Protein AF-A0AA36JEC7-F1 (afdb_monomer)

Structure (mmCIF, N/CA/C/O backbone):
data_AF-A0AA36JEC7-F1
#
_entry.id   AF-A0AA36JEC7-F1
#
loop_
_atom_site.group_PDB
_atom_site.id
_atom_site.type_symbol
_atom_site.label_atom_id
_atom_site.label_alt_id
_atom_site.label_comp_id
_atom_site.label_asym_id
_atom_site.label_entity_id
_atom_site.label_seq_id
_atom_site.pdbx_PDB_ins_code
_atom_site.Cartn_x
_atom_site.Cartn_y
_atom_site.Cartn_z
_atom_site.occupancy
_atom_site.B_iso_or_equiv
_atom_site.auth_seq_id
_atom_site.auth_comp_id
_atom_site.auth_asym_id
_atom_site.auth_atom_id
_atom_site.pdbx_PDB_model_num
ATOM 1 N N . MET A 1 1 ? -15.968 -24.043 -24.966 1.00 36.78 1 MET A N 1
ATOM 2 C CA . MET A 1 1 ? -15.669 -25.177 -24.062 1.00 36.78 1 MET A CA 1
ATOM 3 C C . MET A 1 1 ? -14.288 -25.679 -24.437 1.00 36.78 1 MET A C 1
ATOM 5 O O . MET A 1 1 ? -14.035 -25.764 -25.632 1.00 36.78 1 MET A O 1
ATOM 9 N N . ALA A 1 2 ? -13.399 -25.925 -23.476 1.00 40.94 2 ALA A N 1
ATOM 10 C CA . ALA A 1 2 ? -12.090 -26.509 -23.772 1.00 40.94 2 ALA A CA 1
ATOM 11 C C . ALA A 1 2 ? -12.244 -28.004 -24.100 1.00 40.94 2 ALA A C 1
ATOM 13 O O . ALA A 1 2 ? -13.097 -28.666 -23.509 1.00 40.94 2 ALA A O 1
ATOM 14 N N . ASP A 1 3 ? -11.434 -28.514 -25.027 1.00 47.47 3 ASP A N 1
ATOM 15 C CA . ASP A 1 3 ? -11.364 -29.946 -25.326 1.00 47.47 3 ASP A CA 1
ATOM 16 C C . ASP A 1 3 ? -10.766 -30.691 -24.113 1.00 47.47 3 ASP A C 1
ATOM 18 O O . ASP A 1 3 ? -9.624 -30.404 -23.741 1.00 47.47 3 ASP A O 1
ATOM 22 N N . PRO A 1 4 ? -11.502 -31.620 -23.469 1.00 51.22 4 PRO A N 1
ATOM 23 C CA . PRO A 1 4 ? -11.009 -32.352 -22.304 1.00 51.22 4 PRO A CA 1
ATOM 24 C C . PRO A 1 4 ? -9.885 -33.355 -22.625 1.00 51.22 4 PRO A C 1
ATOM 26 O O . PRO A 1 4 ? -9.346 -33.945 -21.691 1.00 51.22 4 PRO A O 1
ATOM 29 N N . MET A 1 5 ? -9.532 -33.561 -23.900 1.00 51.28 5 MET A N 1
ATOM 30 C CA . MET A 1 5 ? -8.437 -34.442 -24.333 1.00 51.28 5 MET A CA 1
ATOM 31 C C . MET A 1 5 ? -7.122 -33.703 -24.643 1.00 51.28 5 MET A C 1
ATOM 33 O O . MET A 1 5 ? -6.119 -34.354 -24.934 1.00 51.28 5 MET A O 1
ATOM 37 N N . ALA A 1 6 ? -7.090 -32.368 -24.582 1.00 64.62 6 ALA A N 1
ATOM 38 C CA . ALA A 1 6 ? -5.871 -31.593 -24.818 1.00 64.62 6 ALA A CA 1
ATOM 39 C C . ALA A 1 6 ? -4.955 -31.566 -23.575 1.00 64.62 6 ALA A C 1
ATOM 41 O O . ALA A 1 6 ? -5.417 -31.301 -22.462 1.00 64.62 6 ALA A O 1
ATOM 42 N N . GLU A 1 7 ? -3.647 -31.789 -23.760 1.00 77.06 7 GLU A N 1
ATOM 43 C CA . GLU A 1 7 ? -2.665 -31.670 -22.671 1.00 77.06 7 GLU A CA 1
ATOM 44 C C . GLU A 1 7 ? -2.658 -30.249 -22.062 1.00 77.06 7 GLU A C 1
ATOM 46 O O . GLU A 1 7 ? -2.837 -29.261 -22.784 1.00 77.06 7 GLU A O 1
ATOM 51 N N . PRO A 1 8 ? -2.450 -30.113 -20.735 1.00 85.75 8 PRO A N 1
ATOM 52 C CA . PRO A 1 8 ? -2.429 -28.813 -20.076 1.00 85.75 8 PRO A CA 1
ATOM 53 C C . PRO A 1 8 ? -1.272 -27.951 -20.580 1.00 85.75 8 PRO A C 1
ATOM 55 O O . PRO A 1 8 ? -0.126 -28.399 -20.654 1.00 85.75 8 PRO A O 1
ATOM 58 N N . LEU A 1 9 ? -1.548 -26.673 -20.842 1.00 90.94 9 LEU A N 1
ATOM 59 C CA . LEU A 1 9 ? -0.492 -25.701 -21.094 1.00 90.94 9 LEU A CA 1
ATOM 60 C C . LEU A 1 9 ? 0.355 -25.561 -19.823 1.00 90.94 9 LEU A C 1
ATOM 62 O O . LEU A 1 9 ? -0.188 -25.334 -18.742 1.00 90.94 9 LEU A O 1
ATOM 66 N N . ARG A 1 10 ? 1.681 -25.667 -19.942 1.00 94.62 10 ARG A N 1
ATOM 67 C CA . ARG A 1 10 ? 2.598 -25.557 -18.800 1.00 94.62 10 ARG A CA 1
ATOM 68 C C . ARG A 1 10 ? 3.434 -24.295 -18.894 1.00 94.62 10 ARG A C 1
ATOM 70 O O . ARG A 1 10 ? 4.237 -24.149 -19.820 1.00 94.62 10 ARG A O 1
ATOM 77 N N . VAL A 1 11 ? 3.272 -23.400 -17.925 1.00 95.31 11 VAL A N 1
ATOM 78 C CA . VAL A 1 11 ? 4.006 -22.129 -17.861 1.00 95.31 11 VAL A CA 1
ATOM 79 C C . VAL A 1 11 ? 4.876 -22.104 -16.610 1.00 95.31 11 VAL A C 1
ATOM 81 O O . VAL A 1 11 ? 4.378 -22.226 -15.492 1.00 95.31 11 VAL A O 1
ATOM 84 N N . ALA A 1 12 ? 6.185 -21.944 -16.789 1.00 96.38 12 ALA A N 1
ATOM 85 C CA . ALA A 1 12 ? 7.120 -21.732 -15.691 1.00 96.38 12 ALA A CA 1
ATOM 86 C C . ALA A 1 12 ? 7.518 -20.253 -15.624 1.00 96.38 12 ALA A C 1
ATOM 88 O O . ALA A 1 12 ? 7.924 -19.682 -16.633 1.00 96.38 12 ALA A O 1
ATOM 89 N N . ILE A 1 13 ? 7.438 -19.636 -14.445 1.00 95.50 13 ILE A N 1
ATOM 90 C CA . ILE A 1 13 ? 7.858 -18.250 -14.204 1.00 95.50 13 ILE A CA 1
ATOM 91 C C . ILE A 1 13 ? 9.059 -18.231 -13.256 1.00 95.50 13 ILE A C 1
ATOM 93 O O . ILE A 1 13 ? 8.989 -18.739 -12.139 1.00 95.50 13 ILE A O 1
ATOM 97 N N . LEU A 1 14 ? 10.150 -17.597 -13.683 1.00 93.56 14 LEU A N 1
ATOM 98 C CA . LEU A 1 14 ? 11.323 -17.281 -12.871 1.00 93.56 14 LEU A CA 1
ATOM 99 C C . LEU A 1 14 ? 11.268 -15.799 -12.490 1.00 93.56 14 LEU A C 1
ATOM 101 O O . LEU A 1 14 ? 11.378 -14.943 -13.369 1.00 93.56 14 LEU A O 1
ATOM 105 N N . GLY A 1 15 ? 11.149 -15.451 -11.208 1.00 87.12 15 GLY A N 1
ATOM 106 C CA . GLY A 1 15 ? 11.105 -14.028 -10.868 1.00 87.12 15 GLY A CA 1
ATOM 107 C C . GLY A 1 15 ? 11.017 -13.645 -9.398 1.00 87.12 15 GLY A C 1
ATOM 108 O O . GLY A 1 15 ? 11.191 -14.452 -8.486 1.00 87.12 15 GLY A O 1
ATOM 109 N N . GLN A 1 16 ? 10.822 -12.346 -9.181 1.00 70.69 16 GLN A N 1
ATOM 110 C CA . GLN A 1 16 ? 10.710 -11.696 -7.873 1.00 70.69 16 GLN A CA 1
ATOM 111 C C . GLN A 1 16 ? 10.069 -10.304 -8.024 1.00 70.69 16 GLN A C 1
ATOM 113 O O . GLN A 1 16 ? 10.187 -9.688 -9.084 1.00 70.69 16 GLN A O 1
ATOM 118 N N . LYS A 1 17 ? 9.518 -9.770 -6.923 1.00 64.19 17 LYS A N 1
ATOM 119 C CA . LYS A 1 17 ? 8.883 -8.437 -6.814 1.00 64.19 17 LYS A CA 1
ATOM 120 C C . LYS A 1 17 ? 7.542 -8.287 -7.556 1.00 64.19 17 LYS A C 1
ATOM 122 O O . LYS A 1 17 ? 7.031 -9.222 -8.164 1.00 64.19 17 LYS A O 1
ATOM 127 N N . ASP A 1 18 ? 6.995 -7.077 -7.479 1.00 59.81 18 ASP A N 1
ATOM 128 C CA . ASP A 1 18 ? 5.621 -6.698 -7.828 1.00 59.81 18 ASP A CA 1
ATOM 129 C C . ASP A 1 18 ? 5.268 -6.952 -9.301 1.00 59.81 18 ASP A C 1
ATOM 131 O O . ASP A 1 18 ? 4.199 -7.476 -9.594 1.00 59.81 18 ASP A O 1
ATOM 135 N N . ALA A 1 19 ? 6.193 -6.682 -10.232 1.00 66.00 19 ALA A N 1
ATOM 136 C CA . ALA A 1 19 ? 5.978 -6.907 -11.667 1.00 66.00 19 ALA A CA 1
ATOM 137 C C . ALA A 1 19 ? 5.624 -8.370 -12.003 1.00 66.00 19 ALA A C 1
ATOM 139 O O . ALA A 1 19 ? 4.807 -8.625 -12.885 1.00 66.00 19 ALA A O 1
ATOM 140 N N . MET A 1 20 ? 6.190 -9.338 -11.272 1.00 79.06 20 MET A N 1
ATOM 141 C CA . MET A 1 20 ? 5.832 -10.749 -11.429 1.00 79.06 20 MET A CA 1
ATOM 142 C C . MET A 1 20 ? 4.420 -11.037 -10.904 1.00 79.06 20 MET A C 1
ATOM 144 O O . MET A 1 20 ? 3.704 -11.830 -11.504 1.00 79.06 20 MET A O 1
ATOM 148 N N . ILE A 1 21 ? 4.008 -10.397 -9.806 1.00 72.56 21 ILE A N 1
ATOM 149 C CA . ILE A 1 21 ? 2.700 -10.622 -9.173 1.00 72.56 21 ILE A CA 1
ATOM 150 C C . ILE A 1 21 ? 1.562 -10.192 -10.107 1.00 72.56 21 ILE A C 1
ATOM 152 O O . ILE A 1 21 ? 0.621 -10.960 -10.290 1.00 72.56 21 ILE A O 1
ATOM 156 N N . PHE A 1 22 ? 1.686 -9.043 -10.778 1.00 68.50 22 PHE A N 1
ATOM 157 C CA . PHE A 1 22 ? 0.723 -8.624 -11.806 1.00 68.50 22 PHE A CA 1
ATOM 158 C C . PHE A 1 22 ? 0.613 -9.654 -12.947 1.00 68.50 22 PHE A C 1
ATOM 160 O O . PHE A 1 22 ? -0.483 -10.085 -13.302 1.00 68.50 22 PHE A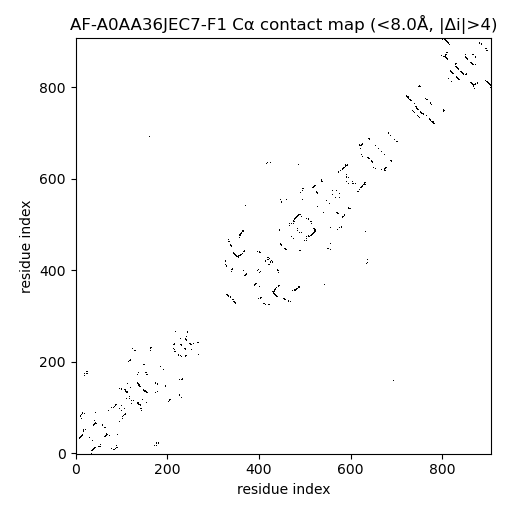 O 1
ATOM 167 N N . CYS A 1 23 ? 1.743 -10.175 -13.438 1.00 78.81 23 CYS A N 1
ATOM 168 C CA . CYS A 1 23 ? 1.750 -11.215 -14.475 1.00 78.81 23 CYS A CA 1
ATOM 169 C C . CYS A 1 23 ? 1.115 -12.547 -14.008 1.00 78.81 23 CYS A C 1
ATOM 171 O O . CYS A 1 23 ? 0.463 -13.233 -14.797 1.00 78.81 23 CYS A O 1
ATOM 173 N N . LEU A 1 24 ? 1.241 -12.912 -12.724 1.00 82.06 24 LEU A N 1
ATOM 174 C CA . LEU A 1 24 ? 0.583 -14.100 -12.155 1.00 82.06 24 LEU A CA 1
ATOM 175 C C . LEU A 1 24 ? -0.949 -13.982 -12.146 1.00 82.06 24 LEU A C 1
ATOM 177 O O . LEU A 1 24 ? -1.633 -14.988 -12.363 1.00 82.06 24 LEU A O 1
ATOM 181 N N . PHE A 1 25 ? -1.491 -12.777 -11.941 1.00 77.06 25 PHE A N 1
ATOM 182 C CA . PHE A 1 25 ? -2.933 -12.532 -12.035 1.00 77.06 25 PHE A CA 1
ATOM 183 C C . PHE A 1 25 ? -3.448 -12.638 -13.476 1.00 77.06 25 PHE A C 1
ATOM 185 O O . PHE A 1 25 ? -4.511 -13.218 -13.695 1.00 77.06 25 PHE A O 1
ATOM 192 N N . GLN A 1 26 ? -2.676 -12.196 -14.473 1.00 81.00 26 GLN A N 1
ATOM 193 C CA . GLN A 1 26 ? -3.051 -12.340 -15.889 1.00 81.00 26 GLN A CA 1
ATOM 194 C C . GLN A 1 26 ? -3.191 -13.819 -16.318 1.00 81.00 26 GLN A C 1
ATOM 196 O O . GLN A 1 26 ? -4.100 -14.169 -17.073 1.00 81.00 26 GLN A O 1
ATOM 201 N N . LEU A 1 27 ? -2.384 -14.733 -15.759 1.00 83.25 27 LEU A N 1
ATOM 202 C CA . LEU A 1 27 ? -2.517 -16.181 -16.005 1.00 83.25 27 LEU A CA 1
ATOM 203 C C . LEU A 1 27 ? -3.838 -16.792 -15.496 1.00 83.25 27 LEU A C 1
ATOM 205 O O . LEU A 1 27 ? -4.262 -17.830 -16.011 1.00 83.25 27 LEU A O 1
ATOM 209 N N . VAL A 1 28 ? -4.541 -16.146 -14.558 1.00 75.69 28 VAL A N 1
ATOM 210 C CA . VAL A 1 28 ? -5.860 -16.612 -14.085 1.00 75.69 28 VAL A CA 1
ATOM 211 C C . VAL A 1 28 ? -6.880 -16.588 -15.228 1.00 75.69 28 VAL A C 1
ATOM 213 O O . VAL A 1 28 ? -7.680 -17.515 -15.360 1.00 75.69 28 VAL A O 1
ATOM 216 N N . GLN A 1 29 ? -6.810 -15.584 -16.110 1.00 72.00 29 GLN A N 1
ATOM 217 C CA . GLN A 1 29 ? -7.701 -15.473 -17.272 1.00 72.00 29 GLN A CA 1
ATOM 218 C C . GLN A 1 29 ? -7.450 -16.585 -18.298 1.00 72.00 29 GLN A C 1
ATOM 220 O O . GLN A 1 29 ? -8.383 -17.130 -18.888 1.00 72.00 29 GLN A O 1
ATOM 225 N N . VAL A 1 30 ? -6.192 -17.002 -18.460 1.00 74.06 30 VAL A N 1
ATOM 226 C CA . VAL A 1 30 ? -5.835 -18.132 -19.328 1.00 74.06 30 VAL A CA 1
ATOM 227 C C . VAL A 1 30 ? -6.389 -19.443 -18.766 1.00 74.06 30 VAL A C 1
ATOM 229 O O . VAL A 1 30 ? -6.991 -20.217 -19.511 1.00 74.06 30 VAL A O 1
ATOM 232 N N . ARG A 1 31 ? -6.294 -19.654 -17.445 1.00 76.44 31 ARG A N 1
ATOM 233 C CA . ARG A 1 31 ? -6.852 -20.834 -16.754 1.00 76.44 31 ARG A CA 1
ATOM 234 C C . ARG A 1 31 ? -8.376 -20.967 -16.892 1.00 76.44 31 ARG A C 1
ATOM 236 O O . ARG A 1 31 ? -8.892 -22.077 -16.801 1.00 76.44 31 ARG A O 1
ATOM 243 N N . ARG A 1 32 ? -9.103 -19.865 -17.127 1.00 71.88 32 ARG A N 1
ATOM 244 C CA . ARG A 1 32 ? -10.553 -19.878 -17.416 1.00 71.88 32 ARG A CA 1
ATOM 245 C C . ARG A 1 32 ? -10.886 -20.412 -18.815 1.00 71.88 32 ARG A C 1
ATOM 247 O O . ARG A 1 32 ? -11.977 -20.938 -19.015 1.00 71.88 32 ARG A O 1
ATOM 254 N N . THR A 1 33 ? -9.980 -20.273 -19.787 1.00 71.00 33 THR A N 1
ATOM 255 C CA . THR A 1 33 ? -10.244 -20.608 -21.204 1.00 71.00 33 THR A CA 1
ATOM 256 C C . THR A 1 33 ? -9.598 -21.914 -21.665 1.00 71.00 33 THR A C 1
ATOM 258 O O . THR A 1 33 ? -10.092 -22.530 -22.611 1.00 71.00 33 THR A O 1
ATOM 261 N N . ARG A 1 34 ? -8.527 -22.365 -21.000 1.00 77.38 34 ARG A N 1
ATOM 262 C CA . ARG A 1 34 ? -7.841 -23.639 -21.269 1.00 77.38 34 ARG A CA 1
ATOM 263 C C . ARG A 1 34 ? -7.213 -24.221 -20.003 1.00 77.38 34 ARG A C 1
ATOM 265 O O . ARG A 1 34 ? -6.954 -23.499 -19.043 1.00 77.38 34 ARG A O 1
ATOM 272 N N . SER A 1 35 ? -6.928 -25.523 -20.025 1.00 86.88 35 SER A N 1
ATOM 273 C CA . SER A 1 35 ? -6.187 -26.177 -18.943 1.00 86.88 35 SER A CA 1
ATOM 274 C C . SER A 1 35 ? -4.774 -25.587 -18.843 1.00 86.88 35 SER A C 1
ATOM 276 O O . SER A 1 35 ? -4.058 -25.518 -19.843 1.00 86.88 35 SER A O 1
ATOM 278 N N . LEU A 1 36 ? -4.404 -25.120 -17.648 1.00 90.88 36 LEU A N 1
ATOM 279 C CA . LEU A 1 36 ? -3.156 -24.413 -17.371 1.00 90.88 36 LEU A CA 1
ATOM 280 C C . LEU A 1 36 ? -2.564 -24.896 -16.044 1.00 90.88 36 LEU A C 1
ATOM 282 O O . LEU A 1 36 ? -3.201 -24.787 -14.994 1.00 90.88 36 LEU A O 1
ATOM 286 N N . GLU A 1 37 ? -1.316 -25.346 -16.094 1.00 94.25 37 GLU A N 1
ATOM 287 C CA . GLU A 1 37 ? -0.468 -25.588 -14.930 1.00 94.25 37 GLU A CA 1
ATOM 288 C C . GLU A 1 37 ? 0.609 -24.496 -14.864 1.00 94.25 37 GLU A C 1
ATOM 290 O O . GLU A 1 37 ? 1.239 -24.162 -15.872 1.00 94.25 37 GLU A O 1
ATOM 295 N N . VAL A 1 38 ? 0.838 -23.942 -13.669 1.00 95.56 38 VAL A N 1
ATOM 296 C CA . VAL A 1 38 ? 1.826 -22.876 -13.442 1.00 95.56 38 VAL A CA 1
ATOM 297 C C . VAL A 1 38 ? 2.806 -23.293 -12.352 1.00 95.56 38 VAL A C 1
ATOM 299 O O . VAL A 1 38 ? 2.386 -23.682 -11.258 1.00 95.56 38 VAL A O 1
ATOM 302 N N . LEU A 1 39 ? 4.101 -23.164 -12.646 1.00 95.62 39 LEU A N 1
ATOM 303 C CA . LEU A 1 39 ? 5.200 -23.288 -11.689 1.00 95.62 39 LEU A CA 1
ATOM 304 C C . LEU A 1 39 ? 5.894 -21.934 -11.523 1.00 95.62 39 LEU A C 1
ATOM 306 O O . LEU A 1 39 ? 6.342 -21.338 -12.498 1.00 95.62 39 LEU A O 1
ATOM 310 N N . VAL A 1 40 ? 6.041 -21.469 -10.287 1.00 94.44 40 VAL A N 1
ATOM 311 C CA . VAL A 1 40 ? 6.706 -20.207 -9.949 1.00 94.44 40 VAL A CA 1
ATOM 312 C C . VAL A 1 40 ? 7.967 -20.488 -9.140 1.00 94.44 40 VAL A C 1
ATOM 314 O O . VAL A 1 40 ? 7.918 -21.068 -8.056 1.00 94.44 40 VAL A O 1
ATOM 317 N N . LEU A 1 41 ? 9.110 -20.043 -9.655 1.00 92.00 41 LEU A N 1
ATOM 318 C CA . LEU A 1 41 ? 10.416 -20.167 -9.018 1.00 92.00 41 LEU A CA 1
ATOM 319 C C . LEU A 1 41 ? 10.893 -18.786 -8.564 1.00 92.00 41 LEU A C 1
ATOM 321 O O . LEU A 1 41 ? 11.171 -17.911 -9.385 1.00 92.00 41 LEU A O 1
ATOM 325 N N . SER A 1 42 ? 11.031 -18.597 -7.250 1.00 89.00 42 SER A N 1
ATOM 326 C CA . SER A 1 42 ? 11.587 -17.369 -6.664 1.00 89.00 42 SER A CA 1
ATOM 327 C C . SER A 1 42 ? 13.026 -17.579 -6.164 1.00 89.00 42 SER A C 1
ATOM 329 O O . SER A 1 42 ? 13.384 -18.690 -5.760 1.00 89.00 42 SER A O 1
ATOM 331 N N . PRO A 1 43 ? 13.894 -16.547 -6.166 1.00 80.88 43 PRO A N 1
ATOM 332 C CA . PRO A 1 43 ? 15.241 -16.657 -5.612 1.00 80.88 43 PRO A CA 1
ATOM 333 C C . PRO A 1 43 ? 15.204 -16.729 -4.073 1.00 80.88 43 PRO A C 1
ATOM 335 O O . PRO A 1 43 ? 14.159 -16.528 -3.455 1.00 80.88 43 PRO A O 1
ATOM 338 N N . LYS A 1 44 ? 16.358 -17.010 -3.447 1.00 66.31 44 LYS A N 1
ATOM 339 C CA . LYS A 1 44 ? 16.520 -17.063 -1.980 1.00 66.31 44 LYS A CA 1
ATOM 340 C C . LYS A 1 44 ? 15.936 -15.812 -1.297 1.00 66.31 44 LYS A C 1
ATOM 342 O O . LYS A 1 44 ? 16.159 -14.701 -1.774 1.00 66.31 44 LYS A O 1
ATOM 347 N N . GLU A 1 45 ? 15.273 -16.021 -0.155 1.00 50.88 45 GLU A N 1
ATOM 348 C CA . GLU A 1 45 ? 14.738 -14.976 0.730 1.00 50.88 45 GLU A CA 1
ATOM 349 C C . GLU A 1 45 ? 15.720 -13.808 0.912 1.00 50.88 45 GLU A C 1
ATOM 351 O O . GLU A 1 45 ? 16.893 -14.000 1.256 1.00 50.88 45 GLU A O 1
ATOM 356 N N . GLN A 1 46 ? 15.227 -12.592 0.675 1.00 45.81 46 GLN A N 1
ATOM 357 C CA . GLN A 1 46 ? 15.972 -11.365 0.935 1.00 45.81 46 GLN A CA 1
ATOM 358 C C . GLN A 1 46 ? 15.821 -10.964 2.406 1.00 45.81 46 GLN A C 1
ATOM 360 O O . GLN A 1 46 ? 14.780 -11.170 3.020 1.00 45.81 46 GLN A O 1
ATOM 365 N N . THR A 1 47 ? 16.846 -10.318 2.961 1.00 35.03 47 THR A N 1
ATOM 366 C CA . THR A 1 47 ? 16.859 -9.796 4.342 1.00 35.03 47 THR A CA 1
ATOM 367 C C . THR A 1 47 ? 15.958 -8.572 4.558 1.00 35.03 47 THR A C 1
ATOM 369 O O . THR A 1 47 ? 15.973 -7.980 5.633 1.00 35.03 47 THR A O 1
ATOM 372 N N . VAL A 1 48 ? 15.207 -8.163 3.535 1.00 39.41 48 VAL A N 1
ATOM 373 C CA . VAL A 1 48 ? 14.222 -7.081 3.570 1.00 39.41 48 VAL A CA 1
ATOM 374 C C . VAL A 1 48 ? 12.909 -7.674 3.055 1.00 39.41 48 VAL A C 1
ATOM 376 O O . VAL A 1 48 ? 12.928 -8.250 1.963 1.00 39.41 48 VAL A O 1
ATOM 379 N N . PRO A 1 49 ? 11.794 -7.575 3.801 1.00 34.75 49 PRO A N 1
ATOM 380 C CA . PRO A 1 49 ? 10.522 -8.110 3.337 1.00 34.75 49 PRO A CA 1
ATOM 381 C C . PRO A 1 49 ? 10.078 -7.376 2.059 1.00 34.75 49 PRO A C 1
ATOM 383 O O . PRO A 1 49 ? 10.126 -6.142 2.028 1.00 34.75 49 PRO A O 1
ATOM 386 N N . PRO A 1 50 ? 9.671 -8.100 0.999 1.00 43.78 50 PRO A N 1
ATOM 387 C CA . PRO A 1 50 ? 9.046 -7.485 -0.164 1.00 43.78 50 PRO A CA 1
ATOM 388 C C . PRO A 1 50 ? 7.682 -6.882 0.202 1.00 43.78 50 PRO A C 1
ATOM 390 O O . PRO A 1 50 ? 7.068 -7.245 1.204 1.00 43.78 50 PRO A O 1
ATOM 393 N N . SER A 1 51 ? 7.197 -5.988 -0.655 1.00 40.72 51 SER A N 1
ATOM 394 C CA . SER A 1 51 ? 5.865 -5.367 -0.615 1.00 40.72 51 SER A CA 1
ATOM 395 C C . SER A 1 51 ? 4.714 -6.381 -0.592 1.00 40.72 51 SER A C 1
ATOM 397 O O . SER A 1 51 ? 3.665 -6.095 -0.021 1.00 40.72 51 SER A O 1
ATOM 399 N N . ALA A 1 52 ? 4.914 -7.565 -1.176 1.00 48.56 52 ALA A N 1
ATOM 400 C CA . ALA A 1 52 ? 3.968 -8.675 -1.155 1.00 48.56 52 ALA A CA 1
ATOM 401 C C . ALA A 1 52 ? 4.693 -10.033 -1.172 1.00 48.56 52 ALA A C 1
ATOM 403 O O . ALA A 1 52 ? 5.764 -10.179 -1.769 1.00 48.56 52 ALA A O 1
ATOM 404 N N . ASP A 1 53 ? 4.096 -11.034 -0.520 1.00 67.06 53 ASP A N 1
ATOM 405 C CA . ASP A 1 53 ? 4.619 -12.401 -0.461 1.00 67.06 53 ASP A CA 1
ATOM 406 C C . ASP A 1 53 ? 4.176 -13.224 -1.683 1.00 67.06 53 ASP A C 1
ATOM 408 O O . ASP A 1 53 ? 3.005 -13.573 -1.845 1.00 67.06 53 ASP A O 1
ATOM 412 N N . VAL A 1 54 ? 5.147 -13.567 -2.531 1.00 73.62 54 VAL A N 1
ATOM 413 C CA . VAL A 1 54 ? 4.956 -14.402 -3.725 1.00 73.62 54 VAL A CA 1
ATOM 414 C C . VAL A 1 54 ? 4.408 -15.786 -3.372 1.00 73.62 54 VAL A C 1
ATOM 416 O O . VAL A 1 54 ? 3.573 -16.300 -4.115 1.00 73.62 54 VAL A O 1
ATOM 419 N N . ALA A 1 55 ? 4.841 -16.390 -2.260 1.00 75.50 55 ALA A N 1
ATOM 420 C CA . ALA A 1 55 ? 4.391 -17.723 -1.865 1.00 75.50 55 ALA A CA 1
ATOM 421 C C . ALA A 1 55 ? 2.897 -17.708 -1.506 1.00 75.50 55 ALA A C 1
ATOM 423 O O . ALA A 1 55 ? 2.133 -18.552 -1.978 1.00 75.50 55 ALA A O 1
ATOM 424 N N . ALA A 1 56 ? 2.462 -16.693 -0.751 1.00 68.00 56 ALA A N 1
ATOM 425 C CA . ALA A 1 56 ? 1.054 -16.471 -0.432 1.00 68.00 56 ALA A CA 1
ATOM 426 C C . ALA A 1 56 ? 0.194 -16.227 -1.686 1.00 68.00 56 ALA A C 1
ATOM 428 O O . ALA A 1 56 ? -0.892 -16.801 -1.795 1.00 68.00 56 ALA A O 1
ATOM 429 N N . VAL A 1 57 ? 0.677 -15.443 -2.661 1.00 72.25 57 VAL A N 1
ATOM 430 C CA . VAL A 1 57 ? -0.028 -15.233 -3.943 1.00 72.25 57 VAL A CA 1
ATOM 431 C C . VAL A 1 57 ? -0.158 -16.546 -4.719 1.00 72.25 57 VAL A C 1
ATOM 433 O O . VAL A 1 57 ? -1.260 -16.897 -5.132 1.00 72.25 57 VAL A O 1
ATOM 436 N N . CYS A 1 58 ? 0.925 -17.313 -4.874 1.00 78.44 58 CYS A N 1
ATOM 437 C CA . CYS A 1 58 ? 0.885 -18.585 -5.603 1.00 78.44 58 CYS A CA 1
ATOM 438 C C . CYS A 1 58 ? -0.055 -19.599 -4.939 1.00 78.44 58 CYS A C 1
ATOM 440 O O . CYS A 1 58 ? -0.847 -20.235 -5.630 1.00 78.44 58 CYS A O 1
ATOM 442 N N . SER A 1 59 ? -0.025 -19.690 -3.605 1.00 73.12 59 SER A N 1
ATOM 443 C CA . SER A 1 59 ? -0.956 -20.509 -2.819 1.00 73.12 59 SER A CA 1
ATOM 444 C C . SER A 1 59 ? -2.414 -20.092 -3.057 1.00 73.12 59 SER A C 1
ATOM 446 O O . SER A 1 59 ? -3.255 -20.932 -3.371 1.00 73.12 59 SER A O 1
ATOM 448 N N . THR A 1 60 ? -2.699 -18.784 -3.027 1.00 70.62 60 THR A N 1
ATOM 449 C CA . THR A 1 60 ? -4.044 -18.223 -3.270 1.00 70.62 60 THR A CA 1
ATOM 450 C C . THR A 1 60 ? -4.565 -18.526 -4.679 1.00 70.62 60 THR A C 1
ATOM 452 O O . THR A 1 60 ? -5.752 -18.780 -4.854 1.00 70.62 60 THR A O 1
ATOM 455 N N . LEU A 1 61 ? -3.688 -18.522 -5.687 1.00 74.62 61 LEU A N 1
ATOM 456 C CA . LEU A 1 61 ? -4.038 -18.816 -7.084 1.00 74.62 61 LEU A CA 1
ATOM 457 C C . LEU A 1 61 ? -3.997 -20.320 -7.423 1.00 74.62 61 LEU A C 1
ATOM 459 O O . LEU A 1 61 ? -4.330 -20.714 -8.544 1.00 74.62 61 LEU A O 1
ATOM 463 N N . GLY A 1 62 ? -3.599 -21.175 -6.475 1.00 81.19 62 GLY A N 1
ATOM 464 C CA . GLY A 1 62 ? -3.429 -22.612 -6.690 1.00 81.19 62 GLY A CA 1
ATOM 465 C C . GLY A 1 62 ? -2.349 -22.937 -7.729 1.00 81.19 62 GLY A C 1
ATOM 466 O O . GLY A 1 62 ? -2.559 -23.818 -8.565 1.00 81.19 62 GLY A O 1
ATOM 467 N N . TYR A 1 63 ? -1.239 -22.195 -7.714 1.00 90.25 63 TYR A N 1
ATOM 468 C CA . TYR A 1 63 ? -0.047 -22.420 -8.536 1.00 90.25 63 TYR A CA 1
ATOM 469 C C . TYR A 1 63 ? 1.045 -23.127 -7.724 1.00 90.25 63 TYR A C 1
ATOM 471 O O . TYR A 1 63 ? 1.170 -22.918 -6.516 1.00 90.25 63 TYR A O 1
ATOM 479 N N . GLN A 1 64 ? 1.879 -23.932 -8.384 1.00 91.75 64 GLN A N 1
ATOM 480 C CA . GLN A 1 64 ? 3.044 -24.531 -7.734 1.00 91.75 64 GLN A CA 1
ATOM 481 C C . GLN A 1 64 ? 4.091 -23.441 -7.482 1.00 91.75 64 GLN A C 1
ATOM 483 O O . GLN A 1 64 ? 4.392 -22.653 -8.376 1.00 91.75 64 GLN A O 1
ATOM 488 N N . HIS A 1 65 ? 4.676 -23.395 -6.285 1.00 92.75 65 HIS A N 1
ATOM 489 C CA . HIS A 1 65 ? 5.734 -22.442 -5.942 1.00 92.75 65 HIS A CA 1
ATOM 490 C C . HIS A 1 65 ? 6.880 -23.136 -5.218 1.00 92.75 65 HIS A C 1
ATOM 492 O O . HIS A 1 65 ? 6.650 -23.965 -4.337 1.00 92.75 65 HIS A O 1
ATOM 498 N N . CYS A 1 66 ? 8.121 -22.783 -5.561 1.00 87.62 66 CYS A N 1
ATOM 499 C CA . CYS A 1 66 ? 9.266 -23.125 -4.726 1.00 87.62 66 CYS A CA 1
ATOM 500 C C . CYS A 1 66 ? 10.390 -22.075 -4.787 1.00 87.62 66 CYS A C 1
ATOM 502 O O . CYS A 1 66 ? 10.504 -21.259 -5.707 1.00 87.62 66 CYS A O 1
ATOM 504 N N . VAL A 1 67 ? 11.247 -22.091 -3.762 1.00 86.44 67 VAL A N 1
ATOM 505 C CA . VAL A 1 67 ? 12.379 -21.167 -3.625 1.00 86.44 67 VAL A CA 1
ATOM 506 C C . VAL A 1 67 ? 13.643 -21.817 -4.191 1.00 86.44 67 VAL A C 1
ATOM 508 O O . VAL A 1 67 ? 14.345 -22.560 -3.501 1.00 86.44 67 VAL A O 1
ATOM 511 N N . ALA A 1 68 ? 13.970 -21.522 -5.448 1.00 84.75 68 ALA A N 1
ATOM 512 C CA . ALA A 1 68 ? 15.134 -22.081 -6.131 1.00 84.75 68 ALA A CA 1
ATOM 513 C C . ALA A 1 68 ? 16.434 -21.390 -5.674 1.00 84.75 68 ALA A C 1
ATOM 515 O O . ALA A 1 68 ? 16.823 -20.335 -6.180 1.00 84.75 68 ALA A O 1
ATOM 516 N N . ARG A 1 69 ? 17.150 -21.987 -4.713 1.00 80.31 69 ARG A N 1
ATOM 517 C CA . ARG A 1 69 ? 18.367 -21.403 -4.105 1.00 80.31 69 ARG A CA 1
ATOM 518 C C . ARG A 1 69 ? 19.627 -21.537 -4.970 1.00 80.31 69 ARG A C 1
ATOM 520 O O . ARG A 1 69 ? 20.520 -20.703 -4.861 1.00 80.31 69 ARG A O 1
ATOM 527 N N . THR A 1 70 ? 19.699 -22.542 -5.841 1.00 84.00 70 THR A N 1
ATOM 528 C CA . THR A 1 70 ? 20.846 -22.829 -6.731 1.00 84.00 70 THR A CA 1
ATOM 529 C C . THR A 1 70 ? 20.385 -22.933 -8.187 1.00 84.00 70 THR A C 1
ATOM 531 O O . THR A 1 70 ? 19.183 -22.912 -8.439 1.00 84.00 70 THR A O 1
ATOM 534 N N . ASN A 1 71 ? 21.30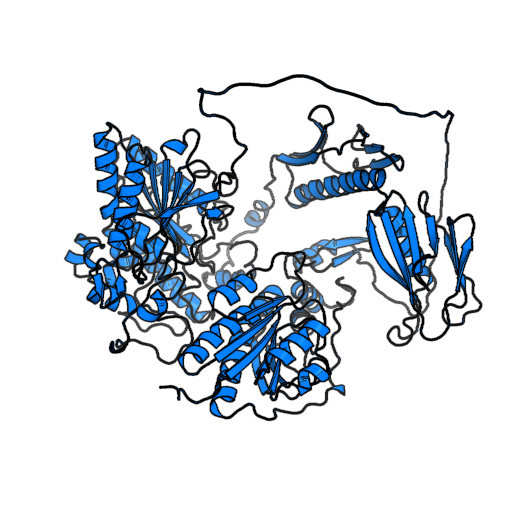8 -22.986 -9.153 1.00 85.31 71 ASN A N 1
ATOM 535 C CA . ASN A 1 71 ? 20.938 -23.225 -10.555 1.00 85.31 71 ASN A CA 1
ATOM 536 C C . ASN A 1 71 ? 20.491 -24.678 -10.778 1.00 85.31 71 ASN A C 1
ATOM 538 O O . ASN A 1 71 ? 19.560 -24.910 -11.538 1.00 85.31 71 ASN A O 1
ATOM 542 N N . ALA A 1 72 ? 21.082 -25.632 -10.047 1.00 87.88 72 ALA A N 1
ATOM 543 C CA . ALA A 1 72 ? 20.679 -27.037 -10.078 1.00 87.88 72 ALA A CA 1
ATOM 544 C C . ALA A 1 72 ? 19.196 -27.224 -9.705 1.00 87.88 72 ALA A C 1
ATOM 546 O O . ALA A 1 72 ? 18.487 -27.920 -10.416 1.00 87.88 72 ALA A O 1
ATOM 547 N N . MET A 1 73 ? 18.700 -26.517 -8.678 1.00 89.38 73 MET A N 1
ATOM 548 C CA . MET A 1 73 ? 17.271 -26.546 -8.322 1.00 89.38 73 MET A CA 1
ATOM 549 C C . MET A 1 73 ? 16.364 -25.994 -9.431 1.00 89.38 73 MET A C 1
ATOM 551 O O . MET A 1 73 ? 15.238 -26.460 -9.578 1.00 89.38 73 MET A O 1
ATOM 555 N N . VAL A 1 74 ? 16.822 -24.996 -10.201 1.00 91.81 74 VAL A N 1
ATOM 556 C CA . VAL A 1 74 ? 16.063 -24.490 -11.360 1.00 91.81 74 VAL A CA 1
ATOM 557 C C . VAL A 1 74 ? 16.008 -25.571 -12.433 1.00 91.81 74 VAL A C 1
ATOM 559 O O . VAL A 1 74 ? 14.923 -25.897 -12.896 1.00 91.81 74 VAL A O 1
ATOM 562 N N . LEU A 1 75 ? 17.157 -26.154 -12.784 1.00 93.88 75 LEU A N 1
ATOM 563 C CA . LEU A 1 75 ? 17.252 -27.218 -13.780 1.00 93.88 75 LEU A CA 1
ATOM 564 C C . LEU A 1 75 ? 16.351 -28.408 -13.422 1.00 93.88 75 LEU A C 1
ATOM 566 O O . LEU A 1 75 ? 15.512 -28.786 -14.229 1.00 93.88 75 LEU A O 1
ATOM 570 N N . GLU A 1 76 ? 16.457 -28.925 -12.198 1.00 93.62 76 GLU A N 1
ATOM 571 C CA . GLU A 1 76 ? 15.636 -30.023 -11.673 1.00 93.62 76 GLU A CA 1
ATOM 572 C C . GLU A 1 76 ? 14.132 -29.707 -11.744 1.00 93.62 76 GLU A C 1
ATOM 574 O O . GLU A 1 76 ? 13.355 -30.487 -12.295 1.00 93.62 76 GLU A O 1
ATOM 579 N N . SER A 1 77 ? 13.722 -28.521 -11.275 1.00 93.88 77 SER A N 1
ATOM 580 C CA . SER A 1 77 ? 12.311 -28.107 -11.288 1.00 93.88 77 SER A CA 1
ATOM 581 C C . SER A 1 77 ? 11.754 -27.991 -12.713 1.00 93.88 77 SER A C 1
ATOM 583 O O . SER A 1 77 ? 10.630 -28.414 -12.976 1.00 93.88 77 SER A O 1
ATOM 585 N N . ILE A 1 78 ? 12.538 -27.449 -13.653 1.00 95.75 78 ILE A N 1
ATOM 586 C CA . ILE A 1 78 ? 12.140 -27.310 -15.062 1.00 95.75 78 ILE A CA 1
ATOM 587 C C . ILE A 1 78 ? 12.126 -28.673 -15.776 1.00 95.75 78 ILE A C 1
ATOM 589 O O . ILE A 1 78 ? 11.189 -28.943 -16.526 1.00 95.75 78 ILE A O 1
ATOM 593 N N . GLN A 1 79 ? 13.082 -29.567 -15.494 1.00 95.00 79 GLN A N 1
ATOM 594 C CA . GLN A 1 79 ? 13.101 -30.947 -16.008 1.00 95.00 79 GLN A CA 1
ATOM 595 C C . GLN A 1 79 ? 11.895 -31.769 -15.535 1.00 95.00 79 GLN A C 1
ATOM 597 O O . GLN A 1 79 ? 11.334 -32.543 -16.314 1.00 95.00 79 GLN A O 1
ATOM 602 N N . GLN A 1 80 ? 11.492 -31.605 -14.272 1.00 94.19 80 GLN A N 1
ATOM 603 C CA . GLN A 1 80 ? 10.331 -32.286 -13.704 1.00 94.19 80 GLN A CA 1
ATOM 604 C C . GLN A 1 80 ? 9.017 -31.729 -14.266 1.00 94.19 80 GLN A C 1
ATOM 606 O O . GLN A 1 80 ? 8.137 -32.498 -14.653 1.00 94.19 80 GLN A O 1
ATOM 611 N N . PHE A 1 81 ? 8.884 -30.401 -14.322 1.00 95.44 81 PHE A N 1
ATOM 612 C CA . PHE A 1 81 ? 7.649 -29.736 -14.736 1.00 95.44 81 PHE A CA 1
ATOM 613 C C . PHE A 1 81 ? 7.413 -29.800 -16.252 1.00 95.44 81 PHE A C 1
ATOM 615 O O . PHE A 1 81 ? 6.276 -29.985 -16.684 1.00 95.44 81 PHE A O 1
ATOM 622 N N . LYS A 1 82 ? 8.479 -29.721 -17.061 1.00 94.06 82 LYS A N 1
ATOM 623 C CA . LYS A 1 82 ? 8.438 -29.694 -18.536 1.00 94.06 82 LYS A CA 1
ATOM 624 C C . LYS A 1 82 ? 7.526 -28.577 -19.076 1.00 94.06 82 LYS A C 1
ATOM 626 O O . LYS A 1 82 ? 6.483 -28.868 -19.663 1.00 94.06 82 LYS A O 1
ATOM 631 N N . PRO A 1 83 ? 7.864 -27.296 -18.838 1.00 94.75 83 PRO A N 1
ATOM 632 C CA . PRO A 1 83 ? 7.079 -26.184 -19.353 1.00 94.75 83 PRO A CA 1
ATOM 633 C C . PRO A 1 83 ? 7.101 -26.127 -20.884 1.00 94.75 83 PRO A C 1
ATOM 635 O O . PRO A 1 83 ? 8.115 -26.396 -21.523 1.00 94.75 83 PRO A O 1
ATOM 638 N N . SER A 1 84 ? 5.979 -25.702 -21.458 1.00 92.06 84 SER A N 1
ATOM 639 C CA . SER A 1 84 ? 5.879 -25.266 -22.856 1.00 92.06 84 SER A CA 1
ATOM 640 C C . SER A 1 84 ? 6.356 -23.822 -23.055 1.00 92.06 84 SER A C 1
ATOM 642 O O . SER A 1 84 ? 6.838 -23.486 -24.135 1.00 92.06 84 SER A O 1
ATOM 644 N N . LEU A 1 85 ? 6.234 -22.988 -22.013 1.00 94.88 85 LEU A N 1
ATOM 645 C CA . LEU A 1 85 ? 6.691 -21.599 -21.985 1.00 94.88 85 LEU A CA 1
ATOM 646 C C . LEU A 1 85 ? 7.443 -21.319 -20.676 1.00 94.88 85 LEU A C 1
ATOM 648 O O . LEU A 1 85 ? 6.898 -21.516 -19.586 1.00 94.88 85 LEU A O 1
ATOM 652 N N . LEU A 1 86 ? 8.670 -20.815 -20.788 1.00 97.12 86 LEU A N 1
ATOM 653 C CA . LEU A 1 86 ? 9.481 -20.327 -19.678 1.00 97.12 86 LEU A CA 1
ATOM 654 C C . LEU A 1 86 ? 9.530 -18.801 -19.736 1.00 97.12 86 LEU A C 1
ATOM 656 O O . LEU A 1 86 ? 9.978 -18.225 -20.725 1.00 97.12 86 LEU A O 1
ATOM 660 N N . VAL A 1 87 ? 9.097 -18.143 -18.666 1.00 96.94 87 VAL A N 1
ATOM 661 C CA . VAL A 1 87 ? 9.076 -16.684 -18.552 1.00 96.94 87 VAL A CA 1
ATOM 662 C C . VAL A 1 87 ? 10.024 -16.239 -17.446 1.00 96.94 87 VAL A C 1
ATOM 664 O O . VAL A 1 87 ? 9.906 -16.671 -16.303 1.00 96.94 87 VAL A O 1
ATOM 667 N N . SER A 1 88 ? 10.942 -15.332 -17.755 1.00 95.12 88 SER A N 1
ATOM 668 C CA . SER A 1 88 ? 11.792 -14.647 -16.782 1.00 95.12 88 SER A CA 1
ATOM 669 C C . SER A 1 88 ? 11.289 -13.221 -16.540 1.00 95.12 88 SER A C 1
ATOM 671 O O . SER A 1 88 ? 11.039 -12.472 -17.484 1.00 95.12 88 SER A O 1
ATOM 673 N N . ILE A 1 89 ? 11.140 -12.833 -15.271 1.00 91.94 89 ILE A N 1
ATOM 674 C CA . ILE A 1 89 ? 10.725 -11.490 -14.841 1.00 91.94 89 ILE A CA 1
ATOM 675 C C . ILE A 1 89 ? 11.640 -11.046 -13.695 1.00 91.94 89 ILE A C 1
ATOM 677 O O . ILE A 1 89 ? 11.510 -11.499 -12.556 1.00 91.94 89 ILE A O 1
ATOM 681 N N . LEU A 1 90 ? 12.586 -10.145 -13.986 1.00 85.00 90 LEU A N 1
ATOM 682 C CA . LEU A 1 90 ? 13.560 -9.613 -13.013 1.00 85.00 90 LEU A CA 1
ATOM 683 C C . LEU A 1 90 ? 14.402 -10.694 -12.295 1.00 85.00 90 LEU A C 1
ATOM 685 O O . LEU A 1 90 ? 14.828 -10.516 -11.142 1.00 85.00 90 LEU A O 1
ATOM 689 N N . TRP A 1 91 ? 14.651 -11.824 -12.964 1.00 88.25 91 TRP A N 1
ATOM 690 C CA . TRP A 1 91 ? 15.424 -12.935 -12.416 1.00 88.25 91 TRP A CA 1
ATOM 691 C C . TRP A 1 91 ? 16.902 -12.543 -12.209 1.00 88.25 91 TRP A C 1
ATOM 693 O O . TRP A 1 91 ? 17.561 -12.089 -13.141 1.00 88.25 91 TRP A O 1
ATOM 703 N N . PRO A 1 92 ? 17.480 -12.705 -11.001 1.00 80.81 92 PRO A N 1
ATOM 704 C CA . PRO A 1 92 ? 18.782 -12.117 -10.671 1.00 80.81 92 PRO A CA 1
ATOM 705 C C . PRO A 1 92 ? 19.996 -12.964 -11.095 1.00 80.81 92 PRO A C 1
ATOM 707 O O . PRO A 1 92 ? 21.113 -12.683 -10.655 1.00 80.81 92 PRO A O 1
ATOM 710 N N . ARG A 1 93 ? 19.802 -14.038 -11.869 1.00 85.19 93 ARG A N 1
ATOM 711 C CA . ARG A 1 93 ? 20.846 -15.006 -12.248 1.00 85.19 93 ARG A CA 1
ATOM 712 C C . ARG A 1 93 ? 20.757 -15.355 -13.725 1.00 85.19 93 ARG A C 1
ATOM 714 O O . ARG A 1 93 ? 19.685 -15.305 -14.314 1.00 85.19 93 ARG A O 1
ATOM 721 N N . ARG A 1 94 ? 21.885 -15.781 -14.294 1.00 87.06 94 ARG A N 1
ATOM 722 C CA . ARG A 1 94 ? 21.952 -16.280 -15.667 1.00 87.06 94 ARG A CA 1
ATOM 723 C C . ARG A 1 94 ? 21.221 -17.620 -15.737 1.00 87.06 94 ARG A C 1
ATOM 725 O O . ARG A 1 94 ? 21.539 -18.520 -14.956 1.00 87.06 94 ARG A O 1
ATOM 732 N N . VAL A 1 95 ? 20.250 -17.740 -16.637 1.00 90.62 95 VAL A N 1
ATOM 733 C CA . VAL A 1 95 ? 19.608 -19.021 -16.952 1.00 90.62 95 VAL A CA 1
ATOM 734 C C . VAL A 1 95 ? 20.531 -19.748 -17.922 1.00 90.62 95 VAL A C 1
ATOM 736 O O . VAL A 1 95 ? 20.920 -19.188 -18.943 1.00 90.62 95 VAL A O 1
ATOM 739 N N . GLN A 1 96 ? 20.983 -20.940 -17.536 1.00 89.81 96 GLN A N 1
ATOM 740 C CA . GLN A 1 96 ? 22.003 -21.668 -18.287 1.00 89.81 96 GLN A CA 1
ATOM 741 C C . GLN A 1 96 ? 21.389 -22.399 -19.486 1.00 89.81 96 GLN A C 1
ATOM 743 O O . GLN A 1 96 ? 20.180 -22.644 -19.519 1.00 89.81 96 GLN A O 1
ATOM 748 N N . ARG A 1 97 ? 22.227 -22.744 -20.468 1.00 91.50 97 ARG A N 1
ATOM 749 C CA . ARG A 1 97 ? 21.801 -23.341 -21.738 1.00 91.50 97 ARG A CA 1
ATOM 750 C C . ARG A 1 97 ? 20.995 -24.629 -21.532 1.00 91.50 97 ARG A C 1
ATOM 752 O O . ARG A 1 97 ? 19.961 -24.798 -22.165 1.00 91.50 97 ARG A O 1
ATOM 759 N N . GLU A 1 98 ? 21.380 -25.445 -20.553 1.00 93.38 98 GLU A N 1
ATOM 760 C CA . GLU A 1 98 ? 20.716 -26.701 -20.181 1.00 93.38 98 GLU A CA 1
ATOM 761 C C . GLU A 1 98 ? 19.287 -26.507 -19.649 1.00 93.38 98 GLU A C 1
ATOM 763 O O . GLU A 1 98 ? 18.527 -27.467 -19.600 1.00 93.38 98 GLU A O 1
ATOM 768 N N . VAL A 1 99 ? 18.913 -25.290 -19.232 1.00 93.69 99 VAL A N 1
ATOM 769 C CA . VAL A 1 99 ? 17.533 -24.935 -18.853 1.00 93.69 99 VAL A CA 1
ATOM 770 C C . VAL A 1 99 ? 16.758 -24.394 -20.054 1.00 93.69 99 VAL A C 1
ATOM 772 O O . VAL A 1 99 ? 15.579 -24.703 -20.203 1.00 93.69 99 VAL A O 1
ATOM 775 N N . LEU A 1 100 ? 17.411 -23.603 -20.913 1.00 93.88 100 LEU A N 1
ATOM 776 C CA . LEU A 1 100 ? 16.794 -23.036 -22.117 1.00 93.88 100 LEU A CA 1
ATOM 777 C C . LEU A 1 100 ? 16.429 -24.127 -23.135 1.00 93.88 100 LEU A C 1
ATOM 779 O O . LEU A 1 100 ? 15.349 -24.082 -23.710 1.00 93.88 100 LEU A O 1
ATOM 783 N N . ASP A 1 101 ? 17.277 -25.145 -23.296 1.00 93.31 101 ASP A N 1
ATOM 784 C CA . ASP A 1 101 ? 17.049 -26.256 -24.234 1.00 93.31 101 ASP A CA 1
ATOM 785 C C . ASP A 1 101 ? 15.926 -27.225 -23.799 1.00 93.31 101 ASP A C 1
ATOM 787 O O . ASP A 1 101 ? 15.552 -28.116 -24.560 1.00 93.31 101 ASP A O 1
ATOM 791 N N . LEU A 1 102 ? 15.362 -27.066 -22.593 1.00 93.06 102 LEU A N 1
ATOM 792 C CA . LEU A 1 102 ? 14.253 -27.891 -22.085 1.00 93.06 102 LEU A CA 1
ATOM 793 C C . LEU A 1 102 ? 12.861 -27.341 -22.416 1.00 93.06 102 LEU A C 1
ATOM 795 O O . LEU A 1 102 ? 11.870 -28.026 -22.164 1.00 93.06 102 LEU A O 1
ATOM 799 N N . CYS A 1 103 ? 12.767 -26.112 -22.922 1.00 89.88 103 CYS A N 1
ATOM 800 C CA . CYS A 1 103 ? 11.503 -25.417 -23.128 1.00 89.88 103 CYS A CA 1
ATOM 801 C C . CYS A 1 103 ? 11.480 -24.772 -24.516 1.00 89.88 103 CYS A C 1
ATOM 803 O O . CYS A 1 103 ? 12.391 -24.027 -24.869 1.00 89.88 103 CYS A O 1
ATOM 805 N N . ARG A 1 104 ? 10.424 -25.041 -25.298 1.00 85.00 104 ARG A N 1
ATOM 806 C CA . ARG A 1 104 ? 10.298 -24.570 -26.691 1.00 85.00 104 ARG A CA 1
ATOM 807 C C . ARG A 1 104 ? 10.447 -23.054 -26.796 1.00 85.00 104 ARG A C 1
ATOM 809 O O . ARG A 1 104 ? 11.195 -22.562 -27.634 1.00 85.00 104 ARG A O 1
ATOM 816 N N . ASP A 1 105 ? 9.724 -22.335 -25.945 1.00 93.88 105 ASP A N 1
ATOM 817 C CA . ASP A 1 105 ? 9.747 -20.884 -25.900 1.00 93.88 105 ASP A CA 1
ATOM 818 C C . ASP A 1 105 ? 10.256 -20.419 -24.534 1.00 93.88 105 ASP A C 1
ATOM 820 O O . ASP A 1 105 ? 9.691 -20.747 -23.490 1.00 93.88 105 ASP A O 1
ATOM 824 N N . CYS A 1 106 ? 11.339 -19.645 -24.548 1.00 96.56 106 CYS A N 1
ATOM 825 C CA . CYS A 1 106 ? 11.897 -18.984 -23.375 1.00 96.56 106 CYS A CA 1
ATOM 826 C C . CYS A 1 106 ? 11.896 -17.472 -23.627 1.00 96.56 106 CYS A C 1
ATOM 828 O O . CYS A 1 106 ? 12.504 -17.019 -24.599 1.00 96.56 106 CYS A O 1
ATOM 830 N N . ILE A 1 107 ? 11.236 -16.691 -22.772 1.00 97.44 107 ILE A N 1
ATOM 831 C CA . ILE A 1 107 ? 11.098 -15.232 -22.909 1.00 97.44 107 ILE A CA 1
ATOM 832 C C . ILE A 1 107 ? 11.440 -14.499 -21.613 1.00 97.44 107 ILE A C 1
ATOM 834 O O . ILE A 1 107 ? 11.206 -15.004 -20.519 1.00 97.44 107 ILE A O 1
ATOM 838 N N . ASN A 1 108 ? 11.980 -13.289 -21.724 1.00 96.56 108 ASN A N 1
ATOM 839 C CA . ASN A 1 108 ? 12.307 -12.436 -20.585 1.00 96.56 108 ASN A CA 1
ATOM 840 C C . ASN A 1 108 ? 11.666 -11.055 -20.735 1.00 96.56 108 ASN A C 1
ATOM 842 O O . ASN A 1 108 ? 11.727 -10.449 -21.806 1.00 96.56 108 ASN A O 1
ATOM 846 N N . PHE A 1 109 ? 11.087 -10.565 -19.640 1.00 95.81 109 PHE A N 1
ATOM 847 C CA . PHE A 1 109 ? 10.557 -9.212 -19.511 1.00 95.81 109 PHE A CA 1
ATOM 848 C C . PHE A 1 109 ? 11.609 -8.323 -18.856 1.00 95.81 109 PHE A C 1
ATOM 850 O O . PHE A 1 109 ? 11.823 -8.352 -17.638 1.00 95.81 109 PHE A O 1
ATOM 857 N N . HIS A 1 110 ? 12.283 -7.544 -19.696 1.00 94.62 110 HIS A N 1
ATOM 858 C CA . HIS A 1 110 ? 13.352 -6.640 -19.306 1.00 94.62 110 HIS A CA 1
ATOM 859 C C . HIS A 1 110 ? 12.826 -5.207 -19.139 1.00 94.62 110 HIS A C 1
ATOM 861 O O . HIS A 1 110 ? 12.223 -4.680 -20.075 1.00 94.62 110 HIS A O 1
ATOM 867 N N . PRO A 1 111 ? 13.051 -4.532 -17.995 1.00 92.38 111 PRO A N 1
ATOM 868 C CA . PRO A 1 111 ? 12.504 -3.201 -17.711 1.00 92.38 111 PRO A CA 1
ATOM 869 C C . PRO A 1 111 ? 13.285 -2.053 -18.391 1.00 92.38 111 PRO A C 1
ATOM 871 O O . PRO A 1 111 ? 13.584 -1.045 -17.745 1.00 92.38 111 PRO A O 1
ATOM 874 N N . SER A 1 112 ? 13.644 -2.203 -19.668 1.00 94.25 112 SER A N 1
ATOM 875 C CA . SER A 1 112 ? 14.047 -1.111 -20.567 1.00 94.25 112 SER A CA 1
ATOM 876 C C . SER A 1 112 ? 13.521 -1.343 -21.990 1.00 94.25 112 SER A C 1
ATOM 878 O O . SER A 1 112 ? 13.060 -2.438 -22.323 1.00 94.25 112 SER A O 1
ATOM 880 N N . LEU A 1 113 ? 13.618 -0.321 -22.846 1.00 94.75 113 LEU A N 1
ATOM 881 C CA . LEU A 1 113 ? 13.478 -0.467 -24.297 1.00 94.75 113 LEU A CA 1
ATOM 882 C C . LEU A 1 113 ? 14.802 -0.976 -24.878 1.00 94.75 113 LEU A C 1
ATOM 884 O O . LEU A 1 113 ? 15.680 -0.185 -25.218 1.00 94.75 113 LEU A O 1
ATOM 888 N N . LEU A 1 114 ? 14.970 -2.299 -24.965 1.00 94.00 114 LEU A N 1
ATOM 889 C CA . LEU A 1 114 ? 16.136 -2.888 -25.622 1.00 94.00 114 LEU A CA 1
ATOM 890 C C . LEU A 1 114 ? 16.232 -2.387 -27.077 1.00 94.00 114 LEU A C 1
ATOM 892 O O . LEU A 1 114 ? 15.209 -2.180 -27.723 1.00 94.00 114 LEU A O 1
ATOM 896 N N . PRO A 1 115 ? 17.441 -2.156 -27.598 1.00 91.00 115 PRO A N 1
ATOM 897 C CA . PRO A 1 115 ? 18.730 -2.508 -27.001 1.00 91.00 115 PRO A CA 1
ATOM 898 C C . PRO A 1 115 ? 19.258 -1.504 -25.956 1.00 91.00 115 PRO A C 1
ATOM 900 O O . PRO A 1 115 ? 20.275 -1.756 -25.306 1.00 91.00 115 PRO A O 1
ATOM 903 N N . ARG A 1 116 ? 18.569 -0.373 -25.751 1.00 90.62 116 ARG A N 1
ATOM 904 C CA . ARG A 1 116 ? 18.956 0.668 -24.791 1.00 90.62 116 ARG A CA 1
ATOM 905 C C . ARG A 1 116 ? 18.820 0.166 -23.348 1.00 90.62 116 ARG A C 1
ATOM 907 O O . ARG A 1 116 ? 17.877 -0.545 -22.997 1.00 90.62 116 ARG A O 1
ATOM 914 N N . HIS A 1 117 ? 19.775 0.539 -22.495 1.00 91.94 117 HIS A N 1
ATOM 915 C CA . HIS A 1 117 ? 19.827 0.174 -21.068 1.00 91.94 117 HIS A CA 1
ATOM 916 C C . HIS A 1 117 ? 19.735 -1.335 -20.784 1.00 91.94 117 HIS A C 1
ATOM 918 O O . HIS A 1 117 ? 19.196 -1.766 -19.764 1.00 91.94 117 HIS A O 1
ATOM 924 N N . ARG A 1 118 ? 20.294 -2.149 -21.685 1.00 90.94 118 ARG A N 1
ATOM 925 C CA . ARG A 1 118 ? 20.567 -3.576 -21.476 1.00 90.94 118 ARG A CA 1
ATOM 926 C C . ARG A 1 118 ? 21.308 -3.803 -20.147 1.00 90.94 118 ARG A C 1
ATOM 928 O O . ARG A 1 118 ? 22.319 -3.152 -19.882 1.00 90.94 118 ARG A O 1
ATOM 935 N N . GLY A 1 119 ? 20.853 -4.757 -19.333 1.00 87.31 119 GLY A N 1
ATOM 936 C CA . GLY A 1 119 ? 21.450 -5.085 -18.040 1.00 87.31 119 GLY A CA 1
ATOM 937 C C . GLY A 1 119 ? 20.807 -4.417 -16.819 1.00 87.31 119 GLY A C 1
ATOM 938 O O . GLY A 1 119 ? 19.609 -4.172 -16.724 1.00 87.31 119 GLY A O 1
ATOM 939 N N . SER A 1 120 ? 21.611 -4.205 -15.784 1.00 87.81 120 SER A N 1
ATOM 940 C CA . SER A 1 120 ? 21.152 -3.809 -14.452 1.00 87.81 120 SER A CA 1
ATOM 941 C C . SER A 1 120 ? 20.903 -2.308 -14.300 1.00 87.81 120 SER A C 1
ATOM 943 O O . SER A 1 120 ? 21.599 -1.483 -14.883 1.00 87.81 120 SER A O 1
ATOM 945 N N . LEU A 1 121 ? 20.008 -1.967 -13.362 1.00 87.88 121 LEU A N 1
ATOM 946 C CA . LEU A 1 121 ? 19.691 -0.589 -12.954 1.00 87.88 121 LEU A CA 1
ATOM 947 C C . LEU A 1 121 ? 19.029 0.242 -14.072 1.00 87.88 121 LEU A C 1
ATOM 949 O O . LEU A 1 121 ? 19.249 1.444 -14.160 1.00 87.88 121 LEU A O 1
ATOM 953 N N . THR A 1 122 ? 18.195 -0.378 -14.910 1.00 92.00 122 THR A N 1
ATOM 954 C CA . THR A 1 122 ? 17.559 0.264 -16.076 1.00 92.00 122 THR A CA 1
ATOM 955 C C . THR A 1 122 ? 16.865 1.595 -15.759 1.00 92.00 122 THR A C 1
ATOM 957 O O . THR A 1 122 ? 17.020 2.557 -16.506 1.00 92.00 122 THR A O 1
ATOM 960 N N . GLN A 1 123 ? 16.168 1.691 -14.617 1.00 91.06 123 GLN A N 1
ATOM 961 C CA . GLN A 1 123 ? 15.502 2.926 -14.185 1.00 91.06 123 GLN A CA 1
ATOM 962 C C . GLN A 1 123 ? 16.491 4.048 -13.871 1.00 91.06 123 GLN A C 1
ATOM 964 O O . GLN A 1 123 ? 16.179 5.217 -14.075 1.00 91.06 123 GLN A O 1
ATOM 969 N N . PHE A 1 124 ? 17.670 3.698 -13.351 1.00 93.94 124 PHE A N 1
ATOM 970 C CA . PHE A 1 124 ? 18.724 4.668 -13.094 1.00 93.94 124 PHE A CA 1
ATOM 971 C C . PHE A 1 124 ? 19.253 5.216 -14.424 1.00 93.94 124 PHE A C 1
ATOM 973 O O . PHE A 1 124 ? 19.328 6.429 -14.581 1.00 93.94 124 PHE A O 1
ATOM 980 N N . TRP A 1 125 ? 19.573 4.344 -15.386 1.00 94.25 125 TRP A N 1
ATOM 981 C CA . TRP A 1 125 ? 20.199 4.757 -16.646 1.00 94.25 125 TRP A CA 1
ATOM 982 C C . TRP A 1 125 ? 19.262 5.568 -17.538 1.00 94.25 125 TRP A C 1
ATOM 984 O O . TRP A 1 125 ? 19.667 6.632 -17.994 1.00 94.25 125 TRP A O 1
ATOM 994 N N . ALA A 1 126 ? 17.993 5.164 -17.665 1.00 94.75 126 ALA A N 1
ATOM 995 C CA . ALA A 1 126 ? 16.989 5.935 -18.402 1.00 94.75 126 ALA A CA 1
ATOM 996 C C . ALA A 1 126 ? 16.860 7.378 -17.885 1.00 94.75 126 ALA A C 1
ATOM 998 O O . ALA A 1 126 ? 16.798 8.330 -18.658 1.00 94.75 126 ALA A O 1
ATOM 999 N N . ILE A 1 127 ? 16.881 7.558 -16.561 1.00 94.50 127 ILE A N 1
ATOM 1000 C CA . ILE A 1 127 ? 16.814 8.891 -15.955 1.00 94.50 127 ILE A CA 1
ATOM 1001 C C . ILE A 1 127 ? 18.161 9.614 -16.067 1.00 94.50 127 ILE A C 1
ATOM 1003 O O . ILE A 1 127 ? 18.173 10.809 -16.328 1.00 94.50 127 ILE A O 1
ATOM 1007 N N . PHE A 1 128 ? 19.295 8.937 -15.877 1.00 94.88 128 PHE A N 1
ATOM 1008 C CA . PHE A 1 128 ? 20.628 9.554 -15.888 1.00 94.88 128 PHE A CA 1
ATOM 1009 C C . PHE A 1 128 ? 21.031 10.075 -17.276 1.00 94.88 128 PHE A C 1
ATOM 1011 O O . PHE A 1 128 ? 21.494 11.217 -17.393 1.00 94.88 128 PHE A O 1
ATOM 1018 N N . ASP A 1 129 ? 20.784 9.274 -18.315 1.00 93.12 129 ASP A N 1
ATOM 1019 C CA . ASP A 1 129 ? 21.133 9.561 -19.712 1.00 93.12 129 ASP A CA 1
ATOM 1020 C C . ASP A 1 129 ? 20.078 10.414 -20.447 1.00 93.12 129 ASP A C 1
ATOM 1022 O O . ASP A 1 129 ? 20.220 10.669 -21.642 1.00 93.12 129 ASP A O 1
ATOM 1026 N N . ALA A 1 130 ? 19.092 10.941 -19.706 1.00 93.31 130 ALA A N 1
ATOM 1027 C CA . ALA A 1 130 ? 18.062 11.873 -20.175 1.00 93.31 130 ALA A CA 1
ATOM 1028 C C . ALA A 1 130 ? 17.124 11.307 -21.256 1.00 93.31 130 ALA A C 1
ATOM 1030 O O . ALA A 1 130 ? 16.775 12.013 -22.201 1.00 93.31 130 ALA A O 1
ATOM 1031 N N . ASP A 1 131 ? 16.709 10.049 -21.117 1.00 94.38 131 ASP A N 1
ATOM 1032 C CA . ASP A 1 131 ? 15.750 9.431 -22.030 1.00 94.38 131 ASP A CA 1
ATOM 1033 C C . ASP A 1 131 ? 14.397 10.164 -22.003 1.00 94.38 131 ASP A C 1
ATOM 1035 O O . ASP A 1 131 ? 13.869 10.487 -20.937 1.00 94.38 131 ASP A O 1
ATOM 1039 N N . GLU A 1 132 ? 13.790 10.366 -23.174 1.00 92.31 132 GLU A N 1
ATOM 1040 C CA . GLU A 1 132 ? 12.396 10.826 -23.270 1.00 92.31 132 GLU A CA 1
ATOM 1041 C C . GLU A 1 132 ? 11.407 9.695 -22.929 1.00 92.31 132 GLU A C 1
ATOM 1043 O O . GLU A 1 132 ? 10.333 9.933 -22.367 1.00 92.31 132 GLU A O 1
ATOM 1048 N N . GLU A 1 133 ? 11.793 8.449 -23.220 1.00 93.06 133 GLU A N 1
ATOM 1049 C CA . GLU A 1 133 ? 10.996 7.242 -23.017 1.00 93.06 133 GLU A CA 1
ATOM 1050 C C . GLU A 1 133 ? 11.855 6.094 -22.478 1.00 93.06 133 GLU A C 1
ATOM 1052 O O . GLU A 1 133 ? 12.967 5.845 -22.940 1.00 93.06 133 GLU A O 1
ATOM 1057 N N . ALA A 1 134 ? 11.304 5.353 -21.522 1.00 94.31 134 ALA A N 1
ATOM 1058 C CA . ALA A 1 134 ? 11.749 4.009 -21.175 1.00 94.31 134 ALA A CA 1
ATOM 1059 C C . ALA A 1 134 ? 10.614 3.042 -21.524 1.00 94.31 134 ALA A C 1
ATOM 1061 O O . ALA A 1 134 ? 9.718 3.379 -22.288 1.00 94.31 134 ALA A O 1
ATOM 1062 N N . GLY A 1 135 ? 10.617 1.829 -20.984 1.00 94.00 135 GLY A N 1
ATOM 1063 C CA . GLY A 1 135 ? 9.571 0.857 -21.273 1.00 94.00 135 GLY A CA 1
ATOM 1064 C C . GLY A 1 135 ? 9.963 -0.538 -20.837 1.00 94.00 135 GLY A C 1
ATOM 1065 O O . GLY A 1 135 ? 11.034 -0.733 -20.265 1.00 94.00 135 GLY A O 1
ATOM 1066 N N . THR A 1 136 ? 9.098 -1.508 -21.103 1.00 95.62 136 THR A N 1
ATOM 1067 C CA . THR A 1 136 ? 9.427 -2.927 -20.921 1.00 95.62 136 THR A CA 1
ATOM 1068 C C . THR A 1 136 ? 9.556 -3.609 -22.270 1.00 95.62 136 THR A C 1
ATOM 1070 O O . THR A 1 136 ? 8.686 -3.459 -23.127 1.00 95.62 136 THR A O 1
ATOM 1073 N N . THR A 1 137 ? 10.614 -4.396 -22.437 1.00 97.62 137 THR A N 1
ATOM 1074 C CA . THR A 1 137 ? 10.801 -5.271 -23.593 1.00 97.62 137 THR A CA 1
ATOM 1075 C C . THR A 1 137 ? 10.552 -6.716 -23.200 1.00 97.62 137 THR A C 1
ATOM 1077 O O . THR A 1 137 ? 11.214 -7.234 -22.304 1.00 97.62 137 THR A O 1
ATOM 1080 N N . CYS A 1 138 ? 9.659 -7.389 -23.917 1.00 97.94 138 CYS A N 1
ATOM 1081 C CA . CYS A 1 138 ? 9.669 -8.839 -24.006 1.00 97.94 138 CYS A CA 1
ATOM 1082 C C . CYS A 1 138 ? 10.614 -9.259 -25.135 1.00 97.94 138 CYS A C 1
ATOM 1084 O O . CYS A 1 138 ? 10.456 -8.818 -26.275 1.00 97.94 138 CYS A O 1
ATOM 1086 N N . HIS A 1 139 ? 11.572 -10.131 -24.840 1.00 97.25 139 HIS A N 1
ATOM 1087 C CA . HIS A 1 139 ? 12.488 -10.695 -25.833 1.00 97.25 139 HIS A CA 1
ATOM 1088 C C . HIS A 1 139 ? 12.684 -12.197 -25.610 1.00 97.25 139 HIS A C 1
ATOM 1090 O O . HIS A 1 139 ? 12.518 -12.695 -24.492 1.00 97.25 139 HIS A O 1
ATOM 1096 N N . ARG A 1 140 ? 13.071 -12.928 -26.660 1.00 96.12 140 ARG A N 1
ATOM 1097 C CA . ARG A 1 140 ? 13.493 -14.332 -26.543 1.00 96.12 140 ARG A CA 1
ATOM 1098 C C . ARG A 1 140 ? 14.744 -14.431 -25.670 1.00 96.12 140 ARG A C 1
ATOM 1100 O O . ARG A 1 140 ? 15.620 -13.567 -25.715 1.00 96.12 140 ARG A O 1
ATOM 1107 N N . MET A 1 141 ? 14.839 -15.477 -24.860 1.00 95.44 141 MET A N 1
ATOM 1108 C CA . MET A 1 141 ? 16.010 -15.740 -24.027 1.00 95.44 141 MET A CA 1
ATOM 1109 C C . MET A 1 141 ? 17.074 -16.484 -24.827 1.00 95.44 141 MET A C 1
ATOM 1111 O O . MET A 1 141 ? 16.823 -17.546 -25.390 1.00 95.44 141 MET A O 1
ATOM 1115 N N . VAL A 1 142 ? 18.286 -15.942 -24.808 1.00 92.88 142 VAL A N 1
ATOM 1116 C CA . VAL A 1 142 ? 19.517 -16.651 -25.165 1.00 92.88 142 VAL A CA 1
ATOM 1117 C C . VAL A 1 142 ? 20.354 -16.812 -23.894 1.00 92.88 142 VAL A C 1
ATOM 1119 O O . VAL A 1 142 ? 19.993 -16.296 -22.837 1.00 92.88 142 VAL A O 1
ATOM 1122 N N . GLU A 1 143 ? 21.468 -17.542 -23.956 1.00 86.81 143 GLU A N 1
ATOM 1123 C CA . GLU A 1 143 ? 22.314 -17.734 -22.770 1.00 86.81 143 GLU A CA 1
ATOM 1124 C C . GLU A 1 143 ? 22.911 -16.398 -22.278 1.00 86.81 143 GLU A C 1
ATOM 1126 O O . GLU A 1 143 ? 23.172 -16.213 -21.091 1.00 86.81 143 GLU A O 1
ATOM 1131 N N . GLU A 1 144 ? 23.174 -15.447 -23.176 1.00 86.25 144 GLU A N 1
ATOM 1132 C CA . GLU A 1 144 ? 23.607 -14.092 -22.826 1.00 86.25 144 GLU A CA 1
ATOM 1133 C C . GLU A 1 144 ? 22.432 -13.217 -22.333 1.00 86.25 144 GLU A C 1
ATOM 1135 O O . GLU A 1 144 ? 21.346 -13.215 -22.909 1.00 86.25 144 GLU A O 1
ATOM 1140 N N . PHE A 1 145 ? 22.656 -12.451 -21.256 1.00 85.75 145 PHE A N 1
ATOM 1141 C CA . PHE A 1 145 ? 21.641 -11.559 -20.685 1.00 85.75 145 PHE A CA 1
ATOM 1142 C C . PHE A 1 145 ? 21.177 -10.504 -21.690 1.00 85.75 145 PHE A C 1
ATOM 1144 O O . PHE A 1 145 ? 22.010 -9.821 -22.289 1.00 85.75 145 PHE A O 1
ATOM 1151 N N . ASP A 1 146 ? 19.859 -10.327 -21.787 1.00 87.31 146 ASP A N 1
ATOM 1152 C CA . ASP A 1 146 ? 19.189 -9.230 -22.493 1.00 87.31 146 ASP A CA 1
ATOM 1153 C C . ASP A 1 146 ? 19.693 -9.026 -23.937 1.00 87.31 146 ASP A C 1
ATOM 1155 O O . ASP A 1 146 ? 19.842 -7.898 -24.395 1.00 87.31 146 ASP A O 1
ATOM 1159 N N . ALA A 1 147 ? 20.030 -10.127 -24.620 1.00 89.94 147 ALA A N 1
ATOM 1160 C CA . ALA A 1 147 ? 20.722 -10.157 -25.916 1.00 89.94 147 ALA A CA 1
ATOM 1161 C C . ALA A 1 147 ? 19.954 -10.933 -27.010 1.00 89.94 147 ALA A C 1
ATOM 1163 O O . ALA A 1 147 ? 20.509 -11.246 -28.059 1.00 89.94 147 ALA A O 1
ATOM 1164 N N . GLY A 1 148 ? 18.701 -11.314 -26.748 1.00 93.06 148 GLY A N 1
ATOM 1165 C CA . GLY A 1 148 ? 17.882 -12.079 -27.691 1.00 93.06 148 GLY A CA 1
ATOM 1166 C C . GLY A 1 148 ? 16.926 -11.218 -28.517 1.00 93.06 148 GLY A C 1
ATOM 1167 O O . GLY A 1 148 ? 16.745 -10.026 -28.254 1.00 93.06 148 GLY A O 1
ATOM 1168 N N . ARG A 1 149 ? 16.294 -11.857 -29.509 1.00 96.38 149 ARG A N 1
ATOM 1169 C CA . ARG A 1 149 ? 15.351 -11.230 -30.448 1.00 96.38 149 ARG A CA 1
ATOM 1170 C C . ARG A 1 149 ? 14.169 -10.579 -29.729 1.00 96.38 149 ARG A C 1
ATOM 1172 O O . ARG A 1 149 ? 13.563 -11.197 -28.849 1.00 96.38 149 ARG A O 1
ATOM 1179 N N . ILE A 1 150 ? 13.841 -9.345 -30.098 1.00 97.56 150 ILE A N 1
ATOM 1180 C CA . ILE A 1 150 ? 12.775 -8.552 -29.472 1.00 97.56 150 ILE A CA 1
ATOM 1181 C C . ILE A 1 150 ? 11.416 -9.037 -29.986 1.00 97.56 150 ILE A C 1
ATOM 1183 O O . ILE A 1 150 ? 11.204 -9.143 -31.187 1.00 97.56 150 ILE A O 1
ATOM 1187 N N . LEU A 1 151 ? 10.494 -9.347 -29.073 1.00 97.00 151 LEU A N 1
ATOM 1188 C CA . LEU A 1 151 ? 9.142 -9.820 -29.401 1.00 97.00 151 LEU A CA 1
ATOM 1189 C C . LEU A 1 151 ? 8.110 -8.699 -29.307 1.00 97.00 151 LEU A C 1
ATOM 1191 O O . LEU A 1 151 ? 7.216 -8.598 -30.140 1.00 97.00 151 LEU A O 1
ATOM 1195 N N . ARG A 1 152 ? 8.216 -7.871 -28.263 1.00 96.81 152 ARG A N 1
ATOM 1196 C CA . ARG A 1 152 ? 7.319 -6.741 -28.027 1.00 96.81 152 ARG A CA 1
ATOM 1197 C C . ARG A 1 152 ? 8.006 -5.705 -27.156 1.00 96.81 152 ARG A C 1
ATOM 1199 O O . ARG A 1 152 ? 8.715 -6.056 -26.214 1.00 96.81 152 ARG A O 1
ATOM 1206 N N . GLN A 1 153 ? 7.722 -4.438 -27.419 1.00 97.06 153 GLN A N 1
ATOM 1207 C CA . GLN A 1 153 ? 8.053 -3.342 -26.519 1.00 97.06 153 GLN A CA 1
ATOM 1208 C C . GLN A 1 153 ? 6.785 -2.609 -26.090 1.00 97.06 153 GLN A C 1
ATOM 1210 O O . GLN A 1 153 ? 5.808 -2.534 -26.837 1.00 97.06 153 GLN A O 1
ATOM 1215 N N . GLU A 1 154 ? 6.812 -2.099 -24.866 1.00 95.31 154 GLU A N 1
ATOM 1216 C CA . GLU A 1 154 ? 5.763 -1.276 -24.277 1.00 95.31 154 GLU A CA 1
ATOM 1217 C C . GLU A 1 154 ? 6.425 -0.004 -23.721 1.00 95.31 154 GLU A C 1
ATOM 1219 O O . GLU A 1 154 ? 6.977 -0.042 -22.611 1.00 95.31 154 GLU A O 1
ATOM 1224 N N . PRO A 1 155 ? 6.465 1.091 -24.506 1.00 94.12 155 PRO A N 1
ATOM 1225 C CA . PRO A 1 155 ? 7.112 2.334 -24.109 1.00 94.12 155 PRO A CA 1
ATOM 1226 C C . PRO A 1 155 ? 6.311 3.072 -23.034 1.00 94.12 155 PRO A C 1
ATOM 1228 O O . PRO A 1 155 ? 5.087 2.975 -22.935 1.00 94.12 155 PRO A O 1
ATOM 1231 N N . VAL A 1 156 ? 7.022 3.838 -22.212 1.00 86.00 156 VAL A N 1
ATOM 1232 C CA . VAL A 1 156 ? 6.466 4.743 -21.213 1.00 86.00 156 VAL A CA 1
ATOM 1233 C C . VAL A 1 156 ? 7.289 6.021 -21.176 1.00 86.00 156 VAL A C 1
ATOM 1235 O O . VAL A 1 156 ? 8.486 6.007 -20.879 1.00 86.00 156 VAL A O 1
ATOM 1238 N N . LYS A 1 157 ? 6.608 7.144 -21.394 1.00 88.62 157 LYS A N 1
ATOM 1239 C CA . LYS A 1 157 ? 7.194 8.479 -21.333 1.00 88.62 157 LYS A CA 1
ATOM 1240 C C . LYS A 1 157 ? 7.706 8.824 -19.929 1.00 88.62 157 LYS A C 1
ATOM 1242 O O . LYS A 1 157 ? 6.977 8.680 -18.932 1.00 88.62 157 LYS A O 1
ATOM 1247 N N . LEU A 1 158 ? 8.942 9.314 -19.857 1.00 78.81 158 LEU A N 1
ATOM 1248 C CA . LEU A 1 158 ? 9.521 9.849 -18.626 1.00 78.81 158 LEU A CA 1
ATOM 1249 C C . LEU A 1 158 ? 8.940 11.236 -18.339 1.00 78.81 158 LEU A C 1
ATOM 1251 O O . LEU A 1 158 ? 8.811 12.081 -19.226 1.00 78.81 158 LEU A O 1
ATOM 1255 N N . ALA A 1 159 ? 8.584 11.477 -17.080 1.00 73.00 159 ALA A N 1
ATOM 1256 C CA . ALA A 1 159 ? 8.289 12.824 -16.609 1.00 73.00 159 ALA A CA 1
ATOM 1257 C C . ALA A 1 159 ? 9.597 13.633 -16.435 1.00 73.00 159 ALA A C 1
ATOM 1259 O O . ALA A 1 159 ? 10.639 13.051 -16.118 1.00 73.00 159 ALA A O 1
ATOM 1260 N N . PRO A 1 160 ? 9.583 14.972 -16.573 1.00 77.19 160 PRO A N 1
ATOM 1261 C CA . PRO A 1 160 ? 10.779 15.790 -16.345 1.00 77.19 160 PRO A CA 1
ATOM 1262 C C . PRO A 1 160 ? 11.395 15.609 -14.946 1.00 77.19 160 PRO A C 1
ATOM 1264 O O . PRO A 1 160 ? 12.618 15.669 -14.803 1.00 77.19 160 PRO A O 1
ATOM 1267 N N . ASP A 1 161 ? 10.560 15.340 -13.936 1.00 73.12 161 ASP A N 1
ATOM 1268 C CA . ASP A 1 161 ? 10.901 15.110 -12.527 1.00 73.12 161 ASP A CA 1
ATOM 1269 C C . ASP A 1 161 ? 11.014 13.615 -12.147 1.00 73.12 161 ASP A C 1
ATOM 1271 O O . ASP A 1 161 ? 11.176 13.281 -10.969 1.00 73.12 161 ASP A O 1
ATOM 1275 N N . GLU A 1 162 ? 10.947 12.697 -13.120 1.00 82.94 162 GLU A N 1
ATOM 1276 C CA . GLU A 1 162 ? 10.916 11.250 -12.879 1.00 82.94 162 GLU A CA 1
ATOM 1277 C C . GLU A 1 162 ? 12.075 10.808 -11.970 1.00 82.94 162 GLU A C 1
ATOM 1279 O O . GLU A 1 162 ? 13.229 11.172 -12.202 1.00 82.94 162 GLU A O 1
ATOM 1284 N N . THR A 1 163 ? 11.784 9.995 -10.947 1.00 85.75 163 THR A N 1
ATOM 1285 C CA . THR A 1 163 ? 12.812 9.325 -10.124 1.00 85.75 163 THR A CA 1
ATOM 1286 C C . THR A 1 163 ? 12.638 7.814 -10.227 1.00 85.75 163 THR A C 1
ATOM 1288 O O . THR A 1 163 ? 11.523 7.344 -10.472 1.00 85.75 163 THR A O 1
ATOM 1291 N N . ALA A 1 164 ? 13.700 7.049 -9.963 1.00 80.25 164 ALA A N 1
ATOM 1292 C CA . ALA A 1 164 ? 13.706 5.598 -10.161 1.00 80.25 164 ALA A CA 1
ATOM 1293 C C . ALA A 1 164 ? 12.539 4.853 -9.477 1.00 80.25 164 ALA A C 1
ATOM 1295 O O . ALA A 1 164 ? 12.059 3.865 -10.027 1.00 80.25 164 ALA A O 1
ATOM 1296 N N . LEU A 1 165 ? 12.030 5.346 -8.338 1.00 79.56 165 LEU A N 1
ATOM 1297 C CA . LEU A 1 165 ? 10.827 4.811 -7.684 1.00 79.56 165 LEU A CA 1
ATOM 1298 C C . LEU A 1 165 ? 9.553 4.889 -8.552 1.00 79.56 165 LEU A C 1
ATOM 1300 O O . LEU A 1 165 ? 8.850 3.893 -8.686 1.00 79.56 165 LEU A O 1
ATOM 1304 N N . SER A 1 166 ? 9.233 6.047 -9.148 1.00 69.50 166 SER A N 1
ATOM 1305 C CA . SER A 1 166 ? 7.999 6.171 -9.956 1.00 69.50 166 SER A CA 1
ATOM 1306 C C . SER A 1 166 ? 8.149 5.486 -11.300 1.00 69.50 166 SER A C 1
ATOM 1308 O O . SER A 1 166 ? 7.213 4.829 -11.755 1.00 69.50 166 SER A O 1
ATOM 1310 N N . LEU A 1 167 ? 9.348 5.562 -11.884 1.00 82.88 167 LEU A N 1
ATOM 1311 C CA . LEU A 1 167 ? 9.649 4.845 -13.109 1.00 82.88 167 LEU A CA 1
ATOM 1312 C C . LEU A 1 167 ? 9.502 3.334 -12.897 1.00 82.88 167 LEU A C 1
ATOM 1314 O O . LEU A 1 167 ? 8.980 2.644 -13.761 1.00 82.88 167 LEU A O 1
ATOM 1318 N N . ASN A 1 168 ? 9.868 2.805 -11.727 1.00 78.81 168 ASN A N 1
ATOM 1319 C CA . ASN A 1 168 ? 9.654 1.396 -11.414 1.00 78.81 168 ASN A CA 1
ATOM 1320 C C . ASN A 1 168 ? 8.166 1.002 -11.351 1.00 78.81 168 ASN A C 1
ATOM 1322 O O . ASN A 1 168 ? 7.816 -0.032 -11.913 1.00 78.81 168 ASN A O 1
ATOM 1326 N N . HIS A 1 169 ? 7.291 1.829 -10.766 1.00 71.75 169 HIS A N 1
ATOM 1327 C CA . HIS A 1 169 ? 5.841 1.578 -10.787 1.00 71.75 169 HIS A CA 1
ATOM 1328 C C . HIS A 1 169 ? 5.273 1.638 -12.216 1.00 71.75 169 HIS A C 1
ATOM 1330 O O . HIS A 1 169 ? 4.558 0.732 -12.640 1.00 71.75 169 HIS A O 1
ATOM 1336 N N . LYS A 1 170 ? 5.657 2.662 -12.994 1.00 80.25 170 LYS A N 1
ATOM 1337 C CA . LYS A 1 170 ? 5.314 2.793 -14.422 1.00 80.25 170 LYS A CA 1
ATOM 1338 C C . LYS A 1 170 ? 5.723 1.556 -15.229 1.00 80.25 170 LYS A C 1
ATOM 1340 O O . LYS A 1 170 ? 4.938 1.047 -16.026 1.00 80.25 170 LYS A O 1
ATOM 1345 N N . LEU A 1 171 ? 6.939 1.056 -15.002 1.00 83.12 171 LEU A N 1
ATOM 1346 C CA . LEU A 1 171 ? 7.472 -0.121 -15.686 1.00 83.12 171 LEU A CA 1
ATOM 1347 C C . LEU A 1 171 ? 6.815 -1.425 -15.230 1.00 83.12 171 LEU A C 1
ATOM 1349 O O . LEU A 1 171 ? 6.693 -2.325 -16.050 1.00 83.12 171 LEU A O 1
ATOM 1353 N N . ALA A 1 172 ? 6.348 -1.537 -13.982 1.00 75.06 172 ALA A N 1
ATOM 1354 C CA . ALA A 1 172 ? 5.578 -2.701 -13.538 1.00 75.06 172 ALA A CA 1
ATOM 1355 C C . ALA A 1 172 ? 4.250 -2.824 -14.310 1.00 75.06 172 ALA A C 1
ATOM 1357 O O . ALA A 1 172 ? 3.955 -3.893 -14.838 1.00 75.06 172 ALA A O 1
ATOM 1358 N N . LEU A 1 173 ? 3.515 -1.717 -14.477 1.00 74.75 173 LEU A N 1
ATOM 1359 C CA . LEU A 1 173 ? 2.280 -1.680 -15.278 1.00 74.75 173 LEU A CA 1
ATOM 1360 C C . LEU A 1 173 ? 2.547 -1.899 -16.778 1.00 74.75 173 LEU A C 1
ATOM 1362 O O . LEU A 1 173 ? 1.779 -2.571 -17.459 1.00 74.75 173 LEU A O 1
ATOM 1366 N N . ALA A 1 174 ? 3.651 -1.363 -17.310 1.00 85.75 174 ALA A N 1
ATOM 1367 C CA . ALA A 1 174 ? 4.073 -1.656 -18.683 1.00 85.75 174 ALA A CA 1
ATOM 1368 C C . ALA A 1 174 ? 4.471 -3.131 -18.869 1.00 85.75 174 ALA A C 1
ATOM 1370 O O . ALA A 1 174 ? 4.180 -3.720 -19.907 1.00 85.75 174 ALA A O 1
ATOM 1371 N N . THR A 1 175 ? 5.093 -3.746 -17.857 1.00 87.56 175 THR A N 1
ATOM 1372 C CA . THR A 1 175 ? 5.408 -5.180 -17.855 1.00 87.56 175 THR A CA 1
ATOM 1373 C C . THR A 1 175 ? 4.133 -6.009 -17.899 1.00 87.56 175 THR A C 1
ATOM 1375 O O . THR A 1 175 ? 4.060 -6.927 -18.705 1.00 87.56 175 THR A O 1
ATOM 1378 N N . GLU A 1 176 ? 3.113 -5.660 -17.111 1.00 84.69 176 GLU A N 1
ATOM 1379 C CA . GLU A 1 176 ? 1.815 -6.342 -17.127 1.00 84.69 176 GLU A CA 1
ATOM 1380 C C . GLU A 1 176 ? 1.127 -6.264 -18.497 1.00 84.69 176 GLU A C 1
ATOM 1382 O O . GLU A 1 176 ? 0.758 -7.302 -19.046 1.00 84.69 176 GLU A O 1
ATOM 1387 N N . ARG A 1 177 ? 1.005 -5.068 -19.094 1.00 86.62 177 ARG A N 1
ATOM 1388 C CA . ARG A 1 177 ? 0.389 -4.909 -20.428 1.00 86.62 177 ARG A CA 1
ATOM 1389 C C . ARG A 1 177 ? 1.163 -5.656 -21.514 1.00 86.62 177 ARG A C 1
ATOM 1391 O O . ARG A 1 177 ? 0.565 -6.348 -22.335 1.00 86.62 177 ARG A O 1
ATOM 1398 N N . CYS A 1 178 ? 2.494 -5.560 -21.489 1.00 92.06 178 CYS A N 1
ATOM 1399 C CA . CYS A 1 178 ? 3.367 -6.290 -22.406 1.00 92.06 178 CYS A CA 1
ATOM 1400 C C . CYS A 1 178 ? 3.208 -7.809 -22.227 1.00 92.06 178 CYS A C 1
ATOM 1402 O O . CYS A 1 178 ? 3.067 -8.530 -23.212 1.00 92.06 178 CYS A O 1
ATOM 1404 N N . PHE A 1 179 ? 3.161 -8.295 -20.981 1.00 93.56 179 PHE A N 1
ATOM 1405 C CA . PHE A 1 179 ? 2.960 -9.707 -20.654 1.00 93.56 179 PHE A CA 1
ATOM 1406 C C . PHE A 1 179 ? 1.608 -10.214 -21.143 1.00 93.56 179 PHE A C 1
ATOM 1408 O O . PHE A 1 179 ? 1.571 -11.240 -21.818 1.00 93.56 179 PHE A O 1
ATOM 1415 N N . LYS A 1 180 ? 0.522 -9.477 -20.873 1.00 88.94 180 LYS A N 1
ATOM 1416 C CA . LYS A 1 180 ? -0.814 -9.816 -21.368 1.00 88.94 180 LYS A CA 1
ATOM 1417 C C . LYS A 1 180 ? -0.807 -9.968 -22.894 1.00 88.94 180 LYS A C 1
ATOM 1419 O O . LYS A 1 180 ? -1.197 -11.018 -23.393 1.00 88.94 180 LYS A O 1
ATOM 1424 N N . HIS A 1 181 ? -0.316 -8.968 -23.624 1.00 91.56 181 HIS A N 1
ATOM 1425 C CA . HIS A 1 181 ? -0.330 -8.988 -25.088 1.00 91.56 181 HIS A CA 1
ATOM 1426 C C . HIS A 1 181 ? 0.525 -10.123 -25.682 1.00 91.56 181 HIS A C 1
ATOM 1428 O O . HIS A 1 181 ? 0.091 -10.833 -26.586 1.00 91.56 181 HIS A O 1
ATOM 1434 N N . VAL A 1 182 ? 1.732 -10.341 -25.149 1.00 94.50 182 VAL A N 1
ATOM 1435 C CA . VAL A 1 182 ? 2.618 -11.441 -25.575 1.00 94.50 182 VAL A CA 1
ATOM 1436 C C . VAL A 1 182 ? 1.977 -12.806 -25.310 1.00 94.50 182 VAL A C 1
ATOM 1438 O O . VAL A 1 182 ? 2.113 -13.724 -26.120 1.00 94.50 182 VAL A O 1
ATOM 1441 N N . LEU A 1 183 ? 1.257 -12.937 -24.196 1.00 92.12 183 LEU A N 1
ATOM 1442 C CA . LEU A 1 183 ? 0.526 -14.144 -23.841 1.00 92.12 183 LEU A CA 1
ATOM 1443 C C . LEU A 1 183 ? -0.664 -14.373 -24.784 1.00 92.12 183 LEU A C 1
ATOM 1445 O O . LEU A 1 183 ? -0.838 -15.492 -25.249 1.00 92.12 183 LEU A O 1
ATOM 1449 N N . GLU A 1 184 ? -1.431 -13.343 -25.147 1.00 90.38 184 GLU A N 1
ATOM 1450 C CA . GLU A 1 184 ? -2.506 -13.450 -26.149 1.00 90.38 184 GLU A CA 1
ATOM 1451 C C . GLU A 1 184 ? -1.990 -13.955 -27.506 1.00 90.38 184 GLU A C 1
ATOM 1453 O O . GLU A 1 184 ? -2.545 -14.915 -28.044 1.00 90.38 184 GLU A O 1
ATOM 1458 N N . VAL A 1 185 ? -0.888 -13.387 -28.013 1.00 92.44 185 VAL A N 1
ATOM 1459 C CA . VAL A 1 185 ? -0.237 -13.826 -29.266 1.00 92.44 185 VAL A CA 1
ATOM 1460 C C . VAL A 1 185 ? 0.228 -15.284 -29.164 1.00 92.44 185 VAL A C 1
ATOM 1462 O O . VAL A 1 185 ? -0.144 -16.119 -29.992 1.00 92.44 185 VAL A O 1
ATOM 1465 N N . PHE A 1 186 ? 0.956 -15.636 -28.096 1.00 92.75 186 PHE A N 1
ATOM 1466 C CA . PHE A 1 186 ? 1.405 -17.013 -27.848 1.00 92.75 186 PHE A CA 1
ATOM 1467 C C . PHE A 1 186 ? 0.249 -18.023 -27.827 1.00 92.75 186 PHE A C 1
ATOM 1469 O O . PHE A 1 186 ? 0.378 -19.130 -28.348 1.00 92.75 186 PHE A O 1
ATOM 1476 N N . LEU A 1 187 ? -0.882 -17.652 -27.226 1.00 89.44 187 LEU A N 1
ATOM 1477 C CA . LEU A 1 187 ? -2.046 -18.522 -27.068 1.00 89.44 187 LEU A CA 1
ATOM 1478 C C . LEU A 1 187 ? -2.884 -18.676 -28.344 1.00 89.44 187 LEU A C 1
ATOM 1480 O O . LEU A 1 187 ? -3.657 -19.641 -28.409 1.00 89.44 187 LEU A O 1
ATOM 1484 N N . ALA A 1 188 ? -2.763 -17.744 -29.295 1.00 87.69 188 ALA A N 1
ATOM 1485 C CA . ALA A 1 188 ? -3.489 -17.724 -30.563 1.00 87.69 188 ALA A CA 1
ATOM 1486 C C . ALA A 1 188 ? -2.715 -18.409 -31.701 1.00 87.69 188 ALA A C 1
ATOM 1488 O O . ALA A 1 188 ? -3.262 -19.290 -32.362 1.00 87.69 188 ALA A O 1
ATOM 1489 N N . GLU A 1 189 ? -1.450 -18.033 -31.910 1.00 87.25 189 GLU A N 1
ATOM 1490 C CA . GLU A 1 189 ? -0.639 -18.461 -33.066 1.00 87.25 189 GLU A CA 1
ATOM 1491 C C . GLU A 1 189 ? 0.784 -18.930 -32.703 1.00 87.25 189 GLU A C 1
ATOM 1493 O O . GLU A 1 189 ? 1.512 -19.450 -33.551 1.00 87.25 189 GLU A O 1
ATOM 1498 N N . GLY A 1 190 ? 1.165 -18.834 -31.426 1.00 90.50 190 GLY A N 1
ATOM 1499 C CA . GLY A 1 190 ? 2.533 -19.060 -30.957 1.00 90.50 190 GLY A CA 1
ATOM 1500 C C . GLY A 1 190 ? 3.366 -17.776 -30.983 1.00 90.50 190 GLY A C 1
ATOM 1501 O O . GLY A 1 190 ? 2.930 -16.739 -31.473 1.00 90.50 190 GLY A O 1
ATOM 1502 N N . LEU A 1 191 ? 4.569 -17.808 -30.404 1.00 94.06 191 LEU A N 1
ATOM 1503 C CA . LEU A 1 191 ? 5.429 -16.622 -30.394 1.00 94.06 191 LEU A CA 1
ATOM 1504 C C . LEU A 1 191 ? 6.176 -16.467 -31.727 1.00 94.06 191 LEU A C 1
ATOM 1506 O O . LEU A 1 191 ? 6.777 -17.441 -32.190 1.00 94.06 191 LEU A O 1
ATOM 1510 N N . PRO A 1 192 ? 6.243 -15.252 -32.304 1.00 92.81 192 PRO A N 1
ATOM 1511 C CA . PRO A 1 192 ? 7.047 -14.997 -33.495 1.00 92.81 192 PRO A CA 1
ATOM 1512 C C . PRO A 1 192 ? 8.548 -15.167 -33.208 1.00 92.81 192 PRO A C 1
ATOM 1514 O O . PRO A 1 192 ? 8.985 -15.238 -32.057 1.00 92.81 192 PRO A O 1
ATOM 1517 N N . GLU A 1 193 ? 9.367 -15.213 -34.256 1.00 90.25 193 GLU A N 1
ATOM 1518 C CA . GLU A 1 193 ? 10.835 -15.219 -34.134 1.00 90.25 193 GLU A CA 1
ATOM 1519 C C . GLU A 1 193 ? 11.372 -13.969 -33.413 1.00 90.25 193 GLU A C 1
ATOM 1521 O O . GLU A 1 193 ? 12.300 -14.063 -32.610 1.00 90.25 193 GLU A O 1
ATOM 1526 N N . GLY A 1 194 ? 10.736 -12.817 -33.641 1.00 93.31 194 GLY A N 1
ATOM 1527 C CA . GLY A 1 194 ? 11.162 -11.523 -33.113 1.00 93.31 194 GLY A CA 1
ATOM 1528 C C . GLY A 1 194 ? 12.253 -10.851 -33.950 1.00 93.31 194 GLY A C 1
ATOM 1529 O O . GLY A 1 194 ? 12.833 -11.446 -34.857 1.00 93.31 194 GLY A O 1
ATOM 1530 N N . GLU A 1 195 ? 12.523 -9.589 -33.637 1.00 94.56 195 GLU A N 1
ATOM 1531 C CA . GLU A 1 195 ? 13.451 -8.730 -34.372 1.00 94.56 195 GLU A CA 1
ATOM 1532 C C . GLU A 1 195 ? 14.895 -8.892 -33.872 1.00 94.56 195 GLU A C 1
ATOM 1534 O O . GLU A 1 195 ? 15.159 -8.897 -32.664 1.00 94.56 195 GLU A O 1
ATOM 1539 N N . GLU A 1 196 ? 15.842 -9.025 -34.805 1.00 92.19 196 GLU A N 1
ATOM 1540 C CA . GLU A 1 196 ? 17.279 -9.039 -34.512 1.00 92.19 196 GLU A CA 1
ATOM 1541 C C . GLU A 1 196 ? 17.863 -7.636 -34.379 1.00 92.19 196 GLU A C 1
ATOM 1543 O O . GLU A 1 196 ? 17.417 -6.682 -35.011 1.00 92.19 196 GLU A O 1
ATOM 1548 N N . TRP A 1 197 ? 18.919 -7.535 -33.577 1.00 90.38 197 TRP A N 1
ATOM 1549 C CA . TRP A 1 197 ? 19.663 -6.306 -33.344 1.00 90.38 197 TRP A CA 1
ATOM 1550 C C . TRP A 1 197 ? 21.114 -6.632 -32.975 1.00 90.38 197 TRP A C 1
ATOM 1552 O O . TRP A 1 197 ? 21.412 -7.702 -32.443 1.00 90.38 197 TRP A O 1
ATOM 1562 N N . ASP A 1 198 ? 22.033 -5.712 -33.268 1.00 86.75 198 ASP A N 1
ATOM 1563 C CA . ASP A 1 198 ? 23.461 -5.920 -33.018 1.00 86.75 198 ASP A CA 1
ATOM 1564 C C . ASP A 1 198 ? 23.812 -5.673 -31.543 1.00 86.75 198 ASP A C 1
ATOM 1566 O O . ASP A 1 198 ? 23.978 -4.537 -31.088 1.00 86.75 198 ASP A O 1
ATOM 1570 N N . VAL A 1 199 ? 23.957 -6.768 -30.797 1.00 84.50 199 VAL A N 1
ATOM 1571 C CA . VAL A 1 199 ? 24.297 -6.773 -29.367 1.00 84.50 199 VAL A CA 1
ATOM 1572 C C . VAL A 1 199 ? 25.637 -6.086 -29.076 1.00 84.50 199 VAL A C 1
ATOM 1574 O O . VAL A 1 199 ? 25.813 -5.539 -27.985 1.00 84.50 199 VAL A O 1
ATOM 1577 N N . ALA A 1 200 ? 26.575 -6.055 -30.029 1.00 81.94 200 ALA A N 1
ATOM 1578 C CA . ALA A 1 200 ? 27.889 -5.446 -29.828 1.00 81.94 200 ALA A CA 1
ATOM 1579 C C . ALA A 1 200 ? 27.853 -3.907 -29.827 1.00 81.94 200 ALA A C 1
ATOM 1581 O O . ALA A 1 200 ? 28.755 -3.280 -29.266 1.00 81.94 200 ALA A O 1
ATOM 1582 N N . GLN A 1 201 ? 26.817 -3.291 -30.409 1.00 82.69 201 GLN A N 1
ATOM 1583 C CA . GLN A 1 201 ? 26.674 -1.829 -30.468 1.00 82.69 201 GLN A CA 1
ATOM 1584 C C . GLN A 1 201 ? 26.171 -1.214 -29.153 1.00 82.69 201 GLN A C 1
ATOM 1586 O O . GLN A 1 201 ? 26.369 -0.020 -28.924 1.00 82.69 201 GLN A O 1
ATOM 1591 N N . PHE A 1 202 ? 25.560 -2.010 -28.267 1.00 83.12 202 PHE A N 1
ATOM 1592 C CA . PHE A 1 202 ? 24.894 -1.515 -27.059 1.00 83.12 202 PHE A CA 1
ATOM 1593 C C . PHE A 1 202 ? 25.550 -2.076 -25.784 1.00 83.12 202 PHE A C 1
ATOM 1595 O O . PHE A 1 202 ? 25.440 -3.272 -25.494 1.00 83.12 202 PHE A O 1
ATOM 1602 N N . PRO A 1 203 ? 26.260 -1.238 -25.000 1.00 79.19 203 PRO A N 1
ATOM 1603 C CA . PRO A 1 203 ? 27.037 -1.706 -23.860 1.00 79.19 203 PRO A CA 1
ATOM 1604 C C . PRO A 1 203 ? 26.146 -2.243 -22.733 1.00 79.19 203 PRO A C 1
ATOM 1606 O O . PRO A 1 203 ? 25.151 -1.633 -22.351 1.00 79.19 203 PRO A O 1
ATOM 1609 N N . TYR A 1 204 ? 26.549 -3.372 -22.143 1.00 84.00 204 TYR A N 1
ATOM 1610 C CA . TYR A 1 204 ? 25.851 -3.952 -20.997 1.00 84.00 204 TYR A CA 1
ATOM 1611 C C . TYR A 1 204 ? 26.096 -3.145 -19.716 1.00 84.00 204 TYR A C 1
ATOM 1613 O O . TYR A 1 204 ? 27.234 -3.014 -19.247 1.00 84.00 204 TYR A O 1
ATOM 1621 N N . HIS A 1 205 ? 25.020 -2.674 -19.091 1.00 85.88 205 HIS A N 1
ATOM 1622 C CA . HIS A 1 205 ? 25.079 -2.022 -17.792 1.00 85.88 205 HIS A CA 1
ATOM 1623 C C . HIS A 1 205 ? 25.216 -3.065 -16.680 1.00 85.88 205 HIS A C 1
ATOM 1625 O O . HIS A 1 205 ? 24.287 -3.784 -16.313 1.00 85.88 205 HIS A O 1
ATOM 1631 N N . PHE A 1 206 ? 26.404 -3.148 -16.090 1.00 81.75 206 PHE A N 1
ATOM 1632 C CA . PHE A 1 206 ? 26.613 -3.945 -14.883 1.00 81.75 206 PHE A CA 1
ATOM 1633 C C . PHE A 1 206 ? 25.904 -3.309 -13.680 1.00 81.75 206 PHE A C 1
ATOM 1635 O O . PHE A 1 206 ? 25.570 -2.127 -13.684 1.00 81.75 206 PHE A O 1
ATOM 1642 N N . ARG A 1 207 ? 25.711 -4.079 -12.601 1.00 79.62 207 ARG A N 1
ATOM 1643 C CA . ARG A 1 207 ? 25.103 -3.608 -11.341 1.00 79.62 207 ARG A CA 1
ATOM 1644 C C . ARG A 1 207 ? 26.063 -2.705 -10.545 1.00 79.62 207 ARG A C 1
ATOM 1646 O O . ARG A 1 207 ? 26.480 -3.043 -9.440 1.00 79.62 207 ARG A O 1
ATOM 1653 N N . ARG A 1 208 ? 26.454 -1.584 -11.149 1.00 80.81 208 ARG A N 1
ATOM 1654 C CA . ARG A 1 208 ? 27.370 -0.551 -10.649 1.00 80.81 208 ARG A CA 1
ATOM 1655 C C . ARG A 1 208 ? 26.780 0.817 -10.985 1.00 80.81 208 ARG A C 1
ATOM 1657 O O . ARG A 1 208 ? 26.163 0.972 -12.031 1.00 80.81 208 ARG A O 1
ATOM 1664 N N . LEU A 1 209 ? 26.992 1.788 -10.108 1.00 83.38 209 LEU A N 1
ATOM 1665 C CA . LEU A 1 209 ? 26.559 3.172 -10.302 1.00 83.38 209 LEU A CA 1
ATOM 1666 C C . LEU A 1 209 ? 27.746 4.033 -10.767 1.00 83.38 209 LEU A C 1
ATOM 1668 O O . LEU A 1 209 ? 28.867 3.758 -10.321 1.00 83.38 209 LEU A O 1
ATOM 1672 N N . PRO A 1 210 ? 27.527 5.079 -11.589 1.00 83.38 210 PRO A N 1
ATOM 1673 C CA . PRO A 1 210 ? 28.515 6.132 -11.820 1.00 83.38 210 PRO A CA 1
ATOM 1674 C C . PRO A 1 210 ? 29.015 6.694 -10.488 1.00 83.38 210 PRO A C 1
ATOM 1676 O O . PRO A 1 210 ? 28.225 6.852 -9.552 1.00 83.38 210 PRO A O 1
ATOM 1679 N N . GLU A 1 211 ? 30.325 6.930 -10.389 1.00 84.88 211 GLU A N 1
ATOM 1680 C CA . GLU A 1 211 ? 31.005 7.402 -9.174 1.00 84.88 211 GLU A CA 1
ATOM 1681 C C . GLU A 1 211 ? 30.588 6.670 -7.882 1.00 84.88 211 GLU A C 1
ATOM 1683 O O . GLU A 1 211 ? 30.491 7.271 -6.819 1.00 84.88 211 GLU A O 1
ATOM 1688 N N . GLU A 1 212 ? 30.264 5.373 -7.952 1.00 84.00 212 GLU A N 1
ATOM 1689 C CA . GLU A 1 212 ? 29.747 4.577 -6.822 1.00 84.00 212 GLU A CA 1
ATOM 1690 C C . GLU A 1 212 ? 28.486 5.164 -6.138 1.00 84.00 212 GLU A C 1
ATOM 1692 O O . GLU A 1 212 ? 28.187 4.853 -4.979 1.00 84.00 212 GLU A O 1
ATOM 1697 N N . GLY A 1 213 ? 27.723 6.024 -6.817 1.00 85.38 213 GLY A N 1
ATOM 1698 C CA . GLY A 1 213 ? 26.595 6.752 -6.226 1.00 85.38 213 GLY A CA 1
ATOM 1699 C C . GLY A 1 213 ? 26.960 8.119 -5.625 1.00 85.38 213 GLY A C 1
ATOM 1700 O O . GLY A 1 213 ? 26.130 8.693 -4.915 1.00 85.38 213 GLY A O 1
ATOM 1701 N N . PHE A 1 214 ? 28.168 8.640 -5.862 1.00 90.19 214 PHE A N 1
ATOM 1702 C CA . PHE A 1 214 ? 28.533 10.034 -5.586 1.00 90.19 214 PHE A CA 1
ATOM 1703 C C . PHE A 1 214 ? 28.192 10.962 -6.763 1.00 90.19 214 PHE A C 1
ATOM 1705 O O . PHE A 1 214 ? 28.154 10.553 -7.914 1.00 90.19 214 PHE A O 1
ATOM 1712 N N . ILE A 1 215 ? 27.932 12.229 -6.465 1.00 89.75 215 ILE A N 1
ATOM 1713 C CA . ILE A 1 215 ? 27.729 13.291 -7.446 1.00 89.75 215 ILE A CA 1
ATOM 1714 C C . ILE A 1 215 ? 29.100 13.816 -7.869 1.00 89.75 215 ILE A C 1
ATOM 1716 O O . ILE A 1 215 ? 29.862 14.291 -7.023 1.00 89.75 215 ILE A O 1
ATOM 1720 N N . ASP A 1 216 ? 29.382 13.770 -9.167 1.00 86.88 216 ASP A N 1
ATOM 1721 C CA . ASP A 1 216 ? 30.491 14.506 -9.765 1.00 86.88 216 ASP A CA 1
ATOM 1722 C C . ASP A 1 216 ? 30.089 15.974 -9.978 1.00 86.88 216 ASP A C 1
ATOM 1724 O O . ASP A 1 216 ? 29.019 16.289 -10.501 1.00 86.88 216 ASP A O 1
ATOM 1728 N N . PHE A 1 217 ? 30.971 16.881 -9.569 1.00 83.00 217 PHE A N 1
ATOM 1729 C CA . PHE A 1 217 ? 30.798 18.326 -9.698 1.00 83.00 217 PHE A CA 1
ATOM 1730 C C . PHE A 1 217 ? 31.188 18.866 -11.077 1.00 83.00 217 PHE A C 1
ATOM 1732 O O . PHE A 1 217 ? 30.924 20.033 -11.359 1.00 83.00 217 PHE A O 1
ATOM 1739 N N . SER A 1 218 ? 31.816 18.046 -11.928 1.00 82.69 218 SER A N 1
ATOM 1740 C CA . SER A 1 218 ? 32.025 18.369 -13.343 1.00 82.69 218 SER A CA 1
ATOM 1741 C C . SER A 1 218 ? 30.712 18.356 -14.137 1.00 82.69 218 SER A C 1
ATOM 1743 O O . SER A 1 218 ? 30.613 18.992 -15.186 1.00 82.69 218 SER A O 1
ATOM 1745 N N . TRP A 1 219 ? 29.692 17.645 -13.640 1.00 90.19 219 TRP A N 1
ATOM 1746 C CA . TRP A 1 219 ? 28.412 17.520 -14.321 1.00 90.19 219 TRP A CA 1
ATOM 1747 C C . TRP A 1 219 ? 27.618 18.832 -14.277 1.00 90.19 219 TRP A C 1
ATOM 1749 O O . TRP A 1 219 ? 27.552 19.490 -13.233 1.00 90.19 219 TRP A O 1
ATOM 1759 N N . PRO A 1 220 ? 26.944 19.201 -15.382 1.00 91.12 220 PRO A N 1
ATOM 1760 C CA . PRO A 1 220 ? 26.024 20.327 -15.373 1.00 91.12 220 PRO A CA 1
ATOM 1761 C C . PRO A 1 220 ? 24.827 20.029 -14.449 1.00 91.12 220 PRO A C 1
ATOM 1763 O O . PRO A 1 220 ? 24.501 18.872 -14.163 1.00 91.12 220 PRO A O 1
ATOM 1766 N N . LEU A 1 221 ? 24.186 21.085 -13.937 1.00 88.81 221 LEU A N 1
ATOM 1767 C CA . LEU A 1 221 ? 23.180 20.986 -12.866 1.00 88.81 221 LEU A CA 1
ATOM 1768 C C . LEU A 1 221 ? 21.991 20.075 -13.207 1.00 88.81 221 LEU A C 1
ATOM 1770 O O . LEU A 1 221 ? 21.458 19.419 -12.316 1.00 88.81 221 LEU A O 1
ATOM 1774 N N . ASP A 1 222 ? 21.603 20.009 -14.477 1.00 90.44 222 ASP A N 1
ATOM 1775 C CA . ASP A 1 222 ? 20.561 19.123 -14.999 1.00 90.44 222 ASP A CA 1
ATOM 1776 C C . ASP A 1 222 ? 20.964 17.640 -14.919 1.00 90.44 222 ASP A C 1
ATOM 1778 O O . ASP A 1 222 ? 20.138 16.789 -14.590 1.00 90.44 222 ASP A O 1
ATOM 1782 N N . LYS A 1 223 ? 22.241 17.316 -15.157 1.00 93.81 223 LYS A N 1
ATOM 1783 C CA . LYS A 1 223 ? 22.769 15.952 -15.019 1.00 93.81 223 LYS A CA 1
ATOM 1784 C C . LYS A 1 223 ? 22.941 15.559 -13.552 1.00 93.81 223 LYS A C 1
ATOM 1786 O O . LYS A 1 223 ? 22.666 14.414 -13.197 1.00 93.81 223 LYS A O 1
ATOM 1791 N N . VAL A 1 224 ? 23.324 16.503 -12.689 1.00 92.75 224 VAL A N 1
ATOM 1792 C CA . VAL A 1 224 ? 23.319 16.300 -11.228 1.00 92.75 224 VAL A CA 1
ATOM 1793 C C . VAL A 1 224 ? 21.901 16.023 -10.720 1.00 92.75 224 VAL A C 1
ATOM 1795 O O . VAL A 1 224 ? 21.703 15.086 -9.948 1.00 92.75 224 VAL A O 1
ATOM 1798 N N . ASP A 1 225 ? 20.907 16.785 -11.177 1.00 90.50 225 ASP A N 1
ATOM 1799 C CA . ASP A 1 225 ? 19.497 16.559 -10.849 1.00 90.50 225 ASP A CA 1
ATOM 1800 C C . ASP A 1 225 ? 19.013 15.173 -11.301 1.00 90.50 225 ASP A C 1
ATOM 1802 O O . ASP A 1 225 ? 18.525 14.391 -10.478 1.00 90.50 225 ASP A O 1
ATOM 1806 N N . ARG A 1 226 ? 19.241 14.823 -12.575 1.00 94.75 226 ARG A N 1
ATOM 1807 C CA . ARG A 1 226 ? 18.943 13.487 -13.114 1.00 94.75 226 ARG A CA 1
ATOM 1808 C C . ARG A 1 226 ? 19.601 12.382 -12.296 1.00 94.75 226 ARG A C 1
ATOM 1810 O O . ARG A 1 226 ? 18.925 11.425 -11.944 1.00 94.75 226 ARG A O 1
ATOM 1817 N N . PHE A 1 227 ? 20.867 12.522 -11.903 1.00 95.00 227 PHE A N 1
ATOM 1818 C CA . PHE A 1 227 ? 21.541 11.544 -11.042 1.00 95.00 227 PHE A CA 1
ATOM 1819 C C . PHE A 1 227 ? 20.889 11.405 -9.658 1.00 95.00 227 PHE A C 1
ATOM 1821 O O . PHE A 1 227 ? 20.675 10.290 -9.181 1.00 95.00 227 PHE A O 1
ATOM 1828 N N . ILE A 1 228 ? 20.533 12.519 -9.009 1.00 89.69 228 ILE A N 1
ATOM 1829 C CA . ILE A 1 228 ? 19.860 12.499 -7.701 1.00 89.69 228 ILE A CA 1
ATOM 1830 C C . ILE A 1 228 ? 18.513 11.771 -7.799 1.00 89.69 228 ILE A C 1
ATOM 1832 O O . ILE A 1 228 ? 18.192 10.948 -6.938 1.00 89.69 228 ILE A O 1
ATOM 1836 N N . ARG A 1 229 ? 17.751 12.011 -8.870 1.00 90.38 229 ARG A N 1
ATOM 1837 C CA . ARG A 1 229 ? 16.473 11.332 -9.127 1.00 90.38 229 ARG A CA 1
ATOM 1838 C C . ARG A 1 229 ? 16.648 9.866 -9.537 1.00 90.38 229 ARG A C 1
ATOM 1840 O O . ARG A 1 229 ? 15.947 8.994 -9.026 1.00 90.38 229 ARG A O 1
ATOM 1847 N N . ALA A 1 230 ? 17.625 9.549 -10.375 1.00 91.12 230 ALA A N 1
ATOM 1848 C CA . ALA A 1 230 ? 17.994 8.178 -10.723 1.00 91.12 230 ALA A CA 1
ATOM 1849 C C . ALA A 1 230 ? 18.370 7.345 -9.475 1.00 91.12 230 ALA A C 1
ATOM 1851 O O . ALA A 1 230 ? 18.124 6.142 -9.427 1.00 91.12 230 ALA A O 1
ATOM 1852 N N . MET A 1 231 ? 18.896 7.995 -8.430 1.00 87.75 231 MET A N 1
ATOM 1853 C CA . MET A 1 231 ? 19.225 7.390 -7.133 1.00 87.75 231 MET A CA 1
ATOM 1854 C C . MET A 1 231 ? 18.071 7.366 -6.110 1.00 87.75 231 MET A C 1
ATOM 1856 O O . MET A 1 231 ? 18.207 6.742 -5.056 1.00 87.75 231 MET A O 1
ATOM 1860 N N . TYR A 1 232 ? 16.942 8.040 -6.355 1.00 80.44 232 TYR A N 1
ATOM 1861 C CA . TYR A 1 232 ? 15.841 8.101 -5.386 1.00 80.44 232 TYR A CA 1
ATOM 1862 C C . TYR A 1 232 ? 14.923 6.878 -5.513 1.00 80.44 232 TYR A C 1
ATOM 1864 O O . TYR A 1 232 ? 14.020 6.834 -6.358 1.00 80.44 232 TYR A O 1
ATOM 1872 N N . PHE A 1 233 ? 15.154 5.904 -4.628 1.00 66.19 233 PHE A N 1
ATOM 1873 C CA . PHE A 1 233 ? 14.311 4.725 -4.415 1.00 66.19 233 PHE A CA 1
ATOM 1874 C C . PHE A 1 233 ? 14.408 4.259 -2.945 1.00 66.19 233 PHE A C 1
ATOM 1876 O O . PHE A 1 233 ? 15.175 3.350 -2.638 1.00 66.19 233 PHE A O 1
ATOM 1883 N N . PRO A 1 234 ? 13.678 4.863 -1.990 1.00 48.00 234 PRO A N 1
ATOM 1884 C CA . PRO A 1 234 ? 13.663 4.395 -0.601 1.00 48.00 234 PRO A CA 1
ATOM 1885 C C . PRO A 1 234 ? 13.202 2.924 -0.487 1.00 48.00 234 PRO A C 1
ATOM 1887 O O . PRO A 1 234 ? 12.307 2.525 -1.228 1.00 48.00 234 PRO A O 1
ATOM 1890 N N . PRO A 1 235 ? 13.772 2.105 0.423 1.00 40.16 235 PRO A N 1
ATOM 1891 C CA . PRO A 1 235 ? 14.788 2.435 1.426 1.00 40.16 235 PRO A CA 1
ATOM 1892 C C . PRO A 1 235 ? 16.248 2.338 0.927 1.00 40.16 235 PRO A C 1
ATOM 1894 O O . PRO A 1 235 ? 17.166 2.368 1.748 1.00 40.16 235 PRO A O 1
ATOM 1897 N N . PHE A 1 236 ? 16.500 2.205 -0.382 1.00 61.72 236 PHE A N 1
ATOM 1898 C CA . PHE A 1 236 ? 17.864 2.148 -0.922 1.00 61.72 236 PHE A CA 1
ATOM 1899 C C . PHE A 1 236 ? 18.619 3.480 -0.747 1.00 61.72 236 PHE A C 1
ATOM 1901 O O . PHE A 1 236 ? 18.037 4.549 -0.549 1.00 61.72 236 PHE A O 1
ATOM 1908 N N . THR A 1 237 ? 19.951 3.402 -0.789 1.00 75.06 237 THR A N 1
ATOM 1909 C CA . THR A 1 237 ? 20.846 4.543 -0.556 1.00 75.06 237 THR A CA 1
ATOM 1910 C C . THR A 1 237 ? 20.675 5.618 -1.641 1.00 75.06 237 THR A C 1
ATOM 1912 O O . THR A 1 237 ? 20.888 5.302 -2.810 1.00 75.06 237 THR A O 1
ATOM 1915 N N . PRO A 1 238 ? 20.361 6.879 -1.284 1.00 82.69 238 PRO A N 1
ATOM 1916 C CA . PRO A 1 238 ? 20.250 7.981 -2.242 1.00 82.69 238 PRO A CA 1
ATOM 1917 C C . PRO A 1 238 ? 21.628 8.469 -2.718 1.00 82.69 238 PRO A C 1
ATOM 1919 O O . PRO A 1 238 ? 22.664 8.036 -2.204 1.00 82.69 238 PRO A O 1
ATOM 1922 N N . ALA A 1 239 ? 21.639 9.422 -3.655 1.00 89.25 239 ALA A N 1
ATOM 1923 C CA . ALA A 1 239 ? 22.859 10.066 -4.136 1.00 89.25 239 ALA A CA 1
ATOM 1924 C C . ALA A 1 239 ? 23.694 10.650 -2.983 1.00 89.25 239 ALA A C 1
ATOM 1926 O O . ALA A 1 239 ? 23.171 11.094 -1.953 1.00 89.25 239 ALA A O 1
ATOM 1927 N N . ARG A 1 240 ? 25.015 10.648 -3.152 1.00 92.44 240 ARG A N 1
ATOM 1928 C CA . ARG A 1 240 ? 25.986 11.115 -2.157 1.00 92.44 240 ARG A CA 1
ATOM 1929 C C . ARG A 1 240 ? 26.812 12.270 -2.709 1.00 92.44 240 ARG A C 1
ATOM 1931 O O . ARG A 1 240 ? 26.985 12.399 -3.908 1.00 92.44 240 ARG A O 1
ATOM 1938 N N . LEU A 1 241 ? 27.347 13.102 -1.833 1.00 87.94 241 LEU A N 1
ATOM 1939 C CA . LEU A 1 241 ? 28.142 14.280 -2.167 1.00 87.94 241 LEU A CA 1
ATOM 1940 C C . LEU A 1 241 ? 29.387 14.295 -1.292 1.00 87.94 241 LEU A C 1
ATOM 1942 O O . LEU A 1 241 ? 29.241 14.082 -0.092 1.00 87.94 241 LEU A O 1
ATOM 1946 N N . ARG A 1 242 ? 30.571 14.578 -1.843 1.00 85.75 242 ARG A N 1
ATOM 1947 C CA . ARG A 1 242 ? 31.814 14.698 -1.064 1.00 85.75 242 ARG A CA 1
ATOM 1948 C C . ARG A 1 242 ? 32.385 16.114 -1.186 1.00 85.75 242 ARG A C 1
ATOM 1950 O O . ARG A 1 242 ? 32.618 16.591 -2.288 1.00 85.75 242 ARG A O 1
ATOM 1957 N N . MET A 1 243 ? 32.585 16.794 -0.064 1.00 82.31 243 MET A N 1
ATOM 1958 C CA . MET A 1 243 ? 33.113 18.168 -0.017 1.00 82.31 243 MET A CA 1
ATOM 1959 C C . MET A 1 243 ? 34.648 18.172 0.121 1.00 82.31 243 MET A C 1
ATOM 1961 O O . MET A 1 243 ? 35.226 17.149 0.487 1.00 82.31 243 MET A O 1
ATOM 1965 N N . GLU A 1 244 ? 35.321 19.307 -0.133 1.00 74.06 244 GLU A N 1
ATOM 1966 C CA . GLU A 1 244 ? 36.791 19.430 0.028 1.00 74.06 244 GLU A CA 1
ATOM 1967 C C . GLU A 1 244 ? 37.282 19.094 1.444 1.00 74.06 244 GLU A C 1
ATOM 1969 O O . GLU A 1 244 ? 38.362 18.536 1.611 1.00 74.06 244 GLU A O 1
ATOM 1974 N N . ASP A 1 245 ? 36.461 19.369 2.462 1.00 73.38 245 ASP A N 1
ATOM 1975 C CA . ASP A 1 245 ? 36.719 19.011 3.865 1.00 73.38 245 ASP A CA 1
ATOM 1976 C C . ASP A 1 245 ? 36.609 17.492 4.150 1.00 73.38 245 ASP A C 1
ATOM 1978 O O . ASP A 1 245 ? 36.726 17.056 5.296 1.00 73.38 245 ASP A O 1
ATOM 1982 N N . GLY A 1 246 ? 36.381 16.675 3.115 1.00 69.75 246 GLY A N 1
ATOM 1983 C CA . GLY A 1 246 ? 36.207 15.227 3.192 1.00 69.75 246 GLY A CA 1
ATOM 1984 C C . GLY A 1 246 ? 34.831 14.784 3.693 1.00 69.75 246 GLY A C 1
ATOM 1985 O O . GLY A 1 246 ? 34.581 13.581 3.766 1.00 69.75 246 GLY A O 1
ATOM 1986 N N . SER A 1 247 ? 33.927 15.710 4.037 1.00 76.94 247 SER A N 1
ATOM 1987 C CA . SER A 1 247 ? 32.598 15.353 4.537 1.00 76.94 247 SER A CA 1
ATOM 1988 C C . SER A 1 247 ? 31.695 14.799 3.435 1.00 76.94 247 SER A C 1
ATOM 1990 O O . SER A 1 247 ? 31.611 15.345 2.331 1.00 76.94 247 SER A O 1
ATOM 1992 N N . GLU A 1 248 ? 30.986 13.714 3.760 1.00 85.44 248 GLU A N 1
ATOM 1993 C CA . GLU A 1 248 ? 30.005 13.090 2.874 1.00 85.44 248 GLU A CA 1
ATOM 1994 C C . GLU A 1 248 ? 28.570 13.432 3.287 1.00 85.44 248 GLU A C 1
ATOM 1996 O O . GLU A 1 248 ? 28.186 13.291 4.451 1.00 85.44 248 GLU A O 1
ATOM 2001 N N . HIS A 1 249 ? 27.748 13.839 2.320 1.00 81.94 249 HIS A N 1
ATOM 2002 C CA . HIS A 1 249 ? 26.343 14.198 2.528 1.00 81.94 249 HIS A CA 1
ATOM 2003 C C . HIS A 1 249 ? 25.454 13.352 1.624 1.00 81.94 249 HIS A C 1
ATOM 2005 O O . HIS A 1 249 ? 25.713 13.233 0.431 1.00 81.94 249 HIS A O 1
ATOM 2011 N N . ARG A 1 250 ? 24.369 12.792 2.167 1.00 84.88 250 ARG A N 1
ATOM 2012 C CA . ARG A 1 250 ? 23.290 12.221 1.345 1.00 84.88 250 ARG A CA 1
ATOM 2013 C C . ARG A 1 250 ? 22.461 13.357 0.758 1.00 84.88 250 ARG A C 1
ATOM 2015 O O . ARG A 1 250 ? 22.065 14.254 1.503 1.00 84.88 250 ARG A O 1
ATOM 2022 N N . VAL A 1 251 ? 22.185 13.297 -0.537 1.00 80.00 251 VAL A N 1
ATOM 2023 C CA . VAL A 1 251 ? 21.456 14.305 -1.308 1.00 80.00 251 VAL A CA 1
ATOM 2024 C C . VAL A 1 251 ? 20.170 13.684 -1.842 1.00 80.00 251 VAL A C 1
ATOM 2026 O O . VAL A 1 251 ? 20.204 12.680 -2.546 1.00 80.00 251 VAL A O 1
ATOM 2029 N N . LEU A 1 252 ? 19.036 14.282 -1.479 1.00 74.94 252 LEU A N 1
ATOM 2030 C CA . LEU A 1 252 ? 17.696 13.811 -1.844 1.00 74.94 252 LEU A CA 1
ATOM 2031 C C . LEU A 1 252 ? 17.048 14.633 -2.968 1.00 74.94 252 LEU A C 1
ATOM 2033 O O . LEU A 1 252 ? 16.088 14.170 -3.570 1.00 74.94 252 LEU A O 1
ATOM 2037 N N . ASN A 1 253 ? 17.534 15.851 -3.228 1.00 79.62 253 ASN A N 1
ATOM 2038 C CA . ASN A 1 253 ? 17.056 16.736 -4.296 1.00 79.62 253 ASN A CA 1
ATOM 2039 C C . ASN A 1 253 ? 18.114 17.793 -4.669 1.00 79.62 253 ASN A C 1
ATOM 2041 O O . ASN A 1 253 ? 19.041 18.062 -3.896 1.00 79.62 253 ASN A O 1
ATOM 2045 N N . LEU A 1 254 ? 17.948 18.425 -5.837 1.00 83.12 254 LEU A N 1
ATOM 2046 C CA . LEU A 1 254 ? 18.861 19.451 -6.352 1.00 83.12 254 LEU A CA 1
ATOM 2047 C C . LEU A 1 254 ? 18.997 20.667 -5.420 1.00 83.12 254 LEU A C 1
ATOM 2049 O O . LEU A 1 254 ? 20.101 21.175 -5.235 1.00 83.12 254 LEU A O 1
ATOM 2053 N N . SER A 1 255 ? 17.916 21.106 -4.770 1.00 76.81 255 SER A N 1
ATOM 2054 C CA . SER A 1 255 ? 17.954 22.230 -3.820 1.00 76.81 255 SER A CA 1
ATOM 2055 C C . SER A 1 255 ? 18.876 21.949 -2.630 1.00 76.81 255 SER A C 1
ATOM 2057 O O . SER A 1 255 ? 19.582 22.842 -2.158 1.00 76.81 255 SER A O 1
ATOM 2059 N N . GLN A 1 256 ? 18.918 20.700 -2.154 1.00 81.06 256 GLN A N 1
ATOM 2060 C CA . GLN A 1 256 ? 19.844 20.271 -1.111 1.00 81.06 256 GLN A CA 1
ATOM 2061 C C . GLN A 1 256 ? 21.296 20.278 -1.611 1.00 81.06 256 GLN A C 1
ATOM 2063 O O . GLN A 1 256 ? 22.171 20.746 -0.886 1.00 81.06 256 GLN A O 1
ATOM 2068 N N . TYR A 1 257 ? 21.555 19.810 -2.837 1.00 85.12 257 TYR A N 1
ATOM 2069 C CA . TYR A 1 257 ? 22.876 19.905 -3.475 1.00 85.12 257 TYR A CA 1
ATOM 2070 C C . TYR A 1 257 ? 23.341 21.365 -3.574 1.00 85.12 257 TYR A C 1
ATOM 2072 O O . TYR A 1 257 ? 24.397 21.714 -3.048 1.00 85.12 257 TYR A O 1
ATOM 2080 N N . GLN A 1 258 ? 22.508 22.240 -4.144 1.00 85.00 258 GLN A N 1
ATOM 2081 C CA . GLN A 1 258 ? 22.782 23.672 -4.291 1.00 85.00 258 GLN A CA 1
ATOM 2082 C C . GLN A 1 258 ? 23.041 24.358 -2.942 1.00 85.00 258 GLN A C 1
ATOM 2084 O O . GLN A 1 258 ? 23.948 25.180 -2.833 1.00 85.00 258 GLN A O 1
ATOM 2089 N N . ALA A 1 259 ? 22.294 24.003 -1.892 1.00 82.06 259 ALA A N 1
ATOM 2090 C CA . ALA A 1 259 ? 22.514 24.527 -0.545 1.00 82.06 259 ALA A CA 1
ATOM 2091 C C . ALA A 1 259 ? 23.829 24.039 0.095 1.00 82.06 259 ALA A C 1
ATOM 2093 O O . ALA A 1 259 ? 24.420 24.777 0.881 1.00 82.06 259 ALA A O 1
ATOM 2094 N N . LEU A 1 260 ? 24.294 22.828 -0.232 1.00 79.69 260 LEU A N 1
ATOM 2095 C CA . LEU A 1 260 ? 25.553 22.266 0.277 1.00 79.69 260 LEU A CA 1
ATOM 2096 C C . LEU A 1 260 ? 26.791 22.886 -0.393 1.00 79.69 260 LEU A C 1
ATOM 2098 O O . LEU A 1 260 ? 27.793 23.098 0.289 1.00 79.69 260 LEU A O 1
ATOM 2102 N N . ILE A 1 261 ? 26.709 23.225 -1.685 1.00 82.88 261 ILE A N 1
ATOM 2103 C CA . ILE A 1 261 ? 27.792 23.899 -2.432 1.00 82.88 261 ILE A CA 1
ATOM 2104 C C . ILE A 1 261 ? 27.787 25.431 -2.279 1.00 82.88 261 ILE A C 1
ATOM 2106 O O . ILE A 1 261 ? 28.730 26.106 -2.689 1.00 82.88 261 ILE A O 1
ATOM 2110 N N . LYS A 1 262 ? 26.739 26.030 -1.696 1.00 77.56 262 LYS A N 1
ATOM 2111 C CA . LYS A 1 262 ? 26.626 27.492 -1.592 1.00 77.56 262 LYS A CA 1
ATOM 2112 C C . LYS A 1 262 ? 27.694 28.070 -0.657 1.00 77.56 262 LYS A C 1
ATOM 2114 O O . LYS A 1 262 ? 27.599 27.946 0.561 1.00 77.56 262 LYS A O 1
ATOM 2119 N N . GLY A 1 263 ? 28.686 28.747 -1.236 1.00 62.03 263 GLY A N 1
ATOM 2120 C CA . GLY A 1 263 ? 29.806 29.339 -0.493 1.00 62.03 263 GLY A CA 1
ATOM 2121 C C . GLY A 1 263 ? 30.844 28.322 -0.008 1.00 62.03 263 GLY A C 1
ATOM 2122 O O . GLY A 1 263 ? 31.651 28.653 0.856 1.00 62.03 263 GLY A O 1
ATOM 2123 N N . LYS A 1 264 ? 30.830 27.095 -0.543 1.00 62.97 264 LYS A N 1
ATOM 2124 C CA . LYS A 1 264 ? 31.826 26.055 -0.273 1.00 62.97 264 LYS A CA 1
ATOM 2125 C C . LYS A 1 264 ? 32.350 25.493 -1.586 1.00 62.97 264 LYS A C 1
ATOM 2127 O O . LYS A 1 264 ? 31.557 25.109 -2.442 1.00 62.97 264 LYS A O 1
ATOM 2132 N N . ALA A 1 265 ? 33.668 25.404 -1.723 1.00 54.72 265 ALA A N 1
ATOM 2133 C CA . ALA A 1 265 ? 34.255 24.713 -2.857 1.00 54.72 265 ALA A CA 1
ATOM 2134 C C . ALA A 1 265 ? 33.992 23.193 -2.736 1.00 54.72 265 ALA A C 1
ATOM 2136 O O . ALA A 1 265 ? 34.116 22.616 -1.646 1.00 54.72 265 ALA A O 1
ATOM 2137 N N . PRO A 1 266 ? 33.538 22.542 -3.818 1.00 57.06 266 PRO A N 1
ATOM 2138 C CA . PRO A 1 266 ? 33.337 21.104 -3.841 1.00 57.06 266 PRO A CA 1
ATOM 2139 C C . PRO A 1 266 ? 34.655 20.362 -4.055 1.00 57.06 266 PRO A C 1
ATOM 2141 O O . PRO A 1 266 ? 35.543 20.876 -4.733 1.00 57.06 266 PRO A O 1
ATOM 2144 N N . ALA A 1 267 ? 34.781 19.132 -3.539 1.00 55.41 267 ALA A N 1
ATOM 2145 C CA . ALA A 1 267 ? 35.981 18.345 -3.808 1.00 55.41 267 ALA A CA 1
ATOM 2146 C C . ALA A 1 267 ? 36.094 18.100 -5.313 1.00 55.41 267 ALA A C 1
ATOM 2148 O O . ALA A 1 267 ? 35.272 17.388 -5.893 1.00 55.41 267 ALA A O 1
ATOM 2149 N N . LYS A 1 268 ? 37.133 18.664 -5.937 1.00 48.03 268 LYS A N 1
ATOM 2150 C CA . LYS A 1 268 ? 37.499 18.340 -7.314 1.00 48.03 268 LYS A CA 1
ATOM 2151 C C . LYS A 1 268 ? 37.756 16.834 -7.424 1.00 48.03 268 LYS A C 1
ATOM 2153 O O . LYS A 1 268 ? 38.836 16.358 -7.086 1.00 48.03 268 LYS A O 1
ATOM 2158 N N . LEU A 1 269 ? 36.786 16.104 -7.973 1.00 44.59 269 LEU A N 1
ATOM 2159 C CA . LEU A 1 269 ? 36.926 14.732 -8.477 1.00 44.59 269 LEU A CA 1
ATOM 2160 C C . LEU A 1 269 ? 37.711 14.724 -9.807 1.00 44.59 269 LEU A C 1
ATOM 2162 O O . LEU A 1 269 ? 37.345 14.063 -10.771 1.00 44.59 269 LEU A O 1
ATOM 2166 N N . PHE A 1 270 ? 38.809 15.481 -9.862 1.00 35.22 270 PHE A N 1
ATOM 2167 C CA . PHE A 1 270 ? 39.713 15.489 -11.004 1.00 35.22 270 PHE A CA 1
ATOM 2168 C C . PHE A 1 270 ? 40.786 14.426 -10.793 1.00 35.22 270 PHE A C 1
ATOM 2170 O O . PHE A 1 270 ? 41.678 14.562 -9.954 1.00 35.22 270 PHE A O 1
ATOM 2177 N N . TRP A 1 271 ? 40.695 13.370 -11.594 1.00 35.69 271 TRP A N 1
ATOM 2178 C CA . TRP A 1 271 ? 41.832 12.518 -11.897 1.00 35.69 271 TRP A CA 1
ATOM 2179 C C . TRP A 1 271 ? 42.749 13.289 -12.847 1.00 35.69 271 TRP A C 1
ATOM 2181 O O . TRP A 1 271 ? 42.532 13.272 -14.054 1.00 35.69 271 TRP A O 1
ATOM 2191 N N . ASP A 1 272 ? 43.737 13.995 -12.300 1.00 26.86 272 ASP A N 1
ATOM 2192 C CA . ASP A 1 272 ? 44.799 14.582 -13.118 1.00 26.86 272 ASP A CA 1
ATOM 2193 C C . ASP A 1 272 ? 45.780 13.487 -13.572 1.00 26.86 272 ASP A C 1
ATOM 2195 O O . ASP A 1 272 ? 45.976 12.480 -12.875 1.00 26.86 272 ASP A O 1
ATOM 2199 N N . GLU A 1 273 ? 46.362 13.640 -14.761 1.00 37.38 273 GLU A N 1
ATOM 2200 C CA . GLU A 1 273 ? 46.936 12.504 -15.502 1.00 37.38 273 GLU A CA 1
ATOM 2201 C C . GLU A 1 273 ? 48.221 11.921 -14.883 1.00 37.38 273 GLU A C 1
ATOM 2203 O O . GLU A 1 273 ? 48.591 10.787 -15.211 1.00 37.38 273 GLU A O 1
ATOM 2208 N N . ASP A 1 274 ? 48.850 12.606 -13.915 1.00 31.42 274 ASP A N 1
ATOM 2209 C CA . ASP A 1 274 ? 50.042 12.130 -13.204 1.00 31.42 274 ASP A CA 1
ATOM 2210 C C . ASP A 1 274 ? 49.888 11.935 -11.687 1.00 31.42 274 ASP A C 1
ATOM 2212 O O . ASP A 1 274 ? 49.756 12.849 -10.877 1.00 31.42 274 ASP A O 1
ATOM 2216 N N . GLN A 1 275 ? 49.962 10.661 -11.288 1.00 37.88 275 GLN A N 1
ATOM 2217 C CA . GLN A 1 275 ? 49.654 10.197 -9.940 1.00 37.88 275 GLN A CA 1
ATOM 2218 C C . GLN A 1 275 ? 50.872 10.207 -9.005 1.00 37.88 275 GLN A C 1
ATOM 2220 O O . GLN A 1 275 ? 51.677 9.275 -9.031 1.00 37.88 275 GLN A O 1
ATOM 2225 N N . THR A 1 276 ? 50.927 11.149 -8.059 1.00 26.17 276 THR A N 1
ATOM 2226 C CA . THR A 1 276 ? 51.700 10.991 -6.807 1.00 26.17 276 THR A CA 1
ATOM 2227 C C . THR A 1 276 ? 50.949 11.574 -5.593 1.00 26.17 276 THR A C 1
ATOM 2229 O O . THR A 1 276 ? 50.414 12.674 -5.685 1.00 26.17 276 THR A O 1
ATOM 2232 N N . PRO A 1 277 ? 50.871 10.870 -4.440 1.00 28.77 277 PRO A N 1
ATOM 2233 C CA . PRO A 1 277 ? 50.182 11.378 -3.251 1.00 28.77 277 PRO A CA 1
ATOM 2234 C C . PRO A 1 277 ? 51.141 12.039 -2.242 1.00 28.77 277 PRO A C 1
ATOM 2236 O O . PRO A 1 277 ? 52.080 11.408 -1.748 1.00 28.77 277 PRO A O 1
ATOM 2239 N N . VAL A 1 278 ? 50.863 13.292 -1.867 1.00 25.94 278 VAL A N 1
ATOM 2240 C CA . VAL A 1 278 ? 51.602 14.030 -0.822 1.00 25.94 278 VAL A CA 1
ATOM 2241 C C . VAL A 1 278 ? 50.996 13.772 0.568 1.00 25.94 278 VAL A C 1
ATOM 2243 O O . VAL A 1 278 ? 49.784 13.666 0.737 1.00 25.94 278 VAL A O 1
ATOM 2246 N N . LYS A 1 279 ? 51.862 13.626 1.579 1.00 32.44 279 LYS A N 1
ATOM 2247 C CA . LYS A 1 279 ? 51.528 13.163 2.940 1.00 32.44 279 LYS A CA 1
ATOM 2248 C C . LYS A 1 279 ? 51.107 14.300 3.881 1.00 32.44 279 LYS A C 1
ATOM 2250 O O . LYS A 1 279 ? 51.841 15.276 4.016 1.00 32.44 279 LYS A O 1
ATOM 2255 N N . ALA A 1 280 ? 50.053 14.086 4.673 1.00 26.20 280 ALA A N 1
ATOM 2256 C CA . ALA A 1 280 ? 49.853 14.798 5.942 1.00 26.20 280 ALA A CA 1
ATOM 2257 C C . ALA A 1 280 ? 50.730 14.180 7.058 1.00 26.20 280 ALA A C 1
ATOM 2259 O O . ALA A 1 280 ? 50.968 12.969 7.071 1.00 26.20 280 ALA A O 1
ATOM 2260 N N . ARG A 1 281 ? 51.257 15.004 7.977 1.00 25.88 281 ARG A N 1
ATOM 2261 C CA . ARG A 1 281 ? 52.436 14.680 8.809 1.00 25.88 281 ARG A CA 1
ATOM 2262 C C . ARG A 1 281 ? 52.215 14.932 10.312 1.00 25.88 281 ARG A C 1
ATOM 2264 O O . ARG A 1 281 ? 52.187 16.088 10.703 1.00 25.88 281 ARG A O 1
ATOM 2271 N N . ALA A 1 282 ? 52.266 13.855 11.115 1.00 28.45 282 ALA A N 1
ATOM 2272 C CA . ALA A 1 282 ? 52.578 13.810 12.568 1.00 28.45 282 ALA A CA 1
ATOM 2273 C C . ALA A 1 282 ? 51.639 14.642 13.512 1.00 28.45 282 ALA A C 1
ATOM 2275 O O . ALA A 1 282 ? 50.791 15.371 13.028 1.00 28.45 282 ALA A O 1
ATOM 2276 N N . ILE A 1 283 ? 51.623 14.552 14.856 1.00 24.09 283 ILE A N 1
ATOM 2277 C CA . ILE A 1 283 ? 52.627 14.192 15.882 1.00 24.09 283 ILE A CA 1
ATOM 2278 C C . ILE A 1 283 ? 51.984 13.415 17.073 1.00 24.09 283 ILE A C 1
ATOM 2280 O O . ILE A 1 283 ? 50.797 13.532 17.346 1.00 24.09 283 ILE A O 1
ATOM 2284 N N . ARG A 1 284 ? 52.853 12.624 17.728 1.00 25.98 284 ARG A N 1
ATOM 2285 C CA . ARG A 1 284 ? 52.888 11.904 19.036 1.00 25.98 284 ARG A CA 1
ATOM 2286 C C . ARG A 1 284 ? 52.243 12.648 20.255 1.00 25.98 284 ARG A C 1
ATOM 2288 O O . ARG A 1 284 ? 51.928 13.819 20.115 1.00 25.98 284 ARG A O 1
ATOM 2295 N N . ALA A 1 285 ? 52.069 12.094 21.475 1.00 23.77 285 ALA A N 1
ATOM 2296 C CA . ALA A 1 285 ? 52.764 10.987 22.173 1.00 23.77 285 ALA A CA 1
ATOM 2297 C C . ALA A 1 285 ? 51.958 10.280 23.317 1.00 23.77 285 ALA A C 1
ATOM 2299 O O . ALA A 1 285 ? 50.876 10.723 23.687 1.00 23.77 285 ALA A O 1
ATOM 2300 N N . ASP A 1 286 ? 52.558 9.196 23.845 1.00 25.66 286 ASP A N 1
ATOM 2301 C CA . ASP A 1 286 ? 52.297 8.340 25.045 1.00 25.66 286 ASP A CA 1
ATOM 2302 C C . ASP A 1 286 ? 52.382 9.067 26.434 1.00 25.66 286 ASP A C 1
ATOM 2304 O O . ASP A 1 286 ? 52.626 10.277 26.394 1.00 25.66 286 ASP A O 1
ATOM 2308 N N . PRO A 1 287 ? 52.299 8.425 27.654 1.00 38.66 287 PRO A N 1
ATOM 2309 C CA . PRO A 1 287 ? 52.202 6.978 28.019 1.00 38.66 287 PRO A CA 1
ATOM 2310 C C . PRO A 1 287 ? 51.229 6.526 29.172 1.00 38.66 287 PRO A C 1
ATOM 2312 O O . PRO A 1 287 ? 50.663 7.320 29.916 1.00 38.66 287 PRO A O 1
ATOM 2315 N N . LYS A 1 288 ? 51.136 5.181 29.310 1.00 25.97 288 LYS A N 1
ATOM 2316 C CA . LYS A 1 288 ? 51.007 4.240 30.484 1.00 25.97 288 LYS A CA 1
ATOM 2317 C C . LYS A 1 288 ? 51.257 4.729 31.949 1.00 25.97 288 LYS A C 1
ATOM 2319 O O . LYS A 1 288 ? 51.945 5.734 32.102 1.00 25.97 288 LYS A O 1
ATOM 2324 N N . PRO A 1 289 ? 50.773 4.030 33.030 1.00 33.31 289 PRO A N 1
ATOM 2325 C CA . PRO A 1 289 ? 51.155 2.654 33.522 1.00 33.31 289 PRO A CA 1
ATOM 2326 C C . PRO A 1 289 ? 49.963 1.652 33.670 1.00 33.31 289 PRO A C 1
ATOM 2328 O O . PRO A 1 289 ? 48.820 2.091 33.650 1.00 33.31 289 PRO A O 1
ATOM 2331 N N . GLU A 1 290 ? 50.066 0.304 33.621 1.00 25.75 290 GLU A N 1
ATOM 2332 C CA . GLU A 1 290 ? 50.782 -0.720 34.456 1.00 25.75 290 GLU A CA 1
ATOM 2333 C C . GLU A 1 290 ? 50.137 -0.984 35.847 1.00 25.75 290 GLU A C 1
ATOM 2335 O O . GLU A 1 290 ? 49.590 -0.050 36.420 1.00 25.75 290 GLU A O 1
ATOM 2340 N N . THR A 1 291 ? 50.056 -2.204 36.427 1.00 25.17 291 THR A N 1
ATOM 2341 C CA . THR A 1 291 ? 50.730 -3.523 36.203 1.00 25.17 291 THR A CA 1
ATOM 2342 C C . THR A 1 291 ? 49.904 -4.714 36.791 1.00 25.17 291 THR A C 1
ATOM 2344 O O . THR A 1 291 ? 49.062 -4.460 37.637 1.00 25.17 291 THR A O 1
ATOM 2347 N N . THR A 1 292 ? 50.184 -5.978 36.372 1.00 25.28 292 THR A N 1
ATOM 2348 C CA . THR A 1 292 ? 50.123 -7.313 37.093 1.00 25.28 292 THR A CA 1
ATOM 2349 C C . THR A 1 292 ? 49.012 -7.648 38.129 1.00 25.28 292 THR A C 1
ATOM 2351 O O . THR A 1 292 ? 48.584 -6.782 38.867 1.00 25.28 292 THR A O 1
ATOM 2354 N N . SER A 1 293 ? 48.575 -8.882 38.435 1.00 24.58 293 SER A N 1
ATOM 2355 C CA . SER A 1 293 ? 48.690 -10.297 37.976 1.00 24.58 293 SER A CA 1
ATOM 2356 C C . SER A 1 293 ? 47.608 -11.094 38.789 1.00 24.58 293 SER A C 1
ATOM 2358 O O . SER A 1 293 ? 46.791 -10.454 39.446 1.00 24.58 293 SER A O 1
ATOM 2360 N N . ALA A 1 294 ? 47.428 -12.425 38.836 1.00 24.28 294 ALA A N 1
ATOM 2361 C CA . ALA A 1 294 ? 48.071 -13.613 38.249 1.00 24.28 294 ALA A CA 1
ATOM 2362 C C . ALA A 1 294 ? 46.985 -14.669 37.864 1.00 24.28 294 ALA A C 1
ATOM 2364 O O . ALA A 1 294 ? 45.921 -14.281 37.384 1.00 24.28 294 ALA A O 1
ATOM 2365 N N . THR A 1 295 ? 47.239 -15.984 38.007 1.00 24.95 295 THR A N 1
ATOM 2366 C CA . THR A 1 295 ? 46.384 -17.096 37.500 1.00 24.95 295 THR A CA 1
ATOM 2367 C C . THR A 1 295 ? 46.256 -18.289 38.520 1.00 24.95 295 THR A C 1
ATOM 2369 O O . THR A 1 295 ? 46.310 -17.993 39.711 1.00 24.95 295 THR A O 1
ATOM 2372 N N . PRO A 1 296 ? 45.941 -19.575 38.182 1.00 51.22 296 PRO A N 1
ATOM 2373 C CA . PRO A 1 296 ? 44.601 -20.158 38.448 1.00 51.22 296 PRO A CA 1
ATOM 2374 C C . PRO A 1 296 ? 44.574 -21.621 39.006 1.00 51.22 296 PRO A C 1
ATOM 2376 O O . PRO A 1 296 ? 45.618 -22.248 39.128 1.00 51.22 296 PRO A O 1
ATOM 2379 N N . TRP A 1 297 ? 43.382 -22.206 39.248 1.00 22.16 297 TRP A N 1
ATOM 2380 C CA . TRP A 1 297 ? 43.037 -23.658 39.122 1.00 22.16 297 TRP A CA 1
ATOM 2381 C C . TRP A 1 297 ? 41.497 -23.847 39.304 1.00 22.16 297 TRP A C 1
ATOM 2383 O O . TRP A 1 297 ? 40.887 -23.044 40.002 1.00 22.16 297 TRP A O 1
ATOM 2393 N N . MET A 1 298 ? 40.744 -24.603 38.472 1.00 24.73 298 MET A N 1
ATOM 2394 C CA . MET A 1 298 ? 40.445 -26.068 38.473 1.00 24.73 298 MET A CA 1
ATOM 2395 C C . MET A 1 298 ? 39.928 -26.626 39.827 1.00 24.73 298 MET A C 1
ATOM 2397 O O . MET A 1 298 ? 40.418 -26.190 40.851 1.00 24.73 298 MET A O 1
ATOM 2401 N N . ALA A 1 299 ? 39.012 -27.605 39.960 1.00 25.14 299 ALA A N 1
ATOM 2402 C CA . ALA A 1 299 ? 38.061 -28.291 39.058 1.00 25.14 299 ALA A CA 1
ATOM 2403 C C . ALA A 1 299 ? 37.122 -29.237 39.883 1.00 25.14 299 ALA A C 1
ATOM 2405 O O . ALA A 1 299 ? 37.633 -29.850 40.804 1.00 25.14 299 ALA A O 1
ATOM 2406 N N . TRP A 1 300 ? 35.827 -29.385 39.501 1.00 24.61 300 TRP A N 1
ATOM 2407 C CA . TRP A 1 300 ? 34.901 -30.565 39.625 1.00 24.61 300 TRP A CA 1
ATOM 2408 C C . TRP A 1 300 ? 34.722 -31.268 41.015 1.00 24.61 300 TRP A C 1
ATOM 2410 O O . TRP A 1 300 ? 35.691 -31.514 41.709 1.00 24.61 300 TRP A O 1
ATOM 2420 N N . THR A 1 301 ? 33.523 -31.596 41.542 1.00 27.53 301 THR A N 1
ATOM 2421 C CA . THR A 1 301 ? 32.560 -32.698 41.199 1.00 27.53 301 THR A CA 1
ATOM 2422 C C . THR A 1 301 ? 31.248 -32.550 42.046 1.00 27.53 301 THR A C 1
ATOM 2424 O O . THR A 1 301 ? 31.341 -32.045 43.156 1.00 27.53 301 THR A O 1
ATOM 2427 N N . TRP A 1 302 ? 30.004 -32.747 41.553 1.00 26.03 302 TRP A N 1
ATOM 2428 C CA . TRP A 1 302 ? 29.101 -33.949 41.641 1.00 26.03 302 TRP A CA 1
ATOM 2429 C C . TRP A 1 302 ? 28.787 -34.498 43.084 1.00 26.03 302 TRP A C 1
ATOM 2431 O O . TRP A 1 302 ? 29.695 -34.514 43.901 1.00 26.03 302 TRP A O 1
ATOM 2441 N N . TRP A 1 303 ? 27.588 -35.001 43.494 1.00 26.58 303 TRP A N 1
ATOM 2442 C CA . TRP A 1 303 ? 26.333 -35.331 42.754 1.00 26.58 303 TRP A CA 1
ATOM 2443 C C . TRP A 1 303 ? 24.927 -34.982 43.402 1.00 26.58 303 TRP A C 1
ATOM 2445 O O . TRP A 1 303 ? 24.465 -33.898 43.043 1.00 26.58 303 TRP A O 1
ATOM 2455 N N . PRO A 1 304 ? 24.141 -35.803 44.180 1.00 46.06 304 PRO A N 1
ATOM 2456 C CA . PRO A 1 304 ? 22.686 -35.917 43.875 1.00 46.06 304 PRO A CA 1
ATOM 2457 C C . PRO A 1 304 ? 21.590 -35.779 44.987 1.00 46.06 304 PRO A C 1
ATOM 2459 O O . PRO A 1 304 ? 21.767 -36.199 46.121 1.00 46.06 304 PRO A O 1
ATOM 2462 N N . ALA A 1 305 ? 20.413 -35.284 44.546 1.00 31.17 305 ALA A N 1
ATOM 2463 C CA . ALA A 1 305 ? 18.992 -35.688 44.773 1.00 31.17 305 ALA A CA 1
ATOM 2464 C C . ALA A 1 305 ? 18.400 -36.142 46.144 1.00 31.17 305 ALA A C 1
ATOM 2466 O O . ALA A 1 305 ? 18.958 -37.012 46.800 1.00 31.17 305 ALA A O 1
ATOM 2467 N N . ALA A 1 306 ? 17.139 -35.735 46.439 1.00 26.98 306 ALA A N 1
ATOM 2468 C CA . ALA A 1 306 ? 15.926 -36.608 46.411 1.00 26.98 306 ALA A CA 1
ATOM 2469 C C . ALA A 1 306 ? 14.616 -35.962 46.974 1.00 26.98 306 ALA A C 1
ATOM 2471 O O . ALA A 1 306 ? 14.690 -35.030 47.766 1.00 26.98 306 ALA A O 1
ATOM 2472 N N . LEU A 1 307 ? 13.454 -36.564 46.618 1.00 27.62 307 LEU A N 1
ATOM 2473 C CA . LEU A 1 307 ? 12.066 -36.414 47.158 1.00 27.62 307 LEU A CA 1
ATOM 2474 C C . LEU A 1 307 ? 11.338 -35.066 46.907 1.00 27.62 307 LEU A C 1
ATOM 2476 O O . LEU A 1 307 ? 11.937 -34.012 47.058 1.00 27.62 307 LEU A O 1
ATOM 2480 N N . ALA A 1 308 ? 10.028 -34.950 46.634 1.00 26.97 308 ALA A N 1
ATOM 2481 C CA . ALA A 1 308 ? 8.888 -35.781 46.172 1.00 26.97 308 ALA A CA 1
ATOM 2482 C C . ALA A 1 308 ? 7.693 -34.772 46.041 1.00 26.97 308 ALA A C 1
ATOM 2484 O O . ALA A 1 308 ? 7.699 -33.765 46.742 1.00 26.97 308 ALA A O 1
ATOM 2485 N N . GLY A 1 309 ? 6.713 -34.829 45.123 1.00 27.75 309 GLY A N 1
ATOM 2486 C CA . GLY A 1 309 ? 5.680 -35.868 44.945 1.00 27.75 309 GLY A CA 1
ATOM 2487 C C . GLY A 1 309 ? 4.736 -35.898 46.164 1.00 27.75 309 GLY A C 1
ATOM 2488 O O . GLY A 1 309 ? 5.212 -36.249 47.231 1.00 27.75 309 GLY A O 1
ATOM 2489 N N . LEU A 1 310 ? 3.429 -35.588 46.133 1.00 28.27 310 LEU A N 1
ATOM 2490 C CA . LEU A 1 310 ? 2.409 -35.613 45.065 1.00 28.27 310 LEU A CA 1
ATOM 2491 C C . LEU A 1 310 ? 1.094 -34.950 45.580 1.00 28.27 310 LEU A C 1
ATOM 2493 O O . LEU A 1 310 ? 0.828 -35.084 46.769 1.00 28.27 310 LEU A O 1
ATOM 2497 N N . LEU A 1 311 ? 0.261 -34.349 44.703 1.00 25.81 311 LEU A N 1
ATOM 2498 C CA . LEU A 1 311 ? -1.234 -34.405 44.634 1.00 25.81 311 LEU A CA 1
ATOM 2499 C C . LEU A 1 311 ? -1.940 -33.122 44.142 1.00 25.81 311 LEU A C 1
ATOM 2501 O O . LEU A 1 311 ? -1.462 -32.004 44.310 1.00 25.81 311 LEU A O 1
ATOM 2505 N N . LEU A 1 312 ? -3.092 -33.325 43.488 1.00 31.31 312 LEU A N 1
ATOM 2506 C CA . LEU A 1 312 ? -3.867 -32.313 42.763 1.00 31.31 312 LEU A CA 1
ATOM 2507 C C . LEU A 1 312 ? -5.009 -31.700 43.594 1.00 31.31 312 LEU A C 1
ATOM 2509 O O . LEU A 1 312 ? -5.753 -32.431 44.244 1.00 31.31 312 LEU A O 1
ATOM 2513 N N . SER A 1 313 ? -5.273 -30.402 43.386 1.00 26.02 313 SER A N 1
ATOM 2514 C CA . SER A 1 313 ? -6.479 -29.876 42.693 1.00 26.02 313 SER A CA 1
ATOM 2515 C C . SER A 1 313 ? -7.035 -28.551 43.270 1.00 26.02 313 SER A C 1
ATOM 2517 O O . SER A 1 313 ? -6.917 -28.279 44.456 1.00 26.02 313 SER A O 1
ATOM 2519 N N . TRP A 1 314 ? -7.648 -27.742 42.388 1.00 25.83 314 TRP A N 1
ATOM 2520 C CA . TRP A 1 314 ? -8.443 -26.518 42.647 1.00 25.83 314 TRP A CA 1
ATOM 2521 C C . TRP A 1 314 ? -7.784 -25.301 43.340 1.00 25.83 314 TRP A C 1
ATOM 2523 O O . TRP A 1 314 ? -7.989 -25.078 44.524 1.00 25.83 314 TRP A O 1
ATOM 2533 N N . VAL A 1 315 ? -7.173 -24.407 42.546 1.00 29.23 315 VAL A N 1
ATOM 2534 C CA . VAL A 1 315 ? -7.667 -23.022 42.294 1.00 29.23 315 VAL A CA 1
ATOM 2535 C C . VAL A 1 315 ? -7.277 -22.650 40.853 1.00 29.23 315 VAL A C 1
ATOM 2537 O O . VAL A 1 315 ? -6.226 -23.068 40.369 1.00 29.23 315 VAL A O 1
ATOM 2540 N N . ALA A 1 316 ? -8.131 -21.907 40.144 1.00 27.70 316 ALA A N 1
ATOM 2541 C CA . ALA A 1 316 ? -7.951 -21.565 38.733 1.00 27.70 316 ALA A CA 1
ATOM 2542 C C . ALA A 1 316 ? -7.478 -20.112 38.504 1.00 27.70 316 ALA A C 1
ATOM 2544 O O . ALA A 1 316 ? -7.757 -19.229 39.305 1.00 27.70 316 ALA A O 1
ATOM 2545 N N . VAL A 1 317 ? -6.848 -19.892 37.340 1.00 32.03 317 VAL A N 1
ATOM 2546 C CA . VAL A 1 317 ? -6.621 -18.602 36.647 1.00 32.03 317 VAL A CA 1
ATOM 2547 C C . VAL A 1 317 ? -5.821 -17.518 37.393 1.00 32.03 317 VAL A C 1
ATOM 2549 O O . VAL A 1 317 ? -6.373 -16.726 38.147 1.00 32.03 317 VAL A O 1
ATOM 2552 N N . ALA A 1 318 ? -4.552 -17.347 36.996 1.00 30.89 318 ALA A N 1
ATOM 2553 C CA . ALA A 1 318 ? -4.082 -16.128 36.311 1.00 30.89 318 ALA A CA 1
ATOM 2554 C C . ALA A 1 318 ? -2.626 -16.277 35.806 1.00 30.89 318 ALA A C 1
ATOM 2556 O O . ALA A 1 318 ? -1.870 -17.109 36.295 1.00 30.89 318 ALA A O 1
ATOM 2557 N N . VAL A 1 319 ? -2.230 -15.387 34.885 1.00 33.44 319 VAL A N 1
ATOM 2558 C CA . VAL A 1 319 ? -0.853 -15.141 34.396 1.00 33.44 319 VAL A CA 1
ATOM 2559 C C . VAL A 1 319 ? -0.272 -16.171 33.408 1.00 33.44 319 VAL A C 1
ATOM 2561 O O . VAL A 1 319 ? 0.611 -16.962 33.728 1.00 33.44 319 VAL A O 1
ATOM 2564 N N . THR A 1 320 ? -0.648 -16.027 32.133 1.00 33.09 320 THR A N 1
ATOM 2565 C CA . THR A 1 320 ? 0.133 -16.516 30.980 1.00 33.09 320 THR A CA 1
ATOM 2566 C C . THR A 1 320 ? 0.506 -15.366 30.038 1.00 33.09 320 THR A C 1
ATOM 2568 O O . THR A 1 320 ? -0.218 -15.090 29.089 1.00 33.09 320 THR A O 1
ATOM 2571 N N . GLY A 1 321 ? 1.665 -14.741 30.282 1.00 28.02 321 GLY A N 1
ATOM 2572 C CA . GLY A 1 321 ? 2.435 -13.956 29.299 1.00 28.02 321 GLY A CA 1
ATOM 2573 C C . GLY A 1 321 ? 1.828 -12.645 28.748 1.00 28.02 321 GLY A C 1
ATOM 2574 O O . GLY A 1 321 ? 0.632 -12.393 28.861 1.00 28.02 321 GLY A O 1
ATOM 2575 N N . PRO A 1 322 ? 2.656 -11.774 28.136 1.00 36.59 322 PRO A N 1
ATOM 2576 C CA . PRO A 1 322 ? 2.173 -10.592 27.430 1.00 36.59 322 PRO A CA 1
ATOM 2577 C C . PRO A 1 322 ? 1.650 -10.990 26.041 1.00 36.59 322 PRO A C 1
ATOM 2579 O O . PRO A 1 322 ? 2.426 -11.205 25.111 1.00 36.59 322 PRO A O 1
ATOM 2582 N N . SER A 1 323 ? 0.330 -11.082 25.888 1.00 52.31 323 SER A N 1
ATOM 2583 C CA . SER A 1 323 ? -0.309 -11.190 24.573 1.00 52.31 323 SER A CA 1
ATOM 2584 C C . SER A 1 323 ? -0.047 -9.927 23.746 1.00 52.31 323 SER A C 1
ATOM 2586 O O . SER A 1 323 ? -0.209 -8.821 24.264 1.00 52.31 323 SER A O 1
ATOM 2588 N N . ASN A 1 324 ? 0.298 -10.072 22.462 1.00 63.88 324 ASN A N 1
ATOM 2589 C CA . ASN A 1 324 ? 0.310 -8.945 21.524 1.00 63.88 324 ASN A CA 1
ATOM 2590 C C . ASN A 1 324 ? -1.113 -8.342 21.470 1.00 63.88 324 ASN A C 1
ATOM 2592 O O . ASN A 1 324 ? -2.020 -9.047 21.026 1.00 63.88 324 ASN A O 1
ATOM 2596 N N . PRO A 1 325 ? -1.341 -7.081 21.896 1.00 70.19 325 PRO A N 1
ATOM 2597 C CA . PRO A 1 325 ? -2.683 -6.492 21.945 1.00 70.19 325 PRO A CA 1
ATOM 2598 C C . PRO A 1 325 ? -3.302 -6.295 20.553 1.00 70.19 325 PRO A C 1
ATOM 2600 O O . PRO A 1 325 ? -4.508 -6.084 20.442 1.00 70.19 325 PRO A O 1
ATOM 2603 N N . SER A 1 326 ? -2.505 -6.369 19.487 1.00 77.75 326 SER A N 1
ATOM 2604 C CA . SER A 1 326 ? -2.984 -6.317 18.106 1.00 77.75 326 SER A CA 1
ATOM 2605 C C . SER A 1 326 ? -3.385 -7.680 17.533 1.00 77.75 326 SER A C 1
ATOM 2607 O O . SER A 1 326 ? -3.977 -7.712 16.458 1.00 77.75 326 SER A O 1
ATOM 2609 N N . LEU A 1 327 ? -3.078 -8.802 18.195 1.00 86.31 327 LEU A N 1
ATOM 2610 C CA . LEU A 1 327 ? -3.426 -10.127 17.678 1.00 86.31 327 LEU A CA 1
ATOM 2611 C C . LEU A 1 327 ? -4.896 -10.445 17.990 1.00 86.31 327 LEU A C 1
ATOM 2613 O O . LEU A 1 327 ? -5.257 -10.678 19.141 1.00 86.31 327 LEU A O 1
ATOM 2617 N N . ALA A 1 328 ? -5.729 -10.473 16.954 1.00 90.94 328 ALA A N 1
ATOM 2618 C CA . ALA A 1 328 ? -7.154 -10.769 17.025 1.00 90.94 328 ALA A CA 1
ATOM 2619 C C . ALA A 1 328 ? -7.423 -12.220 16.583 1.00 90.94 328 ALA A C 1
ATOM 2621 O O . ALA A 1 328 ? -7.229 -12.533 15.403 1.00 90.94 328 ALA A O 1
ATOM 2622 N N . PRO A 1 329 ? -7.856 -13.130 17.476 1.00 92.50 329 PRO A N 1
ATOM 2623 C CA . PRO A 1 329 ? -8.297 -14.468 17.091 1.00 92.50 329 PRO A CA 1
ATOM 2624 C C . PRO A 1 329 ? -9.530 -14.437 16.182 1.00 92.50 329 PRO A C 1
ATOM 2626 O O . PRO A 1 329 ? -10.387 -13.556 16.298 1.00 92.50 329 PRO A O 1
ATOM 2629 N N . ARG A 1 330 ? -9.620 -15.424 15.288 1.00 94.81 330 ARG A N 1
ATOM 2630 C CA . ARG A 1 330 ? -10.793 -15.697 14.455 1.00 94.81 330 ARG A CA 1
ATOM 2631 C C . ARG A 1 330 ? -11.926 -16.235 15.325 1.00 94.81 330 ARG A C 1
ATOM 2633 O O . ARG A 1 330 ? -11.714 -17.113 16.157 1.00 94.81 330 ARG A O 1
ATOM 2640 N N . GLN A 1 331 ? -13.137 -15.764 15.073 1.00 94.75 331 GLN A N 1
ATOM 2641 C CA . GLN A 1 331 ? -14.373 -16.335 15.590 1.00 94.75 331 GLN A CA 1
ATOM 2642 C C . GLN A 1 331 ? -15.320 -16.594 14.421 1.00 94.75 331 GLN A C 1
ATOM 2644 O O . GLN A 1 331 ? -15.563 -15.698 13.613 1.00 94.75 331 GLN A O 1
ATOM 2649 N N . SER A 1 332 ? -15.867 -17.804 14.343 1.00 93.44 332 SER A N 1
ATOM 2650 C CA . SER A 1 332 ? -16.948 -18.110 13.405 1.00 93.44 332 SER A CA 1
ATOM 2651 C C . SER A 1 332 ? -18.279 -17.639 13.980 1.00 93.44 332 SER A C 1
ATOM 2653 O O . SER A 1 332 ? -18.525 -17.816 15.174 1.00 93.44 332 SER A O 1
ATOM 2655 N N . VAL A 1 333 ? -19.119 -17.011 13.156 1.00 92.25 333 VAL A N 1
ATOM 2656 C CA . VAL A 1 333 ? -20.395 -16.421 13.582 1.00 92.25 333 VAL A CA 1
ATOM 2657 C C . VAL A 1 333 ? -21.535 -17.387 13.227 1.00 92.25 333 VAL A C 1
ATOM 2659 O O . VAL A 1 333 ? -21.840 -17.552 12.043 1.00 92.25 333 VAL A O 1
ATOM 2662 N N . PRO A 1 334 ? -22.192 -18.045 14.203 1.00 86.06 334 PRO A N 1
ATOM 2663 C CA . PRO A 1 334 ? -23.247 -19.014 13.909 1.00 86.06 334 PRO A CA 1
ATOM 2664 C C . PRO A 1 334 ? -24.413 -18.397 13.123 1.00 86.06 334 PRO A C 1
ATOM 2666 O O . PRO A 1 334 ? -24.833 -17.274 13.396 1.00 86.06 334 PRO A O 1
ATOM 2669 N N . GLY A 1 335 ? -24.956 -19.146 12.159 1.00 86.94 335 GLY A N 1
ATOM 2670 C CA . GLY A 1 335 ? -26.088 -18.699 11.336 1.00 86.94 335 GLY A CA 1
ATOM 2671 C C . GLY A 1 335 ? -25.745 -17.660 10.258 1.00 86.94 335 GLY A C 1
ATOM 2672 O O . GLY A 1 335 ? -26.659 -17.053 9.705 1.00 86.94 335 GLY A O 1
ATOM 2673 N N . THR A 1 336 ? -24.458 -17.455 9.964 1.00 94.62 336 THR A N 1
ATOM 2674 C CA . THR A 1 336 ? -23.968 -16.653 8.828 1.00 94.62 336 THR A CA 1
ATOM 2675 C C . THR A 1 336 ? -23.445 -17.549 7.711 1.00 94.62 336 THR A C 1
ATOM 2677 O O . THR A 1 336 ? -23.063 -18.690 7.975 1.00 94.62 336 THR A O 1
ATOM 2680 N N . GLN A 1 337 ? -23.412 -17.043 6.476 1.00 95.50 337 GLN A N 1
ATOM 2681 C CA . GLN A 1 337 ? -22.888 -17.769 5.313 1.00 95.50 337 GLN A CA 1
ATOM 2682 C C . GLN A 1 337 ? -22.180 -16.815 4.341 1.00 95.50 337 GLN A C 1
ATOM 2684 O O . GLN A 1 337 ? -22.749 -15.801 3.937 1.00 95.50 337 GLN A O 1
ATOM 2689 N N . CYS A 1 338 ? -20.948 -17.142 3.959 1.00 95.38 338 CYS A N 1
ATOM 2690 C CA . CYS A 1 338 ? -20.266 -16.597 2.785 1.00 95.38 338 CYS A CA 1
ATOM 2691 C C . CYS A 1 338 ? -20.917 -17.123 1.493 1.00 95.38 338 CYS A C 1
ATOM 2693 O O . CYS A 1 338 ? -21.729 -18.045 1.563 1.00 95.38 338 CYS A O 1
ATOM 2695 N N . ILE A 1 339 ? -20.553 -16.582 0.320 1.00 93.38 339 ILE A N 1
ATOM 2696 C CA . ILE A 1 339 ? -21.175 -16.952 -0.972 1.00 93.38 339 ILE A CA 1
ATOM 2697 C C . ILE A 1 339 ? -21.200 -18.478 -1.194 1.00 93.38 339 ILE A C 1
ATOM 2699 O O . ILE A 1 339 ? -22.208 -18.998 -1.665 1.00 93.38 339 ILE A O 1
ATOM 2703 N N . ASP A 1 340 ? -20.136 -19.201 -0.835 1.00 93.50 340 ASP A N 1
ATOM 2704 C CA . ASP A 1 340 ? -20.025 -20.668 -0.962 1.00 93.50 340 ASP A CA 1
ATOM 2705 C C . ASP A 1 340 ? -20.797 -21.490 0.095 1.00 93.50 340 ASP A C 1
ATOM 2707 O O . ASP A 1 340 ? -20.800 -22.719 0.044 1.00 93.50 340 ASP A O 1
ATOM 2711 N N . GLY A 1 341 ? -21.425 -20.831 1.071 1.00 94.50 341 GLY A N 1
ATOM 2712 C CA . GLY A 1 341 ? -22.155 -21.455 2.175 1.00 94.50 341 GLY A CA 1
ATOM 2713 C C . GLY A 1 341 ? -21.322 -21.731 3.428 1.00 94.50 341 GLY A C 1
ATOM 2714 O O . GLY A 1 341 ? -21.897 -22.114 4.450 1.00 94.50 341 GLY A O 1
ATOM 2715 N N . SER A 1 342 ? -20.003 -21.508 3.398 1.00 94.75 342 SER A N 1
ATOM 2716 C CA . SER A 1 342 ? -19.143 -21.592 4.588 1.00 94.75 342 SER A CA 1
ATOM 2717 C C . SER A 1 342 ? -19.493 -20.491 5.604 1.00 94.75 342 SER A C 1
ATOM 2719 O O . SER A 1 342 ? -19.943 -19.413 5.210 1.00 94.75 342 SER A O 1
ATOM 2721 N N . PRO A 1 343 ? -19.333 -20.709 6.922 1.00 94.81 343 PRO A N 1
ATOM 2722 C CA . PRO A 1 343 ? -19.769 -19.732 7.916 1.00 94.81 343 PRO A CA 1
ATOM 2723 C C . PRO A 1 343 ? -18.879 -18.486 7.896 1.00 94.81 343 PRO A C 1
ATOM 2725 O O . PRO A 1 343 ? -17.651 -18.596 7.830 1.00 94.81 343 PRO A O 1
ATOM 2728 N N . ALA A 1 344 ? -19.477 -17.297 7.980 1.00 94.19 344 ALA A N 1
ATOM 2729 C CA . ALA A 1 344 ? -18.711 -16.057 8.004 1.00 94.19 344 ALA A CA 1
ATOM 2730 C C . ALA A 1 344 ? -17.954 -15.902 9.334 1.00 94.19 344 ALA A C 1
ATOM 2732 O O . ALA A 1 344 ? -18.389 -16.350 10.399 1.00 94.19 344 ALA A O 1
ATOM 2733 N N . ASN A 1 345 ? -16.797 -15.245 9.261 1.00 94.62 345 ASN A N 1
ATOM 2734 C CA . ASN A 1 345 ? -15.904 -15.050 10.398 1.00 94.62 345 ASN A CA 1
ATOM 2735 C C . ASN A 1 345 ? -15.775 -13.565 10.761 1.00 94.62 345 ASN A C 1
ATOM 2737 O O . ASN A 1 345 ? -15.818 -12.682 9.901 1.00 94.62 345 ASN A O 1
ATOM 2741 N N . LEU A 1 346 ? -15.521 -13.300 12.038 1.00 96.25 346 LEU A N 1
ATOM 2742 C CA . LEU A 1 346 ? -14.998 -12.028 12.525 1.00 96.25 346 LEU A CA 1
ATOM 2743 C C . LEU A 1 346 ? -13.669 -12.252 13.253 1.00 96.25 346 LEU A C 1
ATOM 2745 O O . LEU A 1 346 ? -13.327 -13.372 13.628 1.00 96.25 346 LEU A O 1
ATOM 2749 N N . TYR A 1 347 ? -12.913 -11.181 13.453 1.00 96.94 347 TYR A N 1
ATOM 2750 C CA . TYR A 1 347 ? -11.677 -11.187 14.233 1.00 96.94 347 TYR A CA 1
ATOM 2751 C C . TYR A 1 347 ? -11.796 -10.147 15.342 1.00 96.94 347 TYR A C 1
ATOM 2753 O O . TYR A 1 347 ? -12.041 -8.983 15.032 1.00 96.94 347 TYR A O 1
ATOM 2761 N N . LEU A 1 348 ? -11.634 -10.543 16.608 1.00 96.75 348 LEU A N 1
ATOM 2762 C CA . LEU A 1 348 ? -11.826 -9.669 17.775 1.00 96.75 348 LEU A CA 1
ATOM 2763 C C . LEU A 1 348 ? -10.557 -9.601 18.635 1.00 96.75 348 LEU A C 1
ATOM 2765 O O . LEU A 1 348 ? -10.101 -10.612 19.161 1.00 96.75 348 LEU A O 1
ATOM 2769 N N . ALA A 1 349 ? -10.026 -8.394 18.830 1.00 95.50 349 ALA A N 1
ATOM 2770 C CA . ALA A 1 349 ? -9.076 -8.078 19.894 1.00 95.50 349 ALA A CA 1
ATOM 2771 C C . ALA A 1 349 ? -9.808 -7.322 21.017 1.00 95.50 349 ALA A C 1
ATOM 2773 O O . ALA A 1 349 ? -10.375 -6.252 20.787 1.00 95.50 349 ALA A O 1
ATOM 2774 N N . HIS A 1 350 ? -9.811 -7.877 22.231 1.00 94.94 350 HIS A N 1
ATOM 2775 C CA . HIS A 1 350 ? -10.518 -7.285 23.370 1.00 94.94 350 HIS A CA 1
ATOM 2776 C C . HIS A 1 350 ? -9.859 -5.999 23.887 1.00 94.94 350 HIS A C 1
ATOM 2778 O O . HIS A 1 350 ? -8.633 -5.858 23.906 1.00 94.94 350 HIS A O 1
ATOM 2784 N N . GLY A 1 351 ? -10.698 -5.077 24.359 1.00 94.00 351 GLY A N 1
ATOM 2785 C CA . GLY A 1 351 ? -10.273 -3.822 24.964 1.00 94.00 351 GLY A CA 1
ATOM 2786 C C . GLY A 1 351 ? -9.762 -3.970 26.398 1.00 94.00 351 GLY A C 1
ATOM 2787 O O . GLY A 1 351 ? -10.035 -4.947 27.101 1.00 94.00 351 GLY A O 1
ATOM 2788 N N . TYR A 1 352 ? -9.031 -2.963 26.869 1.00 93.88 352 TYR A N 1
ATOM 2789 C CA . TYR A 1 352 ? -8.460 -2.913 28.216 1.00 93.88 352 TYR A CA 1
ATOM 2790 C C . TYR A 1 352 ? -8.490 -1.494 28.796 1.00 93.88 352 TYR A C 1
ATOM 2792 O O . TYR A 1 352 ? -8.598 -0.504 28.077 1.00 93.88 352 TYR A O 1
ATOM 2800 N N . GLY A 1 353 ? -8.413 -1.392 30.127 1.00 93.50 353 GLY A N 1
ATOM 2801 C CA . GLY A 1 353 ? -8.594 -0.117 30.826 1.00 93.50 353 GLY A CA 1
ATOM 2802 C C . GLY A 1 353 ? -10.000 0.455 30.611 1.00 93.50 353 GLY A C 1
ATOM 2803 O O . GLY A 1 353 ? -10.988 -0.277 30.686 1.00 93.50 353 GLY A O 1
ATOM 2804 N N . ASP A 1 354 ? -10.073 1.751 30.322 1.00 91.25 354 ASP A N 1
ATOM 2805 C CA . ASP A 1 354 ? -11.296 2.479 29.964 1.00 91.25 354 ASP A CA 1
ATOM 2806 C C . ASP A 1 354 ? -11.867 2.063 28.594 1.00 91.25 354 ASP A C 1
ATOM 2808 O O . ASP A 1 354 ? -13.080 2.108 28.387 1.00 91.25 354 ASP A O 1
ATOM 2812 N N . GLY A 1 355 ? -11.023 1.561 27.687 1.00 94.75 355 GLY A N 1
ATOM 2813 C CA . GLY A 1 355 ? -11.428 1.036 26.382 1.00 94.75 355 GLY A CA 1
ATOM 2814 C C . GLY A 1 355 ? -12.262 -0.253 26.432 1.00 94.75 355 GLY A C 1
ATOM 2815 O O . GLY A 1 355 ? -12.864 -0.624 25.429 1.00 94.75 355 GLY A O 1
ATOM 2816 N N . ARG A 1 356 ? -12.392 -0.920 27.592 1.00 95.62 356 ARG A N 1
ATOM 2817 C CA . ARG A 1 356 ? -13.214 -2.144 27.755 1.00 95.62 356 ARG A CA 1
ATOM 2818 C C . ARG A 1 356 ? -14.683 -1.980 27.365 1.00 95.62 356 ARG A C 1
ATOM 2820 O O . ARG A 1 356 ? -15.300 -2.957 26.957 1.00 95.62 356 ARG A O 1
ATOM 2827 N N . ARG A 1 357 ? -15.238 -0.772 27.502 1.00 97.06 357 ARG A N 1
ATOM 2828 C CA . ARG A 1 357 ? -16.630 -0.444 27.137 1.00 97.06 357 ARG A CA 1
ATOM 2829 C C . ARG A 1 357 ? -16.739 0.299 25.802 1.00 97.06 357 ARG A C 1
ATOM 2831 O O . ARG A 1 357 ? -17.822 0.750 25.444 1.00 97.06 357 ARG A O 1
ATOM 2838 N N . LYS A 1 358 ? -15.639 0.441 25.065 1.00 98.44 358 LYS A N 1
ATOM 2839 C CA . LYS A 1 358 ? -15.591 1.159 23.789 1.00 98.44 358 LYS A CA 1
ATOM 2840 C C . LYS A 1 358 ? -15.319 0.171 22.661 1.00 98.44 358 LYS A C 1
ATOM 2842 O O . LYS A 1 358 ? -14.597 -0.807 22.867 1.00 98.44 358 LYS A O 1
ATOM 2847 N N . TRP A 1 359 ? -15.924 0.385 21.501 1.00 98.56 359 TRP A N 1
ATOM 2848 C CA . TRP A 1 359 ? -15.950 -0.602 20.421 1.00 98.56 359 TRP A CA 1
ATOM 2849 C C . TRP A 1 359 ? -15.682 0.034 19.059 1.00 98.56 359 TRP A C 1
ATOM 2851 O O . TRP A 1 359 ? -16.280 1.048 18.717 1.00 98.56 359 TRP A O 1
ATOM 2861 N N . VAL A 1 360 ? -14.809 -0.588 18.267 1.00 98.25 360 VAL A N 1
ATOM 2862 C CA . VAL A 1 360 ? -14.661 -0.336 16.828 1.00 98.25 360 VAL A CA 1
ATOM 2863 C C . VAL A 1 360 ? -15.075 -1.607 16.099 1.00 98.25 360 VAL A C 1
ATOM 2865 O O . VAL A 1 360 ? -14.439 -2.648 16.275 1.00 98.25 360 VAL A O 1
ATOM 2868 N N . VAL A 1 361 ? -16.125 -1.533 15.284 1.00 98.50 361 VAL A N 1
ATOM 2869 C CA . VAL A 1 361 ? -16.585 -2.636 14.430 1.00 98.50 361 VAL A CA 1
ATOM 2870 C C . VAL A 1 361 ? -16.307 -2.267 12.981 1.00 98.50 361 VAL A C 1
ATOM 2872 O O . VAL A 1 361 ? -17.016 -1.457 12.391 1.00 98.50 361 VAL A O 1
ATOM 2875 N N . PHE A 1 362 ? -15.236 -2.831 12.428 1.00 98.25 362 PHE A N 1
ATOM 2876 C CA . PHE A 1 362 ? -14.722 -2.516 11.101 1.00 98.25 362 PHE A CA 1
ATOM 2877 C C . PHE A 1 362 ? -15.213 -3.520 10.052 1.00 98.25 362 PHE A C 1
ATOM 2879 O O . PHE A 1 362 ? -14.896 -4.708 10.126 1.00 98.25 362 PHE A O 1
ATOM 2886 N N . PHE A 1 363 ? -15.931 -3.045 9.040 1.00 97.75 363 PHE A N 1
ATOM 2887 C CA . PHE A 1 363 ? -16.325 -3.820 7.866 1.00 97.75 363 PHE A CA 1
ATOM 2888 C C . PHE A 1 363 ? -15.183 -3.854 6.843 1.00 97.75 363 PHE A C 1
ATOM 2890 O O . PHE A 1 363 ? -14.664 -2.817 6.419 1.00 97.75 363 PHE A O 1
ATOM 2897 N N . GLN A 1 364 ? -14.763 -5.056 6.449 1.00 93.62 364 GLN A N 1
ATOM 2898 C CA . GLN A 1 364 ? -13.648 -5.240 5.519 1.00 93.62 364 GLN A CA 1
ATOM 2899 C C . GLN A 1 364 ? -13.989 -4.758 4.092 1.00 93.62 364 GLN A C 1
ATOM 2901 O O . GLN A 1 364 ? -15.072 -5.013 3.569 1.00 93.62 364 GLN A O 1
ATOM 2906 N N . GLY A 1 365 ? -13.027 -4.123 3.418 1.00 83.31 365 GLY A N 1
ATOM 2907 C CA . GLY A 1 365 ? -13.101 -3.883 1.973 1.00 83.31 365 GLY A CA 1
ATOM 2908 C C . GLY A 1 365 ? -13.039 -5.172 1.138 1.00 83.31 365 GLY A C 1
ATOM 2909 O O . GLY A 1 365 ? -12.936 -6.277 1.674 1.00 83.31 365 GLY A O 1
ATOM 2910 N N . GLY A 1 366 ? -13.077 -5.026 -0.189 1.00 74.12 366 GLY A N 1
ATOM 2911 C CA . GLY A 1 366 ? -12.940 -6.160 -1.116 1.00 74.12 366 GLY A CA 1
ATOM 2912 C C . GLY A 1 366 ? -13.706 -6.050 -2.437 1.00 74.12 366 GLY A C 1
ATOM 2913 O O . GLY A 1 366 ? -13.596 -6.955 -3.259 1.00 74.12 366 GLY A O 1
ATOM 2914 N N . GLY A 1 367 ? -14.496 -4.996 -2.656 1.00 81.81 367 GLY A N 1
ATOM 2915 C CA . GLY A 1 367 ? -15.344 -4.872 -3.848 1.00 81.81 367 GLY A CA 1
ATOM 2916 C C . GLY A 1 367 ? -16.584 -5.777 -3.803 1.00 81.81 367 GLY A C 1
ATOM 2917 O O . GLY A 1 367 ? -17.088 -6.103 -2.724 1.00 81.81 367 GLY A O 1
ATOM 2918 N N . TRP A 1 368 ? -17.078 -6.166 -4.979 1.00 84.31 368 TRP A N 1
ATOM 2919 C CA . TRP A 1 368 ? -18.344 -6.881 -5.179 1.00 84.31 368 TRP A CA 1
ATOM 2920 C C . TRP A 1 368 ? -18.310 -7.781 -6.426 1.00 84.31 368 TRP A C 1
ATOM 2922 O O . TRP A 1 368 ? -17.403 -7.675 -7.250 1.00 84.31 368 TRP A O 1
ATOM 2932 N N . CYS A 1 369 ? -19.304 -8.660 -6.570 1.00 80.62 369 CYS A N 1
ATOM 2933 C CA . CYS A 1 369 ? -19.530 -9.487 -7.760 1.00 80.62 369 CYS A CA 1
ATOM 2934 C C . CYS A 1 369 ? -20.838 -9.125 -8.472 1.00 80.62 369 CYS A C 1
ATOM 2936 O O . CYS A 1 369 ? -21.691 -8.429 -7.918 1.00 80.62 369 CYS A O 1
ATOM 2938 N N . THR A 1 370 ? -21.015 -9.632 -9.693 1.00 77.00 370 THR A N 1
ATOM 2939 C CA . THR A 1 370 ? -22.302 -9.573 -10.403 1.00 77.00 370 THR A CA 1
ATOM 2940 C C . THR A 1 370 ? -22.585 -10.833 -11.191 1.00 77.00 370 THR A C 1
ATOM 2942 O O . THR A 1 370 ? -21.688 -11.369 -11.832 1.00 77.00 370 THR A O 1
ATOM 2945 N N . GLY A 1 371 ? -23.854 -11.225 -11.250 1.00 69.69 371 GLY A N 1
ATOM 2946 C CA . GLY A 1 371 ? -24.330 -12.288 -12.128 1.00 69.69 371 GLY A CA 1
ATOM 2947 C C . GLY A 1 371 ? -23.911 -13.699 -11.713 1.00 69.69 371 GLY A C 1
ATOM 2948 O O . GLY A 1 371 ? -23.147 -13.932 -10.772 1.00 69.69 371 GLY A O 1
ATOM 2949 N N . THR A 1 372 ? -24.439 -14.650 -12.470 1.00 62.62 372 THR A N 1
ATOM 2950 C CA . THR A 1 372 ? -24.160 -16.091 -12.413 1.00 62.62 372 THR A CA 1
ATOM 2951 C C . THR A 1 372 ? -23.928 -16.615 -13.830 1.00 62.62 372 THR A C 1
ATOM 2953 O O . THR A 1 372 ? -24.257 -15.926 -14.801 1.00 62.62 372 THR A O 1
ATOM 2956 N N . SER A 1 373 ? -23.387 -17.828 -13.979 1.00 55.66 373 SER A N 1
ATOM 2957 C CA . SER A 1 373 ? -23.273 -18.470 -15.294 1.00 55.66 373 SER A CA 1
ATOM 2958 C C . SER A 1 373 ? -24.643 -18.528 -15.993 1.00 55.66 373 SER A C 1
ATOM 2960 O O . SER A 1 373 ? -25.602 -19.085 -15.461 1.00 55.66 373 SER A O 1
ATOM 2962 N N . GLY A 1 374 ? -24.749 -17.890 -17.165 1.00 52.69 374 GLY A N 1
ATOM 2963 C CA . GLY A 1 374 ? -25.999 -17.739 -17.926 1.00 52.69 374 GLY A CA 1
ATOM 2964 C C . GLY A 1 374 ? -26.774 -16.428 -17.709 1.00 52.69 374 GLY A C 1
ATOM 2965 O O . GLY A 1 374 ? -27.765 -16.201 -18.400 1.00 52.69 374 GLY A O 1
ATOM 2966 N N . SER A 1 375 ? -26.339 -15.539 -16.809 1.00 52.91 375 SER A N 1
ATOM 2967 C CA . SER A 1 375 ? -26.913 -14.187 -16.694 1.00 52.91 375 SER A CA 1
ATOM 2968 C C . SER A 1 375 ? -26.578 -13.332 -17.931 1.00 52.91 375 SER A C 1
ATOM 2970 O O . SER A 1 375 ? -25.410 -13.291 -18.322 1.00 52.91 375 SER A O 1
ATOM 2972 N N . PRO A 1 376 ? -27.536 -12.602 -18.539 1.00 46.81 376 PRO A N 1
ATOM 2973 C CA . PRO A 1 376 ? -27.227 -11.679 -19.629 1.00 46.81 376 PRO A CA 1
ATOM 2974 C C . PRO A 1 376 ? -26.344 -10.525 -19.132 1.00 46.81 376 PRO A C 1
ATOM 2976 O O . PRO A 1 376 ? -26.611 -9.935 -18.083 1.00 46.81 376 PRO A O 1
ATOM 2979 N N . HIS A 1 377 ? -25.308 -10.178 -19.902 1.00 47.88 377 HIS A N 1
ATOM 2980 C CA . HIS A 1 377 ? -24.478 -9.006 -19.620 1.00 47.88 377 HIS A CA 1
ATOM 2981 C C . HIS A 1 377 ? -25.335 -7.735 -19.637 1.00 47.88 377 HIS A C 1
ATOM 2983 O O . HIS A 1 377 ? -26.105 -7.502 -20.570 1.00 47.88 377 HIS A O 1
ATOM 2989 N N . LEU A 1 378 ? -25.199 -6.907 -18.603 1.00 41.16 378 LEU A N 1
ATOM 2990 C CA . LEU A 1 378 ? -25.998 -5.694 -18.465 1.00 41.16 378 LEU A CA 1
ATOM 2991 C C . LEU A 1 378 ? -25.532 -4.617 -19.458 1.00 41.16 378 LEU A C 1
ATOM 2993 O O . LEU A 1 378 ? -24.324 -4.378 -19.570 1.00 41.16 378 LEU A O 1
ATOM 2997 N N . PRO A 1 379 ? -26.458 -3.921 -20.144 1.00 34.25 379 PRO A N 1
ATOM 2998 C CA . PRO A 1 379 ? -26.116 -2.761 -20.960 1.00 34.25 379 PRO A CA 1
ATOM 2999 C C . PRO A 1 379 ? -25.396 -1.698 -20.117 1.00 34.25 379 PRO A C 1
ATOM 3001 O O . PRO A 1 379 ? -25.875 -1.324 -19.050 1.00 34.25 379 PRO A O 1
ATOM 3004 N N . GLY A 1 380 ? -24.242 -1.223 -20.592 1.00 37.69 380 GLY A N 1
ATOM 3005 C CA . GLY A 1 380 ? -23.330 -0.355 -19.826 1.00 37.69 380 GLY A CA 1
ATOM 3006 C C . GLY A 1 380 ? -21.968 -0.986 -19.511 1.00 37.69 380 GLY A C 1
ATOM 3007 O O . GLY A 1 380 ? -21.102 -0.315 -18.951 1.00 37.69 380 GLY A O 1
ATOM 3008 N N . TYR A 1 381 ? -21.762 -2.248 -19.897 1.00 36.50 381 TYR A N 1
ATOM 3009 C CA . TYR A 1 381 ? -20.463 -2.920 -19.894 1.00 36.50 381 TYR A CA 1
ATOM 3010 C C . TYR A 1 381 ? -19.524 -2.303 -20.948 1.00 36.50 381 TYR A C 1
ATOM 3012 O O . TYR A 1 381 ? -19.801 -2.417 -22.142 1.00 36.50 381 TYR A O 1
ATOM 3020 N N . CYS A 1 382 ? -18.432 -1.649 -20.531 1.00 31.20 382 CYS A N 1
ATOM 3021 C CA . CYS A 1 382 ? -17.400 -1.153 -21.452 1.00 31.20 382 CYS A CA 1
ATOM 3022 C C . CYS A 1 382 ? -16.530 -2.343 -21.910 1.00 31.20 382 CYS A C 1
ATOM 3024 O O . CYS A 1 382 ? -15.818 -2.901 -21.077 1.00 31.20 382 CYS A O 1
ATOM 3026 N N . PRO A 1 383 ? -16.562 -2.788 -23.184 1.00 29.69 383 PRO A N 1
ATOM 3027 C CA . PRO A 1 383 ? -15.900 -4.038 -23.586 1.00 29.69 383 PRO A CA 1
ATOM 3028 C C . PRO A 1 383 ? -14.404 -3.880 -23.904 1.00 29.69 383 PRO A C 1
ATOM 3030 O O . PRO A 1 383 ? -13.810 -4.782 -24.486 1.00 29.69 383 PRO A O 1
ATOM 3033 N N . GLN A 1 384 ? -13.826 -2.706 -23.642 1.00 29.30 384 GLN A N 1
ATOM 3034 C CA . GLN A 1 384 ? -12.593 -2.232 -24.284 1.00 29.30 384 GLN A CA 1
ATOM 3035 C C . GLN A 1 384 ? -11.448 -1.971 -23.299 1.00 29.30 384 GLN A C 1
ATOM 3037 O O . GLN A 1 384 ? -10.402 -1.468 -23.703 1.00 29.30 384 GLN A O 1
ATOM 3042 N N . GLU A 1 385 ? -11.637 -2.293 -22.017 1.00 29.45 385 GLU A N 1
ATOM 3043 C CA . GLU A 1 385 ? -10.763 -1.818 -20.949 1.00 29.45 385 GLU A CA 1
ATOM 3044 C C . GLU A 1 385 ? -10.453 -2.908 -19.903 1.00 29.45 385 GLU A C 1
ATOM 3046 O O . GLU A 1 385 ? -11.326 -3.388 -19.184 1.00 29.45 385 GLU A O 1
ATOM 3051 N N . ASP A 1 386 ? -9.173 -3.295 -19.829 1.00 28.00 386 ASP A N 1
ATOM 3052 C CA . ASP A 1 386 ? -8.613 -4.329 -18.942 1.00 28.00 386 ASP A CA 1
ATOM 3053 C C . ASP A 1 386 ? -8.401 -3.845 -17.498 1.00 28.00 386 ASP A C 1
ATOM 3055 O O . ASP A 1 386 ? -7.308 -3.949 -16.936 1.00 28.00 386 ASP A O 1
ATOM 3059 N N . VAL A 1 387 ? -9.445 -3.300 -16.877 1.00 29.47 387 VAL A N 1
ATOM 3060 C CA . VAL A 1 387 ? -9.403 -2.897 -15.466 1.00 29.47 387 VAL A CA 1
ATOM 3061 C C . VAL A 1 387 ? -10.463 -3.660 -14.681 1.00 29.47 387 VAL A C 1
ATOM 3063 O O . VAL A 1 387 ? -11.586 -3.872 -15.132 1.00 29.47 387 VAL A O 1
ATOM 3066 N N . ALA A 1 388 ? -10.054 -4.183 -13.528 1.00 32.22 388 ALA A N 1
ATOM 3067 C CA . ALA A 1 388 ? -10.730 -5.292 -12.870 1.00 32.22 388 ALA A CA 1
ATOM 3068 C C . ALA A 1 388 ? -12.166 -4.980 -12.399 1.00 32.22 388 ALA A C 1
ATOM 3070 O O . ALA A 1 388 ? -12.368 -4.213 -11.463 1.00 32.22 388 ALA A O 1
ATOM 3071 N N . HIS A 1 389 ? -13.128 -5.682 -13.012 1.00 44.47 389 HIS A N 1
ATOM 3072 C CA . HIS A 1 389 ? -14.212 -6.483 -12.407 1.00 44.47 389 HIS A CA 1
ATOM 3073 C C . HIS A 1 389 ? -15.521 -6.365 -13.209 1.00 44.47 389 HIS A C 1
ATOM 3075 O O . HIS A 1 389 ? -16.134 -5.303 -13.327 1.00 44.47 389 HIS A O 1
ATOM 3081 N N . PRO A 1 390 ? -16.026 -7.517 -13.666 1.00 48.53 390 PRO A N 1
ATOM 3082 C CA . PRO A 1 390 ? -16.790 -8.337 -12.736 1.00 48.53 390 PRO A CA 1
ATOM 3083 C C . PRO A 1 390 ? -16.077 -9.642 -12.397 1.00 48.53 390 PRO A C 1
ATOM 3085 O O . PRO A 1 390 ? -15.682 -10.402 -13.280 1.00 48.53 390 PRO A O 1
ATOM 3088 N N . ASP A 1 391 ? -16.017 -9.958 -11.105 1.00 61.59 391 ASP A N 1
ATOM 3089 C CA . ASP A 1 391 ? -16.090 -11.366 -10.731 1.00 61.59 391 ASP A CA 1
ATOM 3090 C C . ASP A 1 391 ? -17.546 -11.803 -10.930 1.00 61.59 391 ASP A C 1
ATOM 3092 O O . ASP A 1 391 ? -18.459 -11.152 -10.403 1.00 61.59 391 ASP A O 1
ATOM 3096 N N . LEU A 1 392 ? -17.787 -12.908 -11.637 1.00 77.00 392 LEU A N 1
ATOM 3097 C CA . LEU A 1 392 ? -19.076 -13.590 -11.510 1.00 77.00 392 LEU A CA 1
ATOM 3098 C C . LEU A 1 392 ? -19.201 -14.089 -10.065 1.00 77.00 392 LEU A C 1
ATOM 3100 O O . LEU A 1 392 ? -18.219 -14.577 -9.498 1.00 77.00 392 LEU A O 1
ATOM 3104 N N . CYS A 1 393 ? -20.381 -14.007 -9.444 1.00 81.56 393 CYS A N 1
ATOM 3105 C CA . CYS A 1 393 ? -20.509 -14.408 -8.034 1.00 81.56 393 CYS A CA 1
ATOM 3106 C C . CYS A 1 393 ? -20.165 -15.898 -7.812 1.00 81.56 393 CYS A C 1
ATOM 3108 O O . CYS A 1 393 ? -19.644 -16.262 -6.761 1.00 81.56 393 CYS A O 1
ATOM 3110 N N . GLU A 1 394 ? -20.357 -16.739 -8.834 1.00 81.88 394 GLU A N 1
ATOM 3111 C CA . GLU A 1 394 ? -19.950 -18.153 -8.858 1.00 81.88 394 GLU A CA 1
ATOM 3112 C C . GLU A 1 394 ? -18.425 -18.371 -8.927 1.00 81.88 394 GLU A C 1
ATOM 3114 O O . GLU A 1 394 ? -17.906 -19.380 -8.451 1.00 81.88 394 GLU A O 1
ATOM 3119 N N . GLU A 1 395 ? -17.686 -17.442 -9.529 1.00 78.81 395 GLU A N 1
ATOM 3120 C CA . GLU A 1 395 ? -16.222 -17.492 -9.545 1.00 78.81 395 GLU A CA 1
ATOM 3121 C C . GLU A 1 395 ? -15.665 -16.946 -8.231 1.00 78.81 395 GLU A C 1
ATOM 3123 O O . GLU A 1 395 ? -14.743 -17.522 -7.652 1.00 78.81 395 GLU A O 1
ATOM 3128 N N . ARG A 1 396 ? -16.280 -15.872 -7.720 1.00 80.25 396 ARG A N 1
ATOM 3129 C CA . ARG A 1 396 ? -15.908 -15.241 -6.453 1.00 80.25 396 ARG A CA 1
ATOM 3130 C C . ARG A 1 396 ? -16.114 -16.156 -5.252 1.00 80.25 396 ARG A C 1
ATOM 3132 O O . ARG A 1 396 ? -15.292 -16.110 -4.339 1.00 80.25 396 ARG A O 1
ATOM 3139 N N . SER A 1 397 ? -17.153 -16.999 -5.256 1.00 86.00 397 SER A N 1
ATOM 3140 C CA . SER A 1 397 ? -17.419 -17.978 -4.187 1.00 86.00 397 SER A CA 1
ATOM 3141 C C . SER A 1 397 ? -16.227 -18.900 -3.918 1.00 86.00 397 SER A C 1
ATOM 3143 O O . SER A 1 397 ? -15.974 -19.266 -2.777 1.00 86.00 397 SER A O 1
ATOM 3145 N N . ARG A 1 398 ? -15.427 -19.200 -4.948 1.00 78.94 398 ARG A N 1
ATOM 3146 C CA . ARG A 1 398 ? -14.243 -20.074 -4.872 1.00 78.94 398 ARG A CA 1
ATOM 3147 C C . ARG A 1 398 ? -12.989 -19.357 -4.356 1.00 78.94 398 ARG A C 1
ATOM 3149 O O . ARG A 1 398 ? -11.952 -19.993 -4.193 1.00 78.94 398 ARG A O 1
ATOM 3156 N N . GLY A 1 399 ? -13.060 -18.043 -4.140 1.00 71.62 399 GLY A N 1
ATOM 3157 C CA . GLY A 1 399 ? -11.948 -17.204 -3.704 1.00 71.62 399 GLY A CA 1
ATOM 3158 C C . GLY A 1 399 ? -12.073 -16.710 -2.262 1.00 71.62 399 GLY A C 1
ATOM 3159 O O . GLY A 1 399 ? -13.106 -16.829 -1.605 1.00 71.62 399 GLY A O 1
ATOM 3160 N N . TYR A 1 400 ? -11.011 -16.058 -1.786 1.00 76.12 400 TYR A N 1
ATOM 3161 C CA . TYR A 1 400 ? -10.913 -15.479 -0.439 1.00 76.12 400 TYR A CA 1
ATOM 3162 C C . TYR A 1 400 ? -12.107 -14.564 -0.056 1.00 76.12 400 TYR A C 1
ATOM 3164 O O . TYR A 1 400 ? -12.526 -14.539 1.101 1.00 76.12 400 TYR A O 1
ATOM 3172 N N . HIS A 1 401 ? -12.686 -13.840 -1.021 1.00 81.56 401 HIS A N 1
ATOM 3173 C CA . HIS A 1 401 ? -13.835 -12.942 -0.822 1.00 81.56 401 HIS A CA 1
ATOM 3174 C C . HIS A 1 401 ? -15.214 -13.578 -1.093 1.00 81.56 401 HIS A C 1
ATOM 3176 O O . HIS A 1 401 ? -16.209 -12.858 -1.195 1.00 81.56 401 HIS A O 1
ATOM 3182 N N . GLY A 1 402 ? -15.285 -14.905 -1.199 1.00 83.94 402 GLY A N 1
ATOM 3183 C CA . GLY A 1 402 ? -16.540 -15.656 -1.284 1.00 83.94 402 GLY A CA 1
ATOM 3184 C C . GLY A 1 402 ? -16.581 -16.934 -0.438 1.00 83.94 402 GLY A C 1
ATOM 3185 O O . GLY A 1 402 ? -17.655 -17.513 -0.302 1.00 83.94 402 GLY A O 1
ATOM 3186 N N . SER A 1 403 ? -15.455 -17.319 0.174 1.00 87.94 403 SER A N 1
ATOM 3187 C CA . SER A 1 403 ? -15.317 -18.453 1.095 1.00 87.94 403 SER A CA 1
ATOM 3188 C C . SER A 1 403 ? -14.568 -18.064 2.376 1.00 87.94 403 SER A C 1
ATOM 3190 O O . SER A 1 403 ? -13.719 -17.162 2.378 1.00 87.94 403 SER A O 1
ATOM 3192 N N . SER A 1 404 ? -14.858 -18.766 3.474 1.00 88.06 404 SER A N 1
ATOM 3193 C CA . SER A 1 404 ? -14.139 -18.686 4.751 1.00 88.06 404 SER A CA 1
ATOM 3194 C C . SER A 1 404 ? -13.199 -19.872 5.016 1.00 88.06 404 SER A C 1
ATOM 3196 O O . SER A 1 404 ? -12.525 -19.920 6.049 1.00 88.06 404 SER A O 1
ATOM 3198 N N . LEU A 1 405 ? -13.119 -20.835 4.089 1.00 85.31 405 LEU A N 1
ATOM 3199 C CA . LEU A 1 405 ? -12.372 -22.084 4.284 1.00 85.31 405 LEU A CA 1
ATOM 3200 C C . LEU A 1 405 ? -10.851 -21.876 4.375 1.00 85.31 405 LEU A C 1
ATOM 3202 O O . LEU A 1 405 ? -10.165 -22.645 5.042 1.00 85.31 405 LEU A O 1
ATOM 3206 N N . SER A 1 406 ? -10.321 -20.819 3.752 1.00 79.31 406 SER A N 1
ATOM 3207 C CA . SER A 1 406 ? -8.895 -20.461 3.776 1.00 79.31 406 SER A CA 1
ATOM 3208 C C . SER A 1 406 ? -8.535 -19.449 4.880 1.00 79.31 406 SER A C 1
ATOM 3210 O O . SER A 1 406 ? -7.563 -18.699 4.749 1.00 79.31 406 SER A O 1
ATOM 3212 N N . ASP A 1 407 ? -9.347 -19.338 5.932 1.00 80.88 407 ASP A N 1
ATOM 3213 C CA . ASP A 1 407 ? -9.200 -18.288 6.943 1.00 80.88 407 ASP A CA 1
ATOM 3214 C C . ASP A 1 407 ? -8.134 -18.606 7.982 1.00 80.88 407 ASP A C 1
ATOM 3216 O O . ASP A 1 407 ? -8.207 -19.615 8.677 1.00 80.88 407 ASP A O 1
ATOM 3220 N N . SER A 1 408 ? -7.197 -17.675 8.170 1.00 82.75 408 SER A N 1
ATOM 3221 C CA . SER A 1 408 ? -6.225 -17.741 9.257 1.00 82.75 408 SER A CA 1
ATOM 3222 C C . SER A 1 408 ? -6.913 -17.715 10.627 1.00 82.75 408 SER A C 1
ATOM 3224 O O . SER A 1 408 ? -7.822 -16.913 10.848 1.00 82.75 408 SER A O 1
ATOM 3226 N N . GLU A 1 409 ? -6.423 -18.529 11.569 1.00 86.12 409 GLU A N 1
ATOM 3227 C CA . GLU A 1 409 ? -6.931 -18.624 12.954 1.00 86.12 409 GLU A CA 1
ATOM 3228 C C . GLU A 1 409 ? -6.816 -17.321 13.760 1.00 86.12 409 GLU A C 1
ATOM 3230 O O . GLU A 1 409 ? -7.448 -17.152 14.799 1.00 86.12 409 GLU A O 1
ATOM 3235 N N . SER A 1 410 ? -5.998 -16.378 13.300 1.00 84.00 410 SER A N 1
ATOM 3236 C CA . SER A 1 410 ? -5.909 -15.028 13.853 1.00 84.00 410 SER A CA 1
ATOM 3237 C C . SER A 1 410 ? -5.468 -14.034 12.781 1.00 84.00 410 SER A C 1
ATOM 3239 O O . SER A 1 410 ? -5.057 -14.420 11.679 1.00 84.00 410 SER A O 1
ATOM 3241 N N . ARG A 1 411 ? -5.568 -12.743 13.096 1.00 81.56 411 ARG A N 1
ATOM 3242 C CA . ARG A 1 411 ? -4.993 -11.639 12.325 1.00 81.56 411 ARG A CA 1
ATOM 3243 C C . ARG A 1 411 ? -4.212 -10.723 13.240 1.00 81.56 411 ARG A C 1
ATOM 3245 O O . ARG A 1 411 ? -4.662 -10.407 14.335 1.00 81.56 411 ARG A O 1
ATOM 3252 N N . ASP A 1 412 ? -3.064 -10.269 12.759 1.00 85.12 412 ASP A N 1
ATOM 3253 C CA . ASP A 1 412 ? -2.351 -9.174 13.394 1.00 85.12 412 ASP A CA 1
ATOM 3254 C C . ASP A 1 412 ? -2.902 -7.844 12.862 1.00 85.12 412 ASP A C 1
ATOM 3256 O O . ASP A 1 412 ? -2.819 -7.548 11.667 1.00 85.12 412 ASP A O 1
ATOM 3260 N N . PHE A 1 413 ? -3.500 -7.053 13.749 1.00 86.94 413 PHE A N 1
ATOM 3261 C CA . PHE A 1 413 ? -3.934 -5.690 13.459 1.00 86.94 413 PHE A CA 1
ATOM 3262 C C . PHE A 1 413 ? -2.801 -4.662 13.601 1.00 86.94 413 PHE A C 1
ATOM 3264 O O . PHE A 1 413 ? -3.035 -3.471 13.401 1.00 86.94 413 PHE A O 1
ATOM 3271 N N . THR A 1 414 ? -1.568 -5.074 13.915 1.00 78.56 414 THR A N 1
ATOM 3272 C CA . THR A 1 414 ? -0.416 -4.167 14.002 1.00 78.56 414 THR A CA 1
ATOM 3273 C C . THR A 1 414 ? -0.285 -3.388 12.696 1.00 78.56 414 THR A C 1
ATOM 3275 O O . THR A 1 414 ? -0.189 -3.975 11.620 1.00 78.56 414 THR A O 1
ATOM 3278 N N . ARG A 1 415 ? -0.302 -2.051 12.791 1.00 74.00 415 ARG A N 1
ATOM 3279 C CA . ARG A 1 415 ? -0.291 -1.099 11.658 1.00 74.00 415 ARG A CA 1
ATOM 3280 C C . ARG A 1 415 ? -1.556 -1.055 10.784 1.00 74.00 415 ARG A C 1
ATOM 3282 O O . ARG A 1 415 ? -1.576 -0.278 9.836 1.00 74.00 415 ARG A O 1
ATOM 3289 N N . ARG A 1 416 ? -2.648 -1.755 11.120 1.00 79.62 416 ARG A N 1
ATOM 3290 C CA . ARG A 1 416 ? -3.952 -1.668 10.415 1.00 79.62 416 ARG A CA 1
ATOM 3291 C C . ARG A 1 416 ? -4.765 -0.421 10.801 1.00 79.62 416 ARG A C 1
ATOM 3293 O O . ARG A 1 416 ? -5.929 -0.518 11.182 1.00 79.62 416 ARG A O 1
ATOM 3300 N N . GLY A 1 417 ? -4.145 0.760 10.742 1.00 86.88 417 GLY A N 1
ATOM 3301 C CA . GLY A 1 417 ? -4.802 2.052 10.985 1.00 86.88 417 GLY A CA 1
ATOM 3302 C C . GLY A 1 417 ? -5.631 2.094 12.278 1.00 86.88 417 GLY A C 1
ATOM 3303 O O . GLY A 1 417 ? -5.103 1.856 13.364 1.00 86.88 417 GLY A O 1
ATOM 3304 N N . CYS A 1 418 ? -6.936 2.358 12.151 1.00 90.19 418 CYS A N 1
ATOM 3305 C CA . CYS A 1 418 ? -7.894 2.424 13.264 1.00 90.19 418 CYS A CA 1
ATOM 3306 C C . CYS A 1 418 ? -8.131 1.093 14.018 1.00 90.19 418 CYS A C 1
ATOM 3308 O O . CYS A 1 418 ? -8.692 1.114 15.114 1.00 90.19 418 CYS A O 1
ATOM 3310 N N . LEU A 1 419 ? -7.672 -0.052 13.490 1.00 92.81 419 LEU A N 1
ATOM 3311 C CA . LEU A 1 419 ? -7.668 -1.348 14.187 1.00 92.81 419 LEU A CA 1
ATOM 3312 C C . LEU A 1 419 ? -6.356 -1.642 14.937 1.00 92.81 419 LEU A C 1
ATOM 3314 O O . LEU A 1 419 ? -6.288 -2.615 15.692 1.00 92.81 419 LEU A O 1
ATOM 3318 N N . SER A 1 420 ? -5.315 -0.822 14.770 1.00 91.12 420 SER A N 1
ATOM 3319 C CA . SER A 1 420 ? -4.023 -1.056 15.425 1.00 91.12 420 SER A CA 1
ATOM 3320 C C . SER A 1 420 ? -4.142 -0.985 16.950 1.00 91.12 420 SER A C 1
ATOM 3322 O O . SER A 1 420 ? -4.750 -0.054 17.478 1.00 91.12 420 SER A O 1
ATOM 3324 N N . GLY A 1 421 ? -3.535 -1.946 17.657 1.00 88.56 421 GLY A N 1
ATOM 3325 C CA . GLY A 1 421 ? -3.328 -1.900 19.113 1.00 88.56 421 GLY A CA 1
ATOM 3326 C C . GLY A 1 421 ? -2.114 -1.058 19.534 1.00 88.56 421 GLY A C 1
ATOM 3327 O O . GLY A 1 421 ? -1.801 -0.967 20.717 1.00 88.56 421 GLY A O 1
ATOM 3328 N N . ASP A 1 422 ? -1.423 -0.455 18.565 1.00 87.12 422 ASP A N 1
ATOM 3329 C CA . ASP A 1 422 ? -0.311 0.476 18.764 1.00 87.12 422 ASP A CA 1
ATOM 3330 C C . ASP A 1 422 ? -0.841 1.902 19.010 1.00 87.12 422 ASP A C 1
ATOM 3332 O O . ASP A 1 422 ? -1.542 2.463 18.159 1.00 87.12 422 ASP A O 1
ATOM 3336 N N . SER A 1 423 ? -0.501 2.487 20.163 1.00 88.81 423 SER A N 1
ATOM 3337 C CA . SER A 1 423 ? -0.923 3.831 20.574 1.00 88.81 423 SER A CA 1
ATOM 3338 C C . SER A 1 423 ? -0.323 4.962 19.742 1.00 88.81 423 SER A C 1
ATOM 3340 O O . SER A 1 423 ? -0.922 6.031 19.688 1.00 88.81 423 SER A O 1
ATOM 3342 N N . ASP A 1 424 ? 0.815 4.762 19.076 1.00 83.56 424 ASP A N 1
ATOM 3343 C CA . ASP A 1 424 ? 1.427 5.811 18.246 1.00 83.56 424 ASP A CA 1
ATOM 3344 C C . ASP A 1 424 ? 0.685 5.944 16.905 1.00 83.56 424 ASP A C 1
ATOM 3346 O O . ASP A 1 424 ? 0.549 7.035 16.338 1.00 83.56 424 ASP A O 1
ATOM 3350 N N . ILE A 1 425 ? 0.129 4.826 16.429 1.00 82.38 425 ILE A N 1
ATOM 3351 C CA . ILE A 1 425 ? -0.685 4.729 15.211 1.00 82.38 425 ILE A CA 1
ATOM 3352 C C . ILE A 1 425 ? -2.142 5.107 15.509 1.00 82.38 425 ILE A C 1
ATOM 3354 O O . ILE A 1 425 ? -2.748 5.895 14.775 1.00 82.38 425 ILE A O 1
ATOM 3358 N N . ASN A 1 426 ? -2.697 4.585 16.604 1.00 89.75 426 ASN A N 1
ATOM 3359 C CA . ASN A 1 426 ? -4.120 4.644 16.936 1.00 89.75 426 ASN A CA 1
ATOM 3360 C C . ASN A 1 426 ? -4.409 5.201 18.354 1.00 89.75 426 ASN A C 1
ATOM 3362 O O . ASN A 1 426 ? -5.117 4.557 19.130 1.00 89.75 426 ASN A O 1
ATOM 3366 N N . PRO A 1 427 ? -3.897 6.391 18.724 1.00 89.62 427 PRO A N 1
ATOM 3367 C CA . PRO A 1 427 ? -3.943 6.921 20.092 1.00 89.62 427 PRO A CA 1
ATOM 3368 C C . PRO A 1 427 ? -5.341 6.994 20.719 1.00 89.62 427 PRO A C 1
ATOM 3370 O O . PRO A 1 427 ? -5.454 6.852 21.934 1.00 89.62 427 PRO A O 1
ATOM 3373 N N . MET A 1 428 ? -6.410 7.172 19.932 1.00 92.25 428 MET A N 1
ATOM 3374 C CA . MET A 1 428 ? -7.776 7.165 20.469 1.00 92.25 428 MET A CA 1
ATOM 3375 C C . MET A 1 428 ? -8.335 5.760 20.744 1.00 92.25 428 MET A C 1
ATOM 3377 O O . MET A 1 428 ? -9.076 5.608 21.713 1.00 92.25 428 MET A O 1
ATOM 3381 N N . MET A 1 429 ? -8.028 4.754 19.909 1.00 94.81 429 MET A N 1
ATOM 3382 C CA . MET A 1 429 ? -8.752 3.465 19.883 1.00 94.81 429 MET A CA 1
ATOM 3383 C C . MET A 1 429 ? -7.871 2.221 20.130 1.00 94.81 429 MET A C 1
ATOM 3385 O O . MET A 1 429 ? -8.386 1.101 20.177 1.00 94.81 429 MET A O 1
ATOM 3389 N N . TYR A 1 430 ? -6.561 2.389 20.354 1.00 94.56 430 TYR A N 1
ATOM 3390 C CA . TYR A 1 430 ? -5.589 1.301 20.586 1.00 94.56 430 TYR A CA 1
ATOM 3391 C C . TYR A 1 430 ? -5.927 0.353 21.751 1.00 94.56 430 TYR A C 1
ATOM 3393 O O . TYR A 1 430 ? -5.423 -0.768 21.790 1.00 94.56 430 TYR A O 1
ATOM 3401 N N . ASN A 1 431 ? -6.776 0.778 22.693 1.00 95.38 431 ASN A N 1
ATOM 3402 C CA . ASN A 1 431 ? -7.226 -0.016 23.837 1.00 95.38 431 ASN A CA 1
ATOM 3403 C C . ASN A 1 431 ? -8.729 -0.357 23.826 1.00 95.38 431 ASN A C 1
ATOM 3405 O O . ASN A 1 431 ? -9.212 -0.964 24.782 1.00 95.38 431 ASN A O 1
ATOM 3409 N N . TRP A 1 432 ? -9.471 0.002 22.773 1.00 97.69 432 TRP A N 1
ATOM 3410 C CA . TRP A 1 432 ? -10.893 -0.344 22.616 1.00 97.69 432 TRP A CA 1
ATOM 3411 C C . TRP A 1 432 ? -11.062 -1.835 22.290 1.00 97.69 432 TRP A C 1
ATOM 3413 O O . TRP A 1 432 ? -10.094 -2.513 21.959 1.00 97.69 432 TRP A O 1
ATOM 3423 N N . ASN A 1 433 ? -12.279 -2.370 22.320 1.00 98.00 433 ASN A N 1
ATOM 3424 C CA . ASN A 1 433 ? -12.554 -3.630 21.627 1.00 98.00 433 ASN A CA 1
ATOM 3425 C C . ASN A 1 433 ? -12.498 -3.367 20.117 1.00 98.00 433 ASN A C 1
ATOM 3427 O O . ASN A 1 433 ? -13.211 -2.497 19.617 1.00 98.00 433 ASN A O 1
ATOM 3431 N N . ARG A 1 434 ? -11.640 -4.084 19.392 1.00 97.44 434 ARG A N 1
ATOM 3432 C CA . ARG A 1 434 ? -11.406 -3.883 17.955 1.00 97.44 434 ARG A CA 1
ATOM 3433 C C . ARG A 1 434 ? -11.831 -5.134 17.205 1.00 97.44 434 ARG A C 1
ATOM 3435 O O . ARG A 1 434 ? -11.257 -6.202 17.411 1.00 97.44 434 ARG A O 1
ATOM 3442 N N . VAL A 1 435 ? -12.843 -4.995 16.357 1.00 98.06 435 VAL A N 1
ATOM 3443 C CA . VAL A 1 435 ? -13.430 -6.080 15.567 1.00 98.06 435 VAL A CA 1
ATOM 3444 C C . VAL A 1 435 ? -13.226 -5.807 14.085 1.00 98.06 435 VAL A C 1
ATOM 3446 O O . VAL A 1 435 ? -13.504 -4.704 13.625 1.00 98.06 435 VAL A O 1
ATOM 3449 N N . MET A 1 436 ? -12.828 -6.826 13.326 1.00 97.38 436 MET A N 1
ATOM 3450 C CA . MET A 1 436 ? -12.932 -6.835 11.868 1.00 97.38 436 MET A CA 1
ATOM 3451 C C . MET A 1 436 ? -13.972 -7.876 11.437 1.00 97.38 436 MET A C 1
ATOM 3453 O O . MET A 1 436 ? -13.774 -9.073 11.655 1.00 97.38 436 MET A O 1
ATOM 3457 N N . VAL A 1 437 ? -15.063 -7.428 10.819 1.00 97.00 437 VAL A N 1
ATOM 3458 C CA . VAL A 1 437 ? -16.080 -8.277 10.182 1.00 97.00 437 VAL A CA 1
ATOM 3459 C C . VAL A 1 437 ? -15.609 -8.592 8.762 1.00 97.00 437 VAL A C 1
ATOM 3461 O O . VAL A 1 437 ? -15.335 -7.677 7.980 1.00 97.00 437 VAL A O 1
ATOM 3464 N N . ARG A 1 438 ? -15.467 -9.880 8.430 1.00 92.25 438 ARG A N 1
ATOM 3465 C CA . ARG A 1 438 ? -14.940 -10.316 7.131 1.00 92.25 438 ARG A CA 1
ATOM 3466 C C . ARG A 1 438 ? -15.947 -10.073 6.004 1.00 92.25 438 ARG A C 1
ATOM 3468 O O . ARG A 1 438 ? -17.105 -10.454 6.125 1.00 92.25 438 ARG A O 1
ATOM 3475 N N . ASN A 1 439 ? -15.473 -9.536 4.881 1.00 89.25 439 ASN A N 1
ATOM 3476 C CA . ASN A 1 439 ? -16.241 -9.453 3.636 1.00 89.25 439 ASN A CA 1
ATOM 3477 C C . ASN A 1 439 ? -16.056 -10.744 2.830 1.00 89.25 439 ASN A C 1
ATOM 3479 O O . ASN A 1 439 ? -14.989 -10.976 2.247 1.00 89.25 439 ASN A O 1
ATOM 3483 N N . CYS A 1 440 ? -17.094 -11.579 2.832 1.00 89.56 440 CYS A N 1
ATOM 3484 C CA . CYS A 1 440 ? -17.168 -12.817 2.057 1.00 89.56 440 CYS A CA 1
ATOM 3485 C C . CYS A 1 440 ? -18.531 -13.023 1.371 1.00 89.56 440 CYS A C 1
ATOM 3487 O O . CYS A 1 440 ? -18.860 -14.149 1.009 1.00 89.56 440 CYS A O 1
ATOM 3489 N N . ASP A 1 441 ? -19.336 -11.963 1.231 1.00 89.19 441 ASP A N 1
ATOM 3490 C CA . ASP A 1 441 ? -20.672 -11.983 0.615 1.00 89.19 441 ASP A CA 1
ATOM 3491 C C . ASP A 1 441 ? -20.701 -11.405 -0.811 1.00 89.19 441 ASP A C 1
ATOM 3493 O O . ASP A 1 441 ? -21.628 -11.680 -1.564 1.00 89.19 441 ASP A O 1
ATOM 3497 N N . GLY A 1 442 ? -19.707 -10.593 -1.194 1.00 84.38 442 GLY A N 1
ATOM 3498 C CA . GLY A 1 442 ? -19.611 -10.017 -2.541 1.00 84.38 442 GLY A CA 1
ATOM 3499 C C . GLY A 1 442 ? -20.652 -8.942 -2.884 1.00 84.38 442 GLY A C 1
ATOM 3500 O O . GLY A 1 442 ? -20.747 -8.568 -4.050 1.00 84.38 442 GLY A O 1
ATOM 3501 N N . THR A 1 443 ? -21.398 -8.412 -1.911 1.00 89.94 443 THR A N 1
ATOM 3502 C CA . THR A 1 443 ? -22.500 -7.446 -2.115 1.00 89.94 443 THR A CA 1
ATOM 3503 C C . THR A 1 443 ? -22.371 -6.175 -1.270 1.00 89.94 443 THR A C 1
ATOM 3505 O O . THR A 1 443 ? -23.365 -5.529 -0.940 1.00 89.94 443 THR A O 1
ATOM 3508 N N . LEU A 1 444 ? -21.137 -5.805 -0.910 1.00 90.62 444 LEU A N 1
ATOM 3509 C CA . LEU A 1 444 ? -20.833 -4.679 -0.017 1.00 90.62 444 LEU A CA 1
ATOM 3510 C C . LEU A 1 444 ? -21.501 -4.797 1.374 1.00 90.62 444 LEU A C 1
ATOM 3512 O O . LEU A 1 444 ? -21.805 -3.781 1.986 1.00 90.62 444 LEU A O 1
ATOM 3516 N N . PHE A 1 445 ? -21.753 -6.013 1.875 1.00 94.94 445 PHE A N 1
ATOM 3517 C CA . PHE A 1 445 ? -22.579 -6.275 3.066 1.00 94.94 445 PHE A CA 1
ATOM 3518 C C . PHE A 1 445 ? -24.055 -5.829 2.967 1.00 94.94 445 PHE A C 1
ATOM 3520 O O . PHE A 1 445 ? -24.726 -5.735 3.992 1.00 94.94 445 PHE A O 1
ATOM 3527 N N . LEU A 1 446 ? -24.602 -5.556 1.778 1.00 94.50 446 LEU A N 1
ATOM 3528 C CA . LEU A 1 446 ? -25.955 -4.989 1.656 1.00 94.50 446 LEU A CA 1
ATOM 3529 C C . LEU A 1 446 ? -27.038 -6.016 1.291 1.00 94.50 446 LEU A C 1
ATOM 3531 O O . LEU A 1 446 ? -28.219 -5.754 1.505 1.00 94.50 446 LEU A O 1
ATOM 3535 N N . SER A 1 447 ? -26.672 -7.177 0.743 1.00 93.38 447 SER A N 1
ATOM 3536 C CA . SER A 1 447 ? -27.646 -8.161 0.253 1.00 93.38 447 SER A CA 1
ATOM 3537 C C . SER A 1 447 ? -28.215 -9.064 1.354 1.00 93.38 447 SER A C 1
ATOM 3539 O O . SER A 1 447 ? -27.526 -9.417 2.314 1.00 93.38 447 SER A O 1
ATOM 3541 N N . SER A 1 448 ? -29.466 -9.485 1.165 1.00 92.50 448 SER A N 1
ATOM 3542 C CA . SER A 1 448 ? -30.149 -10.555 1.917 1.00 92.50 448 SER A CA 1
ATOM 3543 C C . SER A 1 448 ? -30.798 -11.556 0.938 1.00 92.50 448 SER A C 1
ATOM 3545 O O . SER A 1 448 ? -31.912 -12.026 1.170 1.00 92.50 448 SER A O 1
ATOM 3547 N N . ALA A 1 449 ? -30.158 -11.806 -0.209 1.00 88.88 449 ALA A N 1
ATOM 3548 C CA . ALA A 1 449 ? -30.667 -12.666 -1.276 1.00 88.88 449 ALA A CA 1
ATOM 3549 C C . ALA A 1 449 ? -29.994 -14.045 -1.307 1.00 88.88 449 ALA A C 1
ATOM 3551 O O . ALA A 1 449 ? -28.824 -14.208 -0.966 1.00 88.88 449 ALA A O 1
ATOM 3552 N N . GLU A 1 450 ? -30.744 -15.024 -1.802 1.00 89.81 450 GLU A N 1
ATOM 3553 C CA . GLU A 1 450 ? -30.281 -16.380 -2.081 1.00 89.81 450 GLU A CA 1
ATOM 3554 C C . GLU A 1 450 ? -30.384 -16.617 -3.589 1.00 89.81 450 GLU A C 1
ATOM 3556 O O . GLU A 1 450 ? -31.452 -16.433 -4.178 1.00 89.81 450 GLU A O 1
ATOM 3561 N N . LEU A 1 451 ? -29.283 -17.017 -4.222 1.00 85.12 451 LEU A N 1
ATOM 3562 C CA . LEU A 1 451 ? -29.250 -17.446 -5.621 1.00 85.12 451 LEU A CA 1
ATOM 3563 C C . LEU A 1 451 ? -28.978 -18.961 -5.678 1.00 85.12 451 LEU A C 1
ATOM 3565 O O . LEU A 1 451 ? -28.486 -19.528 -4.701 1.00 85.12 451 LEU A O 1
ATOM 3569 N N . PRO A 1 452 ? -29.272 -19.656 -6.795 1.00 85.06 452 PRO A N 1
ATOM 3570 C CA . PRO A 1 452 ? -29.030 -21.095 -6.906 1.00 85.06 452 PRO A CA 1
ATOM 3571 C C . PRO A 1 452 ? -27.567 -21.470 -6.603 1.00 85.06 452 PRO A C 1
ATOM 3573 O O . PRO A 1 452 ? -26.674 -21.226 -7.410 1.00 85.06 452 PRO A O 1
ATOM 3576 N N . GLY A 1 453 ? -27.335 -22.051 -5.422 1.00 85.06 453 GLY A N 1
ATOM 3577 C CA . GLY A 1 453 ? -26.008 -22.443 -4.937 1.00 85.06 453 GLY A CA 1
ATOM 3578 C C . GLY A 1 453 ? -25.090 -21.299 -4.484 1.00 85.06 453 GLY A C 1
ATOM 3579 O O . GLY A 1 453 ? -23.898 -21.549 -4.332 1.00 85.06 453 GLY A O 1
ATOM 3580 N N . LEU A 1 454 ? -25.594 -20.070 -4.295 1.00 91.00 454 LEU A N 1
ATOM 3581 C CA . LEU A 1 454 ? -24.793 -18.905 -3.888 1.00 91.00 454 LEU A CA 1
ATOM 3582 C C . LEU A 1 454 ? -25.532 -18.039 -2.853 1.00 91.00 454 LEU A C 1
ATOM 3584 O O . LEU A 1 454 ? -26.616 -17.516 -3.121 1.00 91.00 454 LEU A O 1
ATOM 3588 N N . HIS A 1 455 ? -24.901 -17.827 -1.700 1.00 94.19 455 HIS A N 1
ATOM 3589 C CA . HIS A 1 455 ? -25.493 -17.159 -0.538 1.00 94.19 455 HIS A CA 1
ATOM 3590 C C . HIS A 1 455 ? -25.074 -15.679 -0.455 1.00 94.19 455 HIS A C 1
ATOM 3592 O O . HIS A 1 455 ? -24.055 -15.329 0.145 1.00 94.19 455 HIS A O 1
ATOM 3598 N N . LEU A 1 456 ? -25.863 -14.773 -1.038 1.00 92.00 456 LEU A N 1
ATOM 3599 C CA . LEU A 1 456 ? -25.578 -13.330 -1.041 1.00 92.00 456 LEU A CA 1
ATOM 3600 C C . LEU A 1 456 ? -26.123 -12.664 0.234 1.00 92.00 456 LEU A C 1
ATOM 3602 O O . LEU A 1 456 ? -27.056 -11.861 0.198 1.00 92.00 456 LEU A O 1
ATOM 3606 N N . ARG A 1 457 ? -25.546 -13.019 1.385 1.00 92.00 457 ARG A N 1
ATOM 3607 C CA . ARG A 1 457 ? -26.092 -12.723 2.724 1.00 92.00 457 ARG A CA 1
ATOM 3608 C C . ARG A 1 457 ? -25.407 -11.578 3.475 1.00 92.00 457 ARG A C 1
ATOM 3610 O O . ARG A 1 457 ? -25.383 -11.575 4.702 1.00 92.00 457 ARG A O 1
ATOM 3617 N N . GLY A 1 458 ? -24.829 -10.610 2.771 1.00 93.19 458 GLY A N 1
ATOM 3618 C CA . GLY A 1 458 ? -24.038 -9.526 3.361 1.00 93.19 458 GLY A CA 1
ATOM 3619 C C . GLY A 1 458 ? -24.672 -8.823 4.571 1.00 93.19 458 GLY A C 1
ATOM 3620 O O . GLY A 1 458 ? -24.044 -8.724 5.629 1.00 93.19 458 GLY A O 1
ATOM 3621 N N . ARG A 1 459 ? -25.934 -8.401 4.444 1.00 95.25 459 ARG A N 1
ATOM 3622 C CA . ARG A 1 459 ? -26.678 -7.684 5.492 1.00 95.25 459 ARG A CA 1
ATOM 3623 C C . ARG A 1 459 ? -27.040 -8.602 6.649 1.00 95.25 459 ARG A C 1
ATOM 3625 O O . ARG A 1 459 ? -26.879 -8.222 7.807 1.00 95.25 459 ARG A O 1
ATOM 3632 N N . ASP A 1 460 ? -27.486 -9.817 6.345 1.00 94.94 460 ASP A N 1
ATOM 3633 C CA . ASP A 1 460 ? -27.787 -10.837 7.352 1.00 94.94 460 ASP A CA 1
ATOM 3634 C C . ASP A 1 460 ? -26.539 -11.153 8.186 1.00 94.94 460 ASP A C 1
ATOM 3636 O O . ASP A 1 460 ? -26.595 -11.156 9.415 1.00 94.94 460 ASP A O 1
ATOM 3640 N N . ASN A 1 461 ? -25.395 -11.349 7.524 1.00 95.75 461 ASN A N 1
ATOM 3641 C CA . ASN A 1 461 ? -24.111 -11.628 8.158 1.00 95.75 461 ASN A CA 1
ATOM 3642 C C . ASN A 1 461 ? -23.671 -10.476 9.071 1.00 95.75 461 ASN A C 1
ATOM 3644 O O . ASN A 1 461 ? -23.252 -10.726 10.201 1.00 95.75 461 ASN A O 1
ATOM 3648 N N . ALA A 1 462 ? -23.816 -9.223 8.626 1.00 95.94 462 ALA A N 1
ATOM 3649 C CA . ALA A 1 462 ? -23.536 -8.046 9.447 1.00 95.94 462 ALA A CA 1
ATOM 3650 C C . ALA A 1 462 ? -24.445 -7.981 10.690 1.00 95.94 462 ALA A C 1
ATOM 3652 O O . ALA A 1 462 ? -23.956 -7.818 11.809 1.00 95.94 462 ALA A O 1
ATOM 3653 N N . VAL A 1 463 ? -25.755 -8.186 10.522 1.00 96.19 463 VAL A N 1
ATOM 3654 C CA . VAL A 1 463 ? -26.739 -8.215 11.619 1.00 96.19 463 VAL A CA 1
ATOM 3655 C C . VAL A 1 463 ? -26.421 -9.324 12.632 1.00 96.19 463 VAL A C 1
ATOM 3657 O O . VAL A 1 463 ? -26.436 -9.075 13.840 1.00 96.19 463 VAL A O 1
ATOM 3660 N N . GLN A 1 464 ? -26.092 -10.537 12.176 1.00 96.19 464 GLN A N 1
ATOM 3661 C CA . GLN A 1 464 ? -25.716 -11.641 13.069 1.00 96.19 464 GLN A CA 1
ATOM 3662 C C . GLN A 1 464 ? -24.361 -11.410 13.750 1.00 96.19 464 GLN A C 1
ATOM 3664 O O . GLN A 1 464 ? -24.219 -11.746 14.925 1.00 96.19 464 GLN A O 1
ATOM 3669 N N . ALA A 1 465 ? -23.392 -10.784 13.073 1.00 96.56 465 ALA A N 1
ATOM 3670 C CA . ALA A 1 465 ? -22.130 -10.388 13.695 1.00 96.56 465 ALA A CA 1
ATOM 3671 C C . ALA A 1 465 ? -22.374 -9.425 14.868 1.00 96.56 465 ALA A C 1
ATOM 3673 O O . ALA A 1 465 ? -21.848 -9.656 15.955 1.00 96.56 465 ALA A O 1
ATOM 3674 N N . ILE A 1 466 ? -23.242 -8.415 14.715 1.00 97.56 466 ILE A N 1
ATOM 3675 C CA . ILE A 1 466 ? -23.618 -7.536 15.837 1.00 97.56 466 ILE A CA 1
ATOM 3676 C C . ILE A 1 466 ? -24.281 -8.325 16.972 1.00 97.56 466 ILE A C 1
ATOM 3678 O O . ILE A 1 466 ? -23.881 -8.160 18.124 1.00 97.56 466 ILE A O 1
ATOM 3682 N N . ARG A 1 467 ? -25.216 -9.246 16.688 1.00 96.56 467 ARG A N 1
ATOM 3683 C CA . ARG A 1 467 ? -25.823 -10.099 17.734 1.00 96.56 467 ARG A CA 1
ATOM 3684 C C . ARG A 1 467 ? -24.790 -10.947 18.484 1.00 96.56 467 ARG A C 1
ATOM 3686 O O . ARG A 1 467 ? -24.851 -11.029 19.710 1.00 96.56 467 ARG A O 1
ATOM 3693 N N . ALA A 1 468 ? -23.817 -11.524 17.781 1.00 96.38 468 ALA A N 1
ATOM 3694 C CA . ALA A 1 468 ? -22.734 -12.290 18.396 1.00 96.38 468 ALA A CA 1
ATOM 3695 C C . ALA A 1 468 ? -21.821 -11.418 19.280 1.00 96.38 468 ALA A C 1
ATOM 3697 O O . ALA A 1 468 ? -21.354 -11.880 20.322 1.00 96.38 468 ALA A O 1
ATOM 3698 N N . LEU A 1 469 ? -21.597 -10.153 18.910 1.00 97.56 469 LEU A N 1
ATOM 3699 C CA . LEU A 1 469 ? -20.830 -9.196 19.714 1.00 97.56 469 LEU A CA 1
ATOM 3700 C C . LEU A 1 469 ? -21.611 -8.689 20.938 1.00 97.56 469 LEU A C 1
ATOM 3702 O O . LEU A 1 469 ? -21.008 -8.479 21.991 1.00 97.56 469 LEU A O 1
ATOM 3706 N N . LEU A 1 470 ? -22.941 -8.544 20.854 1.00 97.25 470 LEU A N 1
ATOM 3707 C CA . LEU A 1 470 ? -23.792 -8.196 22.007 1.00 97.25 470 LEU A CA 1
ATOM 3708 C C . LEU A 1 470 ? -23.641 -9.218 23.143 1.00 97.25 470 LEU A C 1
ATOM 3710 O O . LEU A 1 470 ? -23.486 -8.824 24.301 1.00 97.25 470 LEU A O 1
ATOM 3714 N N . GLY A 1 471 ? -23.574 -10.511 22.808 1.00 93.88 471 GLY A N 1
ATOM 3715 C CA . GLY A 1 471 ? -23.266 -11.588 23.757 1.00 93.88 471 GLY A CA 1
ATOM 3716 C C . GLY A 1 471 ? -21.840 -11.556 24.334 1.00 93.88 471 GLY A C 1
ATOM 3717 O O . GLY A 1 471 ? -21.593 -12.176 25.364 1.00 93.88 471 GLY A O 1
ATOM 3718 N N . GLN A 1 472 ? -20.918 -10.811 23.717 1.00 94.25 472 GLN A N 1
ATOM 3719 C CA . GLN A 1 472 ? -19.502 -10.689 24.103 1.00 94.25 472 GLN A CA 1
ATOM 3720 C C . GLN A 1 472 ? -19.149 -9.328 24.738 1.00 94.25 472 GLN A C 1
ATOM 3722 O O . GLN A 1 472 ? -17.976 -8.968 24.828 1.00 94.25 472 GLN A O 1
ATOM 3727 N N . GLY A 1 473 ? -20.154 -8.573 25.197 1.00 95.00 473 GLY A N 1
ATOM 3728 C CA . GLY A 1 473 ? -19.969 -7.317 25.939 1.00 95.00 473 GLY A CA 1
ATOM 3729 C C . GLY A 1 473 ? -20.228 -6.035 25.142 1.00 95.00 473 GLY A C 1
ATOM 3730 O O . GLY A 1 473 ? -20.122 -4.947 25.707 1.00 95.00 473 GLY A O 1
ATOM 3731 N N . LEU A 1 474 ? -20.624 -6.112 23.863 1.00 97.69 474 LEU A N 1
ATOM 3732 C CA . LEU A 1 474 ? -21.090 -4.925 23.125 1.00 97.69 474 LEU A CA 1
ATOM 3733 C C . LEU A 1 474 ? -22.384 -4.355 23.739 1.00 97.69 474 LEU A C 1
ATOM 3735 O O . LEU A 1 474 ? -22.600 -3.150 23.700 1.00 97.69 474 LEU A O 1
ATOM 3739 N N . ALA A 1 475 ? -23.191 -5.193 24.401 1.00 97.69 475 ALA A N 1
ATOM 3740 C CA . ALA A 1 475 ? -24.349 -4.755 25.185 1.00 97.69 475 ALA A CA 1
ATOM 3741 C C . ALA A 1 475 ? -23.982 -3.915 26.430 1.00 97.69 475 ALA A C 1
ATOM 3743 O O . ALA A 1 475 ? -24.863 -3.327 27.044 1.00 97.69 475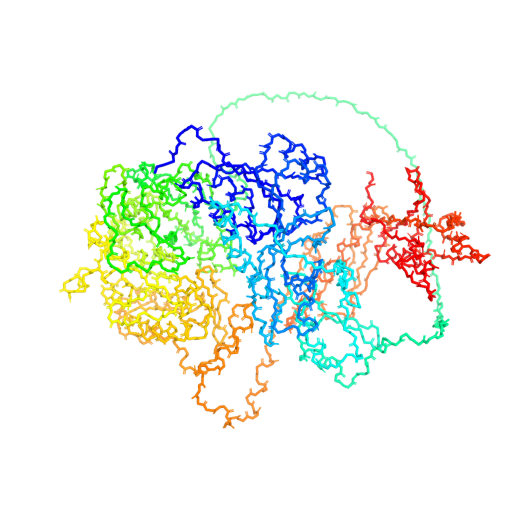 ALA A O 1
ATOM 3744 N N . ASP A 1 476 ? -22.701 -3.824 26.803 1.00 96.81 476 ASP A N 1
ATOM 3745 C CA . ASP A 1 476 ? -22.219 -2.937 27.870 1.00 96.81 476 ASP A CA 1
ATOM 3746 C C . ASP A 1 476 ? -21.546 -1.669 27.315 1.00 96.81 476 ASP A C 1
ATOM 3748 O O . ASP A 1 476 ? -20.933 -0.916 28.077 1.00 96.81 476 ASP A O 1
ATOM 3752 N N . ALA A 1 477 ? -21.609 -1.416 26.003 1.00 98.06 477 ALA A N 1
ATOM 3753 C CA . ALA A 1 477 ? -20.886 -0.317 25.374 1.00 98.06 477 ALA A CA 1
ATOM 3754 C C . ALA A 1 477 ? -21.288 1.067 25.918 1.00 98.06 477 ALA A C 1
ATOM 3756 O O . ALA A 1 477 ? -22.456 1.345 26.178 1.00 98.06 477 ALA A O 1
ATOM 3757 N N . SER A 1 478 ? -20.299 1.947 26.071 1.00 97.50 478 SER A N 1
ATOM 3758 C CA . SER A 1 478 ? -20.484 3.394 26.243 1.00 97.50 478 SER A CA 1
ATOM 3759 C C . SER A 1 478 ? -20.269 4.151 24.932 1.00 97.50 478 SER A C 1
ATOM 3761 O O . SER A 1 478 ? -20.850 5.211 24.726 1.00 97.50 478 SER A O 1
ATOM 3763 N N . GLU A 1 479 ? -19.436 3.606 24.043 1.00 98.31 479 GLU A N 1
ATOM 3764 C CA . GLU A 1 479 ? -19.090 4.182 22.743 1.00 98.31 479 GLU A CA 1
ATOM 3765 C C . GLU A 1 479 ? -18.937 3.071 21.697 1.00 98.31 479 GLU A C 1
ATOM 3767 O O . GLU A 1 479 ? -18.306 2.043 21.968 1.00 98.31 479 GLU A O 1
ATOM 3772 N N . LEU A 1 480 ? -19.482 3.291 20.502 1.00 98.50 480 LEU A N 1
ATOM 3773 C CA . LEU A 1 480 ? -19.378 2.402 19.349 1.00 98.50 480 LEU A CA 1
ATOM 3774 C C . LEU A 1 480 ? -19.091 3.206 18.076 1.00 98.50 480 LEU A C 1
ATOM 3776 O O . LEU A 1 480 ? -19.850 4.092 17.686 1.00 98.50 480 LEU A O 1
ATOM 3780 N N . LEU A 1 481 ? -18.020 2.829 17.387 1.00 98.50 481 LEU A N 1
ATOM 3781 C CA . LEU A 1 481 ? -17.696 3.281 16.045 1.00 98.50 481 LEU A CA 1
ATOM 3782 C C . LEU A 1 481 ? -17.909 2.134 15.051 1.00 98.50 481 LEU A C 1
ATOM 3784 O O . LEU A 1 481 ? -17.180 1.139 15.088 1.00 98.50 481 LEU A O 1
ATOM 3788 N N . PHE A 1 482 ? -18.855 2.285 14.127 1.00 98.69 482 PHE A N 1
ATOM 3789 C CA . PHE A 1 482 ? -18.847 1.488 12.901 1.00 98.69 482 PHE A CA 1
ATOM 3790 C C . PHE A 1 482 ? -17.777 2.057 11.972 1.00 98.69 482 PHE A C 1
ATOM 3792 O O . PHE A 1 482 ? -17.756 3.251 11.701 1.00 98.69 482 PHE A O 1
ATOM 3799 N N . ALA A 1 483 ? -16.860 1.228 11.496 1.00 98.06 483 ALA A N 1
ATOM 3800 C CA . ALA A 1 483 ? -15.767 1.647 10.629 1.00 98.06 483 ALA A CA 1
ATOM 3801 C C . ALA A 1 483 ? -15.736 0.794 9.358 1.00 98.06 483 ALA A C 1
ATOM 3803 O O . ALA A 1 483 ? -16.322 -0.286 9.323 1.00 98.06 483 ALA A O 1
ATOM 3804 N N . GLY A 1 484 ? -15.039 1.230 8.315 1.00 96.06 484 GLY A N 1
ATOM 3805 C CA . GLY A 1 484 ? -14.796 0.372 7.160 1.00 96.06 484 GLY A CA 1
ATOM 3806 C C . GLY A 1 484 ? -13.991 1.039 6.057 1.00 96.06 484 GLY A C 1
ATOM 3807 O O . GLY A 1 484 ? -13.893 2.262 6.003 1.00 96.06 484 GLY A O 1
ATOM 3808 N N . CYS A 1 485 ? -13.422 0.206 5.189 1.00 89.75 485 CYS A N 1
ATOM 3809 C CA . CYS A 1 485 ? -12.639 0.598 4.016 1.00 89.75 485 CYS A CA 1
ATOM 3810 C C . CYS A 1 485 ? -13.362 0.168 2.734 1.00 89.75 485 CYS A C 1
ATOM 3812 O O . CYS A 1 485 ? -13.873 -0.955 2.687 1.00 89.75 485 CYS A O 1
ATOM 3814 N N . SER A 1 486 ? -13.338 0.976 1.670 1.00 89.81 486 SER A N 1
ATOM 3815 C CA . SER A 1 486 ? -13.819 0.579 0.336 1.00 89.81 486 SER A CA 1
ATOM 3816 C C . SER A 1 486 ? -15.310 0.195 0.369 1.00 89.81 486 SER A C 1
ATOM 3818 O O . SER A 1 486 ? -16.123 0.885 0.984 1.00 89.81 486 SER A O 1
ATOM 3820 N N . ALA A 1 487 ? -15.681 -0.958 -0.193 1.00 89.75 487 ALA A N 1
ATOM 3821 C CA . ALA A 1 487 ? -16.999 -1.578 -0.017 1.00 89.75 487 ALA A CA 1
ATOM 3822 C C . ALA A 1 487 ? -17.450 -1.705 1.460 1.00 89.75 487 ALA A C 1
ATOM 3824 O O . ALA A 1 487 ? -18.639 -1.620 1.751 1.00 89.75 487 ALA A O 1
ATOM 3825 N N . GLY A 1 488 ? -16.520 -1.860 2.408 1.00 95.12 488 GLY A N 1
ATOM 3826 C CA . GLY A 1 488 ? -16.811 -1.826 3.843 1.00 95.12 488 GLY A CA 1
ATOM 3827 C C . GLY A 1 488 ? -17.071 -0.415 4.392 1.00 95.12 488 GLY A C 1
ATOM 3828 O O . GLY A 1 488 ? -17.791 -0.272 5.373 1.00 95.12 488 GLY A O 1
ATOM 3829 N N . GLY A 1 489 ? -16.536 0.634 3.758 1.00 96.12 489 GLY A N 1
ATOM 3830 C CA . GLY A 1 489 ? -16.869 2.033 4.060 1.00 96.12 489 GLY A CA 1
ATOM 3831 C C . GLY A 1 489 ? -18.279 2.406 3.587 1.00 96.12 489 GLY A C 1
ATOM 3832 O O . GLY A 1 489 ? -19.001 3.105 4.292 1.00 96.12 489 GLY A O 1
ATOM 3833 N N . VAL A 1 490 ? -18.718 1.847 2.451 1.00 96.81 490 VAL A N 1
ATOM 3834 C CA . VAL A 1 490 ? -20.134 1.882 2.033 1.00 96.81 490 VAL A CA 1
ATOM 3835 C C . VAL A 1 490 ? -21.011 1.198 3.089 1.00 96.81 490 VAL A C 1
ATOM 3837 O O . VAL A 1 490 ? -21.970 1.791 3.585 1.00 96.81 490 VAL A O 1
ATOM 3840 N N . ALA A 1 491 ? -20.651 -0.031 3.477 1.00 97.38 491 ALA A N 1
ATOM 3841 C CA . ALA A 1 491 ? -21.382 -0.819 4.468 1.00 97.38 491 ALA A CA 1
ATOM 3842 C C . ALA A 1 491 ? -21.517 -0.114 5.825 1.00 97.38 491 ALA A C 1
ATOM 3844 O O . ALA A 1 491 ? -22.607 -0.093 6.397 1.00 97.38 491 ALA A O 1
ATOM 3845 N N . SER A 1 492 ? -20.425 0.471 6.335 1.00 97.81 492 SER A N 1
ATOM 3846 C CA . SER A 1 492 ? -20.399 1.094 7.661 1.00 97.81 492 SER A CA 1
ATOM 3847 C C . SER A 1 492 ? -21.355 2.281 7.773 1.00 97.81 492 SER A C 1
ATOM 3849 O O . SER A 1 492 ? -21.874 2.518 8.860 1.00 97.81 492 SER A O 1
ATOM 3851 N N . VAL A 1 493 ? -21.624 2.981 6.664 1.00 97.94 493 VAL A N 1
ATOM 3852 C CA . VAL A 1 493 ? -22.596 4.081 6.579 1.00 97.94 493 VAL A CA 1
ATOM 3853 C C . VAL A 1 493 ? -24.015 3.560 6.368 1.00 97.94 493 VAL A C 1
ATOM 3855 O O . VAL A 1 493 ? -24.901 3.885 7.154 1.00 97.94 493 VAL A O 1
ATOM 3858 N N . LEU A 1 494 ? -24.253 2.748 5.333 1.00 97.69 494 LEU A N 1
ATOM 3859 C CA . LEU A 1 494 ? -25.619 2.362 4.949 1.00 97.69 494 LEU A CA 1
ATOM 3860 C C . LEU A 1 494 ? -26.290 1.454 5.989 1.00 97.69 494 LEU A C 1
ATOM 3862 O O . LEU A 1 494 ? -27.477 1.602 6.267 1.00 97.69 494 LEU A O 1
ATOM 3866 N N . LEU A 1 495 ? -25.524 0.568 6.633 1.00 97.31 495 LEU A N 1
ATOM 3867 C CA . LEU A 1 495 ? -26.044 -0.298 7.693 1.00 97.31 495 LEU A CA 1
ATOM 3868 C C . LEU A 1 495 ? -26.156 0.409 9.054 1.00 97.31 495 LEU A C 1
ATOM 3870 O O . LEU A 1 495 ? -26.778 -0.151 9.958 1.00 97.31 495 LEU A O 1
ATOM 3874 N N . ALA A 1 496 ? -25.590 1.611 9.230 1.00 97.12 496 ALA A N 1
ATOM 3875 C CA . ALA A 1 496 ? -25.482 2.270 10.535 1.00 97.12 496 ALA A CA 1
ATOM 3876 C C . ALA A 1 496 ? -26.836 2.403 11.241 1.00 97.12 496 ALA A C 1
ATOM 3878 O O . ALA A 1 496 ? -26.990 1.936 12.366 1.00 97.12 496 ALA A O 1
ATOM 3879 N N . ASP A 1 497 ? -27.839 2.949 10.552 1.00 96.00 497 ASP A N 1
ATOM 3880 C CA . ASP A 1 497 ? -29.181 3.163 11.108 1.00 96.00 497 ASP A CA 1
ATOM 3881 C C . ASP A 1 497 ? -29.984 1.861 11.282 1.00 96.00 497 ASP A C 1
ATOM 3883 O O . ASP A 1 497 ? -30.951 1.833 12.039 1.00 96.00 497 ASP A O 1
ATOM 3887 N N . THR A 1 498 ? -29.572 0.765 10.632 1.00 94.31 498 THR A N 1
ATOM 3888 C CA . THR A 1 498 ? -30.143 -0.576 10.860 1.00 94.31 498 THR A CA 1
ATOM 3889 C C . THR A 1 498 ? -29.531 -1.239 12.097 1.00 94.31 498 THR A C 1
ATOM 3891 O O . THR A 1 498 ? -30.236 -1.884 12.872 1.00 94.31 498 THR A O 1
ATOM 3894 N N . LEU A 1 499 ? -28.218 -1.093 12.298 1.00 97.38 499 LEU A N 1
ATOM 3895 C CA . LEU A 1 499 ? -27.473 -1.772 13.364 1.00 97.38 499 LEU A CA 1
ATOM 3896 C C . LEU A 1 499 ? -27.471 -0.992 14.685 1.00 97.38 499 LEU A C 1
ATOM 3898 O O . LEU A 1 499 ? -27.441 -1.601 15.754 1.00 97.38 499 LEU A O 1
ATOM 3902 N N . ARG A 1 500 ? -27.524 0.344 14.632 1.00 97.06 500 ARG A N 1
ATOM 3903 C CA . ARG A 1 500 ? -27.518 1.227 15.807 1.00 97.06 500 ARG A CA 1
ATOM 3904 C C . ARG A 1 500 ? -28.661 0.925 16.792 1.00 97.06 500 ARG A C 1
ATOM 3906 O O . ARG A 1 500 ? -28.332 0.700 17.958 1.00 97.06 500 ARG A O 1
ATOM 3913 N N . PRO A 1 501 ? -29.946 0.829 16.382 1.00 97.38 501 PRO A N 1
ATOM 3914 C CA . PRO A 1 501 ? -31.041 0.552 17.314 1.00 97.38 501 PRO A CA 1
ATOM 3915 C C . PRO A 1 501 ? -30.872 -0.774 18.062 1.00 97.38 501 PRO A C 1
ATOM 3917 O O . PRO A 1 501 ? -31.151 -0.840 19.253 1.00 97.38 501 PRO A O 1
ATOM 3920 N N . MET A 1 502 ? -30.330 -1.808 17.400 1.00 97.12 502 MET A N 1
ATOM 3921 C CA . MET A 1 502 ? -30.065 -3.110 18.029 1.00 97.12 502 MET A CA 1
ATOM 3922 C C . MET A 1 502 ? -29.061 -3.015 19.187 1.00 97.12 502 MET A C 1
ATOM 3924 O O . MET A 1 502 ? -29.159 -3.766 20.157 1.00 97.12 502 MET A O 1
ATOM 3928 N N . VAL A 1 503 ? -28.071 -2.122 19.079 1.00 98.06 503 VAL A N 1
ATOM 3929 C CA . VAL A 1 503 ? -27.083 -1.896 20.142 1.00 98.06 503 VAL A CA 1
ATOM 3930 C C . VAL A 1 503 ? -27.647 -0.967 21.213 1.00 98.06 503 VAL A C 1
ATOM 3932 O O . VAL A 1 503 ? -27.482 -1.252 22.397 1.00 98.06 503 VAL A O 1
ATOM 3935 N N . GLU A 1 504 ? -28.344 0.103 20.827 1.00 97.94 504 GLU A N 1
ATOM 3936 C CA . GLU A 1 504 ? -28.982 1.031 21.770 1.00 97.94 504 GLU A CA 1
ATOM 3937 C C . GLU A 1 504 ? -30.017 0.324 22.657 1.00 97.94 504 GLU A C 1
ATOM 3939 O O . GLU A 1 504 ? -29.978 0.502 23.872 1.00 97.94 504 GLU A O 1
ATOM 3944 N N . GLU A 1 505 ? -30.871 -0.536 22.095 1.00 97.94 505 GLU A N 1
ATOM 3945 C CA . GLU A 1 505 ? -31.843 -1.347 22.843 1.00 97.94 505 GLU A CA 1
ATOM 3946 C C . GLU A 1 505 ? -31.147 -2.286 23.841 1.00 97.94 505 GLU A C 1
ATOM 3948 O O . GLU A 1 505 ? -31.486 -2.305 25.025 1.00 97.94 505 GLU A O 1
ATOM 3953 N N . ALA A 1 506 ? -30.121 -3.018 23.395 1.00 97.75 506 ALA A N 1
ATOM 3954 C CA . ALA A 1 506 ? -29.384 -3.957 24.240 1.00 97.75 506 ALA A CA 1
ATOM 3955 C C . ALA A 1 506 ? -28.603 -3.267 25.375 1.00 97.75 506 ALA A C 1
ATOM 3957 O O . ALA A 1 506 ? -28.528 -3.805 26.482 1.00 97.75 506 ALA A O 1
ATOM 3958 N N . VAL A 1 507 ? -28.050 -2.076 25.121 1.00 97.94 507 VAL A N 1
ATOM 3959 C CA . VAL A 1 507 ? -27.373 -1.248 26.131 1.00 97.94 507 VAL A CA 1
ATOM 3960 C C . VAL A 1 507 ? -28.383 -0.622 27.097 1.00 97.94 507 VAL A C 1
ATOM 3962 O O . VAL A 1 507 ? -28.157 -0.623 28.311 1.00 97.94 507 VAL A O 1
ATOM 3965 N N . HIS A 1 508 ? -29.523 -0.138 26.598 1.00 97.38 508 HIS A N 1
ATOM 3966 C CA . HIS A 1 508 ? -30.589 0.432 27.423 1.00 97.38 508 HIS A CA 1
ATOM 3967 C C . HIS A 1 508 ? -31.219 -0.614 28.352 1.00 97.38 508 HIS A C 1
ATOM 3969 O O . HIS A 1 508 ? -31.430 -0.338 29.533 1.00 97.38 508 HIS A O 1
ATOM 3975 N N . ALA A 1 509 ? -31.412 -1.848 27.875 1.00 97.12 509 ALA A N 1
ATOM 3976 C CA . ALA A 1 509 ? -31.879 -2.978 28.683 1.00 97.12 509 ALA A CA 1
ATOM 3977 C C . ALA A 1 509 ? -30.946 -3.322 29.865 1.00 97.12 509 ALA A C 1
ATOM 3979 O O . ALA A 1 509 ? -31.375 -3.964 30.823 1.00 97.12 509 ALA A O 1
ATOM 3980 N N . ARG A 1 510 ? -29.682 -2.872 29.832 1.00 96.19 510 ARG A N 1
ATOM 3981 C CA . ARG A 1 510 ? -28.712 -2.975 30.940 1.00 96.19 510 ARG A CA 1
ATOM 3982 C C . ARG A 1 510 ? -28.566 -1.682 31.757 1.00 96.19 510 ARG A C 1
ATOM 3984 O O . ARG A 1 510 ? -27.636 -1.562 32.551 1.00 96.19 510 ARG A O 1
ATOM 3991 N N . GLY A 1 511 ? -29.457 -0.707 31.568 1.00 94.94 511 GLY A N 1
ATOM 3992 C CA . GLY A 1 511 ? -29.408 0.604 32.229 1.00 94.94 511 GLY A CA 1
ATOM 3993 C C . GLY A 1 511 ? -28.284 1.519 31.725 1.00 94.94 511 GLY A C 1
ATOM 3994 O O . GLY A 1 511 ? -27.925 2.483 32.401 1.00 94.94 511 GLY A O 1
ATOM 3995 N N . GLY A 1 512 ? -27.692 1.210 30.570 1.00 95.12 512 GLY A N 1
ATOM 3996 C CA . GLY A 1 512 ? -26.639 2.004 29.949 1.00 95.12 512 GLY A CA 1
ATOM 3997 C C . GLY A 1 512 ? -27.156 3.035 28.943 1.00 95.12 512 GLY A C 1
ATOM 3998 O O . GLY A 1 512 ? -28.339 3.100 28.612 1.00 95.12 512 GLY A O 1
ATOM 3999 N N . ARG A 1 513 ? -26.213 3.810 28.402 1.00 95.75 513 ARG A N 1
ATOM 4000 C CA . ARG A 1 513 ? -26.364 4.605 27.177 1.00 95.75 513 ARG A CA 1
ATOM 4001 C C . ARG A 1 513 ? -25.087 4.475 26.346 1.00 95.75 513 ARG A C 1
ATOM 4003 O O . ARG A 1 513 ? -24.003 4.403 26.926 1.00 95.75 513 ARG A O 1
ATOM 4010 N N . VAL A 1 514 ? -25.220 4.454 25.022 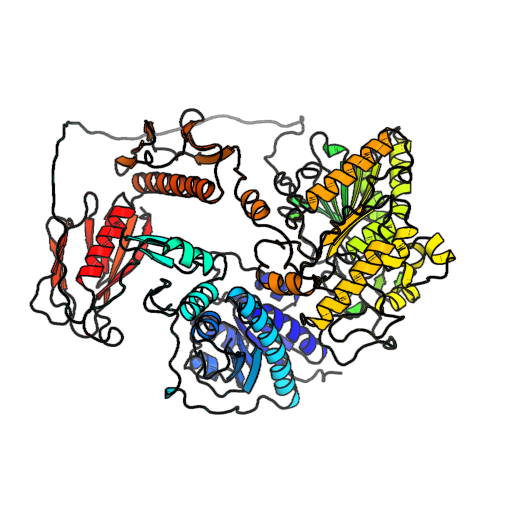1.00 97.44 514 VAL A N 1
ATOM 4011 C CA . VAL A 1 514 ? -24.109 4.302 24.069 1.00 97.44 514 VAL A CA 1
ATOM 4012 C C . VAL A 1 514 ? -24.131 5.433 23.044 1.00 97.44 514 VAL A C 1
ATOM 4014 O O . VAL A 1 514 ? -25.177 5.731 22.474 1.00 97.44 514 VAL A O 1
ATOM 4017 N N . PHE A 1 515 ? -22.981 6.061 22.807 1.00 97.69 515 PHE A N 1
ATOM 4018 C CA . PHE A 1 515 ? -22.792 6.942 21.657 1.00 97.69 515 PHE A CA 1
ATOM 4019 C C . PHE A 1 515 ? -22.414 6.105 20.430 1.00 97.69 515 PHE A C 1
ATOM 4021 O O . PHE A 1 515 ? -21.515 5.267 20.523 1.00 97.69 515 PHE A O 1
ATOM 4028 N N . VAL A 1 516 ? -23.075 6.333 19.291 1.00 98.06 516 VAL A N 1
ATOM 4029 C CA . VAL A 1 516 ? -22.829 5.597 18.040 1.00 98.06 516 VAL A CA 1
ATOM 4030 C C . VAL A 1 516 ? -22.486 6.567 16.911 1.00 98.06 516 VAL A C 1
ATOM 4032 O O . VAL A 1 516 ? -23.213 7.531 16.673 1.00 98.06 516 VAL A O 1
ATOM 4035 N N . ALA A 1 517 ? -21.394 6.292 16.198 1.00 97.56 517 ALA A N 1
ATOM 4036 C CA . ALA A 1 517 ? -20.957 7.045 15.023 1.00 97.56 517 ALA A CA 1
ATOM 4037 C C . ALA A 1 517 ? -20.352 6.123 13.951 1.00 97.56 517 ALA A C 1
ATOM 4039 O O . ALA A 1 517 ? -20.104 4.939 14.198 1.00 97.56 517 ALA A O 1
ATOM 4040 N N . VAL A 1 518 ? -20.080 6.680 12.769 1.00 98.19 518 VAL A N 1
ATOM 4041 C CA . VAL A 1 518 ? -19.471 5.973 11.631 1.00 98.19 518 VAL A CA 1
ATOM 4042 C C . VAL A 1 518 ? -18.152 6.616 11.193 1.00 98.19 518 VAL A C 1
ATOM 4044 O O . VAL A 1 518 ? -18.017 7.839 11.202 1.00 98.19 518 VAL A O 1
ATOM 4047 N N . LEU A 1 519 ? -17.205 5.797 10.736 1.00 96.81 519 LEU A N 1
ATOM 4048 C CA . LEU A 1 519 ? -16.015 6.169 9.971 1.00 96.81 519 LEU A CA 1
ATOM 4049 C C . LEU A 1 519 ? -16.001 5.394 8.637 1.00 96.81 519 LEU A C 1
ATOM 4051 O O . LEU A 1 519 ? -15.865 4.171 8.618 1.00 96.81 519 LEU A O 1
ATOM 4055 N N . SER A 1 520 ? -16.119 6.097 7.515 1.00 96.25 520 SER A N 1
ATOM 4056 C CA . SER A 1 520 ? -15.992 5.528 6.166 1.00 96.25 520 SER A CA 1
ATOM 4057 C C . SER A 1 520 ? -14.671 5.971 5.552 1.00 96.25 520 SER A C 1
ATOM 4059 O O . SER A 1 520 ? -14.478 7.167 5.353 1.00 96.25 520 SER A O 1
ATOM 4061 N N . ASP A 1 521 ? -13.790 5.029 5.224 1.00 94.38 521 ASP A N 1
ATOM 4062 C CA . ASP A 1 521 ? -12.530 5.255 4.508 1.00 94.38 521 ASP A CA 1
ATOM 4063 C C . ASP A 1 521 ? -12.649 4.760 3.058 1.00 94.38 521 ASP A C 1
ATOM 4065 O O . ASP A 1 521 ? -12.942 3.589 2.816 1.00 94.38 521 ASP A O 1
ATOM 4069 N N . SER A 1 522 ? -12.455 5.649 2.082 1.00 92.06 522 SER A N 1
ATOM 4070 C CA . SER A 1 522 ? -12.517 5.338 0.640 1.00 92.06 522 SER A CA 1
ATOM 4071 C C . SER A 1 522 ? -13.826 4.651 0.190 1.00 92.06 522 SER A C 1
ATOM 4073 O O . SER A 1 522 ? -13.840 3.820 -0.717 1.00 92.06 522 SER A O 1
ATOM 4075 N N . GLY A 1 523 ? -14.935 4.951 0.879 1.00 93.56 523 GLY A N 1
ATOM 4076 C CA . GLY A 1 523 ? -16.255 4.346 0.661 1.00 93.56 523 GLY A CA 1
ATOM 4077 C C . GLY A 1 523 ? -17.172 5.114 -0.295 1.00 93.56 523 GLY A C 1
ATOM 4078 O O . GLY A 1 523 ? -18.318 4.720 -0.486 1.00 93.56 523 GLY A O 1
ATOM 4079 N N . PHE A 1 524 ? -16.730 6.231 -0.871 1.00 92.50 524 PHE A N 1
ATOM 4080 C CA . PHE A 1 524 ? -17.574 7.083 -1.709 1.00 92.50 524 PHE A CA 1
ATOM 4081 C C . PHE A 1 524 ? -17.303 6.820 -3.192 1.00 92.50 524 PHE A C 1
ATOM 4083 O O . PHE A 1 524 ? -16.226 7.145 -3.681 1.00 92.50 524 PHE A O 1
ATOM 4090 N N . PHE A 1 525 ? -18.286 6.276 -3.910 1.00 89.19 525 PHE A N 1
ATOM 4091 C CA . PHE A 1 525 ? -18.210 6.007 -5.350 1.00 89.19 525 PHE A CA 1
ATOM 4092 C C . PHE A 1 525 ? -19.162 6.949 -6.122 1.00 89.19 525 PHE A C 1
ATOM 4094 O O . PHE A 1 525 ? -20.290 7.135 -5.659 1.00 89.19 525 PHE A O 1
ATOM 4101 N N . PRO A 1 526 ? -18.741 7.542 -7.259 1.00 84.25 526 PRO A N 1
ATOM 4102 C CA . PRO A 1 526 ? -19.529 8.540 -8.000 1.00 84.25 526 PRO A CA 1
ATOM 4103 C C . PRO A 1 526 ? -20.561 7.943 -8.978 1.00 84.25 526 PRO A C 1
ATOM 4105 O O . PRO A 1 526 ? -20.287 6.946 -9.654 1.00 84.25 526 PRO A O 1
ATOM 4108 N N . ASP A 1 527 ? -21.721 8.596 -9.134 1.00 85.69 527 ASP A N 1
ATOM 4109 C CA . ASP A 1 527 ? -22.706 8.294 -10.181 1.00 85.69 527 ASP A CA 1
ATOM 4110 C C . ASP A 1 527 ? -22.357 8.973 -11.514 1.00 85.69 527 ASP A C 1
ATOM 4112 O O . ASP A 1 527 ? -22.479 10.189 -11.699 1.00 85.69 527 ASP A O 1
ATOM 4116 N N . TRP A 1 528 ? -22.014 8.161 -12.511 1.00 78.31 528 TRP A N 1
ATOM 4117 C CA . TRP A 1 528 ? -21.822 8.627 -13.884 1.00 78.31 528 TRP A CA 1
ATOM 4118 C C . TRP A 1 528 ? -23.068 8.499 -14.771 1.00 78.31 528 TRP A C 1
ATOM 4120 O O . TRP A 1 528 ? -23.044 8.961 -15.906 1.00 78.31 528 TRP A O 1
ATOM 4130 N N . SER A 1 529 ? -24.181 7.935 -14.292 1.00 69.12 529 SER A N 1
ATOM 4131 C CA . SER A 1 529 ? -25.344 7.586 -15.131 1.00 69.12 529 SER A CA 1
ATOM 4132 C C . SER A 1 529 ? -26.061 8.767 -15.802 1.00 69.12 529 SER A C 1
ATOM 4134 O O . SER A 1 529 ? -26.779 8.564 -16.779 1.00 69.12 529 SER A O 1
ATOM 4136 N N . ALA A 1 530 ? -25.869 9.994 -15.309 1.00 59.34 530 ALA A N 1
ATOM 4137 C CA . ALA A 1 530 ? -26.438 11.221 -15.878 1.00 59.34 530 ALA A CA 1
ATOM 4138 C C . ALA A 1 530 ? -25.448 12.034 -16.743 1.00 59.34 530 ALA A C 1
ATOM 4140 O O . ALA A 1 530 ? -25.775 13.144 -17.167 1.00 59.34 530 ALA A O 1
ATOM 4141 N N . LYS A 1 531 ? -24.223 11.540 -16.969 1.00 64.50 531 LYS A N 1
ATOM 4142 C CA . LYS A 1 531 ? -23.137 12.260 -17.659 1.00 64.50 531 LYS A CA 1
ATOM 4143 C C . LYS A 1 531 ? -22.396 11.325 -18.621 1.00 64.50 531 LYS A C 1
ATOM 4145 O O . LYS A 1 531 ? -22.430 10.110 -18.481 1.00 64.50 531 LYS A O 1
ATOM 4150 N N . SER A 1 532 ? -21.668 11.884 -19.586 1.00 67.19 532 SER A N 1
ATOM 4151 C CA . SER A 1 532 ? -20.654 11.108 -20.308 1.00 67.19 532 SER A CA 1
ATOM 4152 C C . SER A 1 532 ? -19.528 10.732 -19.341 1.00 67.19 532 SER A C 1
ATOM 4154 O O . SER A 1 532 ? -18.912 11.631 -18.762 1.00 67.19 532 SER A O 1
ATOM 4156 N N . ILE A 1 533 ? -19.252 9.437 -19.185 1.00 70.31 533 ILE A N 1
ATOM 4157 C CA . ILE A 1 533 ? -18.111 8.941 -18.403 1.00 70.31 533 ILE A CA 1
ATOM 4158 C C . ILE A 1 533 ? -16.821 9.487 -19.046 1.00 70.31 533 ILE A C 1
ATOM 4160 O O . ILE A 1 533 ? -16.631 9.311 -20.254 1.00 70.31 533 ILE A O 1
ATOM 4164 N N . PRO A 1 534 ? -15.948 10.191 -18.303 1.00 68.62 534 PRO A N 1
ATOM 4165 C CA . PRO A 1 534 ? -14.641 10.581 -18.811 1.00 68.62 534 PRO A CA 1
ATOM 4166 C C . PRO A 1 534 ? -13.813 9.326 -19.098 1.00 68.62 534 PRO A C 1
ATOM 4168 O O . PRO A 1 534 ? -13.720 8.449 -18.243 1.00 68.62 534 PRO A O 1
ATOM 4171 N N . ALA A 1 535 ? -13.187 9.252 -20.276 1.00 65.94 535 ALA A N 1
ATOM 4172 C CA . ALA A 1 535 ? -12.202 8.207 -20.562 1.00 65.94 535 ALA A CA 1
ATOM 4173 C C . ALA A 1 535 ? -11.156 8.161 -19.436 1.00 65.94 535 ALA A C 1
ATOM 4175 O O . ALA A 1 535 ? -10.745 9.226 -18.980 1.00 65.94 535 ALA A O 1
ATOM 4176 N N . GLY A 1 536 ? -10.766 6.962 -18.993 1.00 62.31 536 GLY A N 1
ATOM 4177 C CA . GLY A 1 536 ? -9.822 6.776 -17.886 1.00 62.31 536 GLY A CA 1
ATOM 4178 C C . GLY A 1 536 ? -10.420 6.822 -16.473 1.00 62.31 536 GLY A C 1
ATOM 4179 O O . GLY A 1 536 ? -9.689 6.584 -15.509 1.00 62.31 536 GLY A O 1
ATOM 4180 N N . VAL A 1 537 ? -11.726 7.073 -16.322 1.00 71.06 537 VAL A N 1
ATOM 4181 C CA . VAL A 1 537 ? -12.454 7.012 -15.041 1.00 71.06 537 VAL A CA 1
ATOM 4182 C C . VAL A 1 537 ? -13.380 5.795 -15.021 1.00 71.06 537 VAL A C 1
ATOM 4184 O O . VAL A 1 537 ? -14.143 5.577 -15.958 1.00 71.06 537 VAL A O 1
ATOM 4187 N N . LEU A 1 538 ? -13.345 5.023 -13.933 1.00 68.31 538 LEU A N 1
ATOM 4188 C CA . LEU A 1 538 ? -14.183 3.835 -13.767 1.00 68.31 538 LEU A CA 1
ATOM 4189 C C . LEU A 1 538 ? -15.613 4.209 -13.344 1.00 68.31 538 LEU A C 1
ATOM 4191 O O . LEU A 1 538 ? -15.826 5.070 -12.486 1.00 68.31 538 LEU A O 1
ATOM 4195 N N . HIS A 1 539 ? -16.601 3.512 -13.909 1.00 72.44 539 HIS A N 1
ATOM 4196 C CA . HIS A 1 539 ? -18.010 3.573 -13.512 1.00 72.44 539 HIS A CA 1
ATOM 4197 C C . HIS A 1 539 ? -18.507 2.197 -13.062 1.00 72.44 539 HIS A C 1
ATOM 4199 O O . HIS A 1 539 ? -18.025 1.164 -13.524 1.00 72.44 539 HIS A O 1
ATOM 4205 N N . PHE A 1 540 ? -19.503 2.180 -12.170 1.00 76.25 540 PHE A N 1
ATOM 4206 C CA . PHE A 1 540 ? -19.920 0.954 -11.481 1.00 76.25 540 PHE A CA 1
ATOM 4207 C C . PHE A 1 540 ? -21.405 0.591 -11.700 1.00 76.25 540 PHE A C 1
ATOM 4209 O O . PHE A 1 540 ? -22.206 0.627 -10.759 1.00 76.25 540 PHE A O 1
ATOM 4216 N N . PRO A 1 541 ? -21.818 0.213 -12.931 1.00 69.50 541 PRO A N 1
ATOM 4217 C CA . PRO A 1 541 ? -23.201 -0.179 -13.232 1.00 69.50 541 PRO A CA 1
ATOM 4218 C C . PRO A 1 541 ? -23.648 -1.436 -12.463 1.00 69.50 541 PRO A C 1
ATOM 4220 O O . PRO A 1 541 ? -24.845 -1.688 -12.329 1.00 69.50 541 PRO A O 1
ATOM 4223 N N . GLN A 1 542 ? -22.706 -2.195 -11.894 1.00 74.81 542 GLN A N 1
ATOM 4224 C CA . GLN A 1 542 ? -22.937 -3.346 -11.019 1.00 74.81 542 GLN A CA 1
ATOM 4225 C C . GLN A 1 542 ? -23.885 -3.030 -9.847 1.00 74.81 542 GLN A C 1
ATOM 4227 O O . GLN A 1 542 ? -24.617 -3.913 -9.401 1.00 74.81 542 GLN A O 1
ATOM 4232 N N . PHE A 1 543 ? -23.934 -1.781 -9.368 1.00 82.31 543 PHE A N 1
ATOM 4233 C CA . PHE A 1 543 ? -24.839 -1.387 -8.279 1.00 82.31 543 PHE A CA 1
ATOM 4234 C C . PHE A 1 543 ? -26.317 -1.490 -8.693 1.00 82.31 543 PHE A C 1
ATOM 4236 O O . PHE A 1 543 ? -27.156 -1.856 -7.875 1.00 82.31 543 PHE A O 1
ATOM 4243 N N . GLN A 1 544 ? -26.645 -1.277 -9.972 1.00 83.31 544 GLN A N 1
ATOM 4244 C CA . GLN A 1 544 ? -28.003 -1.493 -10.489 1.00 83.31 544 GLN A CA 1
ATOM 4245 C C . GLN A 1 544 ? -28.402 -2.971 -10.408 1.00 83.31 544 GLN A C 1
ATOM 4247 O O . GLN A 1 544 ? -29.529 -3.291 -10.031 1.00 83.31 544 GLN A O 1
ATOM 4252 N N . TRP A 1 545 ? -27.463 -3.876 -10.706 1.00 81.12 545 TRP A N 1
ATOM 4253 C CA . TRP A 1 545 ? -27.677 -5.319 -10.590 1.00 81.12 545 TRP A CA 1
ATOM 4254 C C . TRP A 1 545 ? -27.884 -5.753 -9.144 1.00 81.12 545 TRP A C 1
ATOM 4256 O O . TRP A 1 545 ? -28.857 -6.442 -8.842 1.00 81.12 545 TRP A O 1
ATOM 4266 N N . LEU A 1 546 ? -26.985 -5.330 -8.252 1.00 84.31 546 LEU A N 1
ATOM 4267 C CA . LEU A 1 546 ? -27.047 -5.642 -6.825 1.00 84.31 546 LEU A CA 1
ATOM 4268 C C . LEU A 1 546 ? -28.345 -5.118 -6.201 1.00 84.31 546 LEU A C 1
ATOM 4270 O O . LEU A 1 546 ? -28.978 -5.833 -5.428 1.00 84.31 546 LEU A O 1
ATOM 4274 N N . PHE A 1 547 ? -28.795 -3.924 -6.592 1.00 87.81 547 PHE A N 1
ATOM 4275 C CA . PHE A 1 547 ? -30.093 -3.401 -6.179 1.00 87.81 547 PHE A CA 1
ATOM 4276 C C . PHE A 1 547 ? -31.259 -4.274 -6.661 1.00 87.81 547 PHE A C 1
ATOM 4278 O O . PHE A 1 547 ? -32.139 -4.609 -5.871 1.00 87.81 547 PHE A O 1
ATOM 4285 N N . ALA A 1 548 ? -31.253 -4.669 -7.937 1.00 84.25 548 ALA A N 1
ATOM 4286 C CA . ALA A 1 548 ? -32.335 -5.441 -8.547 1.00 84.25 548 ALA A CA 1
ATOM 4287 C C . ALA A 1 548 ? -32.397 -6.913 -8.092 1.00 84.25 548 ALA A C 1
ATOM 4289 O O . ALA A 1 548 ? -33.478 -7.495 -8.079 1.00 84.25 548 ALA A O 1
ATOM 4290 N N . THR A 1 549 ? -31.260 -7.525 -7.742 1.00 80.69 549 THR A N 1
ATOM 4291 C CA . THR A 1 549 ? -31.155 -8.976 -7.473 1.00 80.69 549 THR A CA 1
ATOM 4292 C C . THR A 1 549 ? -30.799 -9.331 -6.030 1.00 80.69 549 THR A C 1
ATOM 4294 O O . THR A 1 549 ? -31.172 -10.402 -5.562 1.00 80.69 549 THR A O 1
ATOM 4297 N N . GLY A 1 550 ? -30.120 -8.442 -5.300 1.00 82.50 550 GLY A N 1
ATOM 4298 C CA . GLY A 1 550 ? -29.607 -8.698 -3.950 1.00 82.50 550 GLY A CA 1
ATOM 4299 C C . GLY A 1 550 ? -30.580 -8.383 -2.807 1.00 82.50 550 GLY A C 1
ATOM 4300 O O . GLY A 1 550 ? -30.188 -8.415 -1.645 1.00 82.50 550 GLY A O 1
ATOM 4301 N N . ASN A 1 551 ? -31.837 -8.016 -3.087 1.00 86.75 551 ASN A N 1
ATOM 4302 C CA . ASN A 1 551 ? -32.773 -7.519 -2.059 1.00 86.75 551 ASN A CA 1
ATOM 4303 C C . ASN A 1 551 ? -32.176 -6.346 -1.231 1.00 86.75 551 ASN A C 1
ATOM 4305 O O . ASN A 1 551 ? -32.466 -6.158 -0.048 1.00 86.75 551 ASN A O 1
ATOM 4309 N N . VAL A 1 552 ? -31.294 -5.560 -1.862 1.00 90.44 552 VAL A N 1
ATOM 4310 C CA . VAL A 1 552 ? -30.450 -4.559 -1.190 1.00 90.44 552 VAL A CA 1
ATOM 4311 C C . VAL A 1 552 ? -31.271 -3.404 -0.619 1.00 90.44 552 VAL A C 1
ATOM 4313 O O . VAL A 1 552 ? -30.844 -2.781 0.345 1.00 90.44 552 VAL A O 1
ATOM 4316 N N . SER A 1 553 ? -32.475 -3.136 -1.134 1.00 89.94 553 SER A N 1
ATOM 4317 C CA . SER A 1 553 ? -33.348 -2.054 -0.654 1.00 89.94 553 SER A CA 1
ATOM 4318 C C . SER A 1 553 ? -33.607 -2.103 0.862 1.00 89.94 553 SER A C 1
ATOM 4320 O O . SER A 1 553 ? -33.753 -1.057 1.484 1.00 89.94 553 SER A O 1
ATOM 4322 N N . ALA A 1 554 ? -33.597 -3.289 1.483 1.00 87.50 554 ALA A N 1
ATOM 4323 C CA . ALA A 1 554 ? -33.760 -3.451 2.931 1.00 87.50 554 ALA A CA 1
ATOM 4324 C C . ALA A 1 554 ? -32.534 -3.007 3.770 1.00 87.50 554 ALA A C 1
ATOM 4326 O O . ALA A 1 554 ? -32.613 -2.976 5.002 1.00 87.50 554 ALA A O 1
ATOM 4327 N N . ALA A 1 555 ? -31.407 -2.701 3.120 1.00 90.69 555 ALA A N 1
ATOM 4328 C CA . ALA A 1 555 ? -30.166 -2.183 3.701 1.00 90.69 555 ALA A CA 1
ATOM 4329 C C . ALA A 1 555 ? -29.998 -0.662 3.548 1.00 90.69 555 ALA A C 1
ATOM 4331 O O . ALA A 1 555 ? -29.035 -0.114 4.076 1.00 90.69 555 ALA A O 1
ATOM 4332 N N . LEU A 1 556 ? -30.860 0.002 2.770 1.00 95.00 556 LEU A N 1
ATOM 4333 C CA . LEU A 1 556 ? -30.687 1.404 2.379 1.00 95.00 556 LEU A CA 1
ATOM 4334 C C . LEU A 1 556 ? -31.608 2.329 3.190 1.00 95.00 556 LEU A C 1
ATOM 4336 O O . LEU A 1 556 ? -32.661 1.877 3.649 1.00 95.00 556 LEU A O 1
ATOM 4340 N N . PRO A 1 557 ? -31.276 3.629 3.333 1.00 95.69 557 PRO A N 1
ATOM 4341 C CA . PRO A 1 557 ? -32.134 4.580 4.034 1.00 95.69 557 PRO A CA 1
ATOM 4342 C C . PRO A 1 557 ? -33.551 4.625 3.423 1.00 95.69 557 PRO A C 1
ATOM 4344 O O . PRO A 1 557 ? -33.689 4.962 2.240 1.00 95.69 557 PRO A O 1
ATOM 4347 N N . PRO A 1 558 ? -34.623 4.336 4.191 1.00 94.69 558 PRO A N 1
ATOM 4348 C CA . PRO A 1 558 ? -35.988 4.302 3.655 1.00 94.69 558 PRO A CA 1
ATOM 4349 C C . PRO A 1 558 ? -36.434 5.636 3.047 1.00 94.69 558 PRO A C 1
ATOM 4351 O O . PRO A 1 558 ? -37.153 5.661 2.053 1.00 94.69 558 PRO A O 1
ATOM 4354 N N . GLU A 1 559 ? -35.960 6.749 3.608 1.00 95.38 559 GLU A N 1
ATOM 4355 C CA . GLU A 1 559 ? -36.248 8.108 3.136 1.00 95.38 559 GLU A CA 1
ATOM 4356 C C . GLU A 1 559 ? -35.567 8.406 1.786 1.00 95.38 559 GLU A C 1
ATOM 4358 O O . GLU A 1 559 ? -36.168 9.054 0.930 1.00 95.38 559 GLU A O 1
ATOM 4363 N N . CYS A 1 560 ? -34.378 7.840 1.536 1.00 96.50 560 CYS A N 1
ATOM 4364 C CA . CYS A 1 560 ? -33.713 7.905 0.230 1.00 96.50 560 CYS A CA 1
ATOM 4365 C C . CYS A 1 560 ? -34.510 7.144 -0.842 1.00 96.50 560 CYS A C 1
ATOM 4367 O O . CYS A 1 560 ? -34.694 7.628 -1.962 1.00 96.50 560 CYS A O 1
ATOM 4369 N N . LEU A 1 561 ? -35.028 5.960 -0.493 1.00 95.81 561 LEU A N 1
ATOM 4370 C CA . LEU A 1 561 ? -35.861 5.159 -1.393 1.00 95.81 561 LEU A CA 1
ATOM 4371 C C . LEU A 1 561 ? -37.206 5.836 -1.679 1.00 95.81 561 LEU A C 1
ATOM 4373 O O . LEU A 1 561 ? -37.626 5.888 -2.834 1.00 95.81 561 LEU A O 1
ATOM 4377 N N . ALA A 1 562 ? -37.849 6.402 -0.654 1.00 96.00 562 ALA A N 1
ATOM 4378 C CA . ALA A 1 562 ? -39.098 7.152 -0.787 1.00 96.00 562 ALA A CA 1
ATOM 4379 C C . ALA A 1 562 ? -38.945 8.420 -1.648 1.00 96.00 562 ALA A C 1
ATOM 4381 O O . ALA A 1 562 ? -39.886 8.804 -2.339 1.00 96.00 562 ALA A O 1
ATOM 4382 N N . ALA A 1 563 ? -37.755 9.031 -1.669 1.00 95.88 563 ALA A N 1
ATOM 4383 C CA . ALA A 1 563 ? -37.417 10.140 -2.563 1.00 95.88 563 ALA A CA 1
ATOM 4384 C C . ALA A 1 563 ? -37.215 9.727 -4.041 1.00 95.88 563 ALA A C 1
ATOM 4386 O O . ALA A 1 563 ? -36.974 10.586 -4.887 1.00 95.88 563 ALA A O 1
ATOM 4387 N N . GLY A 1 564 ? -37.331 8.435 -4.378 1.00 93.81 564 GLY A N 1
ATOM 4388 C CA . GLY A 1 564 ? -37.324 7.939 -5.760 1.00 93.81 564 GLY A CA 1
ATOM 4389 C C . GLY A 1 564 ? -35.939 7.678 -6.363 1.00 93.81 564 GLY A C 1
ATOM 4390 O O . GLY A 1 564 ? -35.843 7.354 -7.545 1.00 93.81 564 GLY A O 1
ATOM 4391 N N . HIS A 1 565 ? -34.863 7.767 -5.575 1.00 92.88 565 HIS A N 1
ATOM 4392 C CA . HIS A 1 565 ? -33.483 7.595 -6.063 1.00 92.88 565 HIS A CA 1
ATOM 4393 C C . HIS A 1 565 ? -33.135 6.152 -6.476 1.00 92.88 565 HIS A C 1
ATOM 4395 O O . HIS A 1 565 ? -32.225 5.933 -7.283 1.00 92.88 565 HIS A O 1
ATOM 4401 N N . GLY A 1 566 ? -33.863 5.161 -5.947 1.00 93.38 566 GLY A N 1
ATOM 4402 C CA . GLY A 1 566 ? -33.704 3.743 -6.282 1.00 93.38 566 GLY A CA 1
ATOM 4403 C C . GLY A 1 566 ? -32.309 3.203 -5.951 1.00 93.38 566 GLY A C 1
ATOM 4404 O O . GLY A 1 566 ? -31.802 3.399 -4.848 1.00 93.38 566 GLY A O 1
ATOM 4405 N N . TRP A 1 567 ? -31.667 2.545 -6.923 1.00 91.12 567 TRP A N 1
ATOM 4406 C CA . TRP A 1 567 ? -30.327 1.957 -6.770 1.00 91.12 567 TRP A CA 1
ATOM 4407 C C . TRP A 1 567 ? -29.246 2.967 -6.357 1.00 91.12 567 TRP A C 1
ATOM 4409 O O . TRP A 1 567 ? -28.265 2.582 -5.725 1.00 91.12 567 TRP A O 1
ATOM 4419 N N . ARG A 1 568 ? -29.432 4.265 -6.647 1.00 93.38 568 ARG A N 1
ATOM 4420 C CA . ARG A 1 568 ? -28.485 5.319 -6.251 1.00 93.38 568 ARG A CA 1
ATOM 4421 C C . ARG A 1 568 ? -28.366 5.473 -4.739 1.00 93.38 568 ARG A C 1
ATOM 4423 O O . ARG A 1 568 ? -27.333 5.928 -4.274 1.00 93.38 568 ARG A O 1
ATOM 4430 N N . CYS A 1 569 ? -29.339 5.000 -3.957 1.00 95.19 569 CYS A N 1
ATOM 4431 C CA . CYS A 1 569 ? -29.217 4.922 -2.498 1.00 95.19 569 CYS A CA 1
ATOM 4432 C C . CYS A 1 569 ? -28.113 3.954 -2.014 1.00 95.19 569 CYS A C 1
ATOM 4434 O O . CYS A 1 569 ? -27.849 3.903 -0.817 1.00 95.19 569 CYS A O 1
ATOM 4436 N N . MET A 1 570 ? -27.462 3.193 -2.905 1.00 93.69 570 MET A N 1
ATOM 4437 C CA . MET A 1 570 ? -26.219 2.460 -2.610 1.00 93.69 570 MET A CA 1
ATOM 4438 C C . MET A 1 570 ? -24.962 3.347 -2.674 1.00 93.69 570 MET A C 1
ATOM 4440 O O . MET A 1 570 ? -23.911 2.961 -2.166 1.00 93.69 570 MET A O 1
ATOM 4444 N N . LEU A 1 571 ? -25.041 4.517 -3.314 1.00 93.62 571 LEU A N 1
ATOM 4445 C CA . LEU A 1 571 ? -23.942 5.471 -3.440 1.00 93.62 571 LEU A CA 1
ATOM 4446 C C . LEU A 1 571 ? -24.019 6.477 -2.290 1.00 93.62 571 LEU A C 1
ATOM 4448 O O . LEU A 1 571 ? -25.047 7.130 -2.088 1.00 93.62 571 LEU A O 1
ATOM 4452 N N . LEU A 1 572 ? -22.919 6.643 -1.552 1.00 94.00 572 LEU A N 1
ATOM 4453 C CA . LEU A 1 572 ? -22.891 7.538 -0.390 1.00 94.00 572 LEU A CA 1
ATOM 4454 C C . LEU A 1 572 ? -23.211 8.995 -0.753 1.00 94.00 572 LEU A C 1
ATOM 4456 O O . LEU A 1 572 ? -23.778 9.710 0.064 1.00 94.00 572 LEU A O 1
ATOM 4460 N N . GLU A 1 573 ? -22.939 9.421 -1.986 1.00 90.38 573 GLU A N 1
ATOM 4461 C CA . GLU A 1 573 ? -23.279 10.766 -2.463 1.00 90.38 573 GLU A CA 1
ATOM 4462 C C . GLU A 1 573 ? -24.778 11.075 -2.486 1.00 90.38 573 GLU A C 1
ATOM 4464 O O . GLU A 1 573 ? -25.172 12.227 -2.330 1.00 90.38 573 GLU A O 1
ATOM 4469 N N . THR A 1 574 ? -25.608 10.044 -2.657 1.00 93.06 574 THR A N 1
ATOM 4470 C CA . THR A 1 574 ? -27.071 10.158 -2.645 1.00 93.06 574 THR A CA 1
ATOM 4471 C C . THR A 1 574 ? -27.642 9.759 -1.286 1.00 93.06 574 THR A C 1
ATOM 4473 O O . THR A 1 574 ? -28.623 10.342 -0.834 1.00 93.06 574 THR A O 1
ATOM 4476 N N . ALA A 1 575 ? -27.039 8.770 -0.623 1.00 95.19 575 ALA A N 1
ATOM 4477 C CA . ALA A 1 575 ? -27.575 8.190 0.603 1.00 95.19 575 ALA A CA 1
ATOM 4478 C C . ALA A 1 575 ? -27.268 8.998 1.871 1.00 95.19 575 ALA A C 1
ATOM 4480 O O . ALA A 1 575 ? -28.115 9.050 2.760 1.00 95.19 575 ALA A O 1
ATOM 4481 N N . LEU A 1 576 ? -26.084 9.621 1.971 1.00 93.00 576 LEU A N 1
ATOM 4482 C CA . LEU A 1 576 ? -25.606 10.241 3.215 1.00 93.00 576 LEU A CA 1
ATOM 4483 C C . LEU A 1 576 ? -26.562 11.304 3.801 1.00 93.00 576 LEU A C 1
ATOM 4485 O O . LEU A 1 576 ? -26.771 11.250 5.009 1.00 93.00 576 LEU A O 1
ATOM 4489 N N . PRO A 1 577 ? -27.227 12.179 3.010 1.00 91.75 577 PRO A N 1
ATOM 4490 C CA . PRO A 1 577 ? -28.218 13.133 3.530 1.00 91.75 577 PRO A CA 1
ATOM 4491 C C . PRO A 1 577 ? -29.451 12.510 4.211 1.00 91.75 577 PRO A C 1
ATOM 4493 O O . PRO A 1 577 ? -30.215 13.228 4.849 1.00 91.75 577 PRO A O 1
ATOM 4496 N N . TYR A 1 57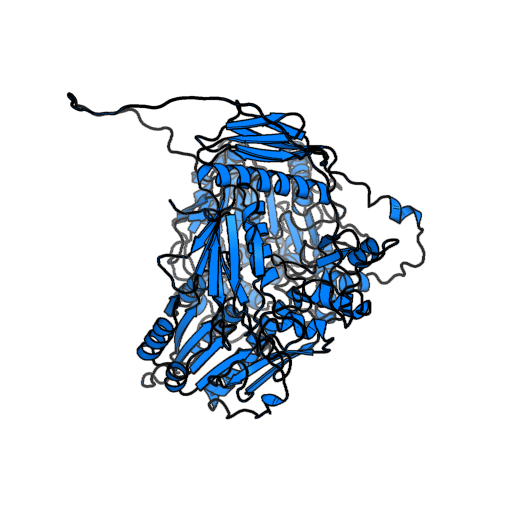8 ? -29.665 11.199 4.060 1.00 94.81 578 TYR A N 1
ATOM 4497 C CA . TYR A 1 578 ? -30.768 10.445 4.664 1.00 94.81 578 TYR A CA 1
ATOM 4498 C C . TYR A 1 578 ? -30.317 9.546 5.831 1.00 94.81 578 TYR A C 1
ATOM 4500 O O . TYR A 1 578 ? -31.141 8.823 6.393 1.00 94.81 578 TYR A O 1
ATOM 4508 N N . VAL A 1 579 ? -29.025 9.550 6.184 1.00 94.81 579 VAL A N 1
ATOM 4509 C CA . VAL A 1 579 ? -28.471 8.759 7.294 1.00 94.81 579 VAL A CA 1
ATOM 4510 C C . VAL A 1 579 ? -28.521 9.580 8.582 1.00 94.81 579 VAL A C 1
ATOM 4512 O O . VAL A 1 579 ? -28.043 10.707 8.640 1.00 94.81 579 VAL A O 1
ATOM 4515 N N . LYS A 1 580 ? -29.080 9.011 9.647 1.00 93.25 580 LYS A N 1
ATOM 4516 C CA . LYS A 1 580 ? -29.315 9.689 10.934 1.00 93.25 580 LYS A CA 1
ATOM 4517 C C . LYS A 1 580 ? -28.147 9.529 11.899 1.00 93.25 580 LYS A C 1
ATOM 4519 O O . LYS A 1 580 ? -27.935 10.375 12.768 1.00 93.25 580 LYS A O 1
ATOM 4524 N N . THR A 1 581 ? -27.384 8.447 11.778 1.00 95.38 581 THR A N 1
ATOM 4525 C CA . THR A 1 581 ? -26.161 8.236 12.558 1.00 95.38 581 THR A CA 1
ATOM 4526 C C . THR A 1 581 ? -25.048 9.180 12.069 1.00 95.38 581 THR A C 1
ATOM 4528 O O . THR A 1 581 ? -24.757 9.207 10.871 1.00 95.38 581 THR A O 1
ATOM 4531 N N . PRO A 1 582 ? -24.373 9.947 12.952 1.00 94.00 582 PRO A N 1
ATOM 4532 C CA . PRO A 1 582 ? -23.272 10.819 12.547 1.00 94.00 582 PRO A CA 1
ATOM 4533 C C . PRO A 1 582 ? -22.143 10.022 11.880 1.00 94.00 582 PRO A C 1
ATOM 4535 O O . PRO A 1 582 ? -21.608 9.080 12.463 1.00 94.00 582 PRO A O 1
ATOM 4538 N N . CYS A 1 583 ? -21.752 10.418 10.668 1.00 94.81 583 CYS A N 1
ATOM 4539 C CA . CYS A 1 583 ? -20.726 9.727 9.878 1.00 94.81 583 CYS A CA 1
ATOM 4540 C C . CYS A 1 583 ? -19.527 10.625 9.607 1.00 94.81 583 CYS A C 1
ATOM 4542 O O . CYS A 1 583 ? -19.729 11.798 9.329 1.00 94.81 583 CYS A O 1
ATOM 4544 N N . PHE A 1 584 ? -18.312 10.079 9.584 1.00 93.50 584 PHE A N 1
ATOM 4545 C CA . PHE A 1 584 ? -17.107 10.762 9.121 1.00 93.50 584 PHE A CA 1
ATOM 4546 C C . PHE A 1 584 ? -16.553 10.094 7.857 1.00 93.50 584 PHE A C 1
ATOM 4548 O O . PHE A 1 584 ? -16.155 8.932 7.894 1.00 93.50 584 PHE A O 1
ATOM 4555 N N . VAL A 1 585 ? -16.518 10.823 6.743 1.00 92.56 585 VAL A N 1
ATOM 4556 C CA . VAL A 1 585 ? -16.069 10.333 5.429 1.00 92.56 585 VAL A CA 1
ATOM 4557 C C . VAL A 1 585 ? -14.621 10.750 5.145 1.00 92.56 585 VAL A C 1
ATOM 4559 O O . VAL A 1 585 ? -14.361 11.894 4.777 1.00 92.56 585 VAL A O 1
ATOM 4562 N N . LEU A 1 586 ? -13.671 9.828 5.296 1.00 90.62 586 LEU A N 1
ATOM 4563 C CA . LEU A 1 586 ? -12.318 9.950 4.749 1.00 90.62 586 LEU A CA 1
ATOM 4564 C C . LEU A 1 586 ? -12.336 9.544 3.275 1.00 90.62 586 LEU A C 1
ATOM 4566 O O . LEU A 1 586 ? -12.693 8.411 2.955 1.00 90.62 586 LEU A O 1
ATOM 4570 N N . GLN A 1 587 ? -11.962 10.455 2.379 1.00 89.81 587 GLN A N 1
ATOM 4571 C CA . GLN A 1 587 ? -12.034 10.188 0.945 1.00 89.81 587 GLN A CA 1
ATOM 4572 C C . GLN A 1 587 ? -10.993 10.984 0.156 1.00 89.81 587 GLN A C 1
ATOM 4574 O O . GLN A 1 587 ? -10.922 12.213 0.260 1.00 89.81 587 GLN A O 1
ATOM 4579 N N . SER A 1 588 ? -10.255 10.289 -0.713 1.00 85.50 588 SER A N 1
ATOM 4580 C CA . SER A 1 588 ? -9.539 10.956 -1.795 1.00 85.50 588 SER A CA 1
ATOM 4581 C C . SER A 1 588 ? -10.506 11.352 -2.902 1.00 85.50 588 SER A C 1
ATOM 4583 O O . SER A 1 588 ? -11.335 10.559 -3.350 1.00 85.50 588 SER A O 1
ATOM 4585 N N . THR A 1 589 ? -10.357 12.578 -3.388 1.00 83.06 589 THR A N 1
ATOM 4586 C CA . THR A 1 589 ? -11.020 13.063 -4.603 1.00 83.06 589 THR A CA 1
ATOM 4587 C C . THR A 1 589 ? -10.393 12.521 -5.895 1.00 83.06 589 THR A C 1
ATOM 4589 O O . THR A 1 589 ? -10.960 12.717 -6.962 1.00 83.06 589 THR A O 1
ATOM 4592 N N . VAL A 1 590 ? -9.251 11.833 -5.809 1.00 76.62 590 VAL A N 1
ATOM 4593 C CA . VAL A 1 590 ? -8.601 11.078 -6.897 1.00 76.62 590 VAL A CA 1
ATOM 4594 C C . VAL A 1 590 ? -8.262 9.667 -6.415 1.00 76.62 590 VAL A C 1
ATOM 4596 O O . VAL A 1 590 ? -7.123 9.207 -6.496 1.00 76.62 590 VAL A O 1
ATOM 4599 N N . ASP A 1 591 ? -9.274 9.015 -5.842 1.00 79.06 591 ASP A N 1
ATOM 4600 C CA . ASP A 1 591 ? -9.193 7.655 -5.322 1.00 79.06 591 ASP A CA 1
ATOM 4601 C C . ASP A 1 591 ? -8.648 6.698 -6.390 1.00 79.06 591 ASP A C 1
ATOM 4603 O O . ASP A 1 591 ? -9.152 6.635 -7.517 1.00 79.06 591 ASP A O 1
ATOM 4607 N N . SER A 1 592 ? -7.595 5.956 -6.044 1.00 68.81 592 SER A N 1
ATOM 4608 C CA . SER A 1 592 ? -6.882 5.119 -7.012 1.00 68.81 592 SER A CA 1
ATOM 4609 C C . SER A 1 592 ? -7.717 3.954 -7.552 1.00 68.81 592 SER A C 1
ATOM 4611 O O . SER A 1 592 ? -7.354 3.387 -8.576 1.00 68.81 592 SER A O 1
ATOM 4613 N N . TRP A 1 593 ? -8.829 3.604 -6.897 1.00 73.06 593 TRP A N 1
ATOM 4614 C CA . TRP A 1 593 ? -9.770 2.559 -7.327 1.00 73.06 593 TRP A CA 1
ATOM 4615 C C . TRP A 1 593 ? -10.927 3.106 -8.181 1.00 73.06 593 TRP A C 1
ATOM 4617 O O . TRP A 1 593 ? -11.892 2.401 -8.458 1.00 73.06 593 TRP A O 1
ATOM 4627 N N . GLN A 1 594 ? -10.869 4.371 -8.594 1.00 74.56 594 GLN A N 1
ATOM 4628 C CA . GLN A 1 594 ? -11.876 5.003 -9.460 1.00 74.56 594 GLN A CA 1
ATOM 4629 C C . GLN A 1 594 ? -11.275 5.443 -10.800 1.00 74.56 594 GLN A C 1
ATOM 4631 O O . GLN A 1 594 ? -11.926 6.110 -11.602 1.00 74.56 594 GLN A O 1
ATOM 4636 N N . LEU A 1 595 ? -10.023 5.057 -11.048 1.00 64.62 595 LEU A N 1
ATOM 4637 C CA . LEU A 1 595 ? -9.224 5.458 -12.194 1.00 64.62 595 LEU A CA 1
ATOM 4638 C C . LEU A 1 595 ? -8.656 4.229 -12.891 1.00 64.62 595 LEU A C 1
ATOM 4640 O O . LEU A 1 595 ? -8.141 3.309 -12.261 1.00 64.62 595 LEU A O 1
ATOM 4644 N N . GLN A 1 596 ? -8.707 4.276 -14.211 1.00 55.16 596 GLN A N 1
ATOM 4645 C CA . GLN A 1 596 ? -8.028 3.357 -15.109 1.00 55.16 596 GLN A CA 1
ATOM 4646 C C . GLN A 1 596 ? -6.703 3.939 -15.606 1.00 55.16 596 GLN A C 1
ATOM 4648 O O . GLN A 1 596 ? -5.714 3.218 -15.747 1.00 55.16 596 GLN A O 1
ATOM 4653 N N . SER A 1 597 ? -6.661 5.250 -15.842 1.00 51.94 597 SER A N 1
ATOM 4654 C CA . SER A 1 597 ? -5.444 5.973 -16.197 1.00 51.94 597 SER A CA 1
ATOM 4655 C C . SER A 1 597 ? -5.202 7.131 -15.238 1.00 51.94 597 SER A C 1
ATOM 4657 O O . SER A 1 597 ? -6.110 7.839 -14.811 1.00 51.94 597 SER A O 1
ATOM 4659 N N . SER A 1 598 ? -3.930 7.345 -14.907 1.00 54.78 598 SER A N 1
ATOM 4660 C CA . SER A 1 598 ? -3.458 8.468 -14.092 1.00 54.78 598 SER A CA 1
ATOM 4661 C C . SER A 1 598 ? -3.108 9.698 -14.938 1.00 54.78 598 SER A C 1
ATOM 4663 O O . SER A 1 598 ? -2.251 10.499 -14.560 1.00 54.78 598 SER A O 1
ATOM 4665 N N . ASP A 1 599 ? -3.742 9.853 -16.104 1.00 57.66 599 ASP A N 1
ATOM 4666 C CA . ASP A 1 599 ? -3.588 11.055 -16.914 1.00 57.66 599 ASP A CA 1
ATOM 4667 C C . ASP A 1 599 ? -4.314 12.248 -16.276 1.00 57.66 599 ASP A C 1
ATOM 4669 O O . ASP A 1 599 ? -5.275 12.114 -15.513 1.00 57.66 599 ASP A O 1
ATOM 4673 N N . GLN A 1 600 ? -3.840 13.445 -16.612 1.00 60.00 600 GLN A N 1
ATOM 4674 C CA . GLN A 1 600 ? -4.309 14.682 -16.004 1.00 60.00 600 GLN A CA 1
ATOM 4675 C C . GLN A 1 600 ? -5.809 14.932 -16.217 1.00 60.00 600 GLN A C 1
ATOM 4677 O O . GLN A 1 600 ? -6.459 15.447 -15.311 1.00 60.00 600 GLN A O 1
ATOM 4682 N N . LYS A 1 601 ? -6.380 14.548 -17.365 1.00 66.81 601 LYS A N 1
ATOM 4683 C CA . LYS A 1 601 ? -7.788 14.818 -17.683 1.00 66.81 601 LYS A CA 1
ATOM 4684 C C . LYS A 1 601 ? -8.718 13.911 -16.878 1.00 66.81 601 LYS A C 1
ATOM 4686 O O . LYS A 1 601 ? -9.735 14.390 -16.373 1.00 66.81 601 LYS A O 1
ATOM 4691 N N . SER A 1 602 ? -8.355 12.641 -16.717 1.00 64.88 602 SER A N 1
ATOM 4692 C CA . SER A 1 602 ? -9.065 11.680 -15.859 1.00 64.88 602 SER A CA 1
ATOM 4693 C C . SER A 1 602 ? -9.021 12.108 -14.395 1.00 64.88 602 SER A C 1
ATOM 4695 O O . SER A 1 602 ? -10.066 12.227 -13.751 1.00 64.88 602 SER A O 1
ATOM 4697 N N . LEU A 1 603 ? -7.826 12.454 -13.900 1.00 67.12 603 LEU A N 1
ATOM 4698 C CA . LEU A 1 603 ? -7.613 12.965 -12.543 1.00 67.12 603 LEU A CA 1
ATOM 4699 C C . LEU A 1 603 ? -8.406 14.251 -12.273 1.00 67.12 603 LEU A C 1
ATOM 4701 O O . LEU A 1 603 ? -9.060 14.360 -11.240 1.00 67.12 603 LEU A O 1
ATOM 4705 N N . GLU A 1 604 ? -8.386 15.225 -13.187 1.00 72.19 604 GLU A N 1
ATOM 4706 C CA . GLU A 1 604 ? -9.147 16.475 -13.054 1.00 72.19 604 GLU A CA 1
ATOM 4707 C C . GLU A 1 604 ? -10.660 16.242 -13.082 1.00 72.19 604 GLU A C 1
ATOM 4709 O O . GLU A 1 604 ? -11.381 16.821 -12.268 1.00 72.19 604 GLU A O 1
ATOM 4714 N N . SER A 1 605 ? -11.141 15.377 -13.980 1.00 76.62 605 SER A N 1
ATOM 4715 C CA . SER A 1 605 ? -12.571 15.073 -14.113 1.00 76.62 605 SER A CA 1
ATOM 4716 C C . SER A 1 605 ? -13.110 14.367 -12.871 1.00 76.62 605 SER A C 1
ATOM 4718 O O . SER A 1 605 ? -14.159 14.756 -12.349 1.00 76.62 605 SER A O 1
ATOM 4720 N N . LEU A 1 606 ? -12.376 13.372 -12.359 1.00 79.19 606 LEU A N 1
ATOM 4721 C CA . LEU A 1 606 ? -12.724 12.692 -11.116 1.00 79.19 606 LEU A CA 1
ATOM 4722 C C . LEU A 1 606 ? -12.628 13.650 -9.922 1.00 79.19 606 LEU A C 1
ATOM 4724 O O . LEU A 1 606 ? -13.583 13.741 -9.156 1.00 79.19 606 LEU A O 1
ATOM 4728 N N . HIS A 1 607 ? -11.549 14.437 -9.817 1.00 82.12 607 HIS A N 1
ATOM 4729 C CA . HIS A 1 607 ? -11.372 15.423 -8.748 1.00 82.12 607 HIS A CA 1
ATOM 4730 C C . HIS A 1 607 ? -12.544 16.397 -8.660 1.00 82.12 607 HIS A C 1
ATOM 4732 O O . HIS A 1 607 ? -13.096 16.603 -7.578 1.00 82.12 607 HIS A O 1
ATOM 4738 N N . GLN A 1 608 ? -12.935 16.995 -9.787 1.00 79.56 608 GLN A N 1
ATOM 4739 C CA . GLN A 1 608 ? -14.036 17.955 -9.841 1.00 79.56 608 GLN A CA 1
ATOM 4740 C C . GLN A 1 608 ? -15.370 17.305 -9.458 1.00 79.56 608 GLN A C 1
ATOM 4742 O O . GLN A 1 608 ? -16.117 17.889 -8.671 1.00 79.56 608 GLN A O 1
ATOM 4747 N N . HIS A 1 609 ? -15.648 16.097 -9.961 1.00 84.00 609 HIS A N 1
ATOM 4748 C CA . HIS A 1 609 ? -16.875 15.359 -9.657 1.00 84.00 609 HIS A CA 1
ATOM 4749 C C . HIS A 1 609 ? -16.937 14.968 -8.173 1.00 84.00 609 HIS A C 1
ATOM 4751 O O . HIS A 1 609 ? -17.863 15.370 -7.468 1.00 84.00 609 HIS A O 1
ATOM 4757 N N . MET A 1 610 ? -15.922 14.252 -7.682 1.00 84.44 610 MET A N 1
ATOM 4758 C CA . MET A 1 610 ? -15.819 13.807 -6.292 1.00 84.44 610 MET A CA 1
ATOM 4759 C C . MET A 1 610 ? -15.899 14.988 -5.333 1.00 84.44 610 MET A C 1
ATOM 4761 O O . MET A 1 610 ? -16.695 14.970 -4.400 1.00 84.44 610 MET A O 1
ATOM 4765 N N . ARG A 1 611 ? -15.133 16.058 -5.584 1.00 83.06 611 ARG A N 1
ATOM 4766 C CA . ARG A 1 611 ? -15.167 17.269 -4.757 1.00 83.06 611 ARG A CA 1
ATOM 4767 C C . ARG A 1 611 ? -16.559 17.896 -4.724 1.00 83.06 611 ARG A C 1
ATOM 4769 O O . ARG A 1 611 ? -17.000 18.269 -3.645 1.00 83.06 611 ARG A O 1
ATOM 4776 N N . ALA A 1 612 ? -17.239 18.045 -5.860 1.00 82.88 612 ALA A N 1
ATOM 4777 C CA . ALA A 1 612 ? -18.570 18.649 -5.885 1.00 82.88 612 ALA A CA 1
ATOM 4778 C C . ALA A 1 612 ? -19.583 17.817 -5.082 1.00 82.88 612 ALA A C 1
ATOM 4780 O O . ALA A 1 612 ? -20.271 18.355 -4.213 1.00 82.88 612 ALA A O 1
ATOM 4781 N N . ASN A 1 613 ? -19.620 16.504 -5.314 1.00 85.56 613 ASN A N 1
ATOM 4782 C CA . ASN A 1 613 ? -20.622 15.626 -4.716 1.00 85.56 613 ASN A CA 1
ATOM 4783 C C . ASN A 1 613 ? -20.344 15.353 -3.228 1.00 85.56 613 ASN A C 1
ATOM 4785 O O . ASN A 1 613 ? -21.273 15.383 -2.426 1.00 85.56 613 ASN A O 1
ATOM 4789 N N . LEU A 1 614 ? -19.080 15.181 -2.817 1.00 83.88 614 LEU A N 1
ATOM 4790 C CA . LEU A 1 614 ? -18.707 15.046 -1.398 1.00 83.88 614 LEU A CA 1
ATOM 4791 C C . LEU A 1 614 ? -19.084 16.291 -0.590 1.00 83.88 614 LEU A C 1
ATOM 4793 O O . LEU A 1 614 ? -19.501 16.169 0.557 1.00 83.88 614 LEU A O 1
ATOM 4797 N N . LEU A 1 615 ? -18.969 17.485 -1.176 1.00 79.50 615 LEU A N 1
ATOM 4798 C CA . LEU A 1 615 ? -19.359 18.731 -0.511 1.00 79.50 615 LEU A CA 1
ATOM 4799 C C . LEU A 1 615 ? -20.870 18.962 -0.482 1.00 79.50 615 LEU A C 1
ATOM 4801 O O . LEU A 1 615 ? -21.352 19.638 0.423 1.00 79.50 615 LEU A O 1
ATOM 4805 N N . ALA A 1 616 ? -21.614 18.396 -1.432 1.00 83.19 616 ALA A N 1
ATOM 4806 C CA . ALA A 1 616 ? -23.071 18.373 -1.379 1.00 83.19 616 ALA A CA 1
ATOM 4807 C C . ALA A 1 616 ? -23.591 17.362 -0.340 1.00 83.19 616 ALA A C 1
ATOM 4809 O O . ALA A 1 616 ? -24.543 17.667 0.375 1.00 83.19 616 ALA A O 1
ATOM 4810 N N . ALA A 1 617 ? -22.963 16.186 -0.235 1.00 84.00 617 ALA A N 1
ATOM 4811 C CA . ALA A 1 617 ? -23.415 15.090 0.621 1.00 84.00 617 ALA A CA 1
ATOM 4812 C C . ALA A 1 617 ? -22.969 15.216 2.090 1.00 84.00 617 ALA A C 1
ATOM 4814 O O . ALA A 1 617 ? -23.747 14.921 2.995 1.00 84.00 617 ALA A O 1
ATOM 4815 N N . VAL A 1 618 ? -21.728 15.643 2.354 1.00 84.12 618 VAL A N 1
ATOM 4816 C CA . VAL A 1 618 ? -21.168 15.717 3.716 1.00 84.12 618 VAL A CA 1
ATOM 4817 C C . VAL A 1 618 ? -21.525 17.057 4.370 1.00 84.12 618 VAL A C 1
ATOM 4819 O O . VAL A 1 618 ? -20.724 17.993 4.392 1.00 84.12 618 VAL A O 1
ATOM 4822 N N . GLN A 1 619 ? -22.737 17.129 4.918 1.00 80.25 619 GLN A N 1
ATOM 4823 C CA . GLN A 1 619 ? -23.245 18.253 5.717 1.00 80.25 619 GLN A CA 1
ATOM 4824 C C . GLN A 1 619 ? -23.396 17.849 7.194 1.00 80.25 619 GLN A C 1
ATOM 4826 O O . GLN A 1 619 ? -23.397 16.661 7.510 1.00 80.25 619 GLN A O 1
ATOM 4831 N N . SER A 1 620 ? -23.537 18.808 8.118 1.00 78.12 620 SER A N 1
ATOM 4832 C CA . SER A 1 620 ? -23.857 18.496 9.527 1.00 78.12 620 SER A CA 1
ATOM 4833 C C . SER A 1 620 ? -25.166 17.679 9.600 1.00 78.12 620 SER A C 1
ATOM 4835 O O . SER A 1 620 ? -26.101 18.040 8.888 1.00 78.12 620 SER A O 1
ATOM 4837 N N . PRO A 1 621 ? -25.257 16.594 10.400 1.00 82.19 621 PRO A N 1
ATOM 4838 C CA . PRO A 1 621 ? -24.375 16.208 11.507 1.00 82.19 621 PRO A CA 1
ATOM 4839 C C . PRO A 1 621 ? -23.074 15.495 11.097 1.00 82.19 621 PRO A C 1
ATOM 4841 O O . PRO A 1 621 ? -22.179 15.305 11.933 1.00 82.19 621 PRO A O 1
ATOM 4844 N N . HIS A 1 622 ? -22.930 15.125 9.828 1.00 89.12 622 HIS A N 1
ATOM 4845 C CA . HIS A 1 622 ? -21.788 14.375 9.319 1.00 89.12 622 HIS A CA 1
ATOM 4846 C C . HIS A 1 622 ? -20.473 15.176 9.349 1.00 89.12 622 HIS A C 1
ATOM 4848 O O . HIS A 1 622 ? -20.366 16.342 9.749 1.00 89.12 622 HIS A O 1
ATOM 4854 N N . GLY A 1 623 ? -19.425 14.443 9.025 1.00 86.88 623 GLY A N 1
ATOM 4855 C CA . GLY A 1 623 ? -18.020 14.747 9.139 1.00 86.88 623 GLY A CA 1
ATOM 4856 C C . GLY A 1 623 ? -17.278 14.217 7.915 1.00 86.88 623 GLY A C 1
ATOM 4857 O O . GLY A 1 623 ? -17.791 13.365 7.189 1.00 86.88 623 GLY A O 1
ATOM 4858 N N . GLY A 1 624 ? -16.038 14.633 7.703 1.00 85.25 624 GLY A N 1
ATOM 4859 C CA . GLY A 1 624 ? -15.186 14.000 6.704 1.00 85.25 624 GLY A CA 1
ATOM 4860 C C . GLY A 1 624 ? -13.763 14.517 6.725 1.00 85.25 624 GLY A C 1
ATOM 4861 O O . GLY A 1 624 ? -13.418 15.350 7.547 1.00 85.25 624 GLY A O 1
ATOM 4862 N N . ALA A 1 625 ? -12.923 14.040 5.822 1.00 81.12 625 ALA A N 1
ATOM 4863 C CA . ALA A 1 625 ? -11.703 14.728 5.441 1.00 81.12 625 ALA A CA 1
ATOM 4864 C C . ALA A 1 625 ? -11.412 14.409 3.978 1.00 81.12 625 ALA A C 1
ATOM 4866 O O . ALA A 1 625 ? -11.333 13.242 3.597 1.00 81.12 625 ALA A O 1
ATOM 4867 N N . LEU A 1 626 ? -11.304 15.462 3.166 1.00 79.88 626 LEU A N 1
ATOM 4868 C CA . LEU A 1 626 ? -11.128 15.350 1.723 1.00 79.88 626 LEU A CA 1
ATOM 4869 C C . LEU A 1 626 ? -9.686 15.670 1.357 1.00 79.88 626 LEU A C 1
ATOM 4871 O O . LEU A 1 626 ? -9.216 16.794 1.567 1.00 79.88 626 LEU A O 1
ATOM 4875 N N . ASP A 1 627 ? -8.991 14.688 0.801 1.00 76.56 627 ASP A N 1
ATOM 4876 C CA . ASP A 1 627 ? -7.687 14.886 0.183 1.00 76.56 627 ASP A CA 1
ATOM 4877 C C . ASP A 1 627 ? -7.760 14.784 -1.344 1.00 76.56 627 ASP A C 1
ATOM 4879 O O . ASP A 1 627 ? -8.791 14.483 -1.950 1.00 76.56 627 ASP A O 1
ATOM 4883 N N . ASN A 1 628 ? -6.630 15.096 -1.966 1.00 74.19 628 ASN A N 1
ATOM 4884 C CA . ASN A 1 628 ? -6.420 15.004 -3.402 1.00 74.19 628 ASN A CA 1
ATOM 4885 C C . ASN A 1 628 ? -5.243 14.047 -3.694 1.00 74.19 628 ASN A C 1
ATOM 4887 O O . ASN A 1 628 ? -4.517 14.248 -4.664 1.00 74.19 628 ASN A O 1
ATOM 4891 N N . CYS A 1 629 ? -4.975 13.084 -2.812 1.00 70.62 629 CYS A N 1
ATOM 4892 C CA . CYS A 1 629 ? -3.816 12.199 -2.873 1.00 70.62 629 CYS A CA 1
ATOM 4893 C C . CYS A 1 629 ? -4.184 10.881 -3.558 1.00 70.62 629 CYS A C 1
ATOM 4895 O O . CYS A 1 629 ? -5.288 10.377 -3.385 1.00 70.62 629 CYS A O 1
ATOM 4897 N N . PHE A 1 630 ? -3.271 10.283 -4.318 1.00 70.69 630 PHE A N 1
ATOM 4898 C CA . PHE A 1 630 ? -3.577 9.056 -5.055 1.00 70.69 630 PHE A CA 1
ATOM 4899 C C . PHE A 1 630 ? -3.454 7.834 -4.131 1.00 70.69 630 PHE A C 1
ATOM 4901 O O . PHE A 1 630 ? -2.380 7.247 -3.995 1.00 70.69 630 PHE A O 1
ATOM 4908 N N . HIS A 1 631 ? -4.529 7.481 -3.431 1.00 72.69 631 HIS A N 1
ATOM 4909 C CA . HIS A 1 631 ? -4.583 6.326 -2.530 1.00 72.69 631 HIS A CA 1
ATOM 4910 C C . HIS A 1 631 ? -5.987 5.718 -2.491 1.00 72.69 631 HIS A C 1
ATOM 4912 O O . HIS A 1 631 ? -6.935 6.298 -3.022 1.00 72.69 631 HIS A O 1
ATOM 4918 N N . HIS A 1 632 ? -6.087 4.552 -1.856 1.00 77.31 632 HIS A N 1
ATOM 4919 C CA . HIS A 1 632 ? -7.338 3.898 -1.508 1.00 77.31 632 HIS A CA 1
ATOM 4920 C C . HIS A 1 632 ? -7.136 3.122 -0.201 1.00 77.31 632 HIS A C 1
ATOM 4922 O O . HIS A 1 632 ? -6.375 2.153 -0.163 1.00 77.31 632 HIS A O 1
ATOM 4928 N N . CYS A 1 633 ? -7.828 3.547 0.854 1.00 78.62 633 CYS A N 1
ATOM 4929 C CA . CYS A 1 633 ? -7.716 3.054 2.228 1.00 78.62 633 CYS A CA 1
ATOM 4930 C C . CYS A 1 633 ? -6.313 3.119 2.873 1.00 78.62 633 CYS A C 1
ATOM 4932 O O . CYS A 1 633 ? -5.311 3.512 2.278 1.00 78.62 633 CYS A O 1
ATOM 4934 N N . GLU A 1 634 ? -6.251 2.719 4.150 1.00 69.00 634 GLU A N 1
ATOM 4935 C CA . GLU A 1 634 ? -5.035 2.478 4.958 1.00 69.00 634 GLU A CA 1
ATOM 4936 C C . GLU A 1 634 ? -4.101 3.696 5.146 1.00 69.00 634 GLU A C 1
ATOM 4938 O O . GLU A 1 634 ? -3.080 3.622 5.833 1.00 69.00 634 GLU A O 1
ATOM 4943 N N . ALA A 1 635 ? -4.504 4.877 4.676 1.00 70.44 635 ALA A N 1
ATOM 4944 C CA . ALA A 1 635 ? -3.798 6.143 4.853 1.00 70.44 635 ALA A CA 1
ATOM 4945 C C . ALA A 1 635 ? -4.057 6.815 6.226 1.00 70.44 635 ALA A C 1
ATOM 4947 O O . ALA A 1 635 ? -3.952 8.036 6.372 1.00 70.44 635 ALA A O 1
ATOM 4948 N N . TRP A 1 636 ? -4.398 6.038 7.257 1.00 82.25 636 TRP A N 1
ATOM 4949 C CA . TRP A 1 636 ? -4.743 6.526 8.598 1.00 82.25 636 TRP A CA 1
ATOM 4950 C C . TRP A 1 636 ? -3.555 7.169 9.330 1.00 82.25 636 TRP A C 1
ATOM 4952 O O . TRP A 1 636 ? -2.492 6.566 9.450 1.00 82.25 636 TRP A O 1
ATOM 4962 N N . GLY A 1 637 ? -3.733 8.395 9.833 1.00 79.00 637 GLY A N 1
ATOM 4963 C CA . GLY A 1 637 ? -2.684 9.189 10.492 1.00 79.00 637 GLY A CA 1
ATOM 4964 C C . GLY A 1 637 ? -1.596 9.714 9.545 1.00 79.00 637 GLY A C 1
ATOM 4965 O O . GLY A 1 637 ? -0.675 10.398 9.981 1.00 79.00 637 GLY A O 1
ATOM 4966 N N . ASN A 1 638 ? -1.697 9.406 8.251 1.00 76.25 638 ASN A N 1
ATOM 4967 C CA . ASN A 1 638 ? -0.631 9.580 7.268 1.00 76.25 638 ASN A CA 1
ATOM 4968 C C . ASN A 1 638 ? -0.840 10.824 6.383 1.00 76.25 638 ASN A C 1
ATOM 4970 O O . ASN A 1 638 ? 0.128 11.467 5.965 1.00 76.25 638 ASN A O 1
ATOM 4974 N N . ILE A 1 639 ? -2.093 11.207 6.135 1.00 73.94 639 ILE A N 1
ATOM 4975 C CA . ILE A 1 639 ? -2.476 12.376 5.326 1.00 73.94 639 ILE A CA 1
ATOM 4976 C C . ILE A 1 639 ? -2.629 13.590 6.233 1.00 73.94 639 ILE A C 1
ATOM 4978 O O . ILE A 1 639 ? -3.258 13.478 7.282 1.00 73.94 639 ILE A O 1
ATOM 4982 N N . HIS A 1 640 ? -2.056 14.732 5.837 1.00 69.50 640 HIS A N 1
ATOM 4983 C CA . HIS A 1 640 ? -1.983 15.937 6.664 1.00 69.50 640 HIS A CA 1
ATOM 4984 C C . HIS A 1 640 ? -2.381 17.208 5.896 1.00 69.50 640 HIS A C 1
ATOM 4986 O O . HIS A 1 640 ? -1.844 17.487 4.824 1.00 69.50 640 HIS A O 1
ATOM 4992 N N . TRP A 1 641 ? -3.209 18.057 6.509 1.00 60.22 641 TRP A N 1
ATOM 4993 C CA . TRP A 1 641 ? -3.550 19.398 6.022 1.00 60.22 641 TRP A CA 1
ATOM 4994 C C . TRP A 1 641 ? -3.245 20.425 7.115 1.00 60.22 641 TRP A C 1
ATOM 4996 O O . TRP A 1 641 ? -3.688 20.285 8.251 1.00 60.22 641 TRP A O 1
ATOM 5006 N N . GLY A 1 642 ? -2.451 21.455 6.811 1.00 51.81 642 GLY A N 1
ATOM 5007 C CA . GLY A 1 642 ? -2.130 22.517 7.780 1.00 51.81 642 GLY A CA 1
ATOM 5008 C C . GLY A 1 642 ? -1.398 22.061 9.057 1.00 51.81 642 GLY A C 1
ATOM 5009 O O . GLY A 1 642 ? -1.296 22.839 9.998 1.00 51.81 642 GLY A O 1
ATOM 5010 N N . GLY A 1 643 ? -0.882 20.826 9.095 1.00 58.72 643 GLY A N 1
ATOM 5011 C CA . GLY A 1 643 ? -0.282 20.209 10.285 1.00 58.72 643 GLY A CA 1
ATOM 5012 C C . GLY A 1 643 ? -1.216 19.287 11.078 1.00 58.72 643 GLY A C 1
ATOM 5013 O O . GLY A 1 643 ? -0.744 18.656 12.012 1.00 58.72 643 GLY A O 1
ATOM 5014 N N . LEU A 1 644 ? -2.491 19.173 10.689 1.00 66.62 644 LEU A N 1
ATOM 5015 C CA . LEU A 1 644 ? -3.474 18.246 11.255 1.00 66.62 644 LEU A CA 1
ATOM 5016 C C . LEU A 1 644 ? -3.588 16.997 10.369 1.00 66.62 644 LEU A C 1
ATOM 5018 O O . LEU A 1 644 ? -3.779 17.129 9.157 1.00 66.62 644 LEU A O 1
ATOM 5022 N N . SER A 1 645 ? -3.487 15.802 10.946 1.00 80.12 645 SER A N 1
ATOM 5023 C CA . SER A 1 645 ? -3.684 14.534 10.230 1.00 80.12 645 SER A CA 1
ATOM 5024 C C . SER A 1 645 ? -5.165 14.164 10.050 1.00 80.12 645 SER A C 1
ATOM 5026 O O . SER A 1 645 ? -6.037 14.657 10.764 1.00 80.12 645 SER A O 1
ATOM 5028 N N . ASN A 1 646 ? -5.469 13.244 9.131 1.00 81.25 646 ASN A N 1
ATOM 5029 C CA . ASN A 1 646 ? -6.822 12.688 8.939 1.00 81.25 646 ASN A CA 1
ATOM 5030 C C . ASN A 1 646 ? -7.359 11.959 10.173 1.00 81.25 646 ASN A C 1
ATOM 5032 O O . ASN A 1 646 ? -8.539 12.092 10.498 1.00 81.25 646 ASN A O 1
ATOM 5036 N N . ARG A 1 647 ? -6.469 11.296 10.915 1.00 87.81 647 ARG A N 1
ATOM 5037 C CA . ARG A 1 647 ? -6.746 10.794 12.260 1.00 87.81 647 ARG A CA 1
ATOM 5038 C C . ARG A 1 647 ? -7.175 11.924 13.197 1.00 87.81 647 ARG A C 1
ATOM 5040 O O . ARG A 1 647 ? -8.241 11.844 13.788 1.00 87.81 647 ARG A O 1
ATOM 5047 N N . GLU A 1 648 ? -6.373 12.977 13.343 1.00 85.81 648 GLU A N 1
ATOM 5048 C CA . GLU A 1 648 ? -6.658 14.053 14.308 1.00 85.81 648 GLU A CA 1
ATOM 5049 C C . GLU A 1 648 ? -7.896 14.882 13.928 1.00 85.81 648 GLU A C 1
ATOM 5051 O O . GLU A 1 648 ? -8.620 15.347 14.809 1.00 85.81 648 GLU A O 1
ATOM 5056 N N . ALA A 1 649 ? -8.183 15.027 12.630 1.00 83.69 649 ALA A N 1
ATOM 5057 C CA . ALA A 1 649 ? -9.424 15.618 12.134 1.00 83.69 649 ALA A CA 1
ATOM 5058 C C . ALA A 1 649 ? -10.651 14.791 12.557 1.00 83.69 649 ALA A C 1
ATOM 5060 O O . ALA A 1 649 ? -11.606 15.353 13.102 1.00 83.69 649 ALA A O 1
ATOM 5061 N N . PHE A 1 650 ? -10.594 13.464 12.384 1.00 90.00 650 PHE A N 1
ATOM 5062 C CA . PHE A 1 650 ? -11.618 12.549 12.886 1.00 90.00 650 PHE A CA 1
ATOM 5063 C C . PHE A 1 650 ? -11.739 12.615 14.411 1.00 90.00 650 PHE A C 1
ATOM 5065 O O . PHE A 1 650 ? -12.838 12.807 14.919 1.00 90.00 650 PHE A O 1
ATOM 5072 N N . GLU A 1 651 ? -10.631 12.519 15.153 1.00 90.44 651 GLU A N 1
ATOM 5073 C CA . GLU A 1 651 ? -10.646 12.561 16.621 1.00 90.44 651 GLU A CA 1
ATOM 5074 C C . GLU A 1 651 ? -11.267 13.858 17.156 1.00 90.44 651 GLU A C 1
ATOM 5076 O O . GLU A 1 651 ? -12.019 13.825 18.133 1.00 90.44 651 GLU A O 1
ATOM 5081 N N . ARG A 1 652 ? -11.000 15.005 16.513 1.00 86.75 652 ARG A N 1
ATOM 5082 C CA . ARG A 1 652 ? -11.618 16.285 16.881 1.00 86.75 652 ARG A CA 1
ATOM 5083 C C . ARG A 1 652 ? -13.132 16.261 16.667 1.00 86.75 652 ARG A C 1
ATOM 5085 O O . ARG A 1 652 ? -13.861 16.629 17.589 1.00 86.75 652 ARG A O 1
ATOM 5092 N N . TRP A 1 653 ? -13.592 15.840 15.487 1.00 88.19 653 TRP A N 1
ATOM 5093 C CA . TRP A 1 653 ? -15.023 15.741 15.167 1.00 88.19 653 TRP A CA 1
ATOM 5094 C C . TRP A 1 653 ? -15.735 14.745 16.087 1.00 88.19 653 TRP A C 1
ATOM 5096 O O . TRP A 1 653 ? -16.747 15.078 16.698 1.00 88.19 653 TRP A O 1
ATOM 5106 N N . TYR A 1 654 ? -15.160 13.556 16.262 1.00 92.25 654 TYR A N 1
ATOM 5107 C CA . TYR A 1 654 ? -15.727 12.484 17.073 1.00 92.25 654 TYR A CA 1
ATOM 5108 C C . TYR A 1 654 ? -15.888 12.938 18.530 1.00 92.25 654 TYR A C 1
ATOM 5110 O O . TYR A 1 654 ? -16.982 12.869 19.088 1.00 92.25 654 TYR A O 1
ATOM 5118 N N . ARG A 1 655 ? -14.845 13.535 19.127 1.00 91.06 655 ARG A N 1
ATOM 5119 C CA . ARG A 1 655 ? -14.926 14.095 20.489 1.00 91.06 655 ARG A CA 1
ATOM 5120 C C . ARG A 1 655 ? -15.905 15.270 20.598 1.00 91.06 655 ARG A C 1
ATOM 5122 O O . ARG A 1 655 ? -16.431 15.487 21.685 1.00 91.06 655 ARG A O 1
ATOM 5129 N N . ALA A 1 656 ? -16.128 16.051 19.538 1.00 87.06 656 ALA A N 1
ATOM 5130 C CA . ALA A 1 656 ? -17.168 17.085 19.526 1.00 87.06 656 ALA A CA 1
ATOM 5131 C C . ALA A 1 656 ? -18.575 16.471 19.556 1.00 87.06 656 ALA A C 1
ATOM 5133 O O . ALA A 1 656 ? -19.379 16.870 20.397 1.00 87.06 656 ALA A O 1
ATOM 5134 N N . ARG A 1 657 ? -18.845 15.448 18.736 1.00 89.19 657 ARG A N 1
ATOM 5135 C CA . ARG A 1 657 ? -20.142 14.750 18.741 1.00 89.19 657 ARG A CA 1
ATOM 5136 C C . ARG A 1 657 ? -20.412 14.005 20.053 1.00 89.19 657 ARG A C 1
ATOM 5138 O O . ARG A 1 657 ? -21.526 14.097 20.554 1.00 89.19 657 ARG A O 1
ATOM 5145 N N . VAL A 1 658 ? -19.400 13.389 20.675 1.00 92.06 658 VAL A N 1
ATOM 5146 C CA . VAL A 1 658 ? -19.531 12.813 22.032 1.00 92.06 658 VAL A CA 1
ATOM 5147 C C . VAL A 1 658 ? -19.953 13.879 23.054 1.00 92.06 658 VAL A C 1
ATOM 5149 O O . VAL A 1 658 ? -20.904 13.653 23.794 1.00 92.06 658 VAL A O 1
ATOM 5152 N N . ARG A 1 659 ? -19.324 15.068 23.063 1.00 90.44 659 ARG A N 1
ATOM 5153 C CA . ARG A 1 659 ? -19.700 16.157 23.993 1.00 90.44 659 ARG A CA 1
ATOM 5154 C C . ARG A 1 659 ? -21.135 16.651 23.793 1.00 90.44 659 ARG A C 1
ATOM 5156 O O . ARG A 1 659 ? -21.817 16.913 24.774 1.00 90.44 659 ARG A O 1
ATOM 5163 N N . GLN A 1 660 ? -21.582 16.774 22.546 1.00 87.69 660 GLN A N 1
ATOM 5164 C CA . GLN A 1 660 ? -22.946 17.209 22.215 1.00 87.69 660 GLN A CA 1
ATOM 5165 C C . GLN A 1 660 ? -23.980 16.177 22.663 1.00 87.69 660 GLN A C 1
ATOM 5167 O O . GLN A 1 660 ? -24.978 16.521 23.289 1.00 87.69 660 GLN A O 1
ATOM 5172 N N . TRP A 1 661 ? -23.691 14.896 22.427 1.00 92.00 661 TRP A N 1
ATOM 5173 C CA . TRP A 1 661 ? -24.504 13.787 22.914 1.00 92.00 661 TRP A CA 1
ATOM 5174 C C . TRP A 1 661 ? -24.557 13.728 24.447 1.00 92.00 661 TRP A C 1
ATOM 5176 O O . TRP A 1 661 ? -25.619 13.485 25.017 1.00 92.00 661 TRP A O 1
ATOM 5186 N N . ASP A 1 662 ? -23.439 14.001 25.128 1.00 91.50 662 ASP A N 1
ATOM 5187 C CA . ASP A 1 662 ? -23.389 14.128 26.589 1.00 91.50 662 ASP A CA 1
ATOM 5188 C C . ASP A 1 662 ? -24.199 15.315 27.123 1.00 91.50 662 ASP A C 1
ATOM 5190 O O . ASP A 1 662 ? -24.786 15.211 28.199 1.00 91.50 662 ASP A O 1
ATOM 5194 N N . ALA A 1 663 ? -24.264 16.417 26.373 1.00 88.44 663 ALA A N 1
ATOM 5195 C CA . ALA A 1 663 ? -25.070 17.591 26.698 1.00 88.44 663 ALA A CA 1
ATOM 5196 C C . ALA A 1 663 ? -26.562 17.446 26.325 1.00 88.44 663 ALA A C 1
ATOM 5198 O O . ALA A 1 663 ? -27.374 18.269 26.745 1.00 88.44 663 ALA A O 1
ATOM 5199 N N . GLY A 1 664 ? -26.938 16.416 25.557 1.00 86.44 664 GLY A N 1
ATOM 5200 C CA . GLY A 1 664 ? -28.290 16.263 25.006 1.00 86.44 664 GLY A CA 1
ATOM 5201 C C . GLY A 1 664 ? -28.621 17.262 23.888 1.00 86.44 664 GLY A C 1
ATOM 5202 O O . GLY A 1 664 ? -29.794 17.530 23.637 1.00 86.44 664 GLY A O 1
ATOM 5203 N N . GLU A 1 665 ? -27.604 17.831 23.237 1.00 82.00 665 GLU A N 1
ATOM 5204 C CA . GLU A 1 665 ? -27.749 18.794 22.142 1.00 82.00 665 GLU A CA 1
ATOM 5205 C C . GLU A 1 665 ? -28.137 18.102 20.824 1.00 82.00 665 GLU A C 1
ATOM 5207 O O . GLU A 1 665 ? -27.647 17.017 20.503 1.00 82.00 665 GLU A O 1
ATOM 5212 N N . ASP A 1 666 ? -28.971 18.758 20.010 1.00 70.38 666 ASP A N 1
ATOM 5213 C CA . ASP A 1 666 ? -29.212 18.324 18.631 1.00 70.38 666 ASP A CA 1
ATOM 5214 C C . ASP A 1 666 ? -27.946 18.553 17.784 1.00 70.38 666 ASP A C 1
ATOM 5216 O O . ASP A 1 666 ? -27.488 19.686 17.603 1.00 70.38 666 ASP A O 1
ATOM 5220 N N . PHE A 1 667 ? -27.401 17.477 17.212 1.00 71.38 667 PHE A N 1
ATOM 5221 C CA . PHE A 1 667 ? -26.217 17.499 16.350 1.00 71.38 667 PHE A CA 1
ATOM 5222 C C . PHE A 1 667 ? -26.328 18.458 15.143 1.00 71.38 667 PHE A C 1
ATOM 5224 O O . PHE A 1 667 ? -25.295 18.869 14.593 1.00 71.38 667 PHE A O 1
ATOM 5231 N N . ASN A 1 668 ? -27.545 18.838 14.737 1.00 62.84 668 ASN A N 1
ATOM 5232 C CA . ASN A 1 668 ? -27.804 19.817 13.676 1.00 62.84 668 ASN A CA 1
ATOM 5233 C C . ASN A 1 668 ? -27.500 21.268 14.089 1.00 62.84 668 ASN A C 1
ATOM 5235 O O . ASN A 1 668 ? -27.259 22.113 13.230 1.00 62.84 668 ASN A O 1
ATOM 5239 N N . THR A 1 669 ? -27.490 21.574 15.389 1.00 52.91 669 THR A N 1
ATOM 5240 C CA . THR A 1 669 ? -27.484 22.958 15.908 1.00 52.91 669 THR A CA 1
ATOM 5241 C C . THR A 1 669 ? -26.099 23.597 16.066 1.00 52.91 669 THR A C 1
ATOM 5243 O O . THR A 1 669 ? -25.995 24.766 16.436 1.00 52.91 669 THR A O 1
ATOM 5246 N N . THR A 1 670 ? -25.019 22.874 15.753 1.00 51.81 670 THR A N 1
ATOM 5247 C CA . THR A 1 670 ? -23.639 23.305 16.045 1.00 51.81 670 THR A CA 1
ATOM 5248 C C . THR A 1 670 ? -22.743 23.390 14.803 1.00 51.81 670 THR A C 1
ATOM 5250 O O . THR A 1 670 ? -22.510 22.387 14.125 1.00 51.81 670 THR A O 1
ATOM 5253 N N . GLY A 1 671 ? -22.121 24.550 14.576 1.00 49.69 671 GLY A N 1
ATOM 5254 C CA . GLY A 1 671 ? -21.211 24.809 13.448 1.00 49.69 671 GLY A CA 1
ATOM 5255 C C . GLY A 1 671 ? -19.808 24.173 13.511 1.00 49.69 671 GLY A C 1
ATOM 5256 O O . GLY A 1 671 ? -18.940 24.596 12.757 1.00 49.69 671 GLY A O 1
ATOM 5257 N N . GLU A 1 672 ? -19.552 23.194 14.392 1.00 51.19 672 GLU A N 1
ATOM 5258 C CA . GLU A 1 672 ? -18.312 22.381 14.365 1.00 51.19 672 GLU A CA 1
ATOM 5259 C C . GLU A 1 672 ? -18.430 21.126 13.468 1.00 51.19 672 GLU A C 1
ATOM 5261 O O . GLU A 1 672 ? -17.457 20.386 13.300 1.00 51.19 672 GLU A O 1
ATOM 5266 N N . GLY A 1 673 ? -19.605 20.884 12.871 1.00 46.41 673 GLY A N 1
ATOM 5267 C CA . GLY A 1 673 ? -19.779 19.898 11.803 1.00 46.41 673 GLY A CA 1
ATOM 5268 C C . GLY A 1 673 ? -18.951 20.252 10.564 1.00 46.41 673 GLY A C 1
ATOM 5269 O O . GLY A 1 673 ? -18.765 21.421 10.237 1.00 46.41 673 GLY A O 1
ATOM 5270 N N . TRP A 1 674 ? -18.432 19.230 9.881 1.00 54.78 674 TRP A N 1
ATOM 5271 C CA . TRP A 1 674 ? -17.616 19.383 8.671 1.00 54.78 674 TRP A CA 1
ATOM 5272 C C . TRP A 1 674 ? -18.430 20.111 7.570 1.00 54.78 674 TRP A C 1
ATOM 5274 O O . TRP A 1 674 ? -19.651 19.947 7.536 1.00 54.78 674 TRP A O 1
ATOM 5284 N N . PRO A 1 675 ? -17.804 20.900 6.670 1.00 50.44 675 PRO A N 1
ATOM 5285 C CA . PRO A 1 675 ? -16.387 20.848 6.326 1.00 50.44 675 PRO A CA 1
ATOM 5286 C C . PRO A 1 675 ? -15.383 21.742 7.074 1.00 50.44 675 PRO A C 1
ATOM 5288 O O . PRO A 1 675 ? -15.311 22.939 6.819 1.00 50.44 675 PRO A O 1
ATOM 5291 N N . LEU A 1 676 ? -14.394 21.110 7.751 1.00 51.38 676 LEU A N 1
ATOM 5292 C CA . LEU A 1 676 ? -13.009 21.639 7.803 1.00 51.38 676 LEU A CA 1
ATOM 5293 C C . LEU A 1 676 ? -12.316 21.425 6.436 1.00 51.38 676 LEU A C 1
ATOM 5295 O O . LEU A 1 676 ? -11.137 21.074 6.341 1.00 51.38 676 LEU A O 1
ATOM 5299 N N . LEU A 1 677 ? -13.052 21.691 5.351 1.00 46.47 677 LEU A N 1
ATOM 5300 C CA . LEU A 1 677 ? -12.459 22.114 4.098 1.00 46.47 677 LEU A CA 1
ATOM 5301 C C . LEU A 1 677 ? -11.531 23.266 4.453 1.00 46.47 677 LEU A C 1
ATOM 5303 O O . LEU A 1 677 ? -11.988 24.374 4.745 1.00 46.47 677 LEU A O 1
ATOM 5307 N N . HIS A 1 678 ? -10.230 23.060 4.304 1.00 37.72 678 HIS A N 1
ATOM 5308 C CA . HIS A 1 678 ? -9.420 24.212 3.986 1.00 37.72 678 HIS A CA 1
ATOM 5309 C C . HIS A 1 678 ? -9.772 24.605 2.546 1.00 37.72 678 HIS A C 1
ATOM 5311 O O . HIS A 1 678 ? -9.212 24.078 1.588 1.00 37.72 678 HIS A O 1
ATOM 5317 N N . LEU A 1 679 ? -10.684 25.572 2.386 1.00 36.53 679 LEU A N 1
ATOM 5318 C CA . LEU A 1 679 ? -10.915 26.318 1.137 1.00 36.53 679 LEU A CA 1
ATOM 5319 C C . LEU A 1 679 ? -9.703 27.208 0.768 1.00 36.53 679 LEU A C 1
ATOM 5321 O O . LEU A 1 679 ? -9.841 28.230 0.103 1.00 36.53 679 LEU A O 1
ATOM 5325 N N . GLY A 1 680 ? -8.494 26.824 1.194 1.00 32.88 680 GLY A N 1
ATOM 5326 C CA . GLY A 1 680 ? -7.264 27.390 0.662 1.00 32.88 680 GLY A CA 1
ATOM 5327 C C . GLY A 1 680 ? -7.110 26.925 -0.780 1.00 32.88 680 GLY A C 1
ATOM 5328 O O . GLY A 1 680 ? -7.307 25.744 -1.068 1.00 32.88 680 GLY A O 1
ATOM 5329 N N . ALA A 1 681 ? -6.787 27.850 -1.681 1.00 31.61 681 ALA A N 1
ATOM 5330 C CA . ALA A 1 681 ? -6.616 27.558 -3.097 1.00 31.61 681 ALA A CA 1
ATOM 5331 C C . ALA A 1 681 ? -5.589 26.431 -3.305 1.00 31.61 681 ALA A C 1
ATOM 5333 O O . ALA A 1 681 ? -4.398 26.642 -3.104 1.00 31.61 681 ALA A O 1
ATOM 5334 N N . LEU A 1 682 ? -6.097 25.245 -3.663 1.00 36.50 682 LEU A N 1
ATOM 5335 C CA . LEU A 1 682 ? -5.427 24.097 -4.293 1.00 36.50 682 LEU A CA 1
ATOM 5336 C C . LEU A 1 682 ? -3.919 23.968 -4.023 1.00 36.50 682 LEU A C 1
ATOM 5338 O O . LEU A 1 682 ? -3.093 23.910 -4.923 1.00 36.50 682 LEU A O 1
ATOM 5342 N N . ALA A 1 683 ? -3.576 23.896 -2.738 1.00 35.75 683 ALA A N 1
ATOM 5343 C CA . ALA A 1 683 ? -2.209 23.741 -2.265 1.00 35.75 683 ALA A CA 1
ATOM 5344 C C . ALA A 1 683 ? -2.187 22.985 -0.929 1.00 35.75 683 ALA A C 1
ATOM 5346 O O . ALA A 1 683 ? -1.825 23.538 0.109 1.00 35.75 683 ALA A O 1
ATOM 5347 N N . ALA A 1 684 ? -2.566 21.704 -0.946 1.00 37.75 684 ALA A N 1
ATOM 5348 C CA . ALA A 1 684 ? -2.173 20.764 0.102 1.00 37.75 684 ALA A CA 1
ATOM 5349 C C . ALA A 1 684 ? -0.714 20.344 -0.182 1.00 37.75 684 ALA A C 1
ATOM 5351 O O . ALA A 1 684 ? -0.489 19.564 -1.105 1.00 37.75 684 ALA A O 1
ATOM 5352 N N . PRO A 1 685 ? 0.317 20.850 0.529 1.00 37.81 685 PRO A N 1
ATOM 5353 C CA . PRO A 1 685 ? 1.693 20.752 0.024 1.00 37.81 685 PRO A CA 1
ATOM 5354 C C . PRO A 1 685 ? 2.336 19.366 0.202 1.00 37.81 685 PRO A C 1
ATOM 5356 O O . PRO A 1 685 ? 3.504 19.184 -0.156 1.00 37.81 685 PRO A O 1
ATOM 5359 N N . ARG A 1 686 ? 1.629 18.430 0.855 1.00 46.03 686 ARG A N 1
ATOM 5360 C CA . ARG A 1 686 ? 2.128 17.116 1.281 1.00 46.03 686 ARG A CA 1
ATOM 5361 C C . ARG A 1 686 ? 1.012 16.069 1.341 1.00 46.03 686 ARG A C 1
ATOM 5363 O O . ARG A 1 686 ? 0.432 15.833 2.398 1.00 46.03 686 ARG A O 1
ATOM 5370 N N . CYS A 1 687 ? 0.811 15.367 0.233 1.00 51.38 687 CYS A N 1
ATOM 5371 C CA . CYS A 1 687 ? 0.436 13.957 0.312 1.00 51.38 687 CYS A CA 1
ATOM 5372 C C . CYS A 1 687 ? 1.539 13.151 1.027 1.00 51.38 687 CYS A C 1
ATOM 5374 O O . CYS A 1 687 ? 2.643 13.661 1.251 1.00 51.38 687 CYS A O 1
ATOM 5376 N N . TYR A 1 688 ? 1.225 11.913 1.419 1.00 48.16 688 TYR A N 1
ATOM 5377 C CA . TYR A 1 688 ? 2.083 11.039 2.233 1.00 48.16 688 TYR A CA 1
ATOM 5378 C C . TYR A 1 688 ? 3.567 11.030 1.792 1.00 48.16 688 TYR A C 1
ATOM 5380 O O . TYR A 1 688 ? 3.826 11.056 0.581 1.00 48.16 688 TYR A O 1
ATOM 5388 N N . PRO A 1 689 ? 4.556 10.968 2.719 1.00 37.81 689 PRO A N 1
ATOM 5389 C CA . PRO A 1 689 ? 5.976 10.894 2.368 1.00 37.81 689 PRO A CA 1
ATOM 5390 C C . PRO A 1 689 ? 6.278 9.707 1.438 1.00 37.81 689 PRO A C 1
ATOM 5392 O O . PRO A 1 689 ? 6.384 8.565 1.872 1.00 37.81 689 PRO A O 1
ATOM 5395 N N . GLY A 1 690 ? 6.397 9.995 0.141 1.00 39.31 690 GLY A N 1
ATOM 5396 C CA . GLY A 1 690 ? 6.483 8.994 -0.926 1.00 39.31 690 GLY A CA 1
ATOM 5397 C C . GLY A 1 690 ? 5.795 9.419 -2.230 1.00 39.31 690 GLY A C 1
ATOM 5398 O O . GLY A 1 690 ? 6.246 9.020 -3.300 1.00 39.31 690 GLY A O 1
ATOM 5399 N N . GLN A 1 691 ? 4.780 10.292 -2.176 1.00 39.12 691 GLN A N 1
ATOM 5400 C CA . GLN A 1 691 ? 4.062 10.797 -3.364 1.00 39.12 691 GLN A CA 1
ATOM 5401 C C . GLN A 1 691 ? 4.466 12.218 -3.793 1.00 39.12 691 GLN A C 1
ATOM 5403 O O . GLN A 1 691 ? 3.661 12.984 -4.319 1.00 39.12 691 GLN A O 1
ATOM 5408 N N . GLU A 1 692 ? 5.731 12.601 -3.597 1.00 37.53 692 GLU A N 1
ATOM 5409 C CA . GLU A 1 692 ? 6.176 13.983 -3.844 1.00 37.53 692 GLU A CA 1
ATOM 5410 C C . GLU A 1 692 ? 6.078 14.453 -5.312 1.00 37.53 692 GLU A C 1
ATOM 5412 O O . GLU A 1 692 ? 6.156 15.656 -5.541 1.00 37.53 692 GLU A O 1
ATOM 5417 N N . LYS A 1 693 ? 5.862 13.543 -6.272 1.00 38.59 693 LYS A N 1
ATOM 5418 C CA . LYS A 1 693 ? 5.781 13.817 -7.723 1.00 38.59 693 LYS A CA 1
ATOM 5419 C C . LYS A 1 693 ? 4.412 14.267 -8.230 1.00 38.59 693 LYS A C 1
ATOM 5421 O O . LYS A 1 693 ? 4.309 14.821 -9.311 1.00 38.59 693 LYS A O 1
ATOM 5426 N N . HIS A 1 694 ? 3.348 14.097 -7.442 1.00 38.00 694 HIS A N 1
ATOM 5427 C CA . HIS A 1 694 ? 2.037 14.665 -7.792 1.00 38.00 694 HIS A CA 1
ATOM 5428 C C . HIS A 1 694 ? 1.888 16.142 -7.369 1.00 38.00 694 HIS A C 1
ATOM 5430 O O . HIS A 1 694 ? 0.841 16.751 -7.589 1.00 38.00 694 HIS A O 1
ATOM 5436 N N . LYS A 1 695 ? 2.946 16.766 -6.820 1.00 39.44 695 LYS A N 1
ATOM 5437 C CA . LYS A 1 695 ? 2.968 18.207 -6.496 1.00 39.44 695 LYS A CA 1
ATOM 5438 C C . LYS A 1 695 ? 2.712 19.097 -7.715 1.00 39.44 695 LYS A C 1
ATOM 5440 O O . LYS A 1 695 ? 2.037 20.114 -7.568 1.00 39.44 695 LYS A O 1
ATOM 5445 N N . ASP A 1 696 ? 3.171 18.692 -8.894 1.00 41.12 696 ASP A N 1
ATOM 5446 C CA . ASP A 1 696 ? 3.017 19.472 -10.128 1.00 41.12 696 ASP A CA 1
ATOM 5447 C C . ASP A 1 696 ? 1.555 19.506 -10.618 1.00 41.12 696 ASP A C 1
ATOM 5449 O O . ASP A 1 696 ? 1.101 20.504 -11.183 1.00 41.12 696 ASP A O 1
ATOM 5453 N N . TRP A 1 697 ? 0.771 18.468 -10.296 1.00 39.78 697 TRP A N 1
ATOM 5454 C CA . TRP A 1 697 ? -0.676 18.434 -10.537 1.00 39.78 697 TRP A CA 1
ATOM 5455 C C . TRP A 1 697 ? -1.463 19.268 -9.509 1.00 39.78 697 TRP A C 1
ATOM 5457 O O . TRP A 1 697 ? -2.381 20.009 -9.864 1.00 39.78 697 TRP A O 1
ATOM 5467 N N . HIS A 1 698 ? -1.058 19.257 -8.231 1.00 36.84 698 HIS A N 1
ATOM 5468 C CA . HIS A 1 698 ? -1.630 20.187 -7.246 1.00 36.84 698 HIS A CA 1
ATOM 5469 C C . HIS A 1 698 ? -1.407 21.656 -7.645 1.00 36.84 698 HIS A C 1
ATOM 5471 O O . HIS A 1 698 ? -2.306 22.476 -7.477 1.00 36.84 698 HIS A O 1
ATOM 5477 N N . ALA A 1 699 ? -0.243 21.983 -8.217 1.00 39.38 699 ALA A N 1
ATOM 5478 C CA . ALA A 1 699 ? 0.087 23.337 -8.659 1.00 39.38 699 ALA A CA 1
ATOM 5479 C C . ALA A 1 699 ? -0.741 23.827 -9.866 1.00 39.38 699 ALA A C 1
ATOM 5481 O O . ALA A 1 699 ? -0.927 25.035 -10.018 1.00 39.38 699 ALA A O 1
ATOM 5482 N N . THR A 1 700 ? -1.246 22.926 -10.716 1.00 39.53 700 THR A N 1
ATOM 5483 C CA . THR A 1 700 ? -1.975 23.277 -11.951 1.00 39.53 700 THR A CA 1
ATOM 5484 C C . THR A 1 700 ? -3.468 23.511 -11.733 1.00 39.53 700 THR A C 1
ATOM 5486 O O . THR A 1 700 ? -4.040 24.394 -12.371 1.00 39.53 700 THR A O 1
ATOM 5489 N N . LEU A 1 701 ? -4.091 22.821 -10.773 1.00 38.31 701 LEU A N 1
ATOM 5490 C CA . LEU A 1 701 ? -5.494 23.051 -10.403 1.00 38.31 701 LEU A CA 1
ATOM 5491 C C . LEU A 1 701 ? -5.748 24.475 -9.848 1.00 38.31 701 LEU A C 1
ATOM 5493 O O . LEU A 1 701 ? -6.844 25.019 -9.979 1.00 38.31 701 LEU A O 1
ATOM 5497 N N . GLY A 1 702 ? -4.750 25.101 -9.216 1.00 38.66 702 GLY A N 1
ATOM 5498 C CA . GLY A 1 702 ? -4.864 26.386 -8.511 1.00 38.66 702 GLY A CA 1
ATOM 5499 C C . GLY A 1 702 ? -4.806 27.654 -9.375 1.00 38.66 702 GLY A C 1
ATOM 5500 O O . GLY A 1 702 ? -4.146 28.618 -8.989 1.00 38.66 702 GLY A O 1
ATOM 5501 N N . SER A 1 703 ? -5.471 27.709 -10.533 1.00 31.48 703 SER A N 1
ATOM 5502 C CA . SER A 1 703 ? -5.296 28.814 -11.493 1.00 31.48 703 SER A CA 1
ATOM 5503 C C . SER A 1 703 ? -6.069 30.117 -11.172 1.00 31.48 703 SER A C 1
ATOM 5505 O O . SER A 1 703 ? -6.942 30.550 -11.930 1.00 31.48 703 SER A O 1
ATOM 5507 N N . ARG A 1 704 ? -5.669 30.839 -10.116 1.00 30.27 704 ARG A N 1
ATOM 5508 C CA . ARG A 1 704 ? -5.577 32.318 -10.157 1.00 30.27 704 ARG A CA 1
ATOM 5509 C C . ARG A 1 704 ? -4.235 32.750 -9.557 1.00 30.27 704 ARG A C 1
ATOM 5511 O O . ARG A 1 704 ? -3.771 32.180 -8.578 1.00 30.27 704 ARG A O 1
ATOM 5518 N N . ARG A 1 705 ? -3.567 33.686 -10.239 1.00 31.77 705 ARG A N 1
ATOM 5519 C CA . ARG A 1 705 ? -2.101 33.838 -10.234 1.00 31.77 705 ARG A CA 1
ATOM 5520 C C . ARG A 1 705 ? -1.505 34.153 -8.855 1.00 31.77 705 ARG A C 1
ATOM 5522 O O . ARG A 1 705 ? -1.863 35.136 -8.220 1.00 31.77 705 ARG A O 1
ATOM 5529 N N . LEU A 1 706 ? -0.493 33.370 -8.476 1.00 33.38 706 LEU A N 1
ATOM 5530 C CA . LEU A 1 706 ? 0.403 33.589 -7.331 1.00 33.38 706 LEU A CA 1
ATOM 5531 C C . LEU A 1 706 ? 1.483 34.659 -7.620 1.00 33.38 706 LEU A C 1
ATOM 5533 O O . LEU A 1 706 ? 2.654 34.466 -7.301 1.00 33.38 706 LEU A O 1
ATOM 5537 N N . SER A 1 707 ? 1.114 35.777 -8.250 1.00 34.09 707 SER A N 1
ATOM 5538 C CA . SER A 1 707 ? 2.031 36.900 -8.515 1.00 34.09 707 SER A CA 1
ATOM 5539 C C . SER A 1 707 ? 2.065 37.954 -7.399 1.00 34.09 707 SER A C 1
ATOM 5541 O O . SER A 1 707 ? 2.977 38.775 -7.383 1.00 34.09 707 SER A O 1
ATOM 5543 N N . ASP A 1 708 ? 1.114 37.916 -6.455 1.00 37.22 708 ASP A N 1
ATOM 5544 C CA . ASP A 1 708 ? 0.689 39.130 -5.736 1.00 37.22 708 ASP A CA 1
ATOM 5545 C C . ASP A 1 708 ? 0.910 39.116 -4.201 1.00 37.22 708 ASP A C 1
ATOM 5547 O O . ASP A 1 708 ? 0.365 39.979 -3.515 1.00 37.22 708 ASP A O 1
ATOM 5551 N N . LEU A 1 709 ? 1.670 38.173 -3.611 1.00 32.88 709 LEU A N 1
ATOM 5552 C CA . LEU A 1 709 ? 1.878 38.130 -2.144 1.00 32.88 709 LEU A CA 1
ATOM 5553 C C . LEU A 1 709 ? 3.333 37.934 -1.671 1.00 32.88 709 LEU A C 1
ATOM 5555 O O . LEU A 1 709 ? 4.148 37.249 -2.284 1.00 32.88 709 LEU A O 1
ATOM 5559 N N . ASP A 1 710 ? 3.623 38.583 -0.538 1.00 40.94 710 ASP A N 1
ATOM 5560 C CA . ASP A 1 710 ? 4.923 39.177 -0.204 1.00 40.94 710 ASP A CA 1
ATOM 5561 C C . ASP A 1 710 ? 5.890 38.293 0.628 1.00 40.94 710 ASP A C 1
ATOM 5563 O O . ASP A 1 710 ? 5.520 37.327 1.308 1.00 40.94 710 ASP A O 1
ATOM 5567 N N . ALA A 1 711 ? 7.175 38.657 0.594 1.00 36.78 711 ALA A N 1
ATOM 5568 C CA . ALA A 1 711 ? 8.326 37.921 1.112 1.00 36.78 711 ALA A CA 1
ATOM 5569 C C . ALA A 1 711 ? 8.266 37.581 2.614 1.00 36.78 711 ALA A C 1
ATOM 5571 O O . ALA A 1 711 ? 8.894 36.606 3.041 1.00 36.78 711 ALA A O 1
ATOM 5572 N N . ALA A 1 712 ? 7.494 38.322 3.416 1.00 35.88 712 ALA A N 1
ATOM 5573 C CA . ALA A 1 712 ? 7.354 38.094 4.856 1.00 35.88 712 ALA A CA 1
ATOM 5574 C C . ALA A 1 712 ? 6.804 36.694 5.212 1.00 35.88 712 ALA A C 1
ATOM 5576 O O . ALA A 1 712 ? 7.180 36.117 6.239 1.00 35.88 712 ALA A O 1
ATOM 5577 N N . ALA A 1 713 ? 5.961 36.100 4.358 1.00 33.09 713 ALA A N 1
ATOM 5578 C CA . ALA A 1 713 ? 5.361 34.787 4.615 1.00 33.09 713 ALA A CA 1
ATOM 5579 C C . ALA A 1 713 ? 6.386 33.633 4.592 1.00 33.09 713 ALA A C 1
ATOM 5581 O O . ALA A 1 713 ? 6.243 32.657 5.334 1.00 33.09 713 ALA A O 1
ATOM 5582 N N . ARG A 1 714 ? 7.469 33.758 3.808 1.00 35.03 714 ARG A N 1
ATOM 5583 C CA . ARG A 1 714 ? 8.505 32.714 3.651 1.00 35.03 714 ARG A CA 1
ATOM 5584 C C . ARG A 1 714 ? 9.305 32.425 4.928 1.00 35.03 714 ARG A C 1
ATOM 5586 O O . ARG A 1 714 ? 9.939 31.376 5.017 1.00 35.03 714 ARG A O 1
ATOM 5593 N N . TRP A 1 715 ? 9.291 33.321 5.916 1.00 33.69 715 TRP A N 1
ATOM 5594 C CA . TRP A 1 715 ? 10.125 33.191 7.117 1.00 33.69 715 TRP A CA 1
ATOM 5595 C C . TRP A 1 715 ? 9.535 32.254 8.189 1.00 33.69 715 TRP A C 1
ATOM 5597 O O . TRP A 1 715 ? 10.280 31.521 8.841 1.00 33.69 715 TRP A O 1
ATOM 5607 N N . LYS A 1 716 ? 8.203 32.214 8.358 1.00 29.66 716 LYS A N 1
ATOM 5608 C CA . LYS A 1 716 ? 7.564 31.546 9.514 1.00 29.66 716 LYS A CA 1
ATOM 5609 C C . LYS A 1 716 ? 7.556 30.009 9.473 1.00 29.66 716 LYS A C 1
ATOM 5611 O O . LYS A 1 716 ? 7.523 29.387 10.531 1.00 29.66 716 LYS A O 1
ATOM 5616 N N . MET A 1 717 ? 7.628 29.371 8.301 1.00 31.09 717 MET A N 1
ATOM 5617 C CA . MET A 1 717 ? 7.522 27.899 8.194 1.00 31.09 717 MET A CA 1
ATOM 5618 C C . MET A 1 717 ? 8.788 27.122 8.608 1.00 31.09 717 MET A C 1
ATOM 5620 O O . MET A 1 717 ? 8.709 25.922 8.859 1.00 31.09 717 MET A O 1
ATOM 5624 N N . ASN A 1 718 ? 9.951 27.772 8.728 1.00 34.62 718 ASN A N 1
ATOM 5625 C CA . ASN A 1 718 ? 11.236 27.107 9.019 1.00 34.62 718 ASN A CA 1
ATOM 5626 C C . ASN A 1 718 ? 11.551 26.935 10.527 1.00 34.62 718 ASN A C 1
ATOM 5628 O O . ASN A 1 718 ? 12.694 26.642 10.888 1.00 34.62 718 ASN A O 1
ATOM 5632 N N . ALA A 1 719 ? 10.572 27.141 11.418 1.00 38.44 719 ALA A N 1
ATOM 5633 C CA . ALA A 1 719 ? 10.822 27.385 12.845 1.00 38.44 719 ALA A CA 1
ATOM 5634 C C . ALA A 1 719 ? 10.392 26.280 13.840 1.00 38.44 719 ALA A C 1
ATOM 5636 O O . ALA A 1 719 ? 10.742 26.390 15.016 1.00 38.44 719 ALA A O 1
ATOM 5637 N N . MET A 1 720 ? 9.687 25.217 13.428 1.00 48.06 720 MET A N 1
ATOM 5638 C CA . MET A 1 720 ? 9.262 24.161 14.370 1.00 48.06 720 MET A CA 1
ATOM 5639 C C . MET A 1 720 ? 10.418 23.243 14.814 1.00 48.06 720 MET A C 1
ATOM 5641 O O . MET A 1 720 ? 11.275 22.856 14.017 1.00 48.06 720 MET A O 1
ATOM 5645 N N . ARG A 1 721 ? 10.432 22.899 16.110 1.00 57.53 721 ARG A N 1
ATOM 5646 C CA . ARG A 1 721 ? 11.416 22.025 16.773 1.00 57.53 721 ARG A CA 1
ATOM 5647 C C . ARG A 1 721 ? 10.686 21.003 17.646 1.00 57.53 721 ARG A C 1
ATOM 5649 O O . ARG A 1 721 ? 9.761 21.380 18.360 1.00 57.53 721 ARG A O 1
ATOM 5656 N N . THR A 1 722 ? 11.128 19.750 17.642 1.00 60.12 722 THR A N 1
ATOM 5657 C CA . THR A 1 722 ? 10.585 18.686 18.497 1.00 60.12 722 THR A CA 1
ATOM 5658 C C . THR A 1 722 ? 11.062 18.887 19.933 1.00 60.12 722 THR A C 1
ATOM 5660 O O . THR A 1 722 ? 12.265 18.945 20.175 1.00 60.12 722 THR A O 1
ATOM 5663 N N . LEU A 1 723 ? 10.140 19.013 20.893 1.00 61.91 723 LEU A N 1
ATOM 5664 C CA . LEU A 1 723 ? 10.461 19.400 22.276 1.00 61.91 723 LEU A CA 1
ATOM 5665 C C . LEU A 1 723 ? 11.419 18.423 22.978 1.00 61.91 723 LEU A C 1
ATOM 5667 O O . LEU A 1 723 ? 12.347 18.873 23.649 1.00 61.91 723 LEU A O 1
ATOM 5671 N N . LEU A 1 724 ? 11.232 17.117 22.782 1.00 72.06 724 LEU A N 1
ATOM 5672 C CA . LEU A 1 724 ? 12.048 16.040 23.348 1.00 72.06 724 LEU A CA 1
ATOM 5673 C C . LEU A 1 724 ? 12.075 14.844 22.382 1.00 72.06 724 LEU A C 1
ATOM 5675 O O . LEU A 1 724 ? 11.071 14.523 21.750 1.00 72.06 724 LEU A O 1
ATOM 5679 N N . THR A 1 725 ? 13.219 14.180 22.256 1.00 78.88 725 THR A N 1
ATOM 5680 C CA . THR A 1 725 ? 13.372 12.882 21.579 1.00 78.88 725 THR A CA 1
ATOM 5681 C C . THR A 1 725 ? 14.390 12.044 22.352 1.00 78.88 725 THR A C 1
ATOM 5683 O O . THR A 1 725 ? 15.406 12.574 22.808 1.00 78.88 725 THR A O 1
ATOM 5686 N N . GLU A 1 726 ? 14.118 10.753 22.525 1.00 85.88 726 GLU A N 1
ATOM 5687 C CA . GLU A 1 726 ? 14.930 9.826 23.317 1.00 85.88 726 GLU A CA 1
ATOM 5688 C C . GLU A 1 726 ? 15.031 8.464 22.623 1.00 85.88 726 GLU A C 1
ATOM 5690 O O . GLU A 1 726 ? 14.058 7.992 22.047 1.00 85.88 726 GLU A O 1
ATOM 5695 N N . GLU A 1 727 ? 16.205 7.844 22.708 1.00 87.31 727 GLU A N 1
ATOM 5696 C CA . GLU A 1 727 ? 16.501 6.489 22.244 1.00 87.31 727 GLU A CA 1
ATOM 5697 C C . GLU A 1 727 ? 17.177 5.694 23.367 1.00 87.31 727 GLU A C 1
ATOM 5699 O O . GLU A 1 727 ? 17.942 6.249 24.166 1.00 87.31 727 GLU A O 1
ATOM 5704 N N . THR A 1 728 ? 16.925 4.382 23.439 1.00 88.56 728 THR A N 1
ATOM 5705 C CA . THR A 1 728 ? 17.452 3.538 24.527 1.00 88.56 728 THR A CA 1
ATOM 5706 C C . THR A 1 728 ? 18.081 2.238 24.034 1.00 88.56 728 THR A C 1
ATOM 5708 O O . THR A 1 728 ? 17.583 1.581 23.123 1.00 88.56 728 THR A O 1
ATOM 5711 N N . LEU A 1 729 ? 19.174 1.831 24.681 1.00 90.69 729 LEU A N 1
ATOM 5712 C CA . LEU A 1 729 ? 19.864 0.565 24.433 1.00 90.69 729 LEU A CA 1
ATOM 5713 C C . LEU A 1 729 ? 19.975 -0.261 25.705 1.00 90.69 729 LEU A C 1
ATOM 5715 O O . LEU A 1 729 ? 20.248 0.266 26.782 1.00 90.69 729 LEU A O 1
ATOM 5719 N N . LYS A 1 730 ? 19.848 -1.580 25.570 1.00 91.56 730 LYS A N 1
ATOM 5720 C CA . LYS A 1 730 ? 20.109 -2.538 26.652 1.00 91.56 730 LYS A CA 1
ATOM 5721 C C . LYS A 1 730 ? 21.601 -2.875 26.685 1.00 91.56 730 LYS A C 1
ATOM 5723 O O . LYS A 1 730 ? 22.186 -3.160 25.645 1.00 91.56 730 LYS A O 1
ATOM 5728 N N . VAL A 1 731 ? 22.202 -2.877 27.872 1.00 91.38 731 VAL A N 1
ATOM 5729 C CA . VAL A 1 731 ? 23.599 -3.293 28.076 1.00 91.38 731 VAL A CA 1
ATOM 5730 C C . VAL A 1 731 ? 23.658 -4.829 28.128 1.00 91.38 731 VAL A C 1
ATOM 5732 O O . VAL A 1 731 ? 22.961 -5.422 28.959 1.00 91.38 731 VAL A O 1
ATOM 5735 N N . PRO A 1 732 ? 24.451 -5.506 27.274 1.00 88.44 732 PRO A N 1
ATOM 5736 C CA . PRO A 1 732 ? 24.532 -6.966 27.276 1.00 88.44 732 PRO A CA 1
ATOM 5737 C C . PRO A 1 732 ? 25.134 -7.555 28.559 1.00 88.44 732 PRO A C 1
ATOM 5739 O O . PRO A 1 732 ? 25.976 -6.950 29.225 1.00 88.44 732 PRO A O 1
ATOM 5742 N N . LYS A 1 733 ? 24.734 -8.789 28.893 1.00 83.44 733 LYS A N 1
ATOM 5743 C CA . LYS A 1 733 ? 25.297 -9.527 30.035 1.00 83.44 733 LYS A CA 1
ATOM 5744 C C . LYS A 1 733 ? 26.808 -9.732 29.843 1.00 83.44 733 LYS A C 1
ATOM 5746 O O . LYS A 1 733 ? 27.253 -10.103 28.760 1.00 83.44 733 LYS A O 1
ATOM 5751 N N . GLY A 1 734 ? 27.583 -9.512 30.906 1.00 80.88 734 GLY A N 1
ATOM 5752 C CA . GLY A 1 734 ? 29.046 -9.645 30.890 1.00 80.88 734 GLY A CA 1
ATOM 5753 C C . GLY A 1 734 ? 29.808 -8.441 30.319 1.00 80.88 734 GLY A C 1
ATOM 5754 O O . GLY A 1 734 ? 31.032 -8.495 30.243 1.00 80.88 734 GLY A O 1
ATOM 5755 N N . VAL A 1 735 ? 29.119 -7.355 29.949 1.00 88.31 735 VAL A N 1
ATOM 5756 C CA . VAL A 1 735 ? 29.735 -6.111 29.464 1.00 88.31 735 VAL A CA 1
ATOM 5757 C C . VAL A 1 735 ? 29.597 -5.016 30.520 1.00 88.31 735 VAL A C 1
ATOM 5759 O O . VAL A 1 735 ? 28.509 -4.786 31.047 1.00 88.31 735 VAL A O 1
ATOM 5762 N N . LYS A 1 736 ? 30.694 -4.314 30.827 1.00 90.38 736 LYS A N 1
ATOM 5763 C CA . LYS A 1 736 ? 30.692 -3.166 31.747 1.00 90.38 736 LYS A CA 1
ATOM 5764 C C . LYS A 1 736 ? 30.842 -1.873 30.956 1.00 90.38 736 LYS A C 1
ATOM 5766 O O . LYS A 1 736 ? 31.869 -1.658 30.320 1.00 90.38 736 LYS A O 1
ATOM 5771 N N . ILE A 1 737 ? 29.840 -1.001 31.035 1.00 93.75 737 ILE A N 1
ATOM 5772 C CA . ILE A 1 737 ? 29.854 0.330 30.419 1.00 93.75 737 ILE A CA 1
ATOM 5773 C C . ILE A 1 737 ? 30.037 1.424 31.477 1.00 93.75 737 ILE A C 1
ATOM 5775 O O . ILE A 1 737 ? 29.564 1.312 32.606 1.00 93.75 737 ILE A O 1
ATOM 5779 N N . THR A 1 738 ? 30.745 2.492 31.127 1.00 93.38 738 THR A N 1
ATOM 5780 C CA . THR A 1 738 ? 30.856 3.728 31.910 1.00 93.38 738 THR A CA 1
ATOM 5781 C C . THR A 1 738 ? 30.671 4.914 30.973 1.00 93.38 738 THR A C 1
ATOM 5783 O O . THR A 1 738 ? 31.286 4.958 29.910 1.00 93.38 738 THR A O 1
ATOM 5786 N N . ILE A 1 739 ? 29.836 5.877 31.365 1.00 93.62 739 ILE A N 1
ATOM 5787 C CA . ILE A 1 739 ? 29.588 7.097 30.590 1.00 93.62 739 ILE A CA 1
ATOM 5788 C C . ILE A 1 739 ? 29.973 8.300 31.449 1.00 93.62 739 ILE A C 1
ATOM 5790 O O . ILE A 1 739 ? 29.410 8.499 32.524 1.00 93.62 739 ILE A O 1
ATOM 5794 N N . LYS A 1 740 ? 30.953 9.088 30.998 1.00 88.94 740 LYS A N 1
ATOM 5795 C CA . LYS A 1 740 ? 31.418 10.312 31.673 1.00 88.94 740 LYS A CA 1
ATOM 5796 C C . LYS A 1 740 ? 31.526 11.437 30.656 1.00 88.94 740 LYS A C 1
ATOM 5798 O O . LYS A 1 740 ? 32.279 11.323 29.695 1.00 88.94 740 LYS A O 1
ATOM 5803 N N . SER A 1 741 ? 30.769 12.517 30.845 1.00 86.56 741 SER A N 1
ATOM 5804 C CA . SER A 1 741 ? 30.781 13.692 29.954 1.00 86.56 741 SER A CA 1
ATOM 5805 C C . SER A 1 741 ? 30.684 13.322 28.463 1.00 86.56 741 SER A C 1
ATOM 5807 O O . SER A 1 741 ? 31.489 13.781 27.657 1.00 86.56 741 SER A O 1
ATOM 5809 N N . LYS A 1 742 ? 29.726 12.448 28.113 1.00 89.06 742 LYS A N 1
ATOM 5810 C CA . LYS A 1 742 ? 29.488 11.879 26.765 1.00 89.06 742 LYS A CA 1
ATOM 5811 C C . LYS A 1 742 ? 30.624 11.027 26.168 1.00 89.06 742 LYS A C 1
ATOM 5813 O O . LYS A 1 742 ? 30.521 10.609 25.018 1.00 89.06 742 LYS A O 1
ATOM 5818 N N . GLN A 1 743 ? 31.678 10.723 26.923 1.00 91.81 743 GLN A N 1
ATOM 5819 C CA . GLN A 1 743 ? 32.625 9.663 26.575 1.00 91.81 743 GLN A CA 1
ATOM 5820 C C . GLN A 1 743 ? 32.102 8.328 27.102 1.00 91.81 743 GLN A C 1
ATOM 5822 O O . GLN A 1 743 ? 31.720 8.228 28.271 1.00 91.81 743 GLN A O 1
ATOM 5827 N N . VAL A 1 744 ? 32.081 7.321 26.233 1.00 94.19 744 VAL A N 1
ATOM 5828 C CA . VAL A 1 744 ? 31.615 5.963 26.519 1.00 94.19 744 VAL A CA 1
ATOM 5829 C C . VAL A 1 744 ? 32.818 5.030 26.541 1.00 94.19 744 VAL A C 1
ATOM 5831 O O . VAL A 1 744 ? 33.542 4.922 25.552 1.00 94.19 744 VAL A O 1
ATOM 5834 N N . GLU A 1 745 ? 33.021 4.353 27.666 1.00 94.00 745 GLU A N 1
ATOM 5835 C CA . GLU A 1 745 ? 34.003 3.282 27.843 1.00 94.00 745 GLU A CA 1
ATOM 5836 C C . GLU A 1 745 ? 33.261 1.960 28.050 1.00 94.00 745 GLU A C 1
ATOM 5838 O O . GLU A 1 745 ? 32.391 1.863 28.916 1.00 94.00 745 GLU A O 1
ATOM 5843 N N . VAL A 1 746 ? 33.601 0.952 27.251 1.00 93.75 746 VAL A N 1
ATOM 5844 C CA . VAL A 1 746 ? 32.998 -0.385 27.252 1.00 93.75 746 VAL A CA 1
ATOM 5845 C C . VAL A 1 746 ? 34.101 -1.412 27.476 1.00 93.75 746 VAL A C 1
ATOM 5847 O O . VAL A 1 746 ? 35.100 -1.399 26.765 1.00 93.75 746 VAL A O 1
ATOM 5850 N N . LYS A 1 747 ? 33.914 -2.307 28.448 1.00 91.38 747 LYS A N 1
ATOM 5851 C CA . LYS A 1 747 ? 34.852 -3.386 28.791 1.00 91.38 747 LYS A CA 1
ATOM 5852 C C . LYS A 1 747 ? 34.176 -4.748 28.659 1.00 91.38 747 LYS A C 1
ATOM 5854 O O . LYS A 1 747 ? 33.034 -4.906 29.104 1.00 91.38 747 LYS A O 1
ATOM 5859 N N . GLY A 1 748 ? 34.881 -5.729 28.100 1.00 89.44 748 GLY A N 1
ATOM 5860 C CA . GLY A 1 748 ? 34.394 -7.104 27.945 1.00 89.44 748 GLY A CA 1
ATOM 5861 C C . GLY A 1 748 ? 35.504 -8.117 27.644 1.00 89.44 748 GLY A C 1
ATOM 5862 O O . GLY A 1 748 ? 36.688 -7.833 27.816 1.00 89.44 748 GLY A O 1
ATOM 5863 N N . LYS A 1 749 ? 35.109 -9.316 27.193 1.00 86.25 749 LYS A N 1
ATOM 5864 C CA . LYS A 1 749 ? 35.971 -10.499 26.985 1.00 86.25 749 LYS A CA 1
ATOM 5865 C C . LYS A 1 749 ? 37.229 -10.227 26.146 1.00 86.25 749 LYS A C 1
ATOM 5867 O O . LYS A 1 749 ? 38.277 -10.812 26.407 1.00 86.25 749 LYS A O 1
ATOM 5872 N N . HIS A 1 750 ? 37.136 -9.356 25.144 1.00 83.75 750 HIS A N 1
ATOM 5873 C CA . HIS A 1 750 ? 38.213 -9.068 24.190 1.00 83.75 750 HIS A CA 1
ATOM 5874 C C . HIS A 1 750 ? 38.821 -7.666 24.335 1.00 83.75 750 HIS A C 1
ATOM 5876 O O . HIS A 1 750 ? 39.405 -7.141 23.383 1.00 83.75 750 HIS A O 1
ATOM 5882 N N . GLY A 1 751 ? 38.718 -7.083 25.532 1.00 85.06 751 GLY A N 1
ATOM 5883 C CA . GLY A 1 751 ? 39.389 -5.844 25.914 1.00 85.06 751 GLY A CA 1
ATOM 5884 C C . GLY A 1 751 ? 38.443 -4.666 26.130 1.00 85.06 751 GLY A C 1
ATOM 5885 O O . GLY A 1 751 ? 37.232 -4.827 26.299 1.00 85.06 751 GLY A O 1
ATOM 5886 N N . ASP A 1 752 ? 39.040 -3.476 26.119 1.00 90.44 752 ASP A N 1
ATOM 5887 C CA . ASP A 1 752 ? 38.385 -2.212 26.437 1.00 90.44 752 ASP A CA 1
ATOM 5888 C C . ASP A 1 752 ? 38.324 -1.317 25.194 1.00 90.44 752 ASP A C 1
ATOM 5890 O O . ASP A 1 752 ? 39.345 -1.070 24.550 1.00 90.44 752 ASP A O 1
ATOM 5894 N N . LEU A 1 753 ? 37.144 -0.781 24.886 1.00 91.44 753 LEU A N 1
ATOM 5895 C CA . LEU A 1 753 ? 36.919 0.158 23.787 1.00 91.44 753 LEU A CA 1
ATOM 5896 C C . LEU A 1 753 ? 36.360 1.486 24.312 1.00 91.44 753 LEU A C 1
ATOM 5898 O O . LEU A 1 753 ? 35.591 1.528 25.274 1.00 91.44 753 LEU A O 1
ATOM 5902 N N . LYS A 1 754 ? 36.744 2.591 23.665 1.00 91.81 754 LYS A N 1
ATOM 5903 C CA . LYS A 1 754 ? 36.348 3.961 24.031 1.00 91.81 754 LYS A CA 1
ATOM 5904 C C . LYS A 1 754 ? 35.826 4.720 22.812 1.00 91.81 754 LYS A C 1
ATOM 5906 O O . LYS A 1 754 ? 36.390 4.578 21.729 1.00 91.81 754 LYS A O 1
ATOM 5911 N N . ARG A 1 755 ? 34.785 5.543 22.989 1.00 91.94 755 ARG A N 1
ATOM 5912 C CA . ARG A 1 755 ? 34.255 6.498 21.989 1.00 91.94 755 ARG A CA 1
ATOM 5913 C C . ARG A 1 755 ? 33.882 7.823 22.645 1.00 91.94 755 ARG A C 1
ATOM 5915 O O . ARG A 1 755 ? 33.491 7.856 23.810 1.00 91.94 755 ARG A O 1
ATOM 5922 N N . ASP A 1 756 ? 34.003 8.910 21.890 1.00 91.00 756 ASP A N 1
ATOM 5923 C CA . ASP A 1 756 ? 33.738 10.269 22.364 1.00 91.00 756 ASP A CA 1
ATOM 5924 C C . ASP A 1 756 ? 32.600 10.923 21.568 1.00 91.00 756 ASP A C 1
ATOM 5926 O O . ASP A 1 756 ? 32.725 11.166 20.367 1.00 91.00 756 ASP A O 1
ATOM 5930 N N . PHE A 1 757 ? 31.500 11.241 22.254 1.00 92.88 757 PHE A N 1
ATOM 5931 C CA . PHE A 1 757 ? 30.334 11.925 21.692 1.00 92.88 757 PHE A CA 1
ATOM 5932 C C . PHE A 1 757 ? 30.187 13.378 22.193 1.00 92.88 757 PHE A C 1
ATOM 5934 O O . PHE A 1 757 ? 29.127 13.982 22.0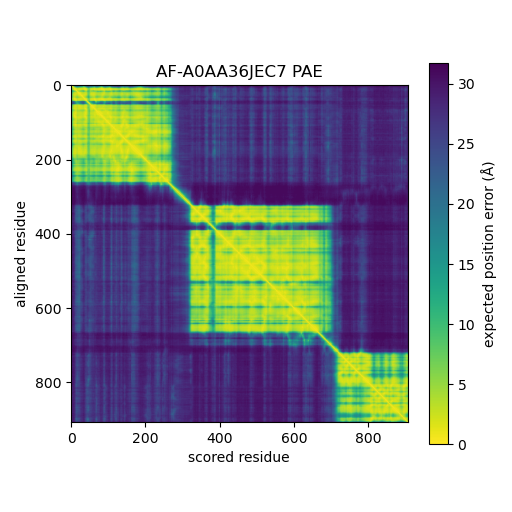22 1.00 92.88 757 PHE A O 1
ATOM 5941 N N . LYS A 1 758 ? 31.227 13.986 22.793 1.00 87.75 758 LYS A N 1
ATOM 5942 C CA . LYS A 1 758 ? 31.210 15.385 23.289 1.00 87.75 758 LYS A CA 1
ATOM 5943 C C . LYS A 1 758 ? 30.819 16.408 22.227 1.00 87.75 758 LYS A C 1
ATOM 5945 O O . LYS A 1 758 ? 30.150 17.386 22.544 1.00 87.75 758 LYS A O 1
ATOM 5950 N N . HIS A 1 759 ? 31.210 16.155 20.980 1.00 84.69 759 HIS A N 1
ATOM 5951 C CA . HIS A 1 759 ? 30.924 16.997 19.819 1.00 84.69 759 HIS A CA 1
ATOM 5952 C C . HIS A 1 759 ? 29.436 17.016 19.411 1.00 84.69 759 HIS A C 1
ATOM 5954 O O . HIS A 1 759 ? 29.051 17.793 18.539 1.00 84.69 759 HIS A O 1
ATOM 5960 N N . LEU A 1 760 ? 28.589 16.180 20.025 1.00 86.62 760 LEU A N 1
ATOM 5961 C CA . LEU A 1 760 ? 27.168 16.057 19.706 1.00 86.62 760 LEU A CA 1
ATOM 5962 C C . LEU A 1 760 ? 26.288 16.733 20.781 1.00 86.62 760 LEU A C 1
ATOM 5964 O O . LEU A 1 760 ? 26.548 16.590 21.984 1.00 86.62 760 LEU A O 1
ATOM 5968 N N . PRO A 1 761 ? 25.192 17.419 20.397 1.00 84.69 761 PRO A N 1
ATOM 5969 C CA . PRO A 1 761 ? 24.275 18.095 21.319 1.00 84.69 761 PRO A CA 1
ATOM 5970 C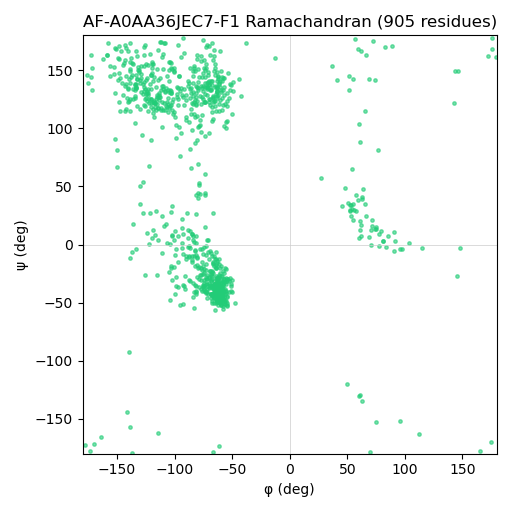 C . PRO A 1 761 ? 23.278 17.124 21.986 1.00 84.69 761 PRO A C 1
ATOM 5972 O O . PRO A 1 761 ? 22.104 17.440 22.126 1.00 84.69 761 PRO A O 1
ATOM 5975 N N . ILE A 1 762 ? 23.736 15.933 22.379 1.00 88.88 762 ILE A N 1
ATOM 5976 C CA . ILE A 1 762 ? 22.930 14.909 23.064 1.00 88.88 762 ILE A CA 1
ATOM 5977 C C . ILE A 1 762 ? 23.187 14.905 24.573 1.00 88.88 762 ILE A C 1
ATOM 5979 O O . ILE A 1 762 ? 24.292 15.213 25.020 1.00 88.88 762 ILE A O 1
ATOM 5983 N N . GLU A 1 763 ? 22.208 14.495 25.360 1.00 91.12 763 GLU A N 1
ATOM 5984 C CA . GLU A 1 763 ? 22.421 13.936 26.692 1.00 91.12 763 GLU A CA 1
ATOM 5985 C C . GLU A 1 763 ? 22.647 12.429 26.552 1.00 91.12 763 GLU A C 1
ATOM 5987 O O . GLU A 1 763 ? 22.003 11.772 25.734 1.00 91.12 763 GLU A O 1
ATOM 5992 N N . LEU A 1 764 ? 23.591 11.882 27.317 1.00 92.62 764 LEU A N 1
ATOM 5993 C CA . LEU A 1 764 ? 23.912 10.458 27.291 1.00 92.62 764 LEU A CA 1
ATOM 5994 C C . LEU A 1 764 ? 24.231 9.994 28.709 1.00 92.62 764 LEU A C 1
ATOM 5996 O O . LEU A 1 764 ? 25.198 10.468 29.311 1.00 92.62 764 LEU A O 1
ATOM 6000 N N . PHE A 1 765 ? 23.422 9.083 29.238 1.00 91.56 765 PHE A N 1
ATOM 6001 C CA . PHE A 1 765 ? 23.537 8.606 30.613 1.00 91.56 765 PHE A CA 1
ATOM 6002 C C . PHE A 1 765 ? 23.141 7.133 30.741 1.00 91.56 765 PHE A C 1
ATOM 6004 O O . PHE A 1 765 ? 22.575 6.526 29.830 1.00 91.56 765 PHE A O 1
ATOM 6011 N N . LEU A 1 766 ? 23.484 6.545 31.887 1.00 91.31 766 LEU A N 1
ATOM 6012 C CA . LEU A 1 766 ? 23.066 5.197 32.251 1.00 91.31 766 LEU A CA 1
ATOM 6013 C C . LEU A 1 766 ? 21.782 5.267 33.076 1.00 91.31 766 LEU A C 1
ATOM 6015 O O . LEU A 1 766 ? 21.720 5.984 34.072 1.00 91.31 766 LEU A O 1
ATOM 6019 N N . ALA A 1 767 ? 20.782 4.493 32.672 1.00 85.19 767 ALA A N 1
ATOM 6020 C CA . ALA A 1 767 ? 19.526 4.318 33.387 1.00 85.19 767 ALA A CA 1
ATOM 6021 C C . ALA A 1 767 ? 19.404 2.882 33.920 1.00 85.19 767 ALA A C 1
ATOM 6023 O O . ALA A 1 767 ? 20.228 2.008 33.627 1.00 85.19 767 ALA A O 1
ATOM 6024 N N . ASP A 1 768 ? 18.347 2.634 34.696 1.00 86.62 768 ASP A N 1
ATOM 6025 C CA . ASP A 1 768 ? 17.933 1.284 35.101 1.00 86.62 768 ASP A CA 1
ATOM 6026 C C . ASP A 1 768 ? 19.043 0.514 35.856 1.00 86.62 768 ASP A C 1
ATOM 6028 O O . ASP A 1 768 ? 19.359 -0.646 35.577 1.00 86.62 768 ASP A O 1
ATOM 6032 N N . GLY A 1 769 ? 19.731 1.217 36.765 1.00 78.50 769 GLY A N 1
ATOM 6033 C CA . GLY A 1 769 ? 20.856 0.682 37.542 1.00 78.50 769 GLY A CA 1
ATOM 6034 C C . GLY A 1 769 ? 22.099 0.332 36.713 1.00 78.50 769 GLY A C 1
ATOM 6035 O O . GLY A 1 769 ? 22.864 -0.542 37.109 1.00 78.50 769 GLY A O 1
ATOM 6036 N N . GLY A 1 770 ? 22.287 0.959 35.546 1.00 79.38 770 GLY A N 1
ATOM 6037 C CA . GLY A 1 770 ? 23.393 0.662 34.627 1.00 79.38 770 GLY A CA 1
ATOM 6038 C C . GLY A 1 770 ? 23.075 -0.401 33.572 1.00 79.38 770 GLY A C 1
ATOM 6039 O O . GLY A 1 770 ? 23.951 -0.747 32.784 1.00 79.38 770 GLY A O 1
ATOM 6040 N N . LYS A 1 771 ? 21.836 -0.911 33.528 1.00 85.06 771 LYS A N 1
ATOM 6041 C CA . LYS A 1 771 ? 21.391 -1.926 32.554 1.00 85.06 771 LYS A CA 1
ATOM 6042 C C . LYS A 1 771 ? 20.930 -1.331 31.221 1.00 85.06 771 LYS A C 1
ATOM 6044 O O . LYS A 1 771 ? 20.771 -2.077 30.253 1.00 85.06 771 LYS A O 1
ATOM 6049 N N . LYS A 1 772 ? 20.707 -0.015 31.157 1.00 90.38 772 LYS A N 1
ATOM 6050 C CA . LYS A 1 772 ? 20.325 0.703 29.935 1.00 90.38 772 LYS A CA 1
ATOM 6051 C C . LYS A 1 772 ? 21.213 1.921 29.701 1.00 90.38 772 LYS A C 1
ATOM 6053 O O . LYS A 1 772 ? 21.561 2.626 30.646 1.00 90.38 772 LYS A O 1
ATOM 6058 N N . VAL A 1 773 ? 21.527 2.190 28.439 1.00 92.50 773 VAL A N 1
ATOM 6059 C CA . VAL A 1 773 ? 22.044 3.482 27.970 1.00 92.50 773 VAL A CA 1
ATOM 6060 C C . VAL A 1 773 ? 20.870 4.273 27.412 1.00 92.50 773 VAL A C 1
ATOM 6062 O O . VAL A 1 773 ? 20.071 3.721 26.658 1.00 92.50 773 VAL A O 1
ATOM 6065 N N . VAL A 1 774 ? 20.778 5.550 27.765 1.00 91.19 774 VAL A N 1
ATOM 6066 C CA . VAL A 1 774 ? 19.754 6.470 27.264 1.00 91.19 774 VAL A CA 1
ATOM 6067 C C . VAL A 1 774 ? 20.445 7.626 26.554 1.00 91.19 774 VAL A C 1
ATOM 6069 O O . VAL A 1 774 ? 21.310 8.280 27.142 1.00 91.19 774 VAL A O 1
ATOM 6072 N N . ALA A 1 775 ? 20.071 7.856 25.297 1.00 92.19 775 ALA A N 1
ATOM 6073 C CA . ALA A 1 775 ? 20.496 8.989 24.486 1.00 92.19 775 ALA A CA 1
ATOM 6074 C C . ALA A 1 775 ? 19.293 9.916 24.270 1.00 92.19 775 ALA A C 1
ATOM 6076 O O . ALA A 1 775 ? 18.268 9.489 23.748 1.00 92.19 775 ALA A O 1
ATOM 6077 N N . ARG A 1 776 ? 19.406 11.185 24.662 1.00 90.06 776 ARG A N 1
ATOM 6078 C CA . ARG A 1 776 ? 18.288 12.142 24.703 1.00 90.06 776 ARG A CA 1
ATOM 6079 C C . ARG A 1 776 ? 18.661 13.467 24.037 1.00 90.06 776 ARG A C 1
ATOM 6081 O O . ARG A 1 776 ? 19.820 13.876 24.064 1.00 90.06 776 ARG A O 1
ATOM 6088 N N . MET A 1 777 ? 17.690 14.168 23.455 1.00 88.25 777 MET A N 1
ATOM 6089 C CA . MET A 1 777 ? 17.857 15.544 22.976 1.00 88.25 777 MET A CA 1
ATOM 6090 C C . MET A 1 777 ? 16.570 16.365 23.138 1.00 88.25 777 MET A C 1
ATOM 6092 O O . MET A 1 777 ? 15.483 15.878 22.837 1.00 88.25 777 MET A O 1
ATOM 6096 N N . TYR A 1 778 ? 16.702 17.626 23.557 1.00 77.50 778 TYR A N 1
ATOM 6097 C CA . TYR A 1 778 ? 15.601 18.595 23.622 1.00 77.50 778 TYR A CA 1
ATOM 6098 C C . TYR A 1 778 ? 15.644 19.580 22.446 1.00 77.50 778 TYR A C 1
ATOM 6100 O O . TYR A 1 778 ? 16.718 19.905 21.936 1.00 77.50 778 TYR A O 1
ATOM 6108 N N . PHE A 1 779 ? 14.478 20.093 22.044 1.00 77.38 779 PHE A N 1
ATOM 6109 C CA . PHE A 1 779 ? 14.305 21.081 20.964 1.00 77.38 779 PHE A CA 1
ATOM 6110 C C . PHE A 1 779 ? 14.982 20.683 19.635 1.00 77.38 779 PHE A C 1
ATOM 6112 O O . PHE A 1 779 ? 15.485 21.535 18.892 1.00 77.38 779 PHE A O 1
ATOM 6119 N N . ALA A 1 780 ? 14.997 19.384 19.338 1.00 69.50 780 ALA A N 1
ATOM 6120 C CA . ALA A 1 780 ? 15.660 18.804 18.182 1.00 69.50 780 ALA A CA 1
ATOM 6121 C C . ALA A 1 780 ? 14.930 19.152 16.873 1.00 69.50 780 ALA A C 1
ATOM 6123 O O . ALA A 1 780 ? 13.712 19.029 16.752 1.00 69.50 780 ALA A O 1
ATOM 6124 N N . LYS A 1 781 ? 15.680 19.558 15.847 1.00 70.19 781 LYS A N 1
ATOM 6125 C CA . LYS A 1 781 ? 15.207 19.537 14.451 1.00 70.19 781 LYS A CA 1
ATOM 6126 C C . LYS A 1 781 ? 15.261 18.096 13.928 1.00 70.19 781 LYS A C 1
ATOM 6128 O O . LYS A 1 781 ? 16.080 17.320 14.410 1.00 70.19 781 LYS A O 1
ATOM 6133 N N . SER A 1 782 ? 14.501 17.743 12.887 1.00 61.25 782 SER A N 1
ATOM 6134 C CA . SER A 1 782 ? 14.453 16.354 12.372 1.00 61.25 782 SER A CA 1
ATOM 6135 C C . SER A 1 782 ? 15.835 15.750 12.059 1.00 61.25 782 SER A C 1
ATOM 6137 O O . SER A 1 782 ? 16.114 14.618 12.443 1.00 61.25 782 SER A O 1
ATOM 6139 N N . LYS A 1 783 ? 16.752 16.534 11.465 1.00 63.03 783 LYS A N 1
ATOM 6140 C CA . LYS A 1 783 ? 18.150 16.123 11.209 1.00 63.03 783 LYS A CA 1
ATOM 6141 C C . LYS A 1 783 ? 18.939 15.799 12.490 1.00 63.03 783 LYS A C 1
ATOM 6143 O O . LYS A 1 783 ? 19.890 15.028 12.436 1.00 63.03 783 LYS A O 1
ATOM 6148 N N . GLN A 1 784 ? 18.564 16.389 13.625 1.00 73.38 784 GLN A N 1
ATOM 6149 C CA . GLN A 1 784 ? 19.186 16.136 14.924 1.00 73.38 784 GLN A CA 1
ATOM 6150 C C . GLN A 1 784 ? 18.601 14.898 15.619 1.00 73.38 784 GLN A C 1
ATOM 6152 O O . GLN A 1 784 ? 19.357 14.170 16.256 1.00 73.38 784 GLN A O 1
ATOM 6157 N N . CYS A 1 785 ? 17.310 14.594 15.434 1.00 71.69 785 CYS A N 1
ATOM 6158 C CA . CYS A 1 785 ? 16.706 13.341 15.911 1.00 71.69 785 CYS A CA 1
ATOM 6159 C C . CYS A 1 785 ? 17.454 12.116 15.349 1.00 71.69 785 CYS A C 1
ATOM 6161 O O . CYS A 1 785 ? 17.801 11.205 16.095 1.00 71.69 785 CYS A O 1
ATOM 6163 N N . SER A 1 786 ? 17.822 12.136 14.060 1.00 73.06 786 SER A N 1
A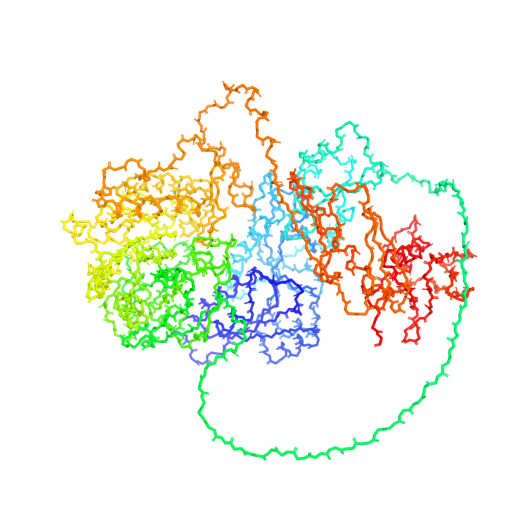TOM 6164 C CA . SER A 1 786 ? 18.596 11.056 13.423 1.00 73.06 786 SER A CA 1
ATOM 6165 C C . SER A 1 786 ? 19.979 10.806 14.047 1.00 73.06 786 SER A C 1
ATOM 6167 O O . SER A 1 786 ? 20.537 9.728 13.863 1.00 73.06 786 SER A O 1
ATOM 6169 N N . MET A 1 787 ? 20.545 11.770 14.784 1.00 79.56 787 MET A N 1
ATOM 6170 C CA . MET A 1 787 ? 21.861 11.628 15.424 1.00 79.56 787 MET A CA 1
ATOM 6171 C C . MET A 1 787 ? 21.822 10.668 16.623 1.00 79.56 787 MET A C 1
ATOM 6173 O O . MET A 1 787 ? 22.843 10.055 16.930 1.00 79.56 787 MET A O 1
ATOM 6177 N N . LEU A 1 788 ? 20.661 10.504 17.271 1.00 83.31 788 LEU A N 1
ATOM 6178 C CA . LEU A 1 788 ? 20.478 9.581 18.398 1.00 83.31 788 LEU A CA 1
ATOM 6179 C C . LEU A 1 788 ? 20.713 8.127 17.956 1.00 83.31 788 LEU A C 1
ATOM 6181 O O . LEU A 1 788 ? 21.538 7.429 18.543 1.00 83.31 788 LEU A O 1
ATOM 6185 N N . ASN A 1 789 ? 20.103 7.723 16.839 1.00 81.31 789 ASN A N 1
ATOM 6186 C CA . ASN A 1 789 ? 20.250 6.384 16.258 1.00 81.31 789 ASN A CA 1
ATOM 6187 C C . ASN A 1 789 ? 21.697 6.050 15.869 1.00 81.31 789 ASN A C 1
ATOM 6189 O O . ASN A 1 789 ? 22.157 4.926 16.087 1.00 81.31 789 ASN A O 1
ATOM 6193 N N . THR A 1 790 ? 22.447 7.026 15.351 1.00 86.44 790 THR A N 1
ATOM 6194 C CA . THR A 1 790 ? 23.877 6.859 15.048 1.00 86.44 790 THR A CA 1
ATOM 6195 C C . THR A 1 790 ? 24.691 6.601 16.316 1.00 86.44 790 THR A C 1
ATOM 6197 O O . THR A 1 790 ? 25.487 5.663 16.353 1.00 86.44 790 THR A O 1
ATOM 6200 N N . VAL A 1 791 ? 24.474 7.384 17.378 1.00 88.50 791 VAL A N 1
ATOM 6201 C CA . VAL A 1 791 ? 25.178 7.208 18.662 1.00 88.50 791 VAL A CA 1
ATOM 6202 C C . VAL A 1 791 ? 24.869 5.846 19.271 1.00 88.50 791 VAL A C 1
ATOM 6204 O O . VAL A 1 791 ? 25.791 5.138 19.676 1.00 88.50 791 VAL A O 1
ATOM 6207 N N . CYS A 1 792 ? 23.600 5.439 19.258 1.00 89.44 792 CYS A N 1
ATOM 6208 C CA . CYS A 1 792 ? 23.198 4.107 19.689 1.00 89.44 792 CYS A CA 1
ATOM 6209 C C . CYS A 1 792 ? 23.904 3.006 18.870 1.00 89.44 792 CYS A C 1
ATOM 6211 O O . CYS A 1 792 ? 24.504 2.098 19.444 1.00 89.44 792 CYS A O 1
ATOM 6213 N N . SER A 1 793 ? 23.942 3.124 17.542 1.00 90.50 793 SER A N 1
ATOM 6214 C CA . SER A 1 793 ? 24.611 2.142 16.673 1.00 90.50 793 SER A CA 1
ATOM 6215 C C . SER A 1 793 ? 26.104 1.987 16.998 1.00 90.50 793 SER A C 1
ATOM 6217 O O . SER A 1 793 ? 26.588 0.865 17.145 1.00 90.50 793 SER A O 1
ATOM 6219 N N . HIS A 1 794 ? 26.834 3.091 17.206 1.00 91.19 794 HIS A N 1
ATOM 6220 C CA . HIS A 1 794 ? 28.238 3.014 17.633 1.00 91.19 794 HIS A CA 1
ATOM 6221 C C . HIS A 1 794 ? 28.387 2.318 18.993 1.00 91.19 794 HIS A C 1
ATOM 6223 O O . HIS A 1 794 ? 29.289 1.502 19.148 1.00 91.19 794 HIS A O 1
ATOM 6229 N N . ILE A 1 795 ? 27.514 2.596 19.967 1.00 92.31 795 ILE A N 1
ATOM 6230 C CA . ILE A 1 795 ? 27.568 1.957 21.293 1.00 92.31 795 ILE A CA 1
ATOM 6231 C C . ILE A 1 795 ? 27.280 0.447 21.198 1.00 92.31 795 ILE A C 1
ATOM 6233 O O . ILE A 1 795 ? 27.962 -0.333 21.863 1.00 92.31 795 ILE A O 1
ATOM 6237 N N . SER A 1 796 ? 26.360 0.021 20.325 1.00 92.81 796 SER A N 1
ATOM 6238 C CA . SER A 1 796 ? 26.109 -1.403 20.045 1.00 92.81 796 SER A CA 1
ATOM 6239 C C . SER A 1 796 ? 27.349 -2.105 19.479 1.00 92.81 796 SER A C 1
ATOM 6241 O O . SER A 1 796 ? 27.745 -3.158 19.977 1.00 92.81 796 SER A O 1
ATOM 6243 N N . ASN A 1 797 ? 28.038 -1.478 18.519 1.00 91.81 797 ASN A N 1
ATOM 6244 C CA . ASN A 1 797 ? 29.265 -2.029 17.933 1.00 91.81 797 ASN A CA 1
ATOM 6245 C C . ASN A 1 797 ? 30.399 -2.179 18.965 1.00 91.81 797 ASN A C 1
ATOM 6247 O O . ASN A 1 797 ? 31.193 -3.116 18.871 1.00 91.81 797 ASN A O 1
ATOM 6251 N N . LEU A 1 798 ? 30.475 -1.298 19.975 1.00 91.81 798 LEU A N 1
ATOM 6252 C CA . LEU A 1 798 ? 31.416 -1.466 21.092 1.00 91.81 798 LEU A CA 1
ATOM 6253 C C . LEU A 1 798 ? 31.079 -2.715 21.917 1.00 91.81 798 LEU A C 1
ATOM 6255 O O . LEU A 1 798 ? 31.993 -3.430 22.321 1.00 91.81 798 LEU A O 1
ATOM 6259 N N . PHE A 1 799 ? 29.791 -2.983 22.171 1.00 92.50 799 PHE A N 1
ATOM 6260 C CA . PHE A 1 799 ? 29.359 -4.174 22.906 1.00 92.50 799 PHE A CA 1
ATOM 6261 C C . PHE A 1 799 ? 29.729 -5.462 22.160 1.00 92.50 799 PHE A C 1
ATOM 6263 O O . PHE A 1 799 ? 30.358 -6.343 22.745 1.00 92.50 799 PHE A O 1
ATOM 6270 N N . GLU A 1 800 ? 29.408 -5.553 20.869 1.00 89.50 800 GLU A N 1
ATOM 6271 C CA . GLU A 1 800 ? 29.743 -6.718 20.037 1.00 89.50 800 GLU A CA 1
ATOM 6272 C C . GLU A 1 800 ? 31.260 -6.919 19.922 1.00 89.50 800 GLU A C 1
ATOM 6274 O O . GLU A 1 800 ? 31.765 -8.031 20.105 1.00 89.50 800 GLU A O 1
ATOM 6279 N N . GLY A 1 801 ? 32.004 -5.828 19.723 1.00 88.06 801 GLY A N 1
ATOM 6280 C CA . GLY A 1 801 ? 33.459 -5.833 19.604 1.00 88.06 801 GLY A CA 1
ATOM 6281 C C . GLY A 1 801 ? 34.185 -6.394 20.823 1.00 88.06 801 GLY A C 1
ATOM 6282 O O . GLY A 1 801 ? 35.075 -7.240 20.678 1.00 88.06 801 GLY A O 1
ATOM 6283 N N . VAL A 1 802 ? 33.776 -5.994 22.034 1.00 90.25 802 VAL A N 1
ATOM 6284 C CA . VAL A 1 802 ? 34.347 -6.556 23.272 1.00 90.25 802 VAL A CA 1
ATOM 6285 C C . VAL A 1 802 ? 33.843 -7.966 23.588 1.00 90.25 802 VAL A C 1
ATOM 6287 O O . VAL A 1 802 ? 34.478 -8.650 24.387 1.00 90.25 802 VAL A O 1
ATOM 6290 N N . GLN A 1 803 ? 32.723 -8.413 23.010 1.00 88.00 803 GLN A N 1
ATOM 6291 C CA . GLN A 1 803 ? 32.144 -9.734 23.283 1.00 88.00 803 GLN A CA 1
ATOM 6292 C C . GLN A 1 803 ? 32.613 -10.837 22.335 1.00 88.00 803 GLN A C 1
ATOM 6294 O O . GLN A 1 803 ? 32.736 -11.967 22.798 1.00 88.00 803 GLN A O 1
ATOM 6299 N N . LYS A 1 804 ? 32.842 -10.529 21.049 1.00 86.75 804 LYS A N 1
ATOM 6300 C CA . LYS A 1 804 ? 33.116 -11.539 20.006 1.00 86.75 804 LYS A CA 1
ATOM 6301 C C . LYS A 1 804 ? 34.222 -11.193 18.992 1.00 86.75 804 LYS A C 1
ATOM 6303 O O . LYS A 1 804 ? 34.664 -12.081 18.275 1.00 86.75 804 LYS A O 1
ATOM 6308 N N . LYS A 1 805 ? 34.707 -9.941 18.943 1.00 88.31 805 LYS A N 1
ATOM 6309 C CA . LYS A 1 805 ? 35.576 -9.388 17.872 1.00 88.31 805 LYS A CA 1
ATOM 6310 C C . LYS A 1 805 ? 34.925 -9.370 16.480 1.00 88.31 805 LYS A C 1
ATOM 6312 O O . LYS A 1 805 ? 33.914 -10.014 16.220 1.00 88.31 805 LYS A O 1
ATOM 6317 N N . PHE A 1 806 ? 35.552 -8.634 15.569 1.00 92.25 806 PHE A N 1
ATOM 6318 C CA . PHE A 1 806 ? 35.204 -8.560 14.155 1.00 92.25 806 PHE A CA 1
ATOM 6319 C C . PHE A 1 806 ? 36.271 -9.237 13.294 1.00 92.25 806 PHE A C 1
ATOM 6321 O O . PHE A 1 806 ? 37.455 -9.268 13.646 1.00 92.25 806 PHE A O 1
ATOM 6328 N N . GLU A 1 807 ? 35.840 -9.760 12.151 1.00 91.75 807 GLU A N 1
ATOM 6329 C CA . GLU A 1 807 ? 36.676 -10.436 11.166 1.00 91.75 807 GLU A CA 1
ATOM 6330 C C . GLU A 1 807 ? 36.338 -9.950 9.750 1.00 91.75 807 GLU A C 1
ATOM 6332 O O . GLU A 1 807 ? 35.172 -9.792 9.386 1.00 91.75 807 GLU A O 1
ATOM 6337 N N . TYR A 1 808 ? 37.374 -9.718 8.948 1.00 94.06 808 TYR A N 1
ATOM 6338 C CA . TYR A 1 808 ? 37.312 -9.370 7.532 1.00 94.06 808 TYR A CA 1
ATOM 6339 C C . TYR A 1 808 ? 38.176 -10.373 6.766 1.00 94.06 808 TYR A C 1
ATOM 6341 O O . TYR A 1 808 ? 39.382 -10.458 6.991 1.00 94.06 808 TYR A O 1
ATOM 6349 N N . LYS A 1 809 ? 37.579 -11.124 5.843 1.00 92.69 809 LYS A N 1
ATOM 6350 C CA . LYS A 1 809 ? 38.295 -12.039 4.943 1.00 92.69 809 LYS A CA 1
ATOM 6351 C C . LYS A 1 809 ? 38.572 -11.314 3.636 1.00 92.69 809 LYS A C 1
ATOM 6353 O O . LYS A 1 809 ? 37.675 -10.667 3.093 1.00 92.69 809 LYS A O 1
ATOM 6358 N N . LEU A 1 810 ? 39.808 -11.384 3.150 1.00 94.19 810 LEU A N 1
ATOM 6359 C CA . LEU A 1 810 ? 40.230 -10.777 1.894 1.00 94.19 810 LEU A CA 1
ATOM 6360 C C . LEU A 1 810 ? 40.829 -11.839 0.969 1.00 94.19 810 LEU A C 1
ATOM 6362 O O . LEU A 1 810 ? 41.722 -12.585 1.365 1.00 94.19 810 LEU A O 1
ATOM 6366 N N . ARG A 1 811 ? 40.376 -11.867 -0.282 1.00 92.62 811 ARG A N 1
ATOM 6367 C CA . ARG A 1 811 ? 40.879 -12.745 -1.341 1.00 92.62 811 ARG A CA 1
ATOM 6368 C C . ARG A 1 811 ? 41.942 -12.056 -2.176 1.00 92.62 811 ARG A C 1
ATOM 6370 O O . ARG A 1 811 ? 41.756 -10.916 -2.596 1.00 92.62 811 ARG A O 1
ATOM 6377 N N . LEU A 1 812 ? 43.022 -12.779 -2.445 1.00 92.06 812 LEU A N 1
ATOM 6378 C CA . LEU A 1 812 ? 44.030 -12.440 -3.438 1.00 92.06 812 LEU A CA 1
ATOM 6379 C C . LEU A 1 812 ? 43.482 -12.908 -4.792 1.00 92.06 812 LEU A C 1
ATOM 6381 O O . LEU A 1 812 ? 43.359 -14.105 -5.040 1.00 92.06 812 LEU A O 1
ATOM 6385 N N . VAL A 1 813 ? 43.124 -11.964 -5.651 1.00 89.06 813 VAL A N 1
ATOM 6386 C CA . VAL A 1 813 ? 42.626 -12.213 -7.006 1.00 89.06 813 VAL A CA 1
ATOM 6387 C C . VAL A 1 813 ? 43.749 -11.877 -7.975 1.00 89.06 813 VAL A C 1
ATOM 6389 O O . VAL A 1 813 ? 44.366 -10.823 -7.853 1.00 89.06 813 VAL A O 1
ATOM 6392 N N . TYR A 1 814 ? 44.041 -12.761 -8.924 1.00 85.56 814 TYR A N 1
ATOM 6393 C CA . TYR A 1 814 ? 45.027 -12.519 -9.975 1.00 85.56 814 TYR A CA 1
ATOM 6394 C C . TYR A 1 814 ? 44.690 -13.328 -11.228 1.00 85.56 814 TYR A C 1
ATOM 6396 O O . TYR A 1 814 ? 44.155 -14.431 -11.142 1.00 85.56 814 TYR A O 1
ATOM 6404 N N . ALA A 1 815 ? 45.012 -12.761 -12.387 1.00 79.62 815 ALA A N 1
ATOM 6405 C CA . ALA A 1 815 ? 44.827 -13.366 -13.705 1.00 79.62 815 ALA A CA 1
ATOM 6406 C C . ALA A 1 815 ? 46.136 -13.396 -14.512 1.00 79.62 815 ALA A C 1
ATOM 6408 O O . ALA A 1 815 ? 46.306 -14.266 -15.361 1.00 79.62 815 ALA A O 1
ATOM 6409 N N . HIS A 1 816 ? 47.071 -12.479 -14.232 1.00 79.75 816 HIS A N 1
ATOM 6410 C CA . HIS A 1 816 ? 48.312 -12.333 -14.999 1.00 79.75 816 HIS A CA 1
ATOM 6411 C C . HIS A 1 816 ? 49.529 -12.904 -14.270 1.00 79.75 816 HIS A C 1
ATOM 6413 O O . HIS A 1 816 ? 50.318 -13.643 -14.854 1.00 79.75 816 HIS A O 1
ATOM 6419 N N . PHE A 1 817 ? 49.692 -12.557 -12.991 1.00 82.38 817 PHE A N 1
ATOM 6420 C CA . PHE A 1 817 ? 50.868 -12.916 -12.197 1.00 82.38 817 PHE A CA 1
ATOM 6421 C C . PHE A 1 817 ? 50.448 -13.279 -10.764 1.00 82.38 817 PHE A C 1
ATOM 6423 O O . PHE A 1 817 ? 49.794 -12.459 -10.117 1.00 82.38 817 PHE A O 1
ATOM 6430 N N . PRO A 1 818 ? 50.823 -14.461 -10.234 1.00 86.19 818 PRO A N 1
ATOM 6431 C CA . PRO A 1 818 ? 50.461 -14.862 -8.876 1.00 86.19 818 PRO A CA 1
ATOM 6432 C C . PRO A 1 818 ? 50.949 -13.877 -7.811 1.00 86.19 818 PRO A C 1
ATOM 6434 O O . PRO A 1 818 ? 52.154 -13.648 -7.664 1.00 86.19 818 PRO A O 1
ATOM 6437 N N . ILE A 1 819 ? 50.008 -13.311 -7.052 1.00 91.75 819 ILE A N 1
ATOM 6438 C CA . ILE A 1 819 ? 50.300 -12.384 -5.954 1.00 91.75 819 ILE A CA 1
ATOM 6439 C C . ILE A 1 819 ? 50.785 -13.190 -4.751 1.00 91.75 819 ILE A C 1
ATOM 6441 O O . ILE A 1 819 ? 50.062 -14.026 -4.216 1.00 91.75 819 ILE A O 1
ATOM 6445 N N . ASN A 1 820 ? 51.996 -12.899 -4.280 1.00 88.94 820 ASN A N 1
ATOM 6446 C CA . ASN A 1 820 ? 52.573 -13.557 -3.113 1.00 88.94 820 ASN A CA 1
ATOM 6447 C C . ASN A 1 820 ? 52.482 -12.653 -1.885 1.00 88.94 820 ASN A C 1
ATOM 6449 O O . ASN A 1 820 ? 53.023 -11.549 -1.871 1.00 88.94 820 ASN A O 1
ATOM 6453 N N . VAL A 1 821 ? 51.841 -13.147 -0.828 1.00 91.12 821 VAL A N 1
ATOM 6454 C CA . VAL A 1 821 ? 51.738 -12.456 0.462 1.00 91.12 821 VAL A CA 1
ATOM 6455 C C . VAL A 1 821 ? 52.653 -13.109 1.494 1.00 91.12 821 VAL A C 1
ATOM 6457 O O . VAL A 1 821 ? 52.623 -14.329 1.675 1.00 91.12 821 VAL A O 1
ATOM 6460 N N . ASN A 1 822 ? 53.415 -12.294 2.219 1.00 91.75 822 ASN A N 1
ATOM 6461 C CA . ASN A 1 822 ? 54.162 -12.687 3.409 1.00 91.75 822 ASN A CA 1
ATOM 6462 C C . ASN A 1 822 ? 53.661 -11.890 4.624 1.00 91.75 822 ASN A C 1
ATOM 6464 O O . ASN A 1 822 ? 53.349 -10.708 4.504 1.00 91.75 822 ASN A O 1
ATOM 6468 N N . ILE A 1 823 ? 53.565 -12.529 5.788 1.00 92.06 823 ILE A N 1
ATOM 6469 C CA . ILE A 1 823 ? 53.061 -11.902 7.016 1.00 92.06 823 ILE A CA 1
ATOM 6470 C C . ILE A 1 823 ? 54.179 -11.946 8.050 1.00 92.06 823 ILE A C 1
ATOM 6472 O O . ILE A 1 823 ? 54.686 -13.015 8.379 1.00 92.06 823 ILE A O 1
ATOM 6476 N N . ILE A 1 824 ? 54.566 -10.776 8.551 1.00 90.12 824 ILE A N 1
ATOM 6477 C CA . ILE A 1 824 ? 55.701 -10.598 9.460 1.00 90.12 824 ILE A CA 1
ATOM 6478 C C . ILE A 1 824 ? 55.266 -9.857 10.733 1.00 90.12 824 ILE A C 1
ATOM 6480 O O . ILE A 1 824 ? 54.133 -9.381 10.855 1.00 90.12 824 ILE A O 1
ATOM 6484 N N . ASN A 1 825 ? 56.168 -9.776 11.713 1.00 87.31 825 ASN A N 1
ATOM 6485 C CA . ASN A 1 825 ? 55.931 -9.128 13.010 1.00 87.31 825 ASN A CA 1
ATOM 6486 C C . ASN A 1 825 ? 54.699 -9.679 13.765 1.00 87.31 825 ASN A C 1
ATOM 6488 O O . ASN A 1 825 ? 53.987 -8.922 14.426 1.00 87.31 825 ASN A O 1
ATOM 6492 N N . GLY A 1 826 ? 54.432 -10.987 13.647 1.00 82.50 826 GLY A N 1
ATOM 6493 C CA . GLY A 1 826 ? 53.328 -11.663 14.342 1.00 82.50 826 GLY A CA 1
ATOM 6494 C C . GLY A 1 826 ? 51.943 -11.165 13.919 1.00 82.50 826 GLY A C 1
ATOM 6495 O O . GLY A 1 826 ? 51.135 -10.812 14.772 1.00 82.50 826 GLY A O 1
ATOM 6496 N N . GLY A 1 827 ? 51.698 -11.055 12.609 1.00 87.69 827 GLY A N 1
ATOM 6497 C CA . GLY A 1 827 ? 50.407 -10.611 12.071 1.00 87.69 827 GLY A CA 1
ATOM 6498 C C . GLY A 1 827 ? 50.182 -9.098 12.096 1.00 87.69 827 GLY A C 1
ATOM 6499 O O . GLY A 1 827 ? 49.065 -8.646 11.869 1.00 87.69 827 GLY A O 1
ATOM 6500 N N . LYS A 1 828 ? 51.213 -8.288 12.370 1.00 91.12 828 LYS A N 1
ATOM 6501 C CA . LYS A 1 828 ? 51.101 -6.814 12.429 1.00 91.12 828 LYS A CA 1
ATOM 6502 C C . LYS A 1 828 ? 51.525 -6.105 11.146 1.00 91.12 828 LYS A C 1
ATOM 6504 O O . LYS A 1 828 ? 51.226 -4.925 10.978 1.00 91.12 828 LYS A O 1
ATOM 6509 N N . THR A 1 829 ? 52.213 -6.803 10.248 1.00 92.00 829 THR A N 1
ATOM 6510 C CA . THR A 1 829 ? 52.673 -6.254 8.972 1.00 92.00 829 THR A CA 1
ATOM 6511 C C . THR A 1 829 ? 52.504 -7.300 7.880 1.00 92.00 829 THR A C 1
ATOM 6513 O O . THR A 1 829 ? 52.888 -8.456 8.055 1.00 92.00 829 THR A O 1
ATOM 6516 N N . ILE A 1 830 ? 51.966 -6.877 6.742 1.00 94.12 830 ILE A N 1
ATOM 6517 C CA . ILE A 1 830 ? 51.801 -7.692 5.541 1.00 94.12 830 ILE A CA 1
ATOM 6518 C C . ILE A 1 830 ? 52.664 -7.116 4.417 1.00 94.12 830 ILE A C 1
ATOM 6520 O O . ILE A 1 830 ? 52.614 -5.921 4.130 1.00 94.12 830 ILE A O 1
ATOM 6524 N N . GLU A 1 831 ? 53.468 -7.974 3.799 1.00 94.50 831 GLU A N 1
ATOM 6525 C CA . GLU A 1 831 ? 54.226 -7.689 2.584 1.00 94.50 831 GLU A CA 1
ATOM 6526 C C . GLU A 1 831 ? 53.547 -8.367 1.397 1.00 94.50 831 GLU A C 1
ATOM 6528 O O . GLU A 1 831 ? 53.236 -9.559 1.441 1.00 94.50 831 GLU A O 1
ATOM 6533 N N . ILE A 1 832 ? 53.366 -7.625 0.313 1.00 93.56 832 ILE A N 1
ATOM 6534 C CA . ILE A 1 832 ? 52.696 -8.082 -0.899 1.00 93.56 832 ILE A CA 1
ATOM 6535 C C . ILE A 1 832 ? 53.696 -7.951 -2.047 1.00 93.56 832 ILE A C 1
ATOM 6537 O O . ILE A 1 832 ? 54.306 -6.898 -2.244 1.00 93.56 832 ILE A O 1
ATOM 6541 N N . ARG A 1 833 ? 53.925 -9.053 -2.759 1.00 92.25 833 ARG A N 1
ATOM 6542 C CA . ARG A 1 833 ? 55.008 -9.244 -3.731 1.00 92.25 833 ARG A CA 1
ATOM 6543 C C . ARG A 1 833 ? 54.444 -9.759 -5.054 1.00 92.25 833 ARG A C 1
ATOM 6545 O O . ARG A 1 833 ? 53.425 -10.449 -5.062 1.00 92.25 833 ARG A O 1
ATOM 6552 N N . ASN A 1 834 ? 55.141 -9.474 -6.156 1.00 88.38 834 ASN A N 1
ATOM 6553 C CA . ASN A 1 834 ? 54.779 -9.911 -7.513 1.00 88.38 834 ASN A CA 1
ATOM 6554 C C . ASN A 1 834 ? 53.405 -9.405 -8.011 1.00 88.38 834 ASN A C 1
ATOM 6556 O O . ASN A 1 834 ? 52.823 -9.961 -8.941 1.00 88.38 834 ASN A O 1
ATOM 6560 N N . PHE A 1 835 ? 52.882 -8.333 -7.409 1.00 88.12 835 PHE A N 1
ATOM 6561 C CA . PHE A 1 835 ? 51.657 -7.686 -7.868 1.00 88.12 835 PHE A CA 1
ATOM 6562 C C . PHE A 1 835 ? 51.850 -7.170 -9.301 1.00 88.12 835 PHE A C 1
ATOM 6564 O O . PHE A 1 835 ? 52.774 -6.401 -9.549 1.00 88.12 835 PHE A O 1
ATOM 6571 N N . LEU A 1 836 ? 51.024 -7.630 -10.249 1.00 84.50 836 LEU A N 1
ATOM 6572 C CA . LEU A 1 836 ? 51.139 -7.317 -11.686 1.00 84.50 836 LEU A CA 1
ATOM 6573 C C . LEU A 1 836 ? 52.533 -7.596 -12.303 1.00 84.50 836 LEU A C 1
ATOM 6575 O O . LEU A 1 836 ? 52.888 -6.982 -13.309 1.00 84.50 836 LEU A O 1
ATOM 6579 N N . GLY A 1 837 ? 53.317 -8.510 -11.716 1.00 80.88 837 GLY A N 1
ATOM 6580 C CA . GLY A 1 837 ? 54.686 -8.817 -12.157 1.00 80.88 837 GLY A CA 1
ATOM 6581 C C . GLY A 1 837 ? 55.741 -7.784 -11.733 1.00 80.88 837 GLY A C 1
ATOM 6582 O O . GLY A 1 837 ? 56.885 -7.838 -12.185 1.00 80.88 837 GLY A O 1
ATOM 6583 N N . GLU A 1 838 ? 55.391 -6.826 -10.870 1.00 84.06 838 GLU A N 1
ATOM 6584 C CA . GLU A 1 838 ? 56.326 -5.824 -10.357 1.00 84.06 838 GLU A CA 1
ATOM 6585 C C . GLU A 1 838 ? 57.363 -6.441 -9.401 1.00 84.06 838 GLU A C 1
ATOM 6587 O O . GLU A 1 838 ? 57.038 -7.230 -8.511 1.00 84.06 838 GLU A O 1
ATOM 6592 N N . LYS A 1 839 ? 58.619 -5.979 -9.498 1.00 85.88 839 LYS A N 1
ATOM 6593 C CA . LYS A 1 839 ? 59.686 -6.293 -8.523 1.00 85.88 839 LYS A CA 1
ATOM 6594 C C . LYS A 1 839 ? 59.540 -5.539 -7.187 1.00 85.88 839 LYS A C 1
ATOM 6596 O O . LYS A 1 839 ? 60.361 -5.718 -6.291 1.00 85.88 839 LYS A O 1
ATOM 6601 N N . VAL A 1 840 ? 58.529 -4.676 -7.052 1.00 87.75 840 VAL A N 1
ATOM 6602 C CA . VAL A 1 840 ? 58.298 -3.838 -5.867 1.00 87.75 840 VAL A CA 1
ATOM 6603 C C . VAL A 1 840 ? 57.591 -4.646 -4.776 1.00 87.75 840 VAL A C 1
ATOM 6605 O O . VAL A 1 840 ? 56.563 -5.274 -5.020 1.00 87.75 840 VAL A O 1
ATOM 6608 N N . VAL A 1 841 ? 58.120 -4.596 -3.550 1.00 90.19 841 VAL A N 1
ATOM 6609 C CA . VAL A 1 841 ? 57.454 -5.138 -2.356 1.00 90.19 841 VAL A CA 1
ATOM 6610 C C . VAL A 1 841 ? 56.602 -4.039 -1.725 1.00 90.19 841 VAL A C 1
ATOM 6612 O O . VAL A 1 841 ? 57.103 -2.958 -1.420 1.00 90.19 841 VAL A O 1
ATOM 6615 N N . ARG A 1 842 ? 55.309 -4.308 -1.537 1.00 92.00 842 ARG A N 1
ATOM 6616 C CA . ARG A 1 842 ? 54.331 -3.370 -0.969 1.00 92.00 842 ARG A CA 1
ATOM 6617 C C . ARG A 1 842 ? 54.043 -3.769 0.476 1.00 92.00 842 ARG A C 1
ATOM 6619 O O . ARG A 1 842 ? 53.565 -4.873 0.714 1.00 92.00 842 ARG A O 1
ATOM 6626 N N . THR A 1 843 ? 54.329 -2.890 1.433 1.00 92.44 843 THR A N 1
ATOM 6627 C CA . THR A 1 843 ? 54.231 -3.202 2.870 1.00 92.44 843 THR A CA 1
ATOM 6628 C C . THR A 1 843 ? 53.120 -2.394 3.532 1.00 92.44 843 THR A C 1
ATOM 6630 O O . THR A 1 843 ? 53.088 -1.170 3.411 1.00 92.44 843 THR A O 1
ATOM 6633 N N . VAL A 1 844 ? 52.223 -3.067 4.258 1.00 94.38 844 VAL A N 1
ATOM 6634 C CA . VAL A 1 844 ? 51.113 -2.446 4.999 1.00 94.38 844 VAL A CA 1
ATOM 6635 C C . VAL A 1 844 ? 51.180 -2.854 6.470 1.00 94.38 844 VAL A C 1
ATOM 6637 O O . VAL A 1 844 ? 51.322 -4.031 6.797 1.00 94.38 844 VAL A O 1
ATOM 6640 N N . HIS A 1 845 ? 51.062 -1.877 7.368 1.00 92.81 845 HIS A N 1
ATOM 6641 C CA . HIS A 1 845 ? 51.020 -2.097 8.815 1.00 92.81 845 HIS A CA 1
ATOM 6642 C C . HIS A 1 845 ? 49.570 -2.101 9.314 1.00 92.81 845 HIS A C 1
ATOM 6644 O O . HIS A 1 845 ? 48.771 -1.249 8.917 1.00 92.81 845 HIS A O 1
ATOM 6650 N N . MET A 1 846 ? 49.224 -3.056 10.177 1.00 93.50 846 MET A N 1
ATOM 6651 C CA . MET A 1 846 ? 47.901 -3.134 10.802 1.00 93.50 846 MET A CA 1
ATOM 6652 C C . MET A 1 846 ? 47.742 -2.054 11.877 1.00 93.50 846 MET A C 1
ATOM 6654 O O . MET A 1 846 ? 48.715 -1.621 12.500 1.00 93.50 846 MET A O 1
ATOM 6658 N N . LEU A 1 847 ? 46.506 -1.597 12.082 1.00 92.12 847 LEU A N 1
ATOM 6659 C CA . LEU A 1 847 ? 46.184 -0.605 13.104 1.00 92.12 847 LEU A CA 1
ATOM 6660 C C . LEU A 1 847 ? 46.221 -1.244 14.508 1.00 92.12 847 LEU A C 1
ATOM 6662 O O . LEU A 1 847 ? 46.124 -2.467 14.632 1.00 92.12 847 LEU A O 1
ATOM 6666 N N . PRO A 1 848 ? 46.375 -0.449 15.585 1.00 87.81 848 PRO A N 1
ATOM 6667 C CA . PRO A 1 848 ? 46.459 -0.984 16.943 1.00 87.81 848 PRO A CA 1
ATOM 6668 C C . PRO A 1 848 ? 45.266 -1.887 17.289 1.00 87.81 848 PRO A C 1
ATOM 6670 O O . PRO A 1 848 ? 44.119 -1.510 17.082 1.00 87.81 848 PRO A O 1
ATOM 6673 N N . GLY A 1 849 ? 45.539 -3.082 17.820 1.00 86.06 849 GLY A N 1
ATOM 6674 C CA . GLY A 1 849 ? 44.504 -4.068 18.160 1.00 86.06 849 GLY A CA 1
ATOM 6675 C C . GLY A 1 849 ? 43.988 -4.919 16.990 1.00 86.06 849 GLY A C 1
ATOM 6676 O O . GLY A 1 849 ? 43.103 -5.743 17.211 1.00 86.06 849 GLY A O 1
ATOM 6677 N N . VAL A 1 850 ? 44.545 -4.757 15.784 1.00 92.25 850 VAL A N 1
ATOM 6678 C CA . VAL A 1 850 ? 44.210 -5.549 14.590 1.00 92.25 850 VAL A CA 1
ATOM 6679 C C . VAL A 1 850 ? 45.377 -6.470 14.209 1.00 92.25 850 VAL A C 1
ATOM 6681 O O . VAL A 1 850 ? 46.533 -6.041 14.199 1.00 92.25 850 VAL A O 1
ATOM 6684 N N . THR A 1 851 ? 45.081 -7.726 13.869 1.00 92.88 851 THR A N 1
ATOM 6685 C CA . THR A 1 851 ? 46.033 -8.695 13.295 1.00 92.88 851 THR A CA 1
ATOM 6686 C C . THR A 1 851 ? 45.586 -9.153 11.910 1.00 92.88 851 THR A C 1
ATOM 6688 O O . THR A 1 851 ? 44.399 -9.106 11.592 1.00 92.88 851 THR A O 1
ATOM 6691 N N . VAL A 1 852 ? 46.535 -9.603 11.086 1.00 94.62 852 VAL A N 1
ATOM 6692 C CA . VAL A 1 852 ? 46.290 -10.269 9.802 1.00 94.62 852 VAL A CA 1
ATOM 6693 C C . VAL A 1 852 ? 46.995 -11.623 9.750 1.00 94.62 852 VAL A C 1
ATOM 6695 O O . VAL A 1 852 ? 48.167 -11.736 10.107 1.00 94.62 852 VAL A O 1
ATOM 6698 N N . GLU A 1 853 ? 46.283 -12.647 9.291 1.00 93.56 853 GLU A N 1
ATOM 6699 C CA . GLU A 1 853 ? 46.737 -14.040 9.188 1.00 93.56 853 GLU A CA 1
ATOM 6700 C C . GLU A 1 853 ? 46.382 -14.612 7.801 1.00 93.56 853 GLU A C 1
ATOM 6702 O O . GLU A 1 853 ? 45.554 -14.047 7.086 1.00 93.56 853 GLU A O 1
ATOM 6707 N N . LYS A 1 854 ? 47.009 -15.718 7.378 1.00 90.62 854 LYS A N 1
ATOM 6708 C CA . LYS A 1 854 ? 46.583 -16.450 6.168 1.00 90.62 854 LYS A CA 1
ATOM 6709 C C . LYS A 1 854 ? 45.455 -17.413 6.527 1.00 90.62 854 LYS A C 1
ATOM 6711 O O . LYS A 1 854 ? 45.532 -18.073 7.560 1.00 90.62 854 LYS A O 1
ATOM 6716 N N . SER A 1 855 ? 44.442 -17.524 5.671 1.00 87.56 855 SER A N 1
ATOM 6717 C CA . SER A 1 855 ? 43.351 -18.482 5.870 1.00 87.56 855 SER A CA 1
ATOM 6718 C C . SER A 1 855 ? 43.884 -19.913 5.743 1.00 87.56 855 SER A C 1
ATOM 6720 O O . SER A 1 855 ? 44.534 -20.255 4.757 1.00 87.56 855 SER A O 1
ATOM 6722 N N . SER A 1 856 ? 43.627 -20.760 6.741 1.00 78.81 856 SER A N 1
ATOM 6723 C CA . SER A 1 856 ? 44.055 -22.169 6.746 1.00 78.81 856 SER A CA 1
ATOM 6724 C C . SER A 1 856 ? 43.153 -23.070 5.899 1.00 78.81 856 SER A C 1
ATOM 6726 O O . SER A 1 856 ? 43.610 -24.064 5.344 1.00 78.81 856 SER A O 1
ATOM 6728 N N . SER A 1 857 ? 41.873 -22.709 5.785 1.00 78.25 857 SER A N 1
ATOM 6729 C CA . SER A 1 857 ? 40.857 -23.449 5.021 1.00 78.25 857 SER A CA 1
ATOM 6730 C C . SER A 1 857 ? 40.909 -23.185 3.515 1.00 78.25 857 SER A C 1
ATOM 6732 O O . SER A 1 857 ? 40.340 -23.938 2.728 1.00 78.25 857 SER A O 1
ATOM 6734 N N . THR A 1 858 ? 41.529 -22.074 3.118 1.00 85.06 858 THR A N 1
ATOM 6735 C CA . THR A 1 858 ? 41.238 -21.418 1.849 1.00 85.06 858 THR A CA 1
ATOM 6736 C C . THR A 1 858 ? 42.510 -20.844 1.243 1.00 85.06 858 THR A C 1
ATOM 6738 O O . THR A 1 858 ? 43.097 -19.898 1.767 1.00 85.06 858 THR A O 1
ATOM 6741 N N . LYS A 1 859 ? 42.916 -21.390 0.092 1.00 85.50 859 LYS A N 1
ATOM 6742 C CA . LYS A 1 859 ? 44.037 -20.854 -0.685 1.00 85.50 859 LYS A CA 1
ATOM 6743 C C . LYS A 1 859 ? 43.732 -19.422 -1.153 1.00 85.50 859 LYS A C 1
ATOM 6745 O O . LYS A 1 859 ? 42.598 -19.107 -1.514 1.00 85.50 859 LYS A O 1
ATOM 6750 N N . ASP A 1 860 ? 44.772 -18.589 -1.175 1.00 89.31 860 ASP A N 1
ATOM 6751 C CA . ASP A 1 860 ? 44.740 -17.212 -1.677 1.00 89.31 860 ASP A CA 1
ATOM 6752 C C . ASP A 1 860 ? 43.728 -16.321 -0.921 1.00 89.31 860 ASP A C 1
ATOM 6754 O O . ASP A 1 860 ? 43.063 -15.450 -1.482 1.00 89.31 860 ASP A O 1
ATOM 6758 N N . GLU A 1 861 ? 43.639 -16.523 0.399 1.00 92.94 861 GLU A N 1
ATOM 6759 C CA . GLU A 1 861 ? 42.845 -15.720 1.332 1.00 92.94 861 GLU A CA 1
ATOM 6760 C C . GLU A 1 861 ? 43.662 -15.326 2.577 1.00 92.94 861 GLU A C 1
ATOM 6762 O O . GLU A 1 861 ? 44.454 -16.107 3.113 1.00 92.94 861 GLU A O 1
ATOM 6767 N N . ILE A 1 862 ? 43.444 -14.103 3.056 1.00 94.25 862 ILE A N 1
ATOM 6768 C CA . ILE A 1 862 ? 43.945 -13.583 4.332 1.00 94.25 862 ILE A CA 1
ATOM 6769 C C . ILE A 1 862 ? 42.780 -13.102 5.196 1.00 94.25 862 ILE A C 1
ATOM 6771 O O . ILE A 1 862 ? 41.725 -12.723 4.689 1.00 94.25 862 ILE A O 1
ATOM 6775 N N . VAL A 1 863 ? 42.978 -13.101 6.506 1.00 93.94 863 VAL A N 1
ATOM 6776 C CA . VAL A 1 863 ? 41.953 -12.796 7.501 1.00 93.94 863 VAL A CA 1
ATOM 6777 C C . VAL A 1 863 ? 42.471 -11.692 8.414 1.00 93.94 863 VAL A C 1
ATOM 6779 O O . VAL A 1 863 ? 43.502 -11.858 9.057 1.00 93.94 863 VAL A O 1
ATOM 6782 N N . VAL A 1 864 ? 41.770 -10.562 8.451 1.00 94.56 864 VAL A N 1
ATOM 6783 C CA . VAL A 1 864 ? 42.044 -9.405 9.314 1.00 94.56 864 VAL A CA 1
ATOM 6784 C C . VAL A 1 864 ? 41.064 -9.440 10.486 1.00 94.56 864 VAL A C 1
ATOM 6786 O O . VAL A 1 864 ? 39.856 -9.489 10.263 1.00 94.56 864 VAL A O 1
ATOM 6789 N N . SER A 1 865 ? 41.547 -9.411 11.730 1.00 92.50 865 SER A N 1
ATOM 6790 C CA . SER A 1 865 ? 40.689 -9.521 12.922 1.00 92.50 865 SER A CA 1
ATOM 6791 C C . SER A 1 865 ? 41.080 -8.569 14.053 1.00 92.50 865 SER A C 1
ATOM 6793 O O . SER A 1 865 ? 42.248 -8.210 14.197 1.00 92.50 865 SER A O 1
ATOM 6795 N N . GLY A 1 866 ? 40.107 -8.164 14.870 1.00 92.25 866 GLY A N 1
ATOM 6796 C CA . GLY A 1 866 ? 40.302 -7.235 15.990 1.00 92.25 866 GLY A CA 1
ATOM 6797 C C . GLY A 1 866 ? 38.987 -6.878 16.691 1.00 92.25 866 GLY A C 1
ATOM 6798 O O . GLY A 1 866 ? 37.908 -7.205 16.205 1.00 92.25 866 GLY A O 1
ATOM 6799 N N . SER A 1 867 ? 39.044 -6.237 17.860 1.00 90.50 867 SER A N 1
ATOM 6800 C CA . SER A 1 867 ? 37.837 -5.900 18.641 1.00 90.50 867 SER A CA 1
ATOM 6801 C C . SER A 1 867 ? 37.118 -4.625 18.182 1.00 90.50 867 SER A C 1
ATOM 6803 O O . SER A 1 867 ? 35.944 -4.459 18.486 1.00 90.50 867 SER A O 1
ATOM 6805 N N . ASP A 1 868 ? 37.769 -3.742 17.422 1.00 90.19 868 ASP A N 1
ATOM 6806 C CA . ASP A 1 868 ? 37.167 -2.504 16.907 1.00 90.19 868 ASP A CA 1
ATOM 6807 C C . ASP A 1 868 ? 36.859 -2.625 15.407 1.00 90.19 868 ASP A C 1
ATOM 6809 O O . ASP A 1 868 ? 37.777 -2.716 14.585 1.00 90.19 868 ASP A O 1
ATOM 6813 N N . ILE A 1 869 ? 35.571 -2.606 15.045 1.00 91.19 869 ILE A N 1
ATOM 6814 C CA . ILE A 1 869 ? 35.108 -2.734 13.654 1.00 91.19 869 ILE A CA 1
ATOM 6815 C C . ILE A 1 869 ? 35.688 -1.647 12.739 1.00 91.19 869 ILE A C 1
ATOM 6817 O O . ILE A 1 869 ? 36.060 -1.934 11.600 1.00 91.19 869 ILE A O 1
ATOM 6821 N N . GLU A 1 870 ? 35.845 -0.414 13.232 1.00 90.00 870 GLU A N 1
ATOM 6822 C CA . GLU A 1 870 ? 36.366 0.694 12.427 1.00 90.00 870 GLU A CA 1
ATOM 6823 C C . GLU A 1 870 ? 37.871 0.531 12.174 1.00 90.00 870 GLU A C 1
ATOM 6825 O O . GLU A 1 870 ? 38.349 0.858 11.087 1.00 90.00 870 GLU A O 1
ATOM 6830 N N . LEU A 1 871 ? 38.629 -0.025 13.127 1.00 91.94 871 LEU A N 1
ATOM 6831 C CA . LEU A 1 871 ? 40.051 -0.328 12.920 1.00 91.94 871 LEU A CA 1
ATOM 6832 C C . LEU A 1 871 ? 40.238 -1.533 11.987 1.00 91.94 871 LEU A C 1
ATOM 6834 O O . LEU A 1 871 ? 41.076 -1.466 11.087 1.00 91.94 871 LEU A O 1
ATOM 6838 N N . CYS A 1 872 ? 39.426 -2.586 12.124 1.00 90.94 872 CYS A N 1
ATOM 6839 C CA . CYS A 1 872 ? 39.475 -3.760 11.241 1.00 90.94 872 CYS A CA 1
ATOM 6840 C C . CYS A 1 872 ? 39.123 -3.400 9.789 1.00 90.94 872 CYS A C 1
ATOM 6842 O O . CYS A 1 872 ? 39.852 -3.762 8.858 1.00 90.94 872 CYS A O 1
ATOM 6844 N N . GLY A 1 873 ? 38.054 -2.620 9.593 1.00 92.75 873 GLY A N 1
ATOM 6845 C CA . GLY A 1 873 ? 37.656 -2.111 8.282 1.00 92.75 873 GLY A CA 1
ATOM 6846 C C . GLY A 1 873 ? 38.724 -1.207 7.662 1.00 92.75 873 GLY A C 1
ATOM 6847 O O . GLY A 1 873 ? 39.076 -1.382 6.495 1.00 92.75 873 GLY A O 1
ATOM 6848 N N . ARG A 1 874 ? 39.323 -0.296 8.443 1.00 93.19 874 ARG A N 1
ATOM 6849 C CA . ARG A 1 874 ? 40.412 0.576 7.964 1.00 93.19 874 ARG A CA 1
ATOM 6850 C C . ARG A 1 874 ? 41.687 -0.193 7.621 1.00 93.19 874 ARG A C 1
ATOM 6852 O O . ARG A 1 874 ? 42.296 0.104 6.598 1.00 93.19 874 ARG A O 1
ATOM 6859 N N . SER A 1 875 ? 42.089 -1.188 8.411 1.00 93.50 875 SER A N 1
ATOM 6860 C CA . SER A 1 875 ? 43.237 -2.043 8.072 1.00 93.50 875 SER A CA 1
ATOM 6861 C C . SER A 1 875 ? 42.994 -2.865 6.806 1.00 93.50 875 SER A C 1
ATOM 6863 O O . SER A 1 875 ? 43.876 -2.929 5.952 1.00 93.50 875 SER A O 1
ATOM 6865 N N . SER A 1 876 ? 41.785 -3.399 6.626 1.00 93.38 876 SER A N 1
ATOM 6866 C CA . SER A 1 876 ? 41.389 -4.093 5.392 1.00 93.38 876 SER A CA 1
ATOM 6867 C C . SER A 1 876 ? 41.416 -3.159 4.174 1.00 93.38 876 SER A C 1
ATOM 6869 O O . SER A 1 876 ? 41.932 -3.526 3.117 1.00 93.38 876 SER A O 1
ATOM 6871 N N . ALA A 1 877 ? 40.942 -1.918 4.332 1.00 92.25 877 ALA A N 1
ATOM 6872 C CA . ALA A 1 877 ? 40.995 -0.898 3.288 1.00 92.25 877 ALA A CA 1
ATOM 6873 C C . ALA A 1 877 ? 42.436 -0.509 2.911 1.00 92.25 877 ALA A C 1
ATOM 6875 O O . ALA A 1 877 ? 42.723 -0.360 1.727 1.00 92.25 877 ALA A O 1
ATOM 6876 N N . LEU A 1 878 ? 43.358 -0.403 3.877 1.00 93.31 878 LEU A N 1
ATOM 6877 C CA . LEU A 1 878 ? 44.778 -0.130 3.606 1.00 93.31 878 LEU A CA 1
ATOM 6878 C C . LEU A 1 878 ? 45.443 -1.251 2.789 1.00 93.31 878 LEU A C 1
ATOM 6880 O O . LEU A 1 878 ? 46.226 -0.962 1.882 1.00 93.31 878 LEU A O 1
ATOM 6884 N N . ILE A 1 879 ? 45.110 -2.520 3.064 1.00 92.75 879 ILE A N 1
ATOM 6885 C CA . ILE A 1 879 ? 45.578 -3.659 2.256 1.00 92.75 879 ILE A CA 1
ATOM 6886 C C . ILE A 1 879 ? 45.051 -3.532 0.826 1.00 92.75 879 ILE A C 1
ATOM 6888 O O . ILE A 1 879 ? 45.844 -3.538 -0.116 1.00 92.75 879 ILE A O 1
ATOM 6892 N N . HIS A 1 880 ? 43.739 -3.351 0.660 1.00 91.31 880 HIS A N 1
ATOM 6893 C CA . HIS A 1 880 ? 43.116 -3.211 -0.656 1.00 91.31 880 HIS A CA 1
ATOM 6894 C C . HIS A 1 880 ? 43.711 -2.041 -1.461 1.00 91.31 880 HIS A C 1
ATOM 6896 O O . HIS A 1 880 ? 44.159 -2.228 -2.591 1.00 91.31 880 HIS A O 1
ATOM 6902 N N . GLN A 1 881 ? 43.817 -0.856 -0.852 1.00 89.94 881 GLN A N 1
ATOM 6903 C CA . GLN A 1 881 ? 44.375 0.349 -1.477 1.00 89.94 881 GLN A CA 1
ATOM 6904 C C . GLN A 1 881 ? 45.832 0.184 -1.923 1.00 89.94 881 GLN A C 1
ATOM 6906 O O . GLN A 1 881 ? 46.235 0.778 -2.926 1.00 89.94 881 GLN A O 1
ATOM 6911 N N . SER A 1 882 ? 46.622 -0.637 -1.220 1.00 89.00 882 SER A N 1
ATOM 6912 C CA . SER A 1 882 ? 48.000 -0.941 -1.623 1.00 89.00 882 SER A CA 1
ATOM 6913 C C . SER A 1 882 ? 48.084 -1.745 -2.928 1.00 89.00 882 SER A C 1
ATOM 6915 O O . SER A 1 882 ? 49.088 -1.642 -3.631 1.00 89.00 882 SER A O 1
ATOM 6917 N N . CYS A 1 883 ? 47.029 -2.491 -3.278 1.00 86.94 883 CYS A N 1
ATOM 6918 C CA . CYS A 1 883 ? 46.938 -3.376 -4.445 1.00 86.94 883 CYS A CA 1
ATOM 6919 C C . CYS A 1 883 ? 45.875 -2.927 -5.458 1.00 86.94 883 CYS A C 1
ATOM 6921 O O . CYS A 1 883 ? 45.302 -3.749 -6.168 1.00 86.94 883 CYS A O 1
ATOM 6923 N N . LEU A 1 884 ? 45.600 -1.624 -5.538 1.00 84.69 884 LEU A N 1
ATOM 6924 C CA . LEU A 1 884 ? 44.788 -1.073 -6.619 1.00 84.69 884 LEU A CA 1
ATOM 6925 C C . LEU A 1 884 ? 45.595 -1.043 -7.920 1.00 84.69 884 LEU A C 1
ATOM 6927 O O . LEU A 1 884 ? 46.641 -0.391 -7.991 1.00 84.69 884 LEU A O 1
ATOM 6931 N N . CYS A 1 885 ? 45.083 -1.700 -8.961 1.00 79.38 885 CYS A N 1
ATOM 6932 C CA . CYS A 1 885 ? 45.571 -1.515 -10.321 1.00 79.38 885 CYS A CA 1
ATOM 6933 C C . CYS A 1 885 ? 45.258 -0.077 -10.779 1.00 79.38 885 CYS A C 1
ATOM 6935 O O . CYS A 1 885 ? 44.108 0.358 -10.727 1.00 79.38 885 CYS A O 1
ATOM 6937 N N . LYS A 1 886 ? 46.281 0.683 -11.191 1.00 75.25 886 LYS A N 1
ATOM 6938 C CA . LYS A 1 886 ? 46.158 2.082 -11.638 1.00 75.25 886 LYS A CA 1
ATOM 6939 C C . LYS A 1 886 ? 46.782 2.261 -13.022 1.00 75.25 886 LYS A C 1
ATOM 6941 O O . LYS A 1 886 ? 47.684 1.512 -13.386 1.00 75.25 886 LYS A O 1
ATOM 6946 N N . LYS A 1 887 ? 46.300 3.256 -13.780 1.00 74.88 887 LYS A N 1
ATOM 6947 C CA . LYS A 1 887 ? 46.703 3.546 -15.174 1.00 74.88 887 LYS A CA 1
ATOM 6948 C C . LYS A 1 887 ? 46.620 2.320 -16.126 1.00 74.88 887 LYS A C 1
ATOM 6950 O O . LYS A 1 887 ? 47.359 2.240 -17.101 1.00 74.88 887 LYS A O 1
ATOM 6955 N N . LYS A 1 888 ? 45.717 1.363 -15.860 1.00 72.62 888 LYS A N 1
ATOM 6956 C CA . LYS A 1 888 ? 45.385 0.214 -16.730 1.00 72.62 888 LYS A CA 1
ATOM 6957 C C . LYS A 1 888 ? 43.873 -0.025 -16.732 1.00 72.62 888 LYS A C 1
ATOM 6959 O O . LYS A 1 888 ? 43.196 0.347 -15.776 1.00 72.62 888 LYS A O 1
ATOM 6964 N N . ASP A 1 889 ? 43.352 -0.675 -17.774 1.00 74.50 889 ASP A N 1
ATOM 6965 C CA . ASP A 1 889 ? 41.941 -1.080 -17.823 1.00 74.50 889 ASP A CA 1
ATOM 6966 C C . ASP A 1 889 ? 41.665 -2.176 -16.782 1.00 74.50 889 ASP A C 1
ATOM 6968 O O . ASP A 1 889 ? 42.045 -3.338 -16.957 1.00 74.50 889 ASP A O 1
ATOM 6972 N N . ILE A 1 890 ? 40.980 -1.796 -15.703 1.00 70.00 890 ILE A N 1
ATOM 6973 C CA . ILE A 1 890 ? 40.601 -2.680 -14.593 1.00 70.00 890 ILE A CA 1
ATOM 6974 C C . ILE A 1 890 ? 39.650 -3.809 -15.009 1.00 70.00 890 ILE A C 1
ATOM 6976 O O . ILE A 1 890 ? 39.473 -4.750 -14.248 1.00 70.00 890 ILE A O 1
ATOM 6980 N N . ARG A 1 891 ? 39.033 -3.756 -16.200 1.00 68.19 891 ARG A N 1
ATOM 6981 C CA . ARG A 1 891 ? 38.236 -4.871 -16.750 1.00 68.19 891 ARG A CA 1
ATOM 6982 C C . ARG A 1 891 ? 39.118 -5.995 -17.288 1.00 68.19 891 ARG A C 1
ATOM 6984 O O . ARG A 1 891 ? 38.653 -7.122 -17.397 1.00 68.19 891 ARG A O 1
ATOM 6991 N N . LYS A 1 892 ? 40.374 -5.683 -17.626 1.00 67.88 892 LYS A N 1
ATOM 6992 C CA . LYS A 1 892 ? 41.395 -6.659 -18.025 1.00 67.88 892 LYS A CA 1
ATOM 6993 C C . LYS A 1 892 ? 42.247 -7.044 -16.815 1.00 67.88 892 LYS A C 1
ATOM 6995 O O . LYS A 1 892 ? 42.349 -8.220 -16.495 1.00 67.88 892 LYS A O 1
ATOM 7000 N N . PHE A 1 893 ? 42.788 -6.060 -16.096 1.00 70.81 893 PHE A N 1
ATOM 7001 C CA . PHE A 1 893 ? 43.655 -6.262 -14.929 1.00 70.81 893 PHE A CA 1
ATOM 7002 C C . PHE A 1 893 ? 42.861 -6.195 -13.613 1.00 70.81 893 PHE A C 1
ATOM 7004 O O . PHE A 1 893 ? 42.916 -5.199 -12.892 1.00 70.81 893 PHE A O 1
ATOM 7011 N N . LEU A 1 894 ? 42.122 -7.270 -13.315 1.00 78.44 894 LEU A N 1
ATOM 7012 C CA . LEU A 1 894 ? 41.382 -7.471 -12.053 1.00 78.44 894 LEU A CA 1
ATOM 7013 C C . LEU A 1 894 ? 42.265 -7.981 -10.894 1.00 78.44 894 LEU A C 1
ATOM 7015 O O . LEU A 1 894 ? 41.754 -8.351 -9.837 1.00 78.44 894 LEU A O 1
ATOM 7019 N N . ASP A 1 895 ? 43.584 -8.040 -11.088 1.00 86.25 895 ASP A N 1
ATOM 7020 C CA . ASP A 1 895 ? 44.538 -8.459 -10.068 1.00 86.25 895 ASP A CA 1
ATOM 7021 C C . ASP A 1 895 ? 44.514 -7.479 -8.871 1.00 86.25 895 ASP A C 1
ATOM 7023 O O . ASP A 1 895 ? 44.664 -6.267 -9.044 1.00 86.25 895 ASP A O 1
ATOM 7027 N N . GLY A 1 896 ? 44.345 -7.990 -7.647 1.00 89.94 896 GLY A N 1
ATOM 7028 C CA . GLY A 1 896 ? 44.169 -7.189 -6.430 1.00 89.94 896 GLY A CA 1
ATOM 7029 C C . GLY A 1 896 ? 43.889 -8.024 -5.177 1.00 89.94 896 GLY A C 1
ATOM 7030 O O . GLY A 1 896 ? 43.774 -9.246 -5.236 1.00 89.94 896 GLY A O 1
ATOM 7031 N N . ILE A 1 897 ? 43.767 -7.367 -4.020 1.00 91.94 897 ILE A N 1
ATOM 7032 C CA . ILE A 1 897 ? 43.330 -8.008 -2.768 1.00 91.94 897 ILE A CA 1
ATOM 7033 C C . ILE A 1 897 ? 42.009 -7.369 -2.331 1.00 91.94 897 ILE A C 1
ATOM 7035 O O . ILE A 1 897 ? 41.971 -6.164 -2.090 1.00 91.94 897 ILE A O 1
ATOM 7039 N N . TYR A 1 898 ? 40.930 -8.149 -2.245 1.00 91.12 898 TYR A N 1
ATOM 7040 C CA . TYR A 1 898 ? 39.550 -7.661 -2.089 1.00 91.12 898 TYR A CA 1
ATOM 7041 C C . TYR A 1 898 ? 38.853 -8.297 -0.887 1.00 91.12 898 TYR A C 1
ATOM 7043 O O . TYR A 1 898 ? 38.979 -9.500 -0.688 1.00 91.12 898 TYR A O 1
ATOM 7051 N N . VAL A 1 899 ? 38.066 -7.533 -0.121 1.00 90.75 899 VAL A N 1
ATOM 7052 C CA . VAL A 1 899 ? 37.226 -8.090 0.959 1.00 90.75 899 VAL A CA 1
ATOM 7053 C C . VAL A 1 899 ? 36.155 -9.007 0.354 1.00 90.75 899 VAL A C 1
ATOM 7055 O O . VAL A 1 899 ? 35.335 -8.553 -0.440 1.00 90.75 899 VAL A O 1
ATOM 7058 N N . SER A 1 900 ? 36.159 -10.286 0.732 1.00 88.38 900 SER A N 1
ATOM 7059 C CA . SER A 1 900 ? 35.181 -11.298 0.304 1.00 88.38 900 SER A CA 1
ATOM 7060 C C . SER A 1 900 ? 34.009 -11.428 1.278 1.00 88.38 900 SER A C 1
ATOM 7062 O O . SER A 1 900 ? 32.876 -11.654 0.861 1.00 88.38 900 SER A O 1
ATOM 7064 N N . SER A 1 901 ? 34.268 -11.266 2.576 1.00 89.25 901 SER A N 1
ATOM 7065 C CA . SER A 1 901 ? 33.250 -11.278 3.629 1.00 89.25 901 SER A CA 1
ATOM 7066 C C . SER A 1 901 ? 33.729 -10.511 4.857 1.00 89.25 901 SER A C 1
ATOM 7068 O O . SER A 1 901 ? 34.928 -10.464 5.128 1.00 89.25 901 SER A O 1
ATOM 7070 N N . HIS A 1 902 ? 32.796 -9.983 5.640 1.00 88.62 902 HIS A N 1
ATOM 7071 C CA . HIS A 1 902 ? 33.070 -9.381 6.943 1.00 88.62 902 HIS A CA 1
ATOM 7072 C C . HIS A 1 902 ? 31.929 -9.676 7.914 1.00 88.62 902 HIS A C 1
ATOM 7074 O O . HIS A 1 902 ? 30.798 -9.904 7.473 1.00 88.62 902 HIS A O 1
ATOM 7080 N N . GLY A 1 903 ? 32.216 -9.643 9.210 1.00 86.94 903 GLY A N 1
ATOM 7081 C CA . GLY A 1 903 ? 31.212 -9.818 10.250 1.00 86.94 903 GLY A CA 1
ATOM 7082 C C . GLY A 1 903 ? 31.814 -9.866 11.647 1.00 86.94 903 GLY A C 1
ATOM 7083 O O . GLY A 1 903 ? 32.994 -9.583 11.858 1.00 86.94 903 GLY A O 1
ATOM 7084 N N . VAL A 1 904 ? 30.977 -10.239 12.607 1.00 84.31 904 VAL A N 1
ATOM 7085 C CA . VAL A 1 904 ? 31.413 -10.649 13.942 1.00 84.31 904 VAL A CA 1
ATOM 7086 C C . VAL A 1 904 ? 32.083 -12.020 13.825 1.00 84.31 904 VAL A C 1
ATOM 7088 O O . VAL A 1 904 ? 31.599 -12.866 13.073 1.00 84.31 904 VAL A O 1
ATOM 7091 N N . LYS A 1 905 ? 33.191 -12.249 14.534 1.00 78.56 905 LYS A N 1
ATOM 7092 C CA . LYS A 1 905 ? 33.857 -13.554 14.513 1.00 78.56 905 LYS A CA 1
ATOM 7093 C C . LYS A 1 905 ? 32.990 -14.574 15.256 1.00 78.56 905 LYS A C 1
ATOM 7095 O O . LYS A 1 905 ? 32.596 -14.350 16.399 1.00 78.56 905 LYS A O 1
ATOM 7100 N N . GLU A 1 906 ? 32.670 -15.672 14.583 1.00 64.00 906 GLU A N 1
ATOM 7101 C CA . GLU A 1 906 ? 32.049 -16.837 15.210 1.00 64.00 906 GLU A CA 1
ATOM 7102 C C . GLU A 1 906 ? 33.144 -17.580 15.999 1.00 64.00 906 GLU A C 1
ATOM 7104 O O . GLU A 1 906 ? 34.216 -17.854 15.453 1.00 64.00 906 GLU A O 1
ATOM 7109 N N . GLU A 1 907 ? 32.906 -17.799 17.299 1.00 51.78 907 GLU A N 1
ATOM 7110 C CA . GLU A 1 907 ? 33.772 -18.582 18.203 1.00 51.78 907 GLU A CA 1
ATOM 7111 C C . GLU A 1 907 ? 33.368 -20.059 18.218 1.00 51.78 907 GLU A C 1
ATOM 7113 O O . GLU A 1 907 ? 32.143 -20.319 18.270 1.00 51.78 907 GLU A O 1
#

Nearest PDB structures (foldseek):
  8jiv-assembly1_CH  TM=9.862E-01  e=9.516E-26  Triticum aestivum
  8ipb-assembly1_FA  TM=9.812E-01  e=2.110E-24  Triticum aestivum
  5xxb-assembly1_H  TM=9.681E-01  e=6.463E-25  Toxoplasma gondii
  8tpu-assembly1_AH  TM=9.698E-01  e=1.994E-24  Plasmodium falciparum 3D7
  6az3-assembly1_E  TM=9.449E-01  e=4.987E-22  Leishmania donovani

Radius of gyration: 33.07 Å; Cα contacts (8 Å, |Δi|>4): 1729; chains: 1; bounding box: 99×76×82 Å

Mean predicted aligned error: 21.09 Å

Sequence (907 aa):
MADPMAEPLRVAILGQKDAMIFCLFQLVQVRRTRSLEVLVLSPKEQTVPPSADVAAVCSTLGYQHCVARTNAMVLESIQQFKPSLLVSILWPRRVQREVLDLCRDCINFHPSLLPRHRGSLTQFWAIFDADEEAGTTCHRMVEEFDAGRILRQEPVKLAPDETALSLNHKLALATERCFKHVLEVFLAEGLPEGEEWDVAQFPYHFRRLPEEGFIDFSWPLDKVDRFIRAMYFPPFTPARLRMEDGSEHRVLNLSQYQALIKGKAPAKLFWDEDQTPVKARAIRADPKPETTSATPWMAWTWWPAALAGLLLSWVAVAVTGPSNPSLAPRQSVPGTQCIDGSPANLYLAHGYGDGRRKWVVFFQGGGWCTGTSGSPHLPGYCPQEDVAHPDLCEERSRGYHGSSLSDSESRDFTRRGCLSGDSDINPMMYNWNRVMVRNCDGTLFLSSAEL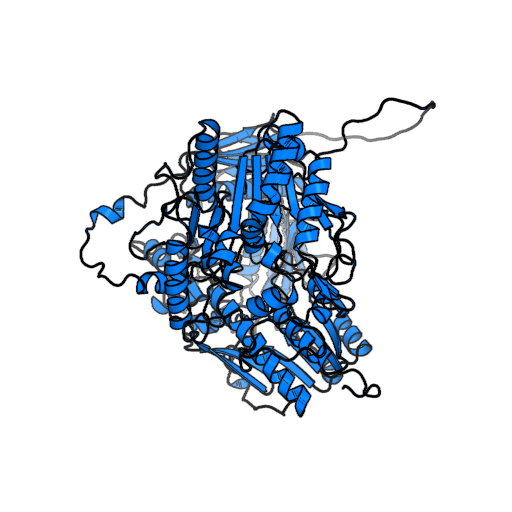PGLHLRGRDNAVQAIRALLGQGLADASELLFAGCSAGGVASVLLADTLRPMVEEAVHARGGRVFVAVLSDSGFFPDWSAKSIPAGVLHFPQFQWLFATGNVSAALPPECLAAGHGWRCMLLETALPYVKTPCFVLQSTVDSWQLQSSDQKSLESLHQHMRANLLAAVQSPHGGALDNCFHHCEAWGNIHWGGLSNREAFERWYRARVRQWDAGEDFNTTGEGWPLLHLGALAAPRCYPGQEKHKDWHATLGSRRLSDLDAAARWKMNAMRTLLTEETLKVPKGVKITIKSKQVEVKGKHGDLKRDFKHLPIELFLADGGKKVVARMYFAKSKQCSMLNTVCSHISNLFEGVQKKFEYKLRLVYAHFPINVNIINGGKTIEIRNFLGEKVVRTVHMLPGVTVEKSSSTKDEIVVSGSDIELCGRSSALIHQSCLCKKKDIRKFLDGIYVSSHGVKEE

InterPro domains:
  IPR002376 Formyl transferase, N-terminal [PF00551] (53-179)
  IPR004963 Pectinacetylesterase/NOTUM [PF03283] (333-610)
  IPR004963 Pectinacetylesterase/NOTUM [PTHR21562] (332-648)
  IPR020040 Large ribosomal subunit protein uL6, alpha-beta domain [PF00347] (731-804)
  IPR020040 Large ribosomal subunit protein uL6, alpha-beta domain [PF00347] (817-896)
  IPR029058 Alpha/Beta hydrolase fold [G3DSA:3.40.50.1820] (331-625)
  IPR029058 Alpha/Beta hydrolase fold [SSF53474] (341-613)
  IPR036477 Formyl transferase, N-terminal domain superfamily [SSF53328] (9-191)
  IPR036789 Large ribosomal subunit protein uL6-like, alpha-beta domain superfamily [G3DSA:3.90.930.12] (720-805)
  IPR036789 Large ribosomal subunit protein uL6-like, alpha-beta domain superfamily [G3DSA:3.90.930.12] (806-907)
  IPR036789 Large ribosomal subunit protein uL6-like, alpha-beta domain superfamily [SSF56053] (720-804)
  IPR036789 Large ribosomal subunit protein uL6-like, alpha-beta domain superfamily [SSF56053] (806-901)

Secondary structure (DSSP, 8-state):
---TTSPPEEEEEEE-SHHHHHHHHHHHHHHHHS-EEEEEEE-S--SS--SS-HHHHHHHHT-EEEE--SHHHHHHHHHHH--SEEEEES-SSPPPHHHHTTSSEEEEEESS-TTTT-BS-HHHHHHHTT-SEEEEEEEE--SSTT-SPEEEEEEEEPPTT--HHHHHHHHHHHHHHHHHHHHHHHHHT-----B---GGGS--B-S--GGGGBPPTTS-HHHHHHHHHHT--TTS---EEEBTTS-EEE--SHHHHHHHHTTS-B------SS--PPPP--------------------------------------------TTEEEEEE-TT---TTSPPPEEEEEPP-GGGGGEEEEEEP---BB---TTPPPPTT--TT------B-HHHHTTSTTT-STT--SEEE-TT-GGG---TTT-TTTTTSEEEEE---SSBTT---EEETTEEE-HHHHHHHHHHHHHTTTGGG-SEEEEEEETHHHHHHHHTHHHHHHHHHHHHHTTT---EEEEEEES------TTSPPPTTB---THHHHHHHHS-GGGGS-HHHHHTT-GGGGGSHHHHGGG--S-EEEEEETT-TTSBS---HHHHHHHHHHHHHHHHHH--TT-EEEEE--S--S--TTT-EETTEEHHHHHHHHHHHHHHHHHHT--GGG-TTSSP----SSS----SSTT-GGGHHHHHHH--S-TTS--GGGGGGGG---EEEEEEEEEPPTT-EEEEETTEEEEEETTEEEEEE-TTSS-EEEEEGGGTEEEEEEEEE-HHHHHHHHHHHHHHHHHHHHHHH-EEEEEEEE-SSSPPEEEEETTTTEEEEE-GGG-SPPEEEEPPTTEEEEE-SSSTTEEEEEES-HHHHHHHHHHHHHHT---SS-TTT---EEEEEEEEEPP-

Organism: NCBI:txid2562239

Solvent-accessible surface area (backbone atoms only — not comparable to full-atom values): 50916 Å² total; per-residue (Å²): 132,63,69,91,84,61,81,60,47,29,38,33,38,35,28,53,67,67,48,40,54,53,44,57,57,57,50,54,63,50,50,76,64,38,62,62,47,45,41,38,37,29,61,64,88,64,101,59,86,67,98,65,62,66,64,61,51,29,57,75,71,72,33,49,68,49,70,37,73,49,69,65,51,46,42,53,52,46,68,72,66,50,28,54,33,37,38,34,29,72,52,95,63,83,63,50,58,84,52,54,77,62,24,88,39,40,34,32,50,40,68,21,47,70,70,49,56,24,60,42,61,25,47,30,48,41,36,44,75,64,45,65,56,40,18,15,19,36,21,40,61,51,66,54,82,83,62,40,28,41,67,46,76,26,78,42,75,54,56,99,82,51,26,25,48,58,49,48,55,55,34,29,56,28,38,30,54,44,48,49,53,54,48,52,43,37,74,72,80,42,74,75,85,46,51,82,76,71,62,87,80,43,75,74,35,58,90,69,54,70,72,80,39,41,62,63,80,88,50,56,70,69,49,44,36,25,41,23,24,23,29,39,38,84,93,53,79,50,18,27,38,56,36,62,89,67,52,75,42,82,31,84,44,56,71,57,47,53,63,67,45,61,95,41,75,64,38,77,86,68,83,64,97,75,90,79,88,85,83,90,79,89,84,88,83,88,83,87,86,90,78,91,85,88,88,92,81,91,80,92,82,91,90,87,90,84,91,79,89,88,88,88,84,91,86,82,90,84,90,83,78,90,71,65,66,23,52,11,44,54,42,77,40,83,96,29,36,8,16,59,59,37,51,33,44,34,28,52,20,79,32,47,84,84,23,53,32,25,39,38,46,26,30,39,43,81,53,57,43,47,63,47,96,87,56,79,82,63,92,85,69,74,92,84,62,101,63,98,73,76,39,38,42,72,60,34,21,80,34,77,49,4,29,45,86,86,59,63,71,50,46,74,22,66,82,48,24,80,52,7,34,44,51,91,70,14,69,90,45,25,39,20,23,32,32,41,40,62,50,18,26,33,46,36,44,30,11,66,25,79,50,96,86,35,31,30,24,16,33,53,34,52,55,45,46,51,56,58,38,38,79,71,48,52,28,61,23,48,33,37,35,30,21,17,27,32,31,7,7,34,28,23,56,47,39,34,70,69,52,46,56,63,44,48,53,45,10,41,77,68,77,46,63,59,50,66,37,27,36,20,27,42,25,72,56,78,87,45,92,91,52,85,70,56,74,39,44,62,73,68,72,60,48,53,51,43,38,75,64,21,56,21,69,84,36,36,47,65,66,32,47,72,72,67,53,52,50,47,38,74,26,42,57,62,25,43,78,51,54,84,51,40,35,31,41,38,36,42,26,36,31,51,88,44,45,75,39,92,46,69,68,27,43,52,53,42,28,56,50,42,50,54,40,50,61,69,24,41,40,60,55,19,31,57,45,81,45,80,39,84,43,68,48,87,57,55,54,52,37,46,55,100,86,45,26,54,44,55,53,49,53,54,47,53,56,50,52,51,51,34,59,74,70,70,49,66,62,74,80,49,92,79,38,24,74,85,64,73,85,60,77,50,65,75,93,44,55,44,100,84,52,75,80,55,51,66,58,42,61,61,73,36,83,68,84,92,82,82,81,67,80,76,67,74,63,69,78,82,68,81,53,44,67,68,51,75,48,77,44,76,55,59,89,83,52,50,74,48,71,56,87,41,29,40,39,37,37,31,85,62,42,76,47,77,51,78,45,65,92,47,93,57,49,58,48,70,38,82,92,65,44,26,42,38,35,34,35,66,57,32,42,76,81,52,56,59,50,45,61,52,54,52,51,56,54,51,51,47,53,48,10,16,67,51,23,26,34,36,35,28,34,60,41,59,85,88,34,77,66,45,77,48,72,40,83,87,23,36,31,40,38,39,29,30,57,86,66,37,93,59,74,47,75,43,71,48,42,92,73,31,38,41,47,73,44,88,93,40,87,59,33,34,37,34,33,20,34,47,60,69,49,35,52,50,35,52,46,52,52,27,65,75,36,61,69,70,101,60,63,57,91,75,51,63,39,30,42,41,82,76,48,72,48,71,42,85,130

Foldseek 3Di:
DEDPPDDAAEEEEAEDADLVLLLLVLVLVVVVVTHYAYEYEYEDDDPDDGPDDPVVSCVQSVHHYDHQHDLVSLLVVCQVRQHQEYEYEHHPDQNAPSSLVSYPFYKYKAFFDPPEAFAPLSLLCCLLVVPQKTWIWIFTDDRDGPQGATQDTQIDGADLQAASAVSVVVHSVRSSVRSSVQVVCCVPPRGDRHHHDDSVVRDHDYPADVVNQEDAPVDDLSSSQSSQRSQDDPPGQGHWFAAPVRDIDHDNGSVSVCVVPVVGHGPHPDPDPDDDDDDDDDDDDDDDDDDDDDDDDDDDDDDDDDDDDDDDDDDDDDDDDDDQLQKWFKDFQPPAQFFQGATWIKTKRAFDDVQNQAEEEEEEADAAAFADVPDDDDPPDDPDAPDDDHDHSVNLCSGPQRHCPPPDRIDGCPLVQCSHLDCVRNVPNNRHIYMYGGRRLRLLLQFCADDDSTGNRSVVSVLSVLVVVLVVNLLCHAEYEYEYFASRLLQSQLQQVVSVVVSQVSVVVVVHGYQYAYERFAHADFDCPVHPDPPFFDDCCSLVRCQVGRVRCVSFQVVLVVVVVRSCSSGLLSGQVRGPHAYEAEHELQEQSGGSDPDLVNLVVSNVRSVVSCVVRQDPVYHYDYHNDHYGDSCHQFQDAPRAGRNNRCVVSVVVSVVCVVVVHDRNPDPPRDDPPPPPQQPRPDDGPPRNPCNVSSVVSRPDDPPDDDDVVVPPPVDAFAFKDKDKDFQDPQKAWDADCQKIWIAHQAGIDIDHPNVAQWDWDAPDVNRMIMIMHGRHDPVNNVVNVVSNVQVVLLRLLRYFWKKWKKAFDFDQWDWDWDADPQQQKIWIACQVHDRDIQMAGQDPQKGKDADPVDPRMIMIIGSHPVSSVVSLVRQQVSRDDPPDDCVVTVGTMGTPDMDGHDD

pLDDT: mean 78.67, std 20.48, range [22.16, 98.69]